Protein 4UZR (pdb70)

Sequence (852 aa):
SELKLKPLPKVELPPDFVDVIRIKLQGKTVRTGDVIGISILGKEVKFKVVQAYPSPLRVEDRTKITLVTHPVDVLEAKIKGIKDVILDENLIVVITEENEVLIFNQNLEELYRGKFENLNKVLVRNDLVVIIDEQKLTLIRTSELKLKPLPKVELPPDFVDVIRIKLQGKTVRTGDVIGISILGKEVKFKVVQAYPSPLRVEDRTKITLVTHPVDVLEAKIKGIKDVILDENLIVVITEENEVLIFNQNLEELYRGKFENLNKVLVRNDLVVIIDEQKLTLIRTSELKLKPLPKVELPPDFVDVIRIKLQGKTVRTGDVIGISILGKEVKFKVVQAYPSPLRVEDRTKITLVTHPVDVLEAKIKGIKDVILDENLIVVITEENEVLIFNQNLEELYRGKFENLNKVLVRNDLVVIIDEQKLTLIRTSELKLKPLPKVELPPDFVDVIRIKLQGKTVRTGDVIGISILGKEVKFKVVQAYPSPLRVEDRTKITLVTHPVDVLEAKIKGIKDVILDENLIVVITEENEVLIFNQNLEELYRGKFENLNKVLVRNDLVVIIDEQKLTLIRTSELKLKPLPKVELPPDFVDVIRIKLQGKTVRTGDVIGISILGKEVKFKVVQAYPSPLRVEDRTKITLVTHPVDVLEAKIKGIKDVILDENLIVVITEENEVLIFNQNLEELYRGKFENLNKVLVRNDLVVIIDEQKLTLIRTSELKLKPLPKVELPPDFVDVIRIKLQGKTVRTGDVIGISILGKEVKFKVVQAYPSPLRVEDRTKITLVTHPVDVLEAKIKGIKDVILDENLIVVITEENEVLIFNQNLEELYRGKFENLNKVLVRNDLVVIIDEQKLTLIRT

Structure (mmCIF, N/CA/C/O backbone):
data_4UZR
#
_entry.id   4UZR
#
_cell.length_a   62.779
_cell.length_b   184.169
_cell.length_c   172.142
_cell.angle_alpha   90.00
_cell.angle_beta   90.00
_cell.angle_gamma   90.00
#
_symmetry.space_group_name_H-M   'C 2 2 21'
#
loop_
_atom_site.group_PDB
_atom_site.id
_atom_site.type_symbol
_atom_site.label_atom_id
_atom_site.label_alt_id
_atom_site.label_comp_id
_atom_site.label_asym_id
_atom_site.label_entity_id
_atom_site.label_seq_id
_atom_site.pdbx_PDB_ins_code
_atom_site.Cartn_x
_atom_site.Cartn_y
_atom_site.Cartn_z
_atom_site.occupancy
_atom_site.B_iso_or_equiv
_atom_site.auth_seq_id
_atom_site.auth_comp_id
_atom_site.auth_asym_id
_atom_site.auth_atom_id
_atom_site.pdbx_PDB_model_num
ATOM 1 N N . SER A 1 2 ? 14.379 24.264 60.326 1.00 112.32 7 SER A N 1
ATOM 2 C CA . SER A 1 2 ? 13.098 23.869 59.754 1.00 107.87 7 SER A CA 1
ATOM 3 C C . SER A 1 2 ? 11.975 24.726 60.333 1.00 100.68 7 SER A C 1
ATOM 4 O O . SER A 1 2 ? 11.643 24.614 61.513 1.00 77.41 7 SER A O 1
ATOM 7 N N . GLU A 1 3 ? 11.388 25.573 59.493 1.00 93.55 8 GLU A N 1
ATOM 8 C CA . GLU A 1 3 ? 10.391 26.539 59.946 1.00 91.99 8 GLU A CA 1
ATOM 9 C C . GLU A 1 3 ? 9.251 26.736 58.949 1.00 91.27 8 GLU A C 1
ATOM 10 O O . GLU A 1 3 ? 9.479 26.881 57.744 1.00 98.57 8 GLU A O 1
ATOM 16 N N . LEU A 1 4 ? 8.026 26.744 59.465 1.00 83.54 9 LEU A N 1
ATOM 17 C CA . LEU A 1 4 ? 6.843 27.006 58.652 1.00 81.62 9 LEU A CA 1
ATOM 18 C C . LEU A 1 4 ? 6.071 28.220 59.162 1.00 75.91 9 LEU A C 1
ATOM 19 O O . LEU A 1 4 ? 5.699 28.289 60.333 1.00 68.50 9 LEU A O 1
ATOM 24 N N . LYS A 1 5 ? 5.831 29.174 58.270 1.00 80.70 10 LYS A N 1
ATOM 25 C CA . LYS A 1 5 ? 5.005 30.333 58.574 1.00 70.33 10 LYS A CA 1
ATOM 26 C C . LYS A 1 5 ? 3.744 30.260 57.728 1.00 70.78 10 LYS A C 1
ATOM 27 O O . LYS A 1 5 ? 3.804 30.364 56.494 1.00 73.13 10 LYS A O 1
ATOM 33 N N . LEU A 1 6 ? 2.611 30.084 58.409 1.00 67.41 11 LEU A N 1
ATOM 34 C CA . LEU A 1 6 ? 1.330 29.804 57.770 1.00 73.58 11 LEU A CA 1
ATOM 35 C C . LEU A 1 6 ? 0.253 30.814 58.147 1.00 68.55 11 LEU A C 1
ATOM 36 O O . LEU A 1 6 ? 0.370 31.519 59.150 1.00 60.89 11 LEU A O 1
ATOM 41 N N . LYS A 1 7 ? -0.808 30.854 57.345 1.00 75.41 12 LYS A N 1
ATOM 42 C CA . LYS A 1 7 ? -1.991 31.652 57.652 1.00 72.65 12 LYS A CA 1
ATOM 43 C C . LYS A 1 7 ? -3.209 31.104 56.911 1.00 63.95 12 LYS A C 1
ATOM 44 O O . LYS A 1 7 ? -3.095 30.647 55.774 1.00 70.57 12 LYS A O 1
ATOM 50 N N . PRO A 1 8 ? -4.382 31.140 57.561 1.00 54.28 13 PRO A N 1
ATOM 51 C CA . PRO A 1 8 ? -5.618 30.657 56.936 1.00 58.05 13 PRO A CA 1
ATOM 52 C C . PRO A 1 8 ? -6.091 31.622 55.852 1.00 73.20 13 PRO A C 1
ATOM 53 O O . PRO A 1 8 ? -5.870 32.825 55.978 1.00 73.34 13 PRO A O 1
ATOM 57 N N . LEU A 1 9 ? -6.723 31.104 54.801 1.00 79.54 14 LEU A N 1
ATOM 58 C CA . LEU A 1 9 ? -7.220 31.965 53.730 1.00 69.29 14 LEU A CA 1
ATOM 59 C C . LEU A 1 9 ? -8.463 32.753 54.160 1.00 71.56 14 LEU A C 1
ATOM 60 O O . LEU A 1 9 ? -8.487 33.977 54.024 1.00 68.80 14 LEU A O 1
ATOM 65 N N . PRO A 1 10 ? -9.502 32.069 54.678 1.00 69.80 15 PRO A N 1
ATOM 66 C CA . PRO A 1 10 ? -10.527 32.902 55.309 1.00 64.73 15 PRO A CA 1
ATOM 67 C C . PRO A 1 10 ? -10.089 33.260 56.726 1.00 71.29 15 PRO A C 1
ATOM 68 O O . PRO A 1 10 ? -9.665 32.382 57.477 1.00 79.88 15 PRO A O 1
ATOM 72 N N . LYS A 1 11 ? -10.183 34.534 57.086 1.00 72.50 16 LYS A N 1
ATOM 73 C CA . LYS A 1 11 ? -9.727 34.977 58.397 1.00 64.78 16 LYS A CA 1
ATOM 74 C C . LYS A 1 11 ? -10.749 34.609 59.468 1.00 63.93 16 LYS A C 1
ATOM 75 O O . LYS A 1 11 ? -11.428 35.467 60.031 1.00 79.93 16 LYS A O 1
ATOM 81 N N . VAL A 1 12 ? -10.839 33.310 59.731 1.00 63.20 17 VAL A N 1
ATOM 82 C CA . VAL A 1 12 ? -11.791 32.750 60.677 1.00 58.86 17 VAL A CA 1
ATOM 83 C C . VAL A 1 12 ? -11.094 32.480 62.015 1.00 53.95 17 VAL A C 1
ATOM 84 O O . VAL A 1 12 ? -9.866 32.444 62.083 1.00 45.36 17 VAL A O 1
ATOM 88 N N . GLU A 1 13 ? -11.877 32.309 63.077 1.00 54.96 18 GLU A N 1
ATOM 89 C CA . GLU A 1 13 ? -11.332 32.018 64.399 1.00 54.49 18 GLU A CA 1
ATOM 90 C C . GLU A 1 13 ? -10.902 30.561 64.526 1.00 60.12 18 GLU A C 1
ATOM 91 O O . GLU A 1 13 ? -11.620 29.652 64.112 1.00 77.89 18 GLU A O 1
ATOM 97 N N . LEU A 1 14 ? -9.723 30.348 65.102 1.00 58.09 19 LEU A N 1
ATOM 98 C CA . LEU A 1 14 ? -9.157 29.009 65.222 1.00 67.55 19 LEU A CA 1
ATOM 99 C C . LEU A 1 14 ? -9.052 28.551 66.673 1.00 73.14 19 LEU A C 1
ATOM 100 O O . LEU A 1 14 ? -8.809 29.356 67.570 1.00 71.02 19 LEU A O 1
ATOM 105 N N . PRO A 1 15 ? -9.234 27.244 66.907 1.00 82.62 20 PRO A N 1
ATOM 106 C CA . PRO A 1 15 ? -8.893 26.671 68.211 1.00 74.90 20 PRO A CA 1
ATOM 107 C C . PRO A 1 15 ? -7.379 26.725 68.378 1.00 70.17 20 PRO A C 1
ATOM 108 O O . PRO A 1 15 ? -6.665 26.593 67.386 1.00 69.38 20 PRO A O 1
ATOM 112 N N . PRO A 1 16 ? -6.894 26.944 69.607 1.00 71.11 21 PRO A N 1
ATOM 113 C CA . PRO A 1 16 ? -5.461 27.170 69.833 1.00 75.48 21 PRO A CA 1
ATOM 114 C C . PRO A 1 16 ? -4.584 25.947 69.542 1.00 88.53 21 PRO A C 1
ATOM 115 O O . PRO A 1 16 ? -3.376 26.099 69.363 1.00 94.61 21 PRO A O 1
ATOM 119 N N . ASP A 1 17 ? -5.182 24.760 69.503 1.00 98.09 22 ASP A N 1
ATOM 120 C CA . ASP A 1 17 ? -4.430 23.526 69.273 1.00 97.19 22 ASP A CA 1
ATOM 121 C C . ASP A 1 17 ? -4.535 22.977 67.844 1.00 94.06 22 ASP A C 1
ATOM 122 O O . ASP A 1 17 ? -4.216 21.812 67.604 1.00 101.17 22 ASP A O 1
ATOM 127 N N . PHE A 1 18 ? -4.989 23.809 66.908 1.00 80.49 23 PHE A N 1
ATOM 128 C CA . PHE A 1 18 ? -5.155 23.397 65.508 1.00 83.30 23 PHE A CA 1
ATOM 129 C C . PHE A 1 18 ? -3.843 22.937 64.865 1.00 79.90 23 PHE A C 1
ATOM 130 O O . PHE A 1 18 ? -3.830 22.095 63.954 1.00 92.46 23 PHE A O 1
ATOM 138 N N . VAL A 1 19 ? -2.745 23.506 65.351 1.00 76.82 24 VAL A N 1
ATOM 139 C CA . VAL A 1 19 ? -1.412 23.211 64.844 1.00 64.24 24 VAL A CA 1
ATOM 140 C C . VAL A 1 19 ? -1.096 21.713 64.916 1.00 77.77 24 VAL A C 1
ATOM 141 O O . VAL A 1 19 ? -0.447 21.166 64.027 1.00 85.79 24 VAL A O 1
ATOM 145 N N . ASP A 1 20 ? -1.574 21.054 65.967 1.00 79.37 25 ASP A N 1
ATOM 146 C CA . ASP A 1 20 ? -1.420 19.610 66.118 1.00 92.42 25 ASP A CA 1
ATOM 147 C C . ASP A 1 20 ? -2.078 18.840 64.966 1.00 99.44 25 ASP A C 1
ATOM 148 O O . ASP A 1 20 ? -1.473 17.936 64.372 1.00 95.12 25 ASP A O 1
ATOM 153 N N . VAL A 1 21 ? -3.325 19.198 64.670 1.00 100.66 26 VAL A N 1
ATOM 154 C CA . VAL A 1 21 ? -4.066 18.607 63.559 1.00 106.73 26 VAL A CA 1
ATOM 155 C C . VAL A 1 21 ? -3.321 18.822 62.241 1.00 97.52 26 VAL A C 1
ATOM 156 O O . VAL A 1 21 ? -3.175 17.891 61.431 1.00 90.56 26 VAL A O 1
ATOM 160 N N . ILE A 1 22 ? -2.832 20.045 62.040 1.00 86.92 27 ILE A N 1
ATOM 161 C CA . ILE A 1 22 ? -2.044 20.364 60.848 1.00 80.34 27 ILE A CA 1
ATOM 162 C C . ILE A 1 22 ? -0.816 19.462 60.753 1.00 87.15 27 ILE A C 1
ATOM 163 O O . ILE A 1 22 ? -0.473 18.956 59.679 1.00 88.66 27 ILE A O 1
ATOM 168 N N . ARG A 1 23 ? -0.173 19.255 61.896 1.00 91.19 28 ARG A N 1
ATOM 169 C CA . ARG A 1 23 ? 1.010 18.413 61.993 1.00 91.17 28 ARG A CA 1
ATOM 170 C C . ARG A 1 23 ? 0.688 16.989 61.561 1.00 96.86 28 ARG A C 1
ATOM 171 O O . ARG A 1 23 ? 1.457 16.370 60.824 1.00 104.28 28 ARG A O 1
ATOM 179 N N . ILE A 1 24 ? -0.444 16.467 62.030 1.00 99.79 29 ILE A N 1
ATOM 180 C CA . ILE A 1 24 ? -0.876 15.131 61.623 1.00 102.72 29 ILE A CA 1
ATOM 181 C C . ILE A 1 24 ? -1.147 15.076 60.118 1.00 102.76 29 ILE A C 1
ATOM 182 O O . ILE A 1 24 ? -0.875 14.067 59.463 1.00 102.02 29 ILE A O 1
ATOM 187 N N . LYS A 1 25 ? -1.656 16.172 59.564 1.00 109.72 30 LYS A N 1
ATOM 188 C CA . LYS A 1 25 ? -1.913 16.231 58.125 1.00 109.96 30 LYS A CA 1
ATOM 189 C C . LYS A 1 25 ? -0.643 16.260 57.273 1.00 109.99 30 LYS A C 1
ATOM 190 O O . LYS A 1 25 ? -0.613 15.689 56.182 1.00 109.50 30 LYS A O 1
ATOM 194 N N . LEU A 1 26 ? 0.399 16.921 57.768 1.00 106.38 31 LEU A N 1
ATOM 195 C CA . LEU A 1 26 ? 1.601 17.146 56.967 1.00 100.55 31 LEU A CA 1
ATOM 196 C C . LEU A 1 26 ? 2.762 16.205 57.293 1.00 115.02 31 LEU A C 1
ATOM 197 O O . LEU A 1 26 ? 3.863 16.378 56.770 1.00 118.29 31 LEU A O 1
ATOM 202 N N . GLN A 1 27 ? 2.521 15.224 58.159 1.00 115.65 32 GLN A N 1
ATOM 203 C CA . GLN A 1 27 ? 3.569 14.290 58.571 1.00 116.73 32 GLN A CA 1
ATOM 204 C C . GLN A 1 27 ? 4.191 13.530 57.397 1.00 121.92 32 GLN A C 1
ATOM 205 O O . GLN A 1 27 ? 3.555 12.662 56.798 1.00 124.99 32 GLN A O 1
ATOM 207 N N . GLY A 1 28 ? 5.441 13.863 57.083 1.00 117.02 33 GLY A N 1
ATOM 208 C CA . GLY A 1 28 ? 6.189 13.177 56.044 1.00 119.02 33 GLY A CA 1
ATOM 209 C C . GLY A 1 28 ? 6.017 13.753 54.650 1.00 112.34 33 GLY A C 1
ATOM 210 O O . GLY A 1 28 ? 6.612 13.261 53.690 1.00 114.77 33 GLY A O 1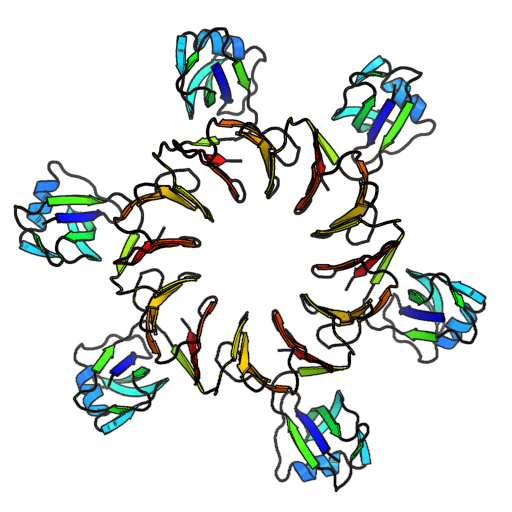
ATOM 211 N N . LYS A 1 29 ? 5.196 14.791 54.535 1.00 111.53 34 LYS A N 1
ATOM 212 C CA . LYS A 1 29 ? 4.929 15.427 53.248 1.00 95.71 34 LYS A CA 1
ATOM 213 C C . LYS A 1 29 ? 5.830 16.633 52.972 1.00 120.27 34 LYS A C 1
ATOM 214 O O . LYS A 1 29 ? 6.469 17.168 53.877 1.00 88.68 34 LYS A O 1
ATOM 220 N N . THR A 1 30 ? 5.881 17.043 51.709 1.00 113.57 35 THR A N 1
ATOM 221 C CA . THR A 1 30 ? 6.723 18.156 51.277 1.00 112.42 35 THR A CA 1
ATOM 222 C C . THR A 1 30 ? 5.937 19.460 51.151 1.00 111.73 35 THR A C 1
ATOM 223 O O . THR A 1 30 ? 4.854 19.488 50.567 1.00 84.99 35 THR A O 1
ATOM 227 N N . VAL A 1 31 ? 6.495 20.538 51.698 1.00 107.91 36 VAL A N 1
ATOM 228 C CA . VAL A 1 31 ? 5.830 21.836 51.709 1.00 94.07 36 VAL A CA 1
ATOM 229 C C . VAL A 1 31 ? 6.751 22.909 51.130 1.00 88.86 36 VAL A C 1
ATOM 230 O O . VAL A 1 31 ? 7.918 23.009 51.510 1.00 98.33 36 VAL A O 1
ATOM 234 N N . ARG A 1 32 ? 6.216 23.703 50.205 1.00 80.25 37 ARG A N 1
ATOM 235 C CA . ARG A 1 32 ? 6.969 24.773 49.555 1.00 83.56 37 ARG A CA 1
ATOM 236 C C . ARG A 1 32 ? 6.359 26.143 49.851 1.00 90.85 37 ARG A C 1
ATOM 237 O O . ARG A 1 32 ? 5.193 26.240 50.233 1.00 85.94 37 ARG A O 1
ATOM 245 N N . THR A 1 33 ? 7.145 27.202 49.673 1.00 94.43 38 THR A N 1
ATOM 246 C CA . THR A 1 33 ? 6.631 28.561 49.823 1.00 87.57 38 THR A CA 1
ATOM 247 C C . THR A 1 33 ? 5.540 28.847 48.794 1.00 95.30 38 THR A C 1
ATOM 248 O O . THR A 1 33 ? 5.739 28.645 47.596 1.00 107.39 38 THR A O 1
ATOM 252 N N . GLY A 1 34 ? 4.389 29.319 49.263 1.00 85.25 39 GLY A N 1
ATOM 253 C CA . GLY A 1 34 ? 3.295 29.659 48.373 1.00 82.92 39 GLY A CA 1
ATOM 254 C C . GLY A 1 34 ? 2.231 28.582 48.283 1.00 91.86 39 GLY A C 1
ATOM 255 O O . GLY A 1 34 ? 1.160 28.807 47.719 1.00 104.12 39 GLY A O 1
ATOM 256 N N . ASP A 1 35 ? 2.529 27.407 48.831 1.00 87.16 40 ASP A N 1
ATOM 257 C CA . ASP A 1 35 ? 1.601 26.278 48.792 1.00 90.42 40 ASP A CA 1
ATOM 258 C C . ASP A 1 35 ? 0.300 26.550 49.542 1.00 92.93 40 ASP A C 1
ATOM 259 O O . ASP A 1 35 ? 0.266 27.341 50.486 1.00 99.31 40 ASP A O 1
ATOM 264 N N . VAL A 1 36 ? -0.769 25.887 49.113 1.00 86.32 41 VAL A N 1
ATOM 265 C CA . VAL A 1 36 ? -2.057 25.983 49.790 1.00 88.04 41 VAL A CA 1
ATOM 266 C C . VAL A 1 36 ? -2.480 24.609 50.300 1.00 87.03 41 VAL A C 1
ATOM 267 O O . VAL A 1 36 ? -2.615 23.662 49.525 1.00 94.65 41 VAL A O 1
ATOM 271 N N . ILE A 1 37 ? -2.688 24.510 51.608 1.00 84.76 42 ILE A N 1
ATOM 272 C CA . ILE A 1 37 ? -2.961 23.230 52.251 1.00 87.90 42 ILE A CA 1
ATOM 273 C C . ILE A 1 37 ? -4.299 23.240 52.983 1.00 89.64 42 ILE A C 1
ATOM 274 O O . ILE A 1 37 ? -4.514 24.048 53.885 1.00 104.44 42 ILE A O 1
ATOM 279 N N . GLY A 1 38 ? -5.192 22.331 52.603 1.00 83.71 43 GLY A N 1
ATOM 280 C CA . GLY A 1 38 ? -6.492 22.233 53.240 1.00 94.93 43 GLY A CA 1
ATOM 281 C C . GLY A 1 38 ? -6.462 21.318 54.449 1.00 112.39 43 GLY A C 1
ATOM 282 O O . GLY A 1 38 ? -5.923 20.214 54.386 1.00 129.43 43 GLY A O 1
ATOM 283 N N . ILE A 1 39 ? -7.042 21.773 55.556 1.00 101.86 44 ILE A N 1
ATOM 284 C CA . ILE A 1 39 ? -7.038 20.987 56.787 1.00 99.52 44 ILE A CA 1
ATOM 285 C C . ILE A 1 39 ? -8.386 21.044 57.505 1.00 83.07 44 ILE A C 1
ATOM 286 O O . ILE A 1 39 ? -8.965 22.115 57.678 1.00 84.38 44 ILE A O 1
ATOM 291 N N . SER A 1 40 ? -8.886 19.882 57.910 1.00 92.85 45 SER A N 1
ATOM 292 C CA . SER A 1 40 ? -10.168 19.800 58.600 1.00 100.55 45 SER A CA 1
ATOM 293 C C . SER A 1 40 ? -10.073 20.246 60.055 1.00 117.44 45 SER A C 1
ATOM 294 O O . SER A 1 40 ? -9.331 19.668 60.849 1.00 127.04 45 SER A O 1
ATOM 297 N N . ILE A 1 41 ? -10.836 21.280 60.393 1.00 119.66 46 ILE A N 1
ATOM 298 C CA . ILE A 1 41 ? -10.931 21.766 61.762 1.00 108.91 46 ILE A CA 1
ATOM 299 C C . ILE A 1 41 ? -12.393 21.809 62.189 1.00 116.33 46 ILE A C 1
ATOM 300 O O . ILE A 1 41 ? -13.222 22.442 61.531 1.00 120.53 46 ILE A O 1
ATOM 305 N N . LEU A 1 42 ? -12.698 21.126 63.290 1.00 115.92 47 LEU A N 1
ATOM 306 C CA . LEU A 1 42 ? -14.055 21.050 63.832 1.00 118.80 47 LEU A CA 1
ATOM 307 C C . LEU A 1 42 ? -15.092 20.591 62.805 1.00 120.37 47 LEU A C 1
ATOM 308 O O . LEU A 1 42 ? -16.272 20.923 62.915 1.00 127.22 47 LEU A O 1
ATOM 313 N N . GLY A 1 43 ? -14.648 19.825 61.813 1.00 119.60 48 GLY A N 1
ATOM 314 C CA . GLY A 1 43 ? -15.545 19.290 60.805 1.00 125.91 48 GLY A CA 1
ATOM 315 C C . GLY A 1 43 ? -15.657 20.130 59.545 1.00 115.05 48 GLY A C 1
ATOM 316 O O . GLY A 1 43 ? -16.414 19.792 58.635 1.00 121.81 48 GLY A O 1
ATOM 317 N N . LYS A 1 44 ? -14.907 21.225 59.484 1.00 106.83 49 LYS A N 1
ATOM 318 C CA . LYS A 1 44 ? -14.945 22.096 58.313 1.00 107.74 49 LYS A CA 1
ATOM 319 C C . LYS A 1 44 ? -13.548 22.315 57.748 1.00 103.67 49 LYS A C 1
ATOM 320 O O . LYS A 1 44 ? -12.596 22.528 58.493 1.00 102.15 49 LYS A O 1
ATOM 322 N N . GLU A 1 45 ? -13.430 22.270 56.425 1.00 104.76 50 GLU A N 1
ATOM 323 C CA . GLU A 1 45 ? -12.139 22.463 55.776 1.00 108.84 50 GLU A CA 1
ATOM 324 C C . GLU A 1 45 ? -11.686 23.919 55.817 1.00 99.78 50 GLU A C 1
ATOM 325 O O . GLU A 1 45 ? -12.459 24.832 55.526 1.00 107.82 50 GLU A O 1
ATOM 331 N N . VAL A 1 46 ? -10.429 24.128 56.194 1.00 86.94 51 VAL A N 1
ATOM 332 C CA . VAL A 1 46 ? -9.843 25.461 56.212 1.00 85.95 51 VAL A CA 1
ATOM 333 C C . VAL A 1 46 ? -8.540 25.451 55.418 1.00 82.65 51 VAL A C 1
ATOM 334 O O . VAL A 1 46 ? -7.659 24.623 55.663 1.00 80.77 51 VAL A O 1
ATOM 338 N N . LYS A 1 47 ? -8.426 26.368 54.462 1.00 70.77 52 LYS A N 1
ATOM 339 C CA . LYS A 1 47 ? -7.237 26.453 53.623 1.00 69.76 52 LYS A CA 1
ATOM 340 C C . LYS A 1 47 ? -6.171 27.334 54.262 1.00 74.79 52 LYS A C 1
ATOM 341 O O . LYS A 1 47 ? -6.476 28.391 54.812 1.00 82.39 52 LYS A O 1
ATOM 343 N N . PHE A 1 48 ? -4.921 26.889 54.189 1.00 74.93 53 PHE A N 1
ATOM 344 C CA . PHE A 1 48 ? -3.809 27.624 54.777 1.00 68.63 53 PHE A CA 1
ATOM 345 C C . PHE A 1 48 ? -2.739 27.910 53.730 1.00 76.40 53 PHE A C 1
ATOM 346 O O . PHE A 1 48 ? -2.292 27.007 53.023 1.00 80.52 53 PHE A O 1
ATOM 354 N N . LYS A 1 49 ? -2.329 29.170 53.632 1.00 73.35 54 LYS A N 1
ATOM 355 C CA . LYS A 1 49 ? -1.249 29.535 52.725 1.00 81.90 54 LYS A CA 1
ATOM 356 C C . LYS A 1 49 ? 0.082 29.468 53.457 1.00 72.24 54 LYS A C 1
ATOM 357 O O . LYS A 1 49 ? 0.203 29.937 54.589 1.00 68.42 54 LYS A O 1
ATOM 363 N N . VAL A 1 50 ? 1.075 28.863 52.818 1.00 63.12 55 VAL A N 1
ATOM 364 C CA . VAL A 1 50 ? 2.411 28.825 53.385 1.00 67.03 55 VAL A CA 1
ATOM 365 C C . VAL A 1 50 ? 3.104 30.148 53.096 1.00 70.94 55 VAL A C 1
ATOM 366 O O . VAL A 1 50 ? 3.724 30.320 52.045 1.00 71.24 55 VAL A O 1
ATOM 370 N N . VAL A 1 51 ? 2.971 31.084 54.031 1.00 70.77 56 VAL A N 1
ATOM 371 C CA . VAL A 1 51 ? 3.556 32.412 53.895 1.00 69.37 56 VAL A CA 1
ATOM 372 C C . VAL A 1 51 ? 5.052 32.294 53.665 1.00 79.64 56 VAL A C 1
ATOM 373 O O . VAL A 1 51 ? 5.615 32.978 52.809 1.00 93.39 56 VAL A O 1
ATOM 377 N N . GLN A 1 52 ? 5.695 31.414 54.425 1.00 71.58 57 GLN A N 1
ATOM 378 C CA . GLN A 1 52 ? 7.113 31.153 54.198 1.00 74.83 57 GLN A CA 1
ATOM 379 C C . GLN A 1 52 ? 7.531 29.766 54.665 1.00 83.07 57 GLN A C 1
ATOM 380 O O . GLN A 1 52 ? 7.087 29.289 55.702 1.00 85.64 57 GLN A O 1
ATOM 386 N N . ALA A 1 53 ? 8.385 29.119 53.883 1.00 82.24 58 ALA A N 1
ATOM 387 C CA . ALA A 1 53 ? 8.966 27.849 54.286 1.00 77.88 58 ALA A CA 1
ATOM 388 C C . ALA A 1 53 ? 10.477 28.010 54.316 1.00 84.21 58 ALA A C 1
ATOM 389 O O . ALA A 1 53 ? 11.092 28.317 53.296 1.00 87.19 58 ALA A O 1
ATOM 391 N N . TYR A 1 54 ? 11.076 27.819 55.488 1.00 81.22 59 TYR A N 1
ATOM 392 C CA . TYR A 1 54 ? 12.522 27.963 55.614 1.00 95.93 59 TYR A CA 1
ATOM 393 C C . TYR A 1 54 ? 13.184 26.676 56.090 1.00 99.09 59 TYR A C 1
ATOM 394 O O . TYR A 1 54 ? 13.069 26.303 57.257 1.00 97.22 59 TYR A O 1
ATOM 403 N N . PRO A 1 55 ? 13.888 25.993 55.178 1.00 97.96 60 PRO A N 1
ATOM 404 C CA . PRO A 1 55 ? 14.047 26.421 53.785 1.00 105.59 60 PRO A CA 1
ATOM 405 C C . PRO A 1 55 ? 12.905 25.922 52.900 1.00 105.33 60 PRO A C 1
ATOM 406 O O . PRO A 1 55 ? 11.984 25.273 53.393 1.00 103.98 60 PRO A O 1
ATOM 410 N N . SER A 1 56 ? 12.955 26.242 51.612 1.00 103.80 61 SER A N 1
ATOM 411 C CA . SER A 1 56 ? 11.939 25.777 50.673 1.00 103.82 61 SER A CA 1
ATOM 412 C C . SER A 1 56 ? 12.602 25.225 49.413 1.00 111.59 61 SER A C 1
ATOM 413 O O . SER A 1 56 ? 13.384 25.923 48.770 1.00 111.26 61 SER A O 1
ATOM 416 N N . PRO A 1 57 ? 12.300 23.963 49.057 1.00 119.37 62 PRO A N 1
ATOM 417 C CA . PRO A 1 57 ? 11.325 23.070 49.698 1.00 111.40 62 PRO A CA 1
ATOM 418 C C . PRO A 1 57 ? 11.821 22.447 51.002 1.00 102.51 62 PRO A C 1
ATOM 419 O O . PRO A 1 57 ? 13.019 22.463 51.284 1.00 96.22 62 PRO A O 1
ATOM 423 N N . LEU A 1 58 ? 10.892 21.900 51.781 1.00 95.18 63 LEU A N 1
ATOM 424 C CA . LEU A 1 58 ? 11.217 21.286 53.065 1.00 92.80 63 LEU A CA 1
ATOM 425 C C . LEU A 1 58 ? 10.357 20.051 53.337 1.00 99.82 63 LEU A C 1
ATOM 426 O O . LEU A 1 58 ? 9.202 19.985 52.916 1.00 105.34 63 LEU A O 1
ATOM 431 N N . ARG A 1 59 ? 10.926 19.075 54.037 1.00 101.55 64 ARG A N 1
ATOM 432 C CA . ARG A 1 59 ? 10.174 17.891 54.437 1.00 103.77 64 ARG A CA 1
ATOM 433 C C . ARG A 1 59 ? 9.796 17.994 55.910 1.00 110.83 64 ARG A C 1
ATOM 434 O O . ARG A 1 59 ? 10.663 18.111 56.776 1.00 121.67 64 ARG A O 1
ATOM 436 N N . VAL A 1 60 ? 8.496 17.961 56.184 1.00 86.16 65 VAL A N 1
ATOM 437 C CA . VAL A 1 60 ? 7.986 18.152 57.538 1.00 84.14 65 VAL A CA 1
ATOM 438 C C . VAL A 1 60 ? 8.356 17.028 58.506 1.00 120.56 65 VAL A C 1
ATOM 439 O O . VAL A 1 60 ? 8.034 15.860 58.278 1.00 92.78 65 VAL A O 1
ATOM 443 N N . GLU A 1 61 ? 9.032 17.396 59.590 1.00 116.77 66 GLU A N 1
ATOM 444 C CA . GLU A 1 61 ? 9.363 16.456 60.653 1.00 115.71 66 GLU A CA 1
ATOM 445 C C . GLU A 1 61 ? 8.704 16.900 61.956 1.00 118.12 66 GLU A C 1
ATOM 446 O O . GLU A 1 61 ? 7.921 17.851 61.969 1.00 103.84 66 GLU A O 1
ATOM 448 N N . ASP A 1 62 ? 9.026 16.212 63.048 1.00 126.94 67 ASP A N 1
ATOM 449 C CA . ASP A 1 62 ? 8.504 16.557 64.369 1.00 115.26 67 ASP A CA 1
ATOM 450 C C . ASP A 1 62 ? 9.185 17.808 64.910 1.00 111.73 67 ASP A C 1
ATOM 451 O O . ASP A 1 62 ? 8.648 18.507 65.770 1.00 110.21 67 ASP A O 1
ATOM 456 N N . ARG A 1 63 ? 10.375 18.076 64.384 1.00 119.76 68 ARG A N 1
ATOM 457 C CA . ARG A 1 63 ? 11.210 19.193 64.806 1.00 117.41 68 ARG A CA 1
ATOM 458 C C . ARG A 1 63 ? 10.997 20.450 63.961 1.00 106.33 68 ARG A C 1
ATOM 459 O O . ARG A 1 63 ? 11.718 21.440 64.100 1.00 96.29 68 ARG A O 1
ATOM 467 N N . THR A 1 64 ? 9.989 20.411 63.097 1.00 83.64 69 THR A N 1
ATOM 468 C CA . THR A 1 64 ? 9.651 21.566 62.278 1.00 95.12 69 THR A CA 1
ATOM 469 C C . THR A 1 64 ? 8.898 22.615 63.097 1.00 90.09 69 THR A C 1
ATOM 470 O O . THR A 1 64 ? 7.849 22.328 63.673 1.00 93.81 69 THR A O 1
ATOM 474 N N . LYS A 1 65 ? 9.435 23.831 63.144 1.00 81.40 70 LYS A N 1
ATOM 475 C CA . LYS A 1 65 ? 8.791 24.915 63.878 1.00 80.97 70 LYS A CA 1
ATOM 476 C C . LYS A 1 65 ? 7.647 25.507 63.067 1.00 78.67 70 LYS A C 1
ATOM 477 O O . LYS A 1 65 ? 7.821 25.858 61.901 1.00 91.07 70 LYS A O 1
ATOM 483 N N . ILE A 1 66 ? 6.476 25.614 63.688 1.00 77.17 71 ILE A N 1
ATOM 484 C CA . ILE A 1 66 ? 5.305 26.168 63.015 1.00 83.18 71 ILE A CA 1
ATOM 485 C C . ILE A 1 66 ? 4.814 27.453 63.679 1.00 87.68 71 ILE A C 1
ATOM 486 O O . ILE A 1 66 ? 4.584 27.494 64.888 1.00 90.21 71 ILE A O 1
ATOM 491 N N . THR A 1 67 ? 4.650 28.495 62.871 1.00 87.32 72 THR A N 1
ATOM 492 C CA . THR A 1 67 ? 4.270 29.817 63.358 1.00 53.55 72 THR A CA 1
ATOM 493 C C . THR A 1 67 ? 2.990 30.299 62.681 1.00 60.08 72 THR A C 1
ATOM 494 O O . THR A 1 67 ? 2.842 30.177 61.465 1.00 65.70 72 THR A O 1
ATOM 498 N N . LEU A 1 68 ? 2.061 30.832 63.468 1.00 64.63 73 LEU A N 1
ATOM 499 C CA . LEU A 1 68 ? 0.862 31.444 62.909 1.00 68.57 73 LEU A CA 1
ATOM 500 C C . LEU A 1 68 ? 1.128 32.904 62.548 1.00 73.30 73 LEU A C 1
ATOM 501 O O . LEU A 1 68 ? 1.583 33.692 63.376 1.00 58.18 73 LEU A O 1
ATOM 506 N N . VAL A 1 69 ? 0.846 33.242 61.296 1.00 70.28 74 VAL A N 1
ATOM 507 C CA . VAL A 1 69 ? 1.057 34.582 60.760 1.00 70.91 74 VAL A CA 1
ATOM 508 C C . VAL A 1 69 ? -0.289 35.247 60.473 1.00 72.73 74 VAL A C 1
ATOM 509 O O . VAL A 1 69 ? -1.218 34.592 60.006 1.00 64.18 74 VAL A O 1
ATOM 513 N N . THR A 1 70 ? -0.405 36.537 60.775 1.00 83.18 75 THR A N 1
ATOM 514 C CA . THR A 1 70 ? -1.652 37.256 60.531 1.00 83.91 75 THR A CA 1
ATOM 515 C C . THR A 1 70 ? -1.552 38.154 59.299 1.00 76.28 75 THR A C 1
ATOM 516 O O . THR A 1 70 ? -2.394 38.078 58.405 1.00 70.19 75 THR A O 1
ATOM 520 N N . HIS A 1 71 ? -0.509 38.977 59.244 1.00 78.79 76 HIS A N 1
ATOM 521 C CA . HIS A 1 71 ? -0.288 39.894 58.123 1.00 82.21 76 HIS A CA 1
ATOM 522 C C . HIS A 1 71 ? -0.063 39.194 56.775 1.00 81.74 76 HIS A C 1
ATOM 523 O O . HIS A 1 71 ? 0.585 38.151 56.714 1.00 83.24 76 HIS A O 1
ATOM 530 N N . PRO A 1 72 ? -0.595 39.784 55.687 1.00 120.11 77 PRO A N 1
ATOM 531 C CA . PRO A 1 72 ? -0.651 39.177 54.352 1.00 121.73 77 PRO A CA 1
ATOM 532 C C . PRO A 1 72 ? 0.619 39.350 53.515 1.00 108.17 77 PRO A C 1
ATOM 533 O O . PRO A 1 72 ? 0.527 39.732 52.350 1.00 97.72 77 PRO A O 1
ATOM 537 N N . VAL A 1 73 ? 1.778 39.098 54.111 1.00 104.33 78 VAL A N 1
ATOM 538 C CA . VAL A 1 73 ? 3.058 39.176 53.408 1.00 80.56 78 VAL A CA 1
ATOM 539 C C . VAL A 1 73 ? 3.275 38.033 52.404 1.00 75.93 78 VAL A C 1
ATOM 540 O O . VAL A 1 73 ? 3.000 36.871 52.704 1.00 90.24 78 VAL A O 1
ATOM 544 N N . ASP A 1 74 ? 3.758 38.374 51.209 1.00 71.33 79 ASP A N 1
ATOM 545 C CA . ASP A 1 74 ? 4.156 37.380 50.210 1.00 82.98 79 ASP A CA 1
ATOM 546 C C . ASP A 1 74 ? 5.633 37.494 49.841 1.00 78.35 79 ASP A C 1
ATOM 547 O O . ASP A 1 74 ? 6.172 38.594 49.735 1.00 89.80 79 ASP A O 1
ATOM 552 N N . VAL A 1 75 ? 6.279 36.348 49.650 1.00 69.22 80 VAL A N 1
ATOM 553 C CA . VAL A 1 75 ? 7.692 36.310 49.289 1.00 62.11 80 VAL A CA 1
ATOM 554 C C . VAL A 1 75 ? 7.905 35.616 47.949 1.00 60.76 80 VAL A C 1
ATOM 555 O O . VAL A 1 75 ? 7.610 34.430 47.798 1.00 68.40 80 VAL A O 1
ATOM 559 N N . LEU A 1 76 ? 8.420 36.366 46.980 1.00 63.47 81 LEU A N 1
ATOM 560 C CA . LEU A 1 76 ? 8.661 35.850 45.637 1.00 58.04 81 LEU A CA 1
ATOM 561 C C . LEU A 1 76 ? 10.157 35.850 45.342 1.00 63.42 81 LEU A C 1
ATOM 562 O O . LEU A 1 76 ? 10.888 36.721 45.811 1.00 69.36 81 LEU A O 1
ATOM 567 N N . GLU A 1 77 ? 10.611 34.861 44.577 1.00 65.60 82 GLU A N 1
ATOM 568 C CA . GLU A 1 77 ? 12.031 34.723 44.272 1.00 70.01 82 GLU A CA 1
ATOM 569 C C . GLU A 1 77 ? 12.287 34.409 42.801 1.00 81.53 82 GLU A C 1
ATOM 570 O O . GLU A 1 77 ? 11.497 33.725 42.151 1.00 83.33 82 GLU A O 1
ATOM 576 N N . ALA A 1 78 ? 13.398 34.922 42.284 1.00 87.22 83 ALA A N 1
ATOM 577 C CA . ALA A 1 78 ? 13.830 34.618 40.927 1.00 77.55 83 ALA A CA 1
ATOM 578 C C . ALA A 1 78 ? 15.325 34.314 40.912 1.00 73.49 83 ALA A C 1
ATOM 579 O O . ALA A 1 78 ? 16.147 35.190 41.183 1.00 52.71 83 ALA A O 1
ATOM 581 N N . LYS A 1 79 ? 15.675 33.068 40.608 1.00 83.79 84 LYS A N 1
ATOM 582 C CA . LYS A 1 79 ? 17.075 32.664 40.560 1.00 76.32 84 LYS A CA 1
ATOM 583 C C . LYS A 1 79 ? 17.763 33.265 39.342 1.00 72.86 84 LYS A C 1
ATOM 584 O O . LYS A 1 79 ? 17.420 32.946 38.205 1.00 68.39 84 LYS A O 1
ATOM 588 N N . ILE A 1 80 ? 18.713 34.162 39.586 1.00 72.95 85 ILE A N 1
ATOM 589 C CA . ILE A 1 80 ? 19.473 34.788 38.511 1.00 53.86 85 ILE A CA 1
ATOM 590 C C . ILE A 1 80 ? 20.949 34.829 38.888 1.00 58.80 85 ILE A C 1
ATOM 591 O O . ILE A 1 80 ? 21.329 35.455 39.878 1.00 73.07 85 ILE A O 1
ATOM 596 N N . LYS A 1 81 ? 21.780 34.168 38.091 1.00 68.27 86 LYS A N 1
ATOM 597 C CA . LYS A 1 81 ? 23.201 34.053 38.398 1.00 90.54 86 LYS A CA 1
ATOM 598 C C . LYS A 1 81 ? 23.951 35.357 38.148 1.00 89.82 86 LYS A C 1
ATOM 599 O O . LYS A 1 81 ? 23.908 35.909 37.048 1.00 87.33 86 LYS A O 1
ATOM 601 N N . GLY A 1 82 ? 24.632 35.842 39.182 1.00 94.33 87 GLY A N 1
ATOM 602 C CA . GLY A 1 82 ? 25.484 37.011 39.070 1.00 94.78 87 GLY A CA 1
ATOM 603 C C . GLY A 1 82 ? 24.751 38.287 38.710 1.00 96.02 87 GLY A C 1
ATOM 604 O O . GLY A 1 82 ? 24.914 38.818 37.611 1.00 97.57 87 GLY A O 1
ATOM 605 N N . ILE A 1 83 ? 23.938 38.782 39.636 1.00 90.16 88 ILE A N 1
ATOM 606 C CA . ILE A 1 83 ? 23.228 40.035 39.423 1.00 70.62 88 ILE A CA 1
ATOM 607 C C . ILE A 1 83 ? 24.138 41.226 39.709 1.00 84.68 88 ILE A C 1
ATOM 608 O O . ILE A 1 83 ? 24.559 41.444 40.845 1.00 100.73 88 ILE A O 1
ATOM 613 N N . LYS A 1 84 ? 24.437 41.990 38.664 1.00 77.32 89 LYS A N 1
ATOM 614 C CA . LYS A 1 84 ? 25.347 43.126 38.761 1.00 81.48 89 LYS A CA 1
ATOM 615 C C . LYS A 1 84 ? 24.668 44.360 39.345 1.00 74.70 89 LYS A C 1
ATOM 616 O O . LYS A 1 84 ? 25.244 45.055 40.182 1.00 78.58 89 LYS A O 1
ATOM 622 N N . ASP A 1 85 ? 23.442 44.625 38.908 1.00 70.48 90 ASP A N 1
ATOM 623 C CA . ASP A 1 85 ? 22.712 45.797 39.374 1.00 72.01 90 ASP A CA 1
ATOM 624 C C . ASP A 1 85 ? 21.217 45.648 39.127 1.00 64.86 90 ASP A C 1
ATOM 625 O O . ASP A 1 85 ? 20.792 44.913 38.236 1.00 65.91 90 ASP A O 1
ATOM 630 N N . VAL A 1 86 ? 20.423 46.350 39.928 1.00 66.42 91 VAL A N 1
ATOM 631 C CA . VAL A 1 86 ? 18.973 46.283 39.823 1.00 56.66 91 VAL A CA 1
ATOM 632 C C . VAL A 1 86 ? 18.371 47.679 39.908 1.00 56.57 91 VAL A C 1
ATOM 633 O O . VAL A 1 86 ? 18.739 48.475 40.773 1.00 60.74 91 VAL A O 1
ATOM 637 N N . ILE A 1 87 ? 17.447 47.971 39.001 1.00 42.83 92 ILE A N 1
ATOM 638 C CA . ILE A 1 87 ? 16.746 49.245 39.007 1.00 44.92 92 ILE A CA 1
ATOM 639 C C . ILE A 1 87 ? 15.270 49.019 39.307 1.00 52.75 92 ILE A C 1
ATOM 640 O O . ILE A 1 87 ? 14.610 48.206 38.658 1.00 64.04 92 ILE A O 1
ATOM 645 N N . LEU A 1 88 ? 14.758 49.739 40.298 1.00 56.94 93 LEU A N 1
ATOM 646 C CA . LEU A 1 88 ? 13.376 49.581 40.730 1.00 45.22 93 LEU A CA 1
ATOM 647 C C . LEU A 1 88 ? 12.577 50.854 40.468 1.00 57.44 93 LEU A C 1
ATOM 648 O O . LEU A 1 88 ? 12.859 51.905 41.043 1.00 72.62 93 LEU A O 1
ATOM 653 N N . ASP A 1 89 ? 11.585 50.753 39.591 1.00 59.89 94 ASP A N 1
ATOM 654 C CA . ASP A 1 89 ? 10.745 51.892 39.248 1.00 79.84 94 ASP A CA 1
ATOM 655 C C . ASP A 1 89 ? 9.284 51.566 39.558 1.00 97.84 94 ASP A C 1
ATOM 656 O O . ASP A 1 89 ? 8.996 50.623 40.296 1.00 108.14 94 ASP A O 1
ATOM 661 N N . GLU A 1 90 ? 8.369 52.345 38.992 1.00 97.86 95 GLU A N 1
ATOM 662 C CA . GLU A 1 90 ? 6.942 52.174 39.243 1.00 94.00 95 GLU A CA 1
ATOM 663 C C . GLU A 1 90 ? 6.426 50.884 38.613 1.00 96.57 95 GLU A C 1
ATOM 664 O O . GLU A 1 90 ? 6.168 50.833 37.409 1.00 102.72 95 GLU A O 1
ATOM 670 N N . ASN A 1 91 ? 6.296 49.847 39.438 1.00 97.83 96 ASN A N 1
ATOM 671 C CA . ASN A 1 91 ? 5.820 48.534 39.000 1.00 96.22 96 ASN A CA 1
ATOM 672 C C . ASN A 1 91 ? 6.722 47.895 37.945 1.00 85.89 96 ASN A C 1
ATOM 673 O O . ASN A 1 91 ? 6.275 47.074 37.147 1.00 71.98 96 ASN A O 1
ATOM 675 N N . LEU A 1 92 ? 7.991 48.287 37.950 1.00 83.81 97 LEU A N 1
ATOM 676 C CA . LEU A 1 92 ? 8.988 47.713 37.057 1.00 64.89 97 LEU A CA 1
ATOM 677 C C . LEU A 1 92 ? 10.251 47.346 37.827 1.00 61.07 97 LEU A C 1
ATOM 678 O O . LEU A 1 92 ? 10.793 48.158 38.574 1.00 74.75 97 LEU A O 1
ATOM 683 N N . ILE A 1 93 ? 10.716 46.118 37.639 1.00 54.05 98 ILE A N 1
ATOM 684 C CA . ILE A 1 93 ? 11.979 45.688 38.219 1.00 49.38 98 ILE A CA 1
ATOM 685 C C . ILE A 1 93 ? 12.939 45.334 37.087 1.00 46.96 98 ILE A C 1
ATOM 686 O O . ILE A 1 93 ? 12.670 44.434 36.298 1.00 47.38 98 ILE A O 1
ATOM 691 N N . VAL A 1 94 ? 14.042 46.071 36.990 1.00 51.17 99 VAL A N 1
ATOM 692 C CA . VAL A 1 94 ? 15.002 45.869 35.908 1.00 43.90 99 VAL A CA 1
ATOM 693 C C . VAL A 1 94 ? 16.309 45.304 36.452 1.00 46.49 99 VAL A C 1
ATOM 694 O O . VAL A 1 94 ? 16.914 45.881 37.354 1.00 50.20 99 VAL A O 1
ATOM 698 N N . VAL A 1 95 ? 16.734 44.171 35.898 1.00 48.22 100 VAL A N 1
ATOM 699 C CA . VAL A 1 95 ? 17.925 43.464 36.361 1.00 51.43 100 VAL A CA 1
ATOM 700 C C . VAL A 1 95 ? 18.987 43.390 35.271 1.00 59.00 100 VAL A C 1
ATOM 701 O O . VAL A 1 95 ? 18.683 43.089 34.117 1.00 40.11 100 VAL A O 1
ATOM 705 N N . ILE A 1 96 ? 20.231 43.676 35.644 1.00 48.27 101 ILE A N 1
ATOM 706 C CA . ILE A 1 96 ? 21.360 43.577 34.727 1.00 52.80 101 ILE A CA 1
ATOM 707 C C . ILE A 1 96 ? 22.375 42.592 35.296 1.00 58.76 101 ILE A C 1
ATOM 708 O O . ILE A 1 96 ? 22.756 42.707 36.458 1.00 64.73 101 ILE A O 1
ATOM 713 N N . THR A 1 97 ? 22.804 41.622 34.489 1.00 51.60 102 THR A N 1
ATOM 714 C CA . THR A 1 97 ? 23.709 40.578 34.976 1.00 53.80 102 THR A CA 1
ATOM 715 C C . THR A 1 97 ? 25.169 40.855 34.629 1.00 63.08 102 THR A C 1
ATOM 716 O O . THR A 1 97 ? 25.488 41.844 33.969 1.00 71.65 102 THR A O 1
ATOM 720 N N . GLU A 1 98 ? 26.044 39.958 35.072 1.00 75.57 103 GLU A N 1
ATOM 721 C CA . GLU A 1 98 ? 27.478 40.100 34.874 1.00 97.73 103 GLU A CA 1
ATOM 722 C C . GLU A 1 98 ? 27.858 40.040 33.396 1.00 99.56 103 GLU A C 1
ATOM 723 O O . GLU A 1 98 ? 28.753 40.756 32.948 1.00 101.63 103 GLU A O 1
ATOM 729 N N . GLU A 1 99 ? 27.168 39.191 32.639 1.00 98.54 104 GLU A N 1
ATOM 730 C CA . GLU A 1 99 ? 27.458 39.028 31.217 1.00 107.84 104 GLU A CA 1
ATOM 731 C C . GLU A 1 99 ? 26.546 39.884 30.343 1.00 86.32 104 GLU A C 1
ATOM 732 O O . GLU A 1 99 ? 26.210 39.507 29.218 1.00 90.04 104 GLU A O 1
ATOM 738 N N . ASN A 1 100 ? 26.140 41.030 30.881 1.00 79.06 105 ASN A N 1
ATOM 739 C CA . ASN A 1 100 ? 25.353 42.009 30.137 1.00 73.37 105 ASN A CA 1
ATOM 740 C C . ASN A 1 100 ? 24.006 41.485 29.634 1.00 58.90 105 ASN A C 1
ATOM 741 O O . ASN A 1 100 ? 23.613 41.729 28.494 1.00 58.32 105 ASN A O 1
ATOM 746 N N . GLU A 1 101 ? 23.316 40.746 30.493 1.00 61.22 106 GLU A N 1
ATOM 747 C CA . GLU A 1 101 ? 21.956 40.303 30.225 1.00 57.79 106 GLU A CA 1
ATOM 748 C C . GLU A 1 101 ? 21.002 41.255 30.938 1.00 71.75 106 GLU A C 1
ATOM 749 O O . GLU A 1 101 ? 21.228 41.616 32.094 1.00 70.67 106 GLU A O 1
ATOM 755 N N . VAL A 1 102 ? 19.934 41.655 30.255 1.00 62.27 107 VAL A N 1
ATOM 756 C CA . VAL A 1 102 ? 18.927 42.523 30.852 1.00 42.34 107 VAL A CA 1
ATOM 757 C C . VAL A 1 102 ? 17.579 41.814 30.934 1.00 60.25 107 VAL A C 1
ATOM 758 O O . VAL A 1 102 ? 17.062 41.320 29.929 1.00 66.26 107 VAL A O 1
ATOM 762 N N . LEU A 1 103 ? 17.024 41.761 32.141 1.00 47.24 108 LEU A N 1
ATOM 763 C CA . LEU A 1 103 ? 15.731 41.127 32.372 1.00 40.72 108 LEU A CA 1
ATOM 764 C C . LEU A 1 103 ? 14.756 42.108 33.011 1.00 51.56 108 LEU A C 1
ATOM 765 O O . LEU A 1 103 ? 15.100 42.814 33.957 1.00 52.18 108 LEU A O 1
ATOM 770 N N . ILE A 1 104 ? 13.535 42.145 32.489 1.00 49.33 109 ILE A N 1
ATOM 771 C CA . ILE A 1 104 ? 12.518 43.065 32.977 1.00 45.12 109 ILE A CA 1
ATOM 772 C C . ILE A 1 104 ? 11.307 42.322 33.534 1.00 54.37 109 ILE A C 1
ATOM 773 O O . ILE A 1 104 ? 10.691 41.498 32.842 1.00 72.64 109 ILE A O 1
ATOM 778 N N . PHE A 1 105 ? 10.993 42.624 34.793 1.00 44.57 110 PHE A N 1
ATOM 779 C CA . PHE A 1 105 ? 9.879 42.031 35.520 1.00 56.64 110 PHE A CA 1
ATOM 780 C C . PHE A 1 105 ? 8.871 43.108 35.913 1.00 62.98 110 PHE A C 1
ATOM 781 O O . PHE A 1 105 ? 9.207 44.292 35.972 1.00 52.83 110 PHE A O 1
ATOM 789 N N . ASN A 1 106 ? 7.637 42.695 36.190 1.00 67.26 111 ASN A N 1
ATOM 790 C CA . ASN A 1 106 ? 6.656 43.594 36.795 1.00 63.88 111 ASN A CA 1
ATOM 791 C C . ASN A 1 106 ? 6.611 43.424 38.312 1.00 75.73 111 ASN A C 1
ATOM 792 O O . ASN A 1 106 ? 7.469 42.759 38.893 1.00 69.72 111 ASN A O 1
ATOM 797 N N . GLN A 1 107 ? 5.604 44.015 38.947 1.00 85.92 112 GLN A N 1
ATOM 798 C CA . GLN A 1 107 ? 5.499 43.998 40.404 1.00 74.60 112 GLN A CA 1
ATOM 799 C C . GLN A 1 107 ? 5.112 42.627 40.969 1.00 81.47 112 GLN A C 1
ATOM 800 O O . GLN A 1 107 ? 5.156 42.418 42.180 1.00 78.80 112 GLN A O 1
ATOM 802 N N . ASN A 1 108 ? 4.733 41.702 40.092 1.00 85.70 113 ASN A N 1
ATOM 803 C CA . ASN A 1 108 ? 4.411 40.337 40.501 1.00 79.03 113 ASN A CA 1
ATOM 804 C C . ASN A 1 108 ? 5.574 39.382 40.261 1.00 71.91 113 ASN A C 1
ATOM 805 O O . ASN A 1 108 ? 5.426 38.165 40.382 1.00 63.77 113 ASN A O 1
ATOM 810 N N . LEU A 1 109 ? 6.727 39.952 39.920 1.00 75.37 114 LEU A N 1
ATOM 811 C CA . LEU A 1 109 ? 7.924 39.192 39.561 1.00 69.55 114 LEU A CA 1
ATOM 812 C C . LEU A 1 109 ? 7.671 38.249 38.389 1.00 72.53 114 LEU A C 1
ATOM 813 O O . LEU A 1 109 ? 8.281 37.183 38.287 1.00 77.75 114 LEU A O 1
ATOM 818 N N . GLU A 1 110 ? 6.762 38.654 37.508 1.00 77.34 115 GLU A N 1
ATOM 819 C CA . GLU A 1 110 ? 6.523 37.932 36.268 1.00 84.54 115 GLU A CA 1
ATOM 820 C C . GLU A 1 110 ? 7.449 38.496 35.205 1.00 77.63 115 GLU A C 1
ATOM 821 O O . GLU A 1 110 ? 7.559 39.713 35.050 1.00 62.45 115 GLU A O 1
ATOM 827 N N . GLU A 1 111 ? 8.113 37.611 34.471 1.00 73.73 116 GLU A N 1
ATOM 828 C CA . GLU A 1 111 ? 9.085 38.044 33.479 1.00 70.73 116 GLU A CA 1
ATOM 829 C C . GLU A 1 111 ? 8.394 38.698 32.288 1.00 69.84 116 GLU A C 1
ATOM 830 O O . GLU A 1 111 ? 7.555 38.083 31.627 1.00 59.41 116 GLU A O 1
ATOM 836 N N . LEU A 1 112 ? 8.750 39.952 32.028 1.00 62.86 117 LEU A N 1
ATOM 837 C CA . LEU A 1 112 ? 8.215 40.676 30.885 1.00 59.19 117 LEU A CA 1
ATOM 838 C C . LEU A 1 112 ? 9.183 40.596 29.718 1.00 55.70 117 LEU A C 1
ATOM 839 O O . LEU A 1 112 ? 8.767 40.546 28.561 1.00 48.73 117 LEU A O 1
ATOM 844 N N . TYR A 1 113 ? 10.478 40.576 30.022 1.00 70.12 118 TYR A N 1
ATOM 845 C CA . TYR A 1 113 ? 11.478 40.555 28.957 1.00 58.52 118 TYR A CA 1
ATOM 846 C C . TYR A 1 113 ? 12.821 39.961 29.380 1.00 51.57 118 TYR A C 1
ATOM 847 O O . TYR A 1 113 ? 13.221 40.056 30.538 1.00 67.22 118 TYR A O 1
ATOM 856 N N . ARG A 1 114 ? 13.501 39.333 28.428 1.00 52.00 119 ARG A N 1
ATOM 857 C CA . ARG A 1 114 ? 14.868 38.867 28.623 1.00 44.83 119 ARG A CA 1
ATOM 858 C C . ARG A 1 114 ? 15.655 39.129 27.341 1.00 58.91 119 ARG A C 1
ATOM 859 O O . ARG A 1 114 ? 15.203 38.797 26.245 1.00 61.31 119 ARG A O 1
ATOM 867 N N . GLY A 1 115 ? 16.818 39.756 27.476 1.00 55.18 120 GLY A N 1
ATOM 868 C CA . GLY A 1 115 ? 17.624 40.091 26.318 1.00 48.76 120 GLY A CA 1
ATOM 869 C C . GLY A 1 115 ? 19.107 40.087 26.619 1.00 51.75 120 GLY A C 1
ATOM 870 O O . GLY A 1 115 ? 19.517 40.299 27.756 1.00 70.71 120 GLY A O 1
ATOM 871 N N . LYS A 1 116 ? 19.914 39.821 25.598 1.00 60.29 121 LYS A N 1
ATOM 872 C CA . LYS A 1 116 ? 21.365 39.828 25.744 1.00 74.75 121 LYS A CA 1
ATOM 873 C C . LYS A 1 116 ? 21.993 40.906 24.865 1.00 83.39 121 LYS A C 1
ATOM 874 O O . LYS A 1 116 ? 21.599 41.092 23.712 1.00 87.71 121 LYS A O 1
ATOM 880 N N . PHE A 1 117 ? 22.974 41.611 25.417 1.00 68.80 122 PHE A N 1
ATOM 881 C CA . PHE A 1 117 ? 23.624 42.708 24.714 1.00 68.67 122 PHE A CA 1
ATOM 882 C C . PHE A 1 117 ? 25.141 42.588 24.830 1.00 89.32 122 PHE A C 1
ATOM 883 O O . PHE A 1 117 ? 25.677 42.598 25.935 1.00 101.43 122 PHE A O 1
ATOM 891 N N . GLU A 1 118 ? 25.821 42.459 23.692 1.00 95.72 123 GLU A N 1
ATOM 892 C CA . GLU A 1 118 ? 27.276 42.287 23.666 1.00 114.21 123 GLU A CA 1
ATOM 893 C C . GLU A 1 118 ? 27.989 43.372 24.468 1.00 116.36 123 GLU A C 1
ATOM 894 O O . GLU A 1 118 ? 28.520 43.112 25.547 1.00 120.26 123 GLU A O 1
ATOM 896 N N . ASN A 1 119 ? 28.000 44.586 23.932 1.00 108.37 124 ASN A N 1
ATOM 897 C CA . ASN A 1 119 ? 28.465 45.739 24.685 1.00 108.89 124 ASN A CA 1
ATOM 898 C C . ASN A 1 119 ? 27.304 46.294 25.491 1.00 107.24 124 ASN A C 1
ATOM 899 O O . ASN A 1 119 ? 26.144 46.042 25.168 1.00 121.97 124 ASN A O 1
ATOM 904 N N . LEU A 1 120 ? 27.612 47.038 26.546 1.00 90.31 125 LEU A N 1
ATOM 905 C CA . LEU A 1 120 ? 26.573 47.575 27.413 1.00 70.77 125 LEU A CA 1
ATOM 906 C C . LEU A 1 120 ? 27.096 48.764 28.201 1.00 81.22 125 LEU A C 1
ATOM 907 O O . LEU A 1 120 ? 27.837 48.609 29.174 1.00 93.02 125 LEU A O 1
ATOM 912 N N . ASN A 1 121 ? 26.703 49.955 27.769 1.00 79.23 126 ASN A N 1
ATOM 913 C CA . ASN A 1 121 ? 27.133 51.182 28.415 1.00 78.97 126 ASN A CA 1
ATOM 914 C C . ASN A 1 121 ? 26.231 51.533 29.590 1.00 78.81 126 ASN A C 1
ATOM 915 O O . ASN A 1 121 ? 26.658 51.494 30.745 1.00 83.45 126 ASN A O 1
ATOM 920 N N . LYS A 1 122 ? 24.974 51.856 29.295 1.00 71.59 127 LYS A N 1
ATOM 921 C CA . LYS A 1 122 ? 24.046 52.300 30.334 1.00 67.73 127 LYS A CA 1
ATOM 922 C C . LYS A 1 122 ? 22.639 51.729 30.165 1.00 63.76 127 LYS A C 1
ATOM 923 O O . LYS A 1 122 ? 22.257 51.304 29.078 1.00 62.88 127 LYS A O 1
ATOM 929 N N . VAL A 1 123 ? 21.881 51.712 31.256 1.00 56.76 128 VAL A N 1
ATOM 930 C CA . VAL A 1 123 ? 20.474 51.324 31.222 1.00 51.22 128 VAL A CA 1
ATOM 931 C C . VAL A 1 123 ? 19.633 52.347 31.988 1.00 59.93 128 VAL A C 1
ATOM 932 O O . VAL A 1 123 ? 19.850 52.581 33.177 1.00 70.49 128 VAL A O 1
ATOM 936 N N . LEU A 1 124 ? 18.681 52.960 31.292 1.00 57.14 129 LEU A N 1
ATOM 937 C CA . LEU A 1 124 ? 17.832 53.995 31.869 1.00 52.94 129 LEU A CA 1
ATOM 938 C C . LEU A 1 124 ? 16.397 53.501 32.015 1.00 53.58 129 LEU A C 1
ATOM 939 O O . LEU A 1 124 ? 15.903 52.750 31.177 1.00 64.69 129 LEU A O 1
ATOM 944 N N . VAL A 1 125 ? 15.734 53.915 33.089 1.00 60.23 130 VAL A N 1
ATOM 945 C CA . VAL A 1 125 ? 14.356 53.507 33.340 1.00 55.84 130 VAL A CA 1
ATOM 946 C C . VAL A 1 125 ? 13.498 54.696 33.758 1.00 47.18 130 VAL A C 1
ATOM 947 O O . VAL A 1 125 ? 13.874 55.460 34.643 1.00 56.28 130 VAL A O 1
ATOM 951 N N . ARG A 1 126 ? 12.345 54.845 33.111 1.00 59.32 131 ARG A N 1
ATOM 952 C CA . ARG A 1 126 ? 11.366 55.870 33.468 1.00 61.46 131 ARG A CA 1
ATOM 953 C C . ARG A 1 126 ? 9.961 55.459 33.048 1.00 60.63 131 ARG A C 1
ATOM 954 O O . ARG A 1 126 ? 9.681 55.322 31.857 1.00 70.60 131 ARG A O 1
ATOM 962 N N . ASN A 1 127 ? 9.092 55.258 34.034 1.00 66.43 132 ASN A N 1
ATOM 963 C CA . ASN A 1 127 ? 7.710 54.840 33.800 1.00 82.59 132 ASN A CA 1
ATOM 964 C C . ASN A 1 127 ? 7.598 53.502 33.069 1.00 86.16 132 ASN A C 1
ATOM 965 O O . ASN A 1 127 ? 7.916 52.448 33.625 1.00 78.38 132 ASN A O 1
ATOM 970 N N . ASP A 1 128 ? 7.137 53.556 31.824 1.00 77.49 133 ASP A N 1
ATOM 971 C CA . ASP A 1 128 ? 6.935 52.357 31.021 1.00 81.57 133 ASP A CA 1
ATOM 972 C C . ASP A 1 128 ? 8.117 52.088 30.094 1.00 75.49 133 ASP A C 1
ATOM 973 O O . ASP A 1 128 ? 8.141 51.084 29.387 1.00 67.25 133 ASP A O 1
ATOM 978 N N . LEU A 1 129 ? 9.096 52.985 30.101 1.00 68.36 134 LEU A N 1
ATOM 979 C CA . LEU A 1 129 ? 10.189 52.919 29.136 1.00 52.83 134 LEU A CA 1
ATOM 980 C C . LEU A 1 129 ? 11.491 52.401 29.737 1.00 52.65 134 LEU A C 1
ATOM 981 O O . LEU A 1 129 ? 11.894 52.811 30.824 1.00 61.57 134 LEU A O 1
ATOM 986 N N . VAL A 1 130 ? 12.136 51.486 29.020 1.00 60.41 135 VAL A N 1
ATOM 987 C CA . VAL A 1 130 ? 13.473 51.027 29.374 1.00 57.64 135 VAL A CA 1
ATOM 988 C C . VAL A 1 130 ? 14.411 51.273 28.198 1.00 58.39 135 VAL A C 1
ATOM 989 O O . VAL A 1 130 ? 14.220 50.723 27.118 1.00 57.76 135 VAL A O 1
ATOM 993 N N . VAL A 1 131 ? 15.420 52.107 28.414 1.00 60.69 136 VAL A N 1
ATOM 994 C CA . VAL A 1 131 ? 16.365 52.463 27.365 1.00 43.62 136 VAL A CA 1
ATOM 995 C C . VAL A 1 131 ? 17.706 51.778 27.593 1.00 60.13 136 VAL A C 1
ATOM 996 O O . VAL A 1 131 ? 18.289 51.878 28.668 1.00 54.08 136 VAL A O 1
ATOM 1000 N N . ILE A 1 132 ? 18.189 51.072 26.580 1.00 54.38 137 ILE A N 1
ATOM 1001 C CA . ILE A 1 132 ? 19.448 50.350 26.696 1.00 50.34 137 ILE A CA 1
ATOM 1002 C C . ILE A 1 132 ? 20.488 50.893 25.721 1.00 50.41 137 ILE A C 1
ATOM 1003 O O . ILE A 1 132 ? 20.264 50.927 24.510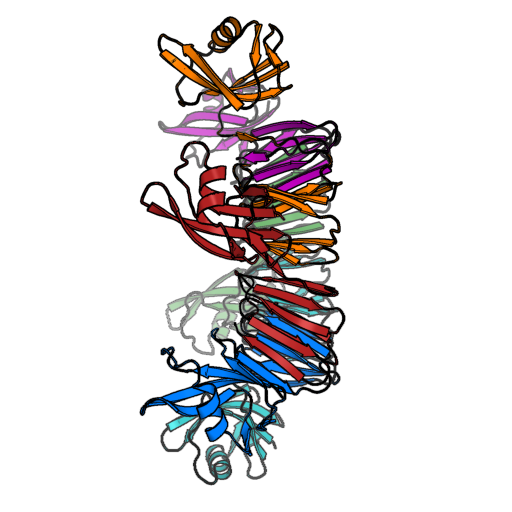 1.00 51.67 137 ILE A O 1
ATOM 1008 N N . ILE A 1 133 ? 21.620 51.328 26.266 1.00 52.29 138 ILE A N 1
ATOM 1009 C CA . ILE A 1 133 ? 22.668 51.968 25.481 1.00 75.10 138 ILE A CA 1
ATOM 1010 C C . ILE A 1 133 ? 23.942 51.140 25.496 1.00 89.60 138 ILE A C 1
ATOM 1011 O O . ILE A 1 133 ? 24.507 50.870 26.561 1.00 94.64 138 ILE A O 1
ATOM 1016 N N . ASP A 1 134 ? 24.375 50.729 24.308 1.00 96.45 139 ASP A N 1
ATOM 1017 C CA . ASP A 1 134 ? 25.658 50.062 24.134 1.00 115.69 139 ASP A CA 1
ATOM 1018 C C . ASP A 1 134 ? 26.585 50.901 23.255 1.00 125.20 139 ASP A C 1
ATOM 1019 O O . ASP A 1 134 ? 26.411 52.114 23.137 1.00 125.53 139 ASP A O 1
ATOM 1024 N N . GLU A 1 135 ? 27.568 50.251 22.640 1.00 131.37 140 GLU A N 1
ATOM 1025 C CA . GLU A 1 135 ? 28.549 50.951 21.818 1.00 139.71 140 GLU A CA 1
ATOM 1026 C C . GLU A 1 135 ? 28.103 51.063 20.362 1.00 140.03 140 GLU A C 1
ATOM 1027 O O . GLU A 1 135 ? 28.644 51.863 19.598 1.00 135.89 140 GLU A O 1
ATOM 1029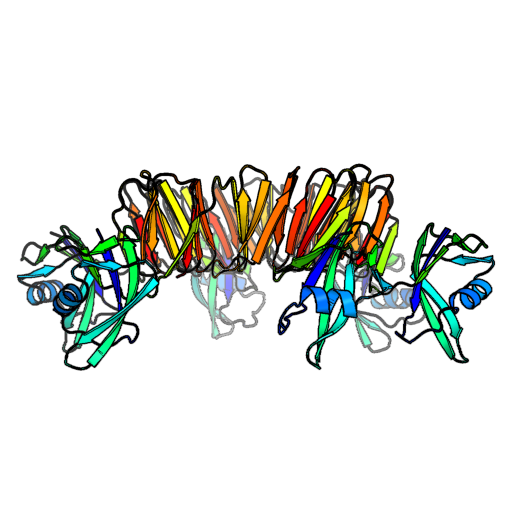 N N . GLN A 1 136 ? 27.116 50.258 19.981 1.00 136.47 141 GLN A N 1
ATOM 1030 C CA . GLN A 1 136 ? 26.655 50.232 18.597 1.00 132.83 141 GLN A CA 1
ATOM 1031 C C . GLN A 1 136 ? 25.301 50.915 18.407 1.00 119.98 141 GLN A C 1
ATOM 1032 O O . GLN A 1 136 ? 25.188 51.882 17.653 1.00 115.80 141 GLN A O 1
ATOM 1034 N N . LYS A 1 137 ? 24.279 50.415 19.095 1.00 109.81 142 LYS A N 1
ATOM 1035 C CA . LYS A 1 137 ? 22.917 50.895 18.882 1.00 94.93 142 LYS A CA 1
ATOM 1036 C C . LYS A 1 137 ? 22.191 51.294 20.163 1.00 92.80 142 LYS A C 1
ATOM 1037 O O . LYS A 1 137 ? 22.678 51.070 21.272 1.00 89.35 142 LYS A O 1
ATOM 1040 N N . LEU A 1 138 ? 21.014 51.886 19.985 1.00 83.05 143 LEU A N 1
ATOM 1041 C CA . LEU A 1 138 ? 20.135 52.248 21.087 1.00 67.76 143 LEU A CA 1
ATOM 1042 C C . LEU A 1 138 ? 18.904 51.358 21.028 1.00 54.89 143 LEU A C 1
ATOM 1043 O O . LEU A 1 138 ? 18.256 51.256 19.987 1.00 70.78 143 LEU A O 1
ATOM 1048 N N . THR A 1 139 ? 18.582 50.709 22.140 1.00 51.90 144 THR A N 1
ATOM 1049 C CA . THR A 1 139 ? 17.437 49.807 22.172 1.00 52.53 144 THR A CA 1
ATOM 1050 C C . THR A 1 139 ? 16.332 50.315 23.091 1.00 58.73 144 THR A C 1
ATOM 1051 O O . THR A 1 139 ? 16.548 50.508 24.284 1.00 53.41 144 THR A O 1
ATOM 1055 N N . LEU A 1 140 ? 15.145 50.521 22.533 1.00 66.87 145 LEU A N 1
ATOM 1056 C CA . LEU A 1 140 ? 14.006 50.961 23.329 1.00 61.34 145 LEU A CA 1
ATOM 1057 C C . LEU A 1 140 ? 13.036 49.821 23.614 1.00 61.22 145 LEU A C 1
ATOM 1058 O O . LEU A 1 140 ? 12.528 49.177 22.697 1.00 64.85 145 LEU A O 1
ATOM 1063 N N . ILE A 1 141 ? 12.776 49.595 24.896 1.00 61.46 146 ILE A N 1
ATOM 1064 C CA . ILE A 1 141 ? 11.840 48.571 25.338 1.00 45.98 146 ILE A CA 1
ATOM 1065 C C . ILE A 1 141 ? 10.630 49.226 25.993 1.00 60.63 146 ILE A C 1
ATOM 1066 O O . ILE A 1 141 ? 10.750 49.872 27.036 1.00 53.59 146 ILE A O 1
ATOM 1071 N N . ARG A 1 142 ? 9.468 49.064 25.370 1.00 69.55 147 ARG A N 1
ATOM 1072 C CA . ARG A 1 142 ? 8.244 49.697 25.846 1.00 64.66 147 ARG A CA 1
ATOM 1073 C C . ARG A 1 142 ? 7.356 48.710 26.607 1.00 69.89 147 ARG A C 1
ATOM 1074 O O . ARG A 1 142 ? 6.862 47.735 26.037 1.00 69.35 147 ARG A O 1
ATOM 1082 N N . THR A 1 143 ? 7.163 48.974 27.896 1.00 82.68 148 THR A N 1
ATOM 1083 C CA . THR A 1 143 ? 6.362 48.117 28.767 1.00 86.50 148 THR A CA 1
ATOM 1084 C C . THR A 1 143 ? 4.882 48.480 28.690 1.00 100.46 148 THR A C 1
ATOM 1085 O O . THR A 1 143 ? 4.005 47.615 28.675 1.00 96.03 148 THR A O 1
ATOM 1090 N N . SER B 1 2 ? 15.663 98.814 71.290 1.00 72.68 7 SER B N 1
ATOM 1091 C CA . SER B 1 2 ? 14.288 98.675 71.755 1.00 81.14 7 SER B CA 1
ATOM 1092 C C . SER B 1 2 ? 13.322 98.794 70.579 1.00 78.31 7 SER B C 1
ATOM 1093 O O . SER B 1 2 ? 13.180 99.863 69.986 1.00 79.04 7 SER B O 1
ATOM 1096 N N . GLU B 1 3 ? 12.656 97.691 70.250 1.00 84.06 8 GLU B N 1
ATOM 1097 C CA . GLU B 1 3 ? 11.809 97.633 69.065 1.00 78.59 8 GLU B CA 1
ATOM 1098 C C . GLU B 1 3 ? 10.537 96.820 69.291 1.00 72.82 8 GLU B C 1
ATOM 1099 O O . GLU B 1 3 ? 10.587 95.702 69.806 1.00 66.29 8 GLU B O 1
ATOM 1105 N N . LEU B 1 4 ? 9.403 97.386 68.888 1.00 65.82 9 LEU B N 1
ATOM 1106 C CA . LEU B 1 4 ? 8.118 96.699 68.965 1.00 53.46 9 LEU B CA 1
ATOM 1107 C C . LEU B 1 4 ? 7.435 96.590 67.610 1.00 59.09 9 LEU B C 1
ATOM 1108 O O . LEU B 1 4 ? 7.228 97.589 66.923 1.00 65.65 9 LEU B O 1
ATOM 1113 N N . LYS B 1 5 ? 7.089 95.364 67.238 1.00 60.14 10 LYS B N 1
ATOM 1114 C CA . LYS B 1 5 ? 6.292 95.106 66.052 1.00 64.19 10 LYS B CA 1
ATOM 1115 C C . LYS B 1 5 ? 4.964 94.504 66.496 1.00 68.18 10 LYS B C 1
ATOM 1116 O O . LYS B 1 5 ? 4.926 93.396 67.052 1.00 76.66 10 LYS B O 1
ATOM 1122 N N . LEU B 1 6 ? 3.890 95.256 66.259 1.00 61.17 11 LEU B N 1
ATOM 1123 C CA . LEU B 1 6 ? 2.555 94.919 66.740 1.00 44.28 11 LEU B CA 1
ATOM 1124 C C . LEU B 1 6 ? 1.571 94.837 65.576 1.00 55.11 11 LEU B C 1
ATOM 1125 O O . LEU B 1 6 ? 1.831 95.367 64.496 1.00 56.55 11 LEU B O 1
ATOM 1130 N N . LYS B 1 7 ? 0.434 94.186 65.809 1.00 57.49 12 LYS B N 1
ATOM 1131 C CA . LYS B 1 7 ? -0.667 94.173 64.847 1.00 52.61 12 LYS B CA 1
ATOM 1132 C C . LYS B 1 7 ? -1.973 93.863 65.572 1.00 48.00 12 LYS B C 1
ATOM 1133 O O . LYS B 1 7 ? -1.996 93.055 66.499 1.00 51.21 12 LYS B O 1
ATOM 1139 N N . PRO B 1 8 ? -3.072 94.503 65.150 1.00 46.61 13 PRO B N 1
ATOM 1140 C CA . PRO B 1 8 ? -4.354 94.298 65.831 1.00 50.86 13 PRO B CA 1
ATOM 1141 C C . PRO B 1 8 ? -4.943 92.929 65.531 1.00 40.40 13 PRO B C 1
ATOM 1142 O O . PRO B 1 8 ? -4.800 92.440 64.414 1.00 48.44 13 PRO B O 1
ATOM 1146 N N . LEU B 1 9 ? -5.607 92.324 66.511 1.00 54.56 14 LEU B N 1
ATOM 1147 C CA . LEU B 1 9 ? -6.253 91.038 66.283 1.00 40.72 14 LEU B CA 1
ATOM 1148 C C . LEU B 1 9 ? -7.524 91.215 65.449 1.00 45.49 14 LEU B C 1
ATOM 1149 O O . LEU B 1 9 ? -7.666 90.579 64.404 1.00 47.41 14 LEU B O 1
ATOM 1154 N N . PRO B 1 10 ? -8.442 92.101 65.878 1.00 61.92 15 PRO B N 1
ATOM 1155 C CA . PRO B 1 10 ? -9.473 92.385 64.879 1.00 55.08 15 PRO B CA 1
ATOM 1156 C C . PRO B 1 10 ? -8.916 93.378 63.866 1.00 58.48 15 PRO B C 1
ATOM 1157 O O . PRO B 1 10 ? -8.316 94.382 64.251 1.00 51.82 15 PRO B O 1
ATOM 1161 N N . LYS B 1 11 ? -9.086 93.082 62.583 1.00 56.98 16 LYS B N 1
ATOM 1162 C CA . LYS B 1 11 ? -8.531 93.927 61.535 1.00 49.93 16 LYS B CA 1
ATOM 1163 C C . LYS B 1 11 ? -9.391 95.165 61.299 1.00 49.80 16 LYS B C 1
ATOM 1164 O O . LYS B 1 11 ? -10.034 95.305 60.259 1.00 50.90 16 LYS B O 1
ATOM 1170 N N . VAL B 1 12 ? -9.377 96.067 62.275 1.00 48.18 17 VAL B N 1
ATOM 1171 C CA . VAL B 1 12 ? -10.185 97.278 62.224 1.00 58.01 17 VAL B CA 1
ATOM 1172 C C . VAL B 1 12 ? -9.363 98.464 61.741 1.00 41.37 17 VAL B C 1
ATOM 1173 O O . VAL B 1 12 ? -8.132 98.431 61.757 1.00 43.17 17 VAL B O 1
ATOM 1177 N N . GLU B 1 13 ? -10.051 99.510 61.303 1.00 55.67 18 GLU B N 1
ATOM 1178 C CA . GLU B 1 13 ? -9.384 100.728 60.868 1.00 58.60 18 GLU B CA 1
ATOM 1179 C C . GLU B 1 13 ? -8.963 101.550 62.079 1.00 42.83 18 GLU B C 1
ATOM 1180 O O . GLU B 1 13 ? -9.719 101.692 63.038 1.00 60.92 18 GLU B O 1
ATOM 1186 N N . LEU B 1 14 ? -7.739 102.065 62.039 1.00 49.39 19 LEU B N 1
ATOM 1187 C CA . LEU B 1 14 ? -7.175 102.802 63.163 1.00 43.13 19 LEU B CA 1
ATOM 1188 C C . LEU B 1 14 ? -6.962 104.263 62.802 1.00 48.27 19 LEU B C 1
ATOM 1189 O O . LEU B 1 14 ? -6.675 104.584 61.647 1.00 54.84 19 LEU B O 1
ATOM 1194 N N . PRO B 1 15 ? -7.112 105.159 63.789 1.00 62.98 20 PRO B N 1
ATOM 1195 C CA . PRO B 1 15 ? -6.668 106.540 63.592 1.00 54.73 20 PRO B CA 1
ATOM 1196 C C . PRO B 1 15 ? -5.147 106.535 63.492 1.00 65.03 20 PRO B C 1
ATOM 1197 O O . PRO B 1 15 ? -4.505 105.756 64.194 1.00 74.37 20 PRO B O 1
ATOM 1201 N N . PRO B 1 16 ? -4.574 107.395 62.639 1.00 68.41 21 PRO B N 1
ATOM 1202 C CA . PRO B 1 16 ? -3.137 107.314 62.338 1.00 70.98 21 PRO B CA 1
ATOM 1203 C C . PRO B 1 16 ? -2.221 107.628 63.526 1.00 72.91 21 PRO B C 1
ATOM 1204 O O . PRO B 1 16 ? -1.054 107.234 63.505 1.00 74.74 21 PRO B O 1
ATOM 1208 N N . ASP B 1 17 ? -2.742 108.301 64.547 1.00 71.06 22 ASP B N 1
ATOM 1209 C CA . ASP B 1 17 ? -1.933 108.680 65.704 1.00 74.37 22 ASP B CA 1
ATOM 1210 C C . ASP B 1 17 ? -2.126 107.729 66.883 1.00 69.10 22 ASP B C 1
ATOM 1211 O O . ASP B 1 17 ? -1.773 108.055 68.016 1.00 81.18 22 ASP B O 1
ATOM 1216 N N . PHE B 1 18 ? -2.693 106.556 66.610 1.00 51.09 23 PHE B N 1
ATOM 1217 C CA . PHE B 1 18 ? -2.971 105.558 67.641 1.00 50.30 23 PHE B CA 1
ATOM 1218 C C . PHE B 1 18 ? -1.695 105.125 68.367 1.00 57.45 23 PHE B C 1
ATOM 1219 O O . PHE B 1 18 ? -1.738 104.676 69.514 1.00 57.66 23 PHE B O 1
ATOM 1227 N N . VAL B 1 19 ? -0.569 105.222 67.669 1.00 65.69 24 VAL B N 1
ATOM 1228 C CA . VAL B 1 19 ? 0.730 104.867 68.231 1.00 68.45 24 VAL B CA 1
ATOM 1229 C C . VAL B 1 19 ? 1.047 105.704 69.481 1.00 67.26 24 VAL B C 1
ATOM 1230 O O . VAL B 1 19 ? 1.641 105.204 70.430 1.00 67.28 24 VAL B O 1
ATOM 1234 N N . ASP B 1 20 ? 0.651 106.975 69.474 1.00 60.64 25 ASP B N 1
ATOM 1235 C CA . ASP B 1 20 ? 0.788 107.842 70.650 1.00 58.69 25 ASP B CA 1
ATOM 1236 C C . ASP B 1 20 ? 0.013 107.290 71.847 1.00 54.90 25 ASP B C 1
ATOM 1237 O O . ASP B 1 20 ? 0.536 107.216 72.965 1.00 61.44 25 ASP B O 1
ATOM 1242 N N . VAL B 1 21 ? -1.241 106.922 71.598 1.00 53.94 26 VAL B N 1
ATOM 1243 C CA . VAL B 1 21 ? -2.098 106.313 72.608 1.00 68.56 26 VAL B CA 1
ATOM 1244 C C . VAL B 1 21 ? -1.466 105.045 73.175 1.00 48.34 26 VAL B C 1
ATOM 1245 O O . VAL B 1 21 ? -1.435 104.841 74.390 1.00 72.79 26 VAL B O 1
ATOM 1249 N N . ILE B 1 22 ? -0.958 104.198 72.286 1.00 59.07 27 ILE B N 1
ATOM 1250 C CA . ILE B 1 22 ? -0.277 102.974 72.693 1.00 46.62 27 ILE B CA 1
ATOM 1251 C C . ILE B 1 22 ? 0.967 103.267 73.535 1.00 49.02 27 ILE B C 1
ATOM 1252 O O . ILE B 1 22 ? 1.209 102.615 74.549 1.00 57.40 27 ILE B O 1
ATOM 1257 N N . ARG B 1 23 ? 1.747 104.256 73.113 1.00 58.72 28 ARG B N 1
ATOM 1258 C CA . ARG B 1 23 ? 2.957 104.640 73.832 1.00 64.79 28 ARG B CA 1
ATOM 1259 C C . ARG B 1 23 ? 2.684 105.129 75.242 1.00 74.90 28 ARG B C 1
ATOM 1260 O O . ARG B 1 23 ? 3.349 104.711 76.189 1.00 80.69 28 ARG B O 1
ATOM 1268 N N . ILE B 1 24 ? 1.723 106.035 75.378 1.00 54.44 29 ILE B N 1
ATOM 1269 C CA . ILE B 1 24 ? 1.362 106.532 76.698 1.00 67.26 29 ILE B CA 1
ATOM 1270 C C . ILE B 1 24 ? 0.731 105.423 77.555 1.00 58.16 29 ILE B C 1
ATOM 1271 O O . ILE B 1 24 ? 0.943 105.373 78.766 1.00 79.47 29 ILE B O 1
ATOM 1276 N N . LYS B 1 25 ? -0.009 104.516 76.920 1.00 71.18 30 LYS B N 1
ATOM 1277 C CA . LYS B 1 25 ? -0.624 103.401 77.643 1.00 55.47 30 LYS B CA 1
ATOM 1278 C C . LYS B 1 25 ? 0.403 102.393 78.167 1.00 64.56 30 LYS B C 1
ATOM 1279 O O . LYS B 1 25 ? 0.254 101.859 79.266 1.00 65.38 30 LYS B O 1
ATOM 1285 N N . LEU B 1 26 ? 1.450 102.154 77.382 1.00 66.51 31 LEU B N 1
ATOM 1286 C CA . LEU B 1 26 ? 2.422 101.100 77.672 1.00 53.90 31 LEU B CA 1
ATOM 1287 C C . LEU B 1 26 ? 3.713 101.628 78.281 1.00 69.23 31 LEU B C 1
ATOM 1288 O O . LEU B 1 26 ? 4.663 100.872 78.480 1.00 72.88 31 LEU B O 1
ATOM 1293 N N . GLN B 1 27 ? 3.744 102.926 78.561 1.00 81.49 32 GLN B N 1
ATOM 1294 C CA . GLN B 1 27 ? 4.924 103.565 79.133 1.00 72.45 32 GLN B CA 1
ATOM 1295 C C . GLN B 1 27 ? 5.354 102.933 80.449 1.00 71.65 32 GLN B C 1
ATOM 1296 O O . GLN B 1 27 ? 4.624 102.974 81.437 1.00 82.07 32 GLN B O 1
ATOM 1302 N N . GLY B 1 28 ? 6.531 102.315 80.437 1.00 66.10 33 GLY B N 1
ATOM 1303 C CA . GLY B 1 28 ? 7.107 101.748 81.641 1.00 73.13 33 GLY B CA 1
ATOM 1304 C C . GLY B 1 28 ? 6.713 100.309 81.901 1.00 69.56 33 GLY B C 1
ATOM 1305 O O . GLY B 1 28 ? 7.125 99.721 82.899 1.00 98.90 33 GLY B O 1
ATOM 1306 N N . LYS B 1 29 ? 5.914 99.739 81.006 1.00 71.66 34 LYS B N 1
ATOM 1307 C CA . LYS B 1 29 ? 5.456 98.366 81.173 1.00 77.78 34 LYS B CA 1
ATOM 1308 C C . LYS B 1 29 ? 6.407 97.381 80.490 1.00 77.22 34 LYS B C 1
ATOM 1309 O O . LYS B 1 29 ? 7.172 97.757 79.603 1.00 62.54 34 LYS B O 1
ATOM 1315 N N . THR B 1 30 ? 6.348 96.119 80.904 1.00 78.15 35 THR B N 1
ATOM 1316 C CA . THR B 1 30 ? 7.222 95.088 80.351 1.00 79.71 35 THR B CA 1
ATOM 1317 C C . THR B 1 30 ? 6.480 94.276 79.295 1.00 71.21 35 THR B C 1
ATOM 1318 O O . THR B 1 30 ? 5.362 93.819 79.528 1.00 72.60 35 THR B O 1
ATOM 1322 N N . VAL B 1 31 ? 7.105 94.101 78.135 1.00 67.32 36 VAL B N 1
ATOM 1323 C CA . VAL B 1 31 ? 6.471 93.415 77.014 1.00 69.66 36 VAL B CA 1
ATOM 1324 C C . VAL B 1 31 ? 7.364 92.326 76.416 1.00 70.08 36 VAL B C 1
ATOM 1325 O O . VAL B 1 31 ? 8.550 92.551 76.176 1.00 77.57 36 VAL B O 1
ATOM 1329 N N . ARG B 1 32 ? 6.790 91.145 76.192 1.00 69.37 37 ARG B N 1
ATOM 1330 C CA . ARG B 1 32 ? 7.505 90.046 75.542 1.00 75.82 37 ARG B CA 1
ATOM 1331 C C . ARG B 1 32 ? 6.881 89.680 74.199 1.00 72.00 37 ARG B C 1
ATOM 1332 O O . ARG B 1 32 ? 5.724 90.005 73.929 1.00 71.59 37 ARG B O 1
ATOM 1340 N N . THR B 1 33 ? 7.657 88.995 73.365 1.00 59.20 38 THR B N 1
ATOM 1341 C CA . THR B 1 33 ? 7.162 88.492 72.091 1.00 63.75 38 THR B CA 1
ATOM 1342 C C . THR B 1 33 ? 6.020 87.505 72.313 1.00 57.28 38 THR B C 1
ATOM 1343 O O . THR B 1 33 ? 6.131 86.585 73.122 1.00 74.22 38 THR B O 1
ATOM 1347 N N . GLY B 1 34 ? 4.912 87.721 71.612 1.00 63.68 39 GLY B N 1
ATOM 1348 C CA . GLY B 1 34 ? 3.767 86.836 71.700 1.00 56.55 39 GLY B CA 1
ATOM 1349 C C . GLY B 1 34 ? 2.662 87.338 72.610 1.00 71.22 39 GLY B C 1
ATOM 1350 O O . GLY B 1 34 ? 1.552 86.804 72.593 1.00 78.87 39 GLY B O 1
ATOM 1351 N N . ASP B 1 35 ? 2.959 88.366 73.401 1.00 67.87 40 ASP B N 1
ATOM 1352 C CA . ASP B 1 35 ? 1.978 88.924 74.329 1.00 67.75 40 ASP B CA 1
ATOM 1353 C C . ASP B 1 35 ? 0.774 89.517 73.602 1.00 65.63 40 ASP B C 1
ATOM 1354 O O . ASP B 1 35 ? 0.888 89.983 72.467 1.00 56.90 40 ASP B O 1
ATOM 1359 N N . VAL B 1 36 ? -0.378 89.494 74.265 1.00 50.40 41 VAL B N 1
ATOM 1360 C CA . VAL B 1 36 ? -1.585 90.111 73.734 1.00 48.28 41 VAL B CA 1
ATOM 1361 C C . VAL B 1 36 ? -2.046 91.200 74.692 1.00 71.96 41 VAL B C 1
ATOM 1362 O O . VAL B 1 36 ? -2.356 90.934 75.854 1.00 70.49 41 VAL B O 1
ATOM 1366 N N . ILE B 1 37 ? -2.093 92.428 74.191 1.00 70.16 42 ILE B N 1
ATOM 1367 C CA . ILE B 1 37 ? -2.363 93.594 75.020 1.00 52.66 42 ILE B CA 1
ATOM 1368 C C . ILE B 1 37 ? -3.576 94.374 74.528 1.00 48.10 42 ILE B C 1
ATOM 1369 O O . ILE B 1 37 ? -3.611 94.821 73.384 1.00 54.73 42 ILE B O 1
ATOM 1374 N N . GLY B 1 38 ? -4.563 94.546 75.401 1.00 49.56 43 GLY B N 1
ATOM 1375 C CA . GLY B 1 38 ? -5.758 95.289 75.055 1.00 54.54 43 GLY B CA 1
ATOM 1376 C C . GLY B 1 38 ? -5.578 96.772 75.314 1.00 63.32 43 GLY B C 1
ATOM 1377 O O . GLY B 1 38 ? -5.096 97.173 76.372 1.00 74.66 43 GLY B O 1
ATOM 1378 N N . ILE B 1 39 ? -5.969 97.591 74.344 1.00 58.73 44 ILE B N 1
ATOM 1379 C CA . ILE B 1 39 ? -5.812 99.035 74.458 1.00 65.76 44 ILE B CA 1
ATOM 1380 C C . ILE B 1 39 ? -7.070 99.744 73.968 1.00 62.18 44 ILE B C 1
ATOM 1381 O O . ILE B 1 39 ? -7.576 99.443 72.888 1.00 63.31 44 ILE B O 1
ATOM 1386 N N . SER B 1 40 ? -7.570 100.686 74.762 1.00 54.17 45 SER B N 1
ATOM 1387 C CA . SER B 1 40 ? -8.784 101.410 74.402 1.00 55.02 45 SER B CA 1
ATOM 1388 C C . SER B 1 40 ? -8.527 102.453 73.315 1.00 60.63 45 SER B C 1
ATOM 1389 O O . SER B 1 40 ? -7.731 103.375 73.493 1.00 64.78 45 SER B O 1
ATOM 1392 N N . ILE B 1 41 ? -9.205 102.282 72.186 1.00 56.65 46 ILE B N 1
ATOM 1393 C CA . ILE B 1 41 ? -9.153 103.228 71.080 1.00 57.88 46 ILE B CA 1
ATOM 1394 C C . ILE B 1 41 ? -10.570 103.638 70.685 1.00 51.26 46 ILE B C 1
ATOM 1395 O O . ILE B 1 41 ? -11.429 102.786 70.441 1.00 86.39 46 ILE B O 1
ATOM 1400 N N . LEU B 1 42 ? -10.809 104.947 70.656 1.00 62.73 47 LEU B N 1
ATOM 1401 C CA . LEU B 1 42 ? -12.109 105.511 70.292 1.00 64.69 47 LEU B CA 1
ATOM 1402 C C . LEU B 1 42 ? -13.274 104.963 71.115 1.00 70.66 47 LEU B C 1
ATOM 1403 O O . LEU B 1 42 ? -14.409 104.927 70.643 1.00 85.23 47 LEU B O 1
ATOM 1408 N N . GLY B 1 43 ? -12.988 104.533 72.339 1.00 78.36 48 GLY B N 1
ATOM 1409 C CA . GLY B 1 43 ? -14.023 104.045 73.231 1.00 83.80 48 GLY B CA 1
ATOM 1410 C C . GLY B 1 43 ? -14.229 102.542 73.185 1.00 85.09 48 GLY B C 1
ATOM 1411 O O . GLY B 1 43 ? -15.093 102.009 73.879 1.00 94.71 48 GLY B O 1
ATOM 1412 N N . LYS B 1 44 ? -13.436 101.852 72.371 1.00 75.01 49 LYS B N 1
ATOM 1413 C CA . LYS B 1 44 ? -13.555 100.401 72.263 1.00 76.03 49 LYS B CA 1
ATOM 1414 C C . LYS B 1 44 ? -12.215 99.732 72.518 1.00 65.52 49 LYS B C 1
ATOM 1415 O O . LYS B 1 44 ? -11.185 100.212 72.056 1.00 56.22 49 LYS B O 1
ATOM 1421 N N . GLU B 1 45 ? -12.219 98.629 73.258 1.00 70.44 50 GLU B N 1
ATOM 1422 C CA . GLU B 1 45 ? -10.972 97.917 73.503 1.00 62.61 50 GLU B CA 1
ATOM 1423 C C . GLU B 1 45 ? -10.543 97.183 72.238 1.00 59.03 50 GLU B C 1
ATOM 1424 O O . GLU B 1 45 ? -11.340 96.491 71.607 1.00 58.51 50 GLU B O 1
ATOM 1430 N N . VAL B 1 46 ? -9.275 97.337 71.879 1.00 54.37 51 VAL B N 1
ATOM 1431 C CA . VAL B 1 46 ? -8.720 96.672 70.713 1.00 48.23 51 VAL B CA 1
ATOM 1432 C C . VAL B 1 46 ? -7.499 95.880 71.147 1.00 50.56 51 VAL B C 1
ATOM 1433 O O . VAL B 1 46 ? -6.578 96.431 71.750 1.00 55.27 51 VAL B O 1
ATOM 1437 N N . LYS B 1 47 ? -7.486 94.589 70.837 1.00 63.71 52 LYS B N 1
ATOM 1438 C CA . LYS B 1 47 ? -6.371 93.736 71.229 1.00 61.70 52 LYS B CA 1
ATOM 1439 C C . LYS B 1 47 ? -5.254 93.770 70.196 1.00 58.24 52 LYS B C 1
ATOM 1440 O O . LYS B 1 47 ? -5.503 93.736 68.989 1.00 55.55 52 LYS B O 1
ATOM 1446 N N . PHE B 1 48 ? -4.021 93.844 70.683 1.00 43.08 53 PHE B N 1
ATOM 1447 C CA . PHE B 1 48 ? -2.852 93.900 69.818 1.00 42.21 53 PHE B CA 1
ATOM 1448 C C . PHE B 1 48 ? -1.910 92.764 70.174 1.00 44.13 53 PHE B C 1
ATOM 1449 O O . PHE B 1 48 ? -1.581 92.568 71.344 1.00 51.26 53 PHE B O 1
ATOM 1457 N N . LYS B 1 49 ? -1.488 92.006 69.170 1.00 53.21 54 LYS B N 1
ATOM 1458 C CA . LYS B 1 49 ? -0.524 90.940 69.398 1.00 51.89 54 LYS B CA 1
ATOM 1459 C C . LYS B 1 49 ? 0.878 91.496 69.191 1.00 58.95 54 LYS B C 1
ATOM 1460 O O . LYS B 1 49 ? 1.137 92.182 68.204 1.00 62.55 54 LYS B O 1
ATOM 1466 N N . VAL B 1 50 ? 1.781 91.207 70.123 1.00 61.54 55 VAL B N 1
ATOM 1467 C CA . VAL B 1 50 ? 3.164 91.639 69.975 1.00 59.91 55 VAL B CA 1
ATOM 1468 C C . VAL B 1 50 ? 3.867 90.672 69.037 1.00 70.04 55 VAL B C 1
ATOM 1469 O O . VAL B 1 50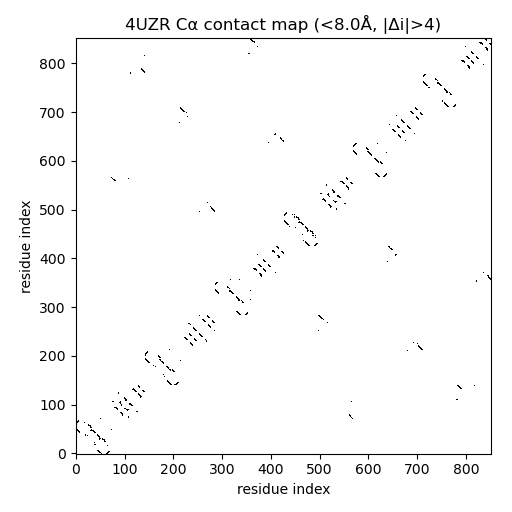 ? 4.388 89.642 69.470 1.00 76.24 55 VAL B O 1
ATOM 1473 N N . VAL B 1 51 ? 3.853 91.000 67.747 1.00 68.52 56 VAL B N 1
ATOM 1474 C CA . VAL B 1 51 ? 4.454 90.149 66.730 1.00 59.11 56 VAL B CA 1
ATOM 1475 C C . VAL B 1 51 ? 5.924 89.907 67.037 1.00 63.64 56 VAL B C 1
ATOM 1476 O O . VAL B 1 51 ? 6.396 88.770 66.984 1.00 61.14 56 VAL B O 1
ATOM 1480 N N . GLN B 1 52 ? 6.641 90.971 67.387 1.00 56.41 57 GLN B N 1
ATOM 1481 C CA . GLN B 1 52 ? 8.034 90.802 67.797 1.00 66.98 57 GLN B CA 1
ATOM 1482 C C . GLN B 1 52 ? 8.518 91.912 68.722 1.00 70.57 57 GLN B C 1
ATOM 1483 O O . GLN B 1 52 ? 8.217 93.078 68.510 1.00 64.77 57 GLN B O 1
ATOM 1489 N N . ALA B 1 53 ? 9.270 91.538 69.750 1.00 81.10 58 ALA B N 1
ATOM 1490 C CA . ALA B 1 53 ? 9.900 92.515 70.628 1.00 71.76 58 ALA B CA 1
ATOM 1491 C C . ALA B 1 53 ? 11.403 92.284 70.635 1.00 76.78 58 ALA B C 1
ATOM 1492 O O . ALA B 1 53 ? 11.866 91.205 71.003 1.00 87.79 58 ALA B O 1
ATOM 1494 N N . TYR B 1 54 ? 12.165 93.290 70.217 1.00 73.39 59 TYR B N 1
ATOM 1495 C CA . TYR B 1 54 ? 13.617 93.157 70.179 1.00 76.08 59 TYR B CA 1
ATOM 1496 C C . TYR B 1 54 ? 14.287 94.210 71.057 1.00 79.63 59 TYR B C 1
ATOM 1497 O O . TYR B 1 54 ? 14.317 95.387 70.708 1.00 85.38 59 TYR B O 1
ATOM 1506 N N . PRO B 1 55 ? 14.842 93.780 72.201 1.00 80.66 60 PRO B N 1
ATOM 1507 C CA . PRO B 1 55 ? 14.873 92.376 72.614 1.00 85.71 60 PRO B CA 1
ATOM 1508 C C . PRO B 1 55 ? 13.606 91.963 73.352 1.00 90.30 60 PRO B C 1
ATOM 1509 O O . PRO B 1 55 ? 12.694 92.770 73.517 1.00 100.99 60 PRO B O 1
ATOM 1513 N N . SER B 1 56 ? 13.546 90.707 73.773 1.00 94.03 61 SER B N 1
ATOM 1514 C CA . SER B 1 56 ? 12.415 90.222 74.551 1.00 93.25 61 SER B CA 1
ATOM 1515 C C . SER B 1 56 ? 12.943 89.440 75.750 1.00 99.97 61 SER B C 1
ATOM 1516 O O . SER B 1 56 ? 13.698 88.484 75.582 1.00 100.20 61 SER B O 1
ATOM 1519 N N . PRO B 1 57 ? 12.560 89.851 76.971 1.00 101.33 62 PRO B N 1
ATOM 1520 C CA . PRO B 1 57 ? 11.605 90.925 77.272 1.00 92.24 62 PRO B CA 1
ATOM 1521 C C . PRO B 1 57 ? 12.174 92.328 77.094 1.00 79.91 62 PRO B C 1
ATOM 1522 O O . PRO B 1 57 ? 13.388 92.503 77.001 1.00 83.48 62 PRO B O 1
ATOM 1526 N N . LEU B 1 58 ? 11.286 93.315 77.043 1.00 77.36 63 LEU B N 1
ATOM 1527 C CA . LEU B 1 58 ? 11.684 94.704 76.865 1.00 65.92 63 LEU B CA 1
ATOM 1528 C C . LEU B 1 58 ? 10.793 95.639 77.678 1.00 64.95 63 LEU B C 1
ATOM 1529 O O . LEU B 1 58 ? 9.604 95.380 77.859 1.00 68.02 63 LEU B O 1
ATOM 1534 N N . ARG B 1 59 ? 11.378 96.724 78.173 1.00 74.91 64 ARG B N 1
ATOM 1535 C CA . ARG B 1 59 ? 10.613 97.739 78.883 1.00 83.36 64 ARG B CA 1
ATOM 1536 C C . ARG B 1 59 ? 10.416 98.956 77.985 1.00 78.38 64 ARG B C 1
ATOM 1537 O O . ARG B 1 59 ? 11.385 99.573 77.540 1.00 75.58 64 ARG B O 1
ATOM 1545 N N . VAL B 1 60 ? 9.157 99.297 77.726 1.00 61.18 65 VAL B N 1
ATOM 1546 C CA . VAL B 1 60 ? 8.831 100.368 76.789 1.00 58.90 65 VAL B CA 1
ATOM 1547 C C . VAL B 1 60 ? 9.316 101.730 77.266 1.00 69.25 65 VAL B C 1
ATOM 1548 O O . VAL B 1 60 ? 8.956 102.187 78.352 1.00 74.17 65 VAL B O 1
ATOM 1552 N N . GLU B 1 61 ? 10.136 102.373 76.440 1.00 81.14 66 GLU B N 1
ATOM 1553 C CA . GLU B 1 61 ? 10.622 103.717 76.724 1.00 82.60 66 GLU B CA 1
ATOM 1554 C C . GLU B 1 61 ? 10.118 104.677 75.656 1.00 78.17 66 GLU B C 1
ATOM 1555 O O . GLU B 1 61 ? 9.334 104.296 74.786 1.00 79.93 66 GLU B O 1
ATOM 1561 N N . ASP B 1 62 ? 10.581 105.920 75.716 1.00 97.00 67 ASP B N 1
ATOM 1562 C CA . ASP B 1 62 ? 10.205 106.915 74.721 1.00 96.88 67 ASP B CA 1
ATOM 1563 C C . ASP B 1 62 ? 10.936 106.693 73.400 1.00 90.07 67 ASP B C 1
ATOM 1564 O O . ASP B 1 62 ? 10.444 107.083 72.343 1.00 86.35 67 ASP B O 1
ATOM 1569 N N . ARG B 1 63 ? 12.105 106.060 73.457 1.00 96.05 68 ARG B N 1
ATOM 1570 C CA . ARG B 1 63 ? 12.913 105.872 72.254 1.00 100.09 68 ARG B CA 1
ATOM 1571 C C . ARG B 1 63 ? 12.704 104.489 71.636 1.00 90.45 68 ARG B C 1
ATOM 1572 O O . ARG B 1 63 ? 13.455 104.069 70.756 1.00 93.93 68 ARG B O 1
ATOM 1580 N N . THR B 1 64 ? 11.683 103.787 72.118 1.00 83.25 69 THR B N 1
ATOM 1581 C CA . THR B 1 64 ? 11.306 102.481 71.584 1.00 78.07 69 THR B CA 1
ATOM 1582 C C . THR B 1 64 ? 10.597 102.623 70.240 1.00 73.13 69 THR B C 1
ATOM 1583 O O . THR B 1 64 ? 9.603 103.339 70.135 1.00 68.60 69 THR B O 1
ATOM 1587 N N . LYS B 1 65 ? 11.107 101.949 69.213 1.00 71.50 70 LYS B N 1
ATOM 1588 C CA . LYS B 1 65 ? 10.485 101.995 67.892 1.00 54.05 70 LYS B CA 1
ATOM 1589 C C . LYS B 1 65 ? 9.258 101.090 67.829 1.00 62.26 70 LYS B C 1
ATOM 1590 O O . LYS B 1 65 ? 9.325 99.912 68.179 1.00 75.68 70 LYS B O 1
ATOM 1596 N N . ILE B 1 66 ? 8.138 101.643 67.375 1.00 55.14 71 ILE B N 1
ATOM 1597 C CA . ILE B 1 66 ? 6.901 100.879 67.257 1.00 58.01 71 ILE B CA 1
ATOM 1598 C C . ILE B 1 66 ? 6.454 100.786 65.799 1.00 54.70 71 ILE B C 1
ATOM 1599 O O . ILE B 1 66 ? 6.352 101.798 65.106 1.00 61.59 71 ILE B O 1
ATOM 1604 N N . THR B 1 67 ? 6.186 99.565 65.344 1.00 56.82 72 THR B N 1
ATOM 1605 C CA . THR B 1 67 ? 5.863 99.308 63.943 1.00 63.48 72 THR B CA 1
ATOM 1606 C C . THR B 1 67 ? 4.499 98.638 63.781 1.00 62.65 72 THR B C 1
ATOM 1607 O O . THR B 1 67 ? 4.181 97.682 64.489 1.00 61.91 72 THR B O 1
ATOM 1611 N N . LEU B 1 68 ? 3.693 99.148 62.853 1.00 59.63 73 LEU B N 1
ATOM 1612 C CA . LEU B 1 68 ? 2.425 98.514 62.508 1.00 55.30 73 LEU B CA 1
ATOM 1613 C C . LEU B 1 68 ? 2.620 97.452 61.432 1.00 69.40 73 LEU B C 1
ATOM 1614 O O . LEU B 1 68 ? 3.196 97.720 60.378 1.00 64.74 73 LEU B O 1
ATOM 1619 N N . VAL B 1 69 ? 2.130 96.248 61.700 1.00 71.34 74 VAL B N 1
ATOM 1620 C CA . VAL B 1 69 ? 2.282 95.148 60.762 1.00 70.70 74 VAL B CA 1
ATOM 1621 C C . VAL B 1 69 ? 0.939 94.784 60.125 1.00 67.95 74 VAL B C 1
ATOM 1622 O O . VAL B 1 69 ? -0.059 94.600 60.821 1.00 66.93 74 VAL B O 1
ATOM 1626 N N . THR B 1 70 ? 0.918 94.692 58.798 1.00 70.67 75 THR B N 1
ATOM 1627 C CA . THR B 1 70 ? -0.301 94.336 58.075 1.00 85.01 75 THR B CA 1
ATOM 1628 C C . THR B 1 70 ? -0.208 92.987 57.363 1.00 94.07 75 THR B C 1
ATOM 1629 O O . THR B 1 70 ? -0.496 92.888 56.169 1.00 93.97 75 THR B O 1
ATOM 1633 N N . HIS B 1 71 ? 0.206 91.957 58.094 1.00 88.35 76 HIS B N 1
ATOM 1634 C CA . HIS B 1 71 ? 0.281 90.603 57.552 1.00 74.89 76 HIS B CA 1
ATOM 1635 C C . HIS B 1 71 ? 0.266 89.584 58.693 1.00 77.45 76 HIS B C 1
ATOM 1636 O O . HIS B 1 71 ? 0.712 89.888 59.800 1.00 77.03 76 HIS B O 1
ATOM 1643 N N . PRO B 1 72 ? -0.260 88.372 58.435 1.00 125.70 77 PRO B N 1
ATOM 1644 C CA . PRO B 1 72 ? -0.492 87.417 59.524 1.00 118.52 77 PRO B CA 1
ATOM 1645 C C . PRO B 1 72 ? 0.759 86.651 59.940 1.00 101.32 77 PRO B C 1
ATOM 1646 O O . PRO B 1 72 ? 0.692 85.440 60.133 1.00 93.34 77 PRO B O 1
ATOM 1650 N N . VAL B 1 73 ? 1.880 87.350 60.075 1.00 114.50 78 VAL B N 1
ATOM 1651 C CA . VAL B 1 73 ? 3.121 86.727 60.516 1.00 91.74 78 VAL B CA 1
ATOM 1652 C C . VAL B 1 73 ? 3.072 86.330 61.989 1.00 86.46 78 VAL B C 1
ATOM 1653 O O . VAL B 1 73 ? 2.616 87.094 62.842 1.00 99.55 78 VAL B O 1
ATOM 1657 N N . ASP B 1 74 ? 3.534 85.118 62.275 1.00 86.46 79 ASP B N 1
ATOM 1658 C CA . ASP B 1 74 ? 3.690 84.665 63.645 1.00 90.43 79 ASP B CA 1
ATOM 1659 C C . ASP B 1 74 ? 5.158 84.347 63.892 1.00 85.73 79 ASP B C 1
ATOM 1660 O O . ASP B 1 74 ? 5.830 83.783 63.030 1.00 91.00 79 ASP B O 1
ATOM 1665 N N . VAL B 1 75 ? 5.657 84.723 65.063 1.00 79.83 80 VAL B N 1
ATOM 1666 C CA . VAL B 1 75 ? 7.045 84.456 65.417 1.00 75.15 80 VAL B CA 1
ATOM 1667 C C . VAL B 1 75 ? 7.079 83.585 66.662 1.00 75.52 80 VAL B C 1
ATOM 1668 O O . VAL B 1 75 ? 6.655 84.004 67.738 1.00 81.35 80 VAL B O 1
ATOM 1672 N N . LEU B 1 76 ? 7.589 82.370 66.504 1.00 64.45 81 LEU B N 1
ATOM 1673 C CA . LEU B 1 76 ? 7.625 81.406 67.593 1.00 62.11 81 LEU B CA 1
ATOM 1674 C C . LEU B 1 76 ? 9.059 81.064 67.973 1.00 62.26 81 LEU B C 1
ATOM 1675 O O . LEU B 1 76 ? 9.951 81.050 67.124 1.00 61.83 81 LEU B O 1
ATOM 1680 N N . GLU B 1 77 ? 9.277 80.808 69.258 1.00 61.69 82 GLU B N 1
ATOM 1681 C CA . GLU B 1 77 ? 10.613 80.511 69.759 1.00 62.78 82 GLU B CA 1
ATOM 1682 C C . GLU B 1 77 ? 10.616 79.323 70.714 1.00 65.44 82 GLU B C 1
ATOM 1683 O O . GLU B 1 77 ? 9.658 79.101 71.457 1.00 61.33 82 GLU B O 1
ATOM 1689 N N . ALA B 1 78 ? 11.694 78.549 70.669 1.00 60.28 83 ALA B N 1
ATOM 1690 C CA . ALA B 1 78 ? 11.898 77.466 71.618 1.00 54.47 83 ALA B CA 1
ATOM 1691 C C . ALA B 1 78 ? 13.340 77.504 72.108 1.00 57.70 83 ALA B C 1
ATOM 1692 O O . ALA B 1 78 ? 14.270 77.267 71.337 1.00 59.72 83 ALA B O 1
ATOM 1694 N N . LYS B 1 79 ? 13.524 77.828 73.384 1.00 60.66 84 LYS B N 1
ATOM 1695 C CA . LYS B 1 79 ? 14.860 77.887 73.963 1.00 77.42 84 LYS B CA 1
ATOM 1696 C C . LYS B 1 79 ? 15.399 76.474 74.153 1.00 83.10 84 LYS B C 1
ATOM 1697 O O . LYS B 1 79 ? 14.898 75.716 74.983 1.00 93.41 84 LYS B O 1
ATOM 1699 N N . ILE B 1 80 ? 16.423 76.129 73.380 1.00 69.97 85 ILE B N 1
ATOM 1700 C CA . ILE B 1 80 ? 17.031 74.806 73.444 1.00 62.27 85 ILE B CA 1
ATOM 1701 C C . ILE B 1 80 ? 18.552 74.915 73.427 1.00 68.11 85 ILE B C 1
ATOM 1702 O O . ILE B 1 80 ? 19.135 75.470 72.497 1.00 70.81 85 ILE B O 1
ATOM 1707 N N . LYS B 1 81 ? 19.187 74.393 74.471 1.00 77.34 86 LYS B N 1
ATOM 1708 C CA . LYS B 1 81 ? 20.633 74.510 74.630 1.00 92.13 86 LYS B CA 1
ATOM 1709 C C . LYS B 1 81 ? 21.414 73.607 73.676 1.00 85.79 86 LYS B C 1
ATOM 1710 O O . LYS B 1 81 ? 21.213 72.393 73.647 1.00 90.19 86 LYS B O 1
ATOM 1712 N N . GLY B 1 82 ? 22.301 74.218 72.896 1.00 82.43 87 GLY B N 1
ATOM 1713 C CA . GLY B 1 82 ? 23.206 73.487 72.027 1.00 84.14 87 GLY B CA 1
ATOM 1714 C C . GLY B 1 82 ? 22.531 72.670 70.942 1.00 88.31 87 GLY B C 1
ATOM 1715 O O . GLY B 1 82 ? 22.573 71.441 70.968 1.00 93.72 87 GLY B O 1
ATOM 1716 N N . ILE B 1 83 ? 21.921 73.350 69.978 1.00 74.50 88 ILE B N 1
ATOM 1717 C CA . ILE B 1 83 ? 21.274 72.666 68.865 1.00 60.68 88 ILE B CA 1
ATOM 1718 C C . ILE B 1 83 ? 22.289 72.243 67.806 1.00 76.49 88 ILE B C 1
ATOM 1719 O O . ILE B 1 83 ? 22.912 73.082 67.156 1.00 91.52 88 ILE B O 1
ATOM 1724 N N . LYS B 1 84 ? 22.449 70.933 67.645 1.00 78.75 89 LYS B N 1
ATOM 1725 C CA . LYS B 1 84 ? 23.414 70.375 66.702 1.00 76.18 89 LYS B CA 1
ATOM 1726 C C . LYS B 1 84 ? 22.885 70.362 65.269 1.00 77.30 89 LYS B C 1
ATOM 1727 O O . LYS B 1 84 ? 23.610 70.696 64.331 1.00 94.51 89 LYS B O 1
ATOM 1730 N N . ASP B 1 85 ? 21.623 69.975 65.103 1.00 63.51 90 ASP B N 1
ATOM 1731 C CA . ASP B 1 85 ? 21.025 69.890 63.776 1.00 63.36 90 ASP B CA 1
ATOM 1732 C C . ASP B 1 85 ? 19.499 69.879 63.849 1.00 65.79 90 ASP B C 1
ATOM 1733 O O . ASP B 1 85 ? 18.917 69.516 64.870 1.00 72.12 90 ASP B O 1
ATOM 1738 N N . VAL B 1 86 ? 18.860 70.291 62.758 1.00 57.03 91 VAL B N 1
ATOM 1739 C CA . VAL B 1 86 ? 17.406 70.367 62.685 1.00 47.63 91 VAL B CA 1
ATOM 1740 C C . VAL B 1 86 ? 16.900 69.802 61.361 1.00 58.30 91 VAL B C 1
ATOM 1741 O O . VAL B 1 86 ? 17.458 70.086 60.300 1.00 61.17 91 VAL B O 1
ATOM 1745 N N . ILE B 1 87 ? 15.854 68.984 61.431 1.00 51.50 92 ILE B N 1
ATOM 1746 C CA . ILE B 1 87 ? 15.244 68.418 60.234 1.00 41.31 92 ILE B CA 1
ATOM 1747 C C . ILE B 1 87 ? 13.821 68.938 60.049 1.00 50.53 92 ILE B C 1
ATOM 1748 O O . ILE B 1 87 ? 13.001 68.876 60.965 1.00 61.90 92 ILE B O 1
ATOM 1753 N N . LEU B 1 88 ? 13.539 69.445 58.854 1.00 71.51 93 LEU B N 1
ATOM 1754 C CA . LEU B 1 88 ? 12.241 70.033 58.546 1.00 51.01 93 LEU B CA 1
ATOM 1755 C C . LEU B 1 88 ? 11.516 69.205 57.488 1.00 55.26 93 LEU B C 1
ATOM 1756 O O . LEU B 1 88 ? 11.966 69.107 56.347 1.00 77.51 93 LEU B O 1
ATOM 1761 N N . ASP B 1 89 ? 10.401 68.597 57.879 1.00 52.01 94 ASP B N 1
ATOM 1762 C CA . ASP B 1 89 ? 9.610 67.776 56.971 1.00 54.58 94 ASP B CA 1
ATOM 1763 C C . ASP B 1 89 ? 8.170 68.293 56.909 1.00 64.56 94 ASP B C 1
ATOM 1764 O O . ASP B 1 89 ? 7.892 69.420 57.317 1.00 71.06 94 ASP B O 1
ATOM 1769 N N . GLU B 1 90 ? 7.260 67.465 56.404 1.00 66.18 95 GLU B N 1
ATOM 1770 C CA . GLU B 1 90 ? 5.860 67.849 56.261 1.00 63.86 95 GLU B CA 1
ATOM 1771 C C . GLU B 1 90 ? 5.171 67.968 57.622 1.00 80.08 95 GLU B C 1
ATOM 1772 O O . GLU B 1 90 ? 4.772 66.965 58.219 1.00 76.18 95 GLU B O 1
ATOM 1774 N N . ASN B 1 91 ? 5.056 69.201 58.106 1.00 92.79 96 ASN B N 1
ATOM 1775 C CA . ASN B 1 91 ? 4.413 69.501 59.386 1.00 96.60 96 ASN B CA 1
ATOM 1776 C C . ASN B 1 91 ? 5.079 68.841 60.593 1.00 71.25 96 ASN B C 1
ATOM 1777 O O . ASN B 1 91 ? 4.437 68.619 61.618 1.00 63.04 96 ASN B O 1
ATOM 1779 N N . LEU B 1 92 ? 6.364 68.524 60.461 1.00 46.72 97 LEU B N 1
ATOM 1780 C CA . LEU B 1 92 ? 7.147 68.000 61.572 1.00 44.47 97 LEU B CA 1
ATOM 1781 C C . LEU B 1 92 ? 8.490 68.717 61.657 1.00 53.26 97 LEU B C 1
ATOM 1782 O O . LEU B 1 92 ? 9.206 68.833 60.664 1.00 52.06 97 LEU B O 1
ATOM 1787 N N . ILE B 1 93 ? 8.827 69.199 62.847 1.00 51.34 98 ILE B N 1
ATOM 1788 C CA . ILE B 1 93 ? 10.135 69.796 63.078 1.00 41.19 98 ILE B CA 1
ATOM 1789 C C . ILE B 1 93 ? 10.895 68.976 64.114 1.00 49.06 98 ILE B C 1
ATOM 1790 O O . ILE B 1 93 ? 10.473 68.865 65.262 1.00 55.65 98 ILE B O 1
ATOM 1795 N N . VAL B 1 94 ? 12.011 68.388 63.700 1.00 40.72 99 VAL B N 1
ATOM 1796 C CA . VAL B 1 94 ? 12.792 67.531 64.582 1.00 32.97 99 VAL B CA 1
ATOM 1797 C C . VAL B 1 94 ? 14.128 68.181 64.919 1.00 45.36 99 VAL B C 1
ATOM 1798 O O . VAL B 1 94 ? 14.859 68.621 64.029 1.00 43.27 99 VAL B O 1
ATOM 1802 N N . VAL B 1 95 ? 14.418 68.269 66.214 1.00 50.31 100 VAL B N 1
ATOM 1803 C CA . VAL B 1 95 ? 15.627 68.921 66.702 1.00 55.68 100 VAL B CA 1
ATOM 1804 C C . VAL B 1 95 ? 16.520 67.927 67.437 1.00 57.20 100 VAL B C 1
ATOM 1805 O O . VAL B 1 95 ? 16.042 67.139 68.257 1.00 55.66 100 VAL B O 1
ATOM 1809 N N . ILE B 1 96 ? 17.814 67.965 67.129 1.00 60.62 101 ILE B N 1
ATOM 1810 C CA . ILE B 1 96 ? 18.803 67.124 67.796 1.00 65.48 101 ILE B CA 1
ATOM 1811 C C . ILE B 1 96 ? 19.868 68.005 68.445 1.00 59.39 101 ILE B C 1
ATOM 1812 O O . ILE B 1 96 ? 20.438 68.875 67.789 1.00 64.43 101 ILE B O 1
ATOM 1817 N N . THR B 1 97 ? 20.137 67.786 69.729 1.00 57.32 102 THR B N 1
ATOM 1818 C CA . THR B 1 97 ? 21.079 68.637 70.455 1.00 75.15 102 THR B CA 1
ATOM 1819 C C . THR B 1 97 ? 22.476 68.025 70.595 1.00 82.01 102 THR B C 1
ATOM 1820 O O . THR B 1 97 ? 22.712 66.891 70.180 1.00 81.46 102 THR B O 1
ATOM 1824 N N . GLU B 1 98 ? 23.393 68.797 71.175 1.00 87.20 103 GLU B N 1
ATOM 1825 C CA . GLU B 1 98 ? 24.761 68.352 71.445 1.00 97.46 103 GLU B CA 1
ATOM 1826 C C . GLU B 1 98 ? 24.805 67.232 72.475 1.00 99.18 103 GLU B C 1
ATOM 1827 O O . GLU B 1 98 ? 25.679 66.367 72.425 1.00 101.00 103 GLU B O 1
ATOM 1833 N N . GLU B 1 99 ? 23.865 67.256 73.414 1.00 98.66 104 GLU B N 1
ATOM 1834 C CA . GLU B 1 99 ? 23.823 66.250 74.467 1.00 96.21 104 GLU B CA 1
ATOM 1835 C C . GLU B 1 99 ? 22.921 65.086 74.069 1.00 89.19 104 GLU B C 1
ATOM 1836 O O . GLU B 1 99 ? 22.342 64.412 74.924 1.00 90.29 104 GLU B O 1
ATOM 1842 N N . ASN B 1 100 ? 22.816 64.863 72.761 1.00 82.10 105 ASN B N 1
ATOM 1843 C CA . ASN B 1 100 ? 22.080 63.732 72.198 1.00 85.55 105 ASN B CA 1
ATOM 1844 C C . ASN B 1 100 ? 20.613 63.673 72.617 1.00 78.34 105 ASN B C 1
ATOM 1845 O O . ASN B 1 100 ? 20.074 62.601 72.889 1.00 81.63 105 ASN B O 1
ATOM 1850 N N . GLU B 1 101 ? 19.976 64.837 72.666 1.00 79.05 106 GLU B N 1
ATOM 1851 C CA . GLU B 1 101 ? 18.551 64.932 72.943 1.00 61.28 106 GLU B CA 1
ATOM 1852 C C . GLU B 1 101 ? 17.770 65.122 71.645 1.00 57.01 106 GLU B C 1
ATOM 1853 O O . GLU B 1 101 ? 18.195 65.861 70.758 1.00 64.73 106 GLU B O 1
ATOM 1859 N N . VAL B 1 102 ? 16.634 64.441 71.534 1.00 58.15 107 VAL B N 1
ATOM 1860 C CA . VAL B 1 102 ? 15.754 64.590 70.382 1.00 41.37 107 VAL B CA 1
ATOM 1861 C C . VAL B 1 102 ? 14.402 65.160 70.807 1.00 57.92 107 VAL B C 1
ATOM 1862 O O . VAL B 1 102 ? 13.733 64.618 71.693 1.00 59.28 107 VAL B O 1
ATOM 1866 N N . LEU B 1 103 ? 14.015 66.262 70.169 1.00 49.81 108 LEU B N 1
ATOM 1867 C CA . LEU B 1 103 ? 12.744 66.919 70.448 1.00 36.84 108 LEU B CA 1
ATOM 1868 C C . LEU B 1 103 ? 11.912 67.015 69.173 1.00 47.40 108 LEU B C 1
ATOM 1869 O O . LEU B 1 103 ? 12.438 67.336 68.109 1.00 50.32 108 LEU B O 1
ATOM 1874 N N . ILE B 1 104 ? 10.622 66.710 69.276 1.00 44.03 109 ILE B N 1
ATOM 1875 C CA . ILE B 1 104 ? 9.736 66.751 68.113 1.00 47.46 109 ILE B CA 1
ATOM 1876 C C . ILE B 1 104 ? 8.592 67.753 68.294 1.00 47.38 109 ILE B C 1
ATOM 1877 O O . ILE B 1 104 ? 7.816 67.658 69.256 1.00 57.87 109 ILE B O 1
ATOM 1882 N N . PHE B 1 105 ? 8.501 68.692 67.351 1.00 47.65 110 PHE B N 1
ATOM 1883 C CA . PHE B 1 105 ? 7.495 69.754 67.338 1.00 50.46 110 PHE B CA 1
ATOM 1884 C C . PHE B 1 105 ? 6.591 69.647 66.112 1.00 49.92 110 PHE B C 1
ATOM 1885 O O . PHE B 1 105 ? 6.979 69.070 65.095 1.00 47.38 110 PHE B O 1
ATOM 1893 N N . ASN B 1 106 ? 5.400 70.236 66.198 1.00 42.92 111 ASN B N 1
ATOM 1894 C CA . ASN B 1 106 ? 4.530 70.360 65.031 1.00 50.50 111 ASN B CA 1
ATOM 1895 C C . ASN B 1 106 ? 4.705 71.713 64.340 1.00 57.87 111 ASN B C 1
ATOM 1896 O O . ASN B 1 106 ? 5.616 72.470 64.675 1.00 55.77 111 ASN B O 1
ATOM 1901 N N . GLN B 1 107 ? 3.831 72.020 63.385 1.00 60.95 112 GLN B N 1
ATOM 1902 C CA . GLN B 1 107 ? 3.965 73.250 62.608 1.00 61.50 112 GLN B CA 1
ATOM 1903 C C . GLN B 1 107 ? 3.601 74.499 63.413 1.00 59.77 112 GLN B C 1
ATOM 1904 O O . GLN B 1 107 ? 3.854 75.619 62.975 1.00 66.08 112 GLN B O 1
ATOM 1906 N N . ASN B 1 108 ? 3.009 74.302 64.587 1.00 65.60 113 ASN B N 1
ATOM 1907 C CA . ASN B 1 108 ? 2.697 75.412 65.481 1.00 58.05 113 ASN B CA 1
ATOM 1908 C C . ASN B 1 108 ? 3.729 75.539 66.592 1.00 57.07 113 ASN B C 1
ATOM 1909 O O . ASN B 1 108 ? 3.536 76.290 67.548 1.00 62.02 113 ASN B O 1
ATOM 1914 N N . LEU B 1 109 ? 4.821 74.793 66.454 1.00 46.16 114 LEU B N 1
ATOM 1915 C CA . LEU B 1 109 ? 5.885 74.733 67.456 1.00 44.98 114 LEU B CA 1
ATOM 1916 C C . LEU B 1 109 ? 5.390 74.274 68.828 1.00 43.36 114 LEU B C 1
ATOM 1917 O O . LEU B 1 109 ? 5.908 74.697 69.864 1.00 43.28 114 LEU B O 1
ATOM 1922 N N . GLU B 1 110 ? 4.375 73.417 68.826 1.00 41.73 115 GLU B N 1
ATOM 1923 C CA . GLU B 1 110 ? 3.936 72.764 70.048 1.00 46.24 115 GLU B CA 1
ATOM 1924 C C . GLU B 1 110 ? 4.727 71.469 70.180 1.00 44.99 115 GLU B C 1
ATOM 1925 O O . GLU B 1 110 ? 4.843 70.704 69.222 1.00 50.59 115 GLU B O 1
ATOM 1927 N N . GLU B 1 111 ? 5.272 71.227 71.365 1.00 44.29 116 GLU B N 1
ATOM 1928 C CA . GLU B 1 111 ? 6.121 70.062 71.582 1.00 43.72 116 GLU B CA 1
ATOM 1929 C C . GLU B 1 111 ? 5.314 68.767 71.573 1.00 50.57 116 GLU B C 1
ATOM 1930 O O . GLU B 1 111 ? 4.395 68.588 72.374 1.00 54.80 116 GLU B O 1
ATOM 1936 N N . LEU B 1 112 ? 5.670 67.866 70.665 1.00 46.75 117 LEU B N 1
ATOM 1937 C CA . LEU B 1 112 ? 5.011 66.569 70.561 1.00 45.79 117 LEU B CA 1
ATOM 1938 C C . LEU B 1 112 ? 5.802 65.493 71.300 1.00 54.05 117 LEU B C 1
ATOM 1939 O O . LEU B 1 112 ? 5.226 64.536 71.824 1.00 41.58 117 LEU B O 1
ATOM 1944 N N . TYR B 1 113 ? 7.122 65.643 71.342 1.00 50.41 118 TYR B N 1
ATOM 1945 C CA . TYR B 1 113 ? 7.948 64.626 71.993 1.00 39.03 118 TYR B CA 1
ATOM 1946 C C . TYR B 1 113 ? 9.257 65.172 72.551 1.00 46.79 118 TYR B C 1
ATOM 1947 O O . TYR B 1 113 ? 9.842 66.108 72.008 1.00 60.59 118 TYR B O 1
ATOM 1956 N N . ARG B 1 114 ? 9.708 64.551 73.635 1.00 58.55 119 ARG B N 1
ATOM 1957 C CA . ARG B 1 114 ? 10.964 64.885 74.290 1.00 51.40 119 ARG B CA 1
ATOM 1958 C C . ARG B 1 114 ? 11.679 63.597 74.681 1.00 59.58 119 ARG B C 1
ATOM 1959 O O . ARG B 1 114 ? 11.105 62.762 75.379 1.00 71.94 119 ARG B O 1
ATOM 1967 N N . GLY B 1 115 ? 12.925 63.427 74.244 1.00 61.85 120 GLY B N 1
ATOM 1968 C CA . GLY B 1 115 ? 13.653 62.210 74.563 1.00 46.73 120 GLY B CA 1
ATOM 1969 C C . GLY B 1 115 ? 15.164 62.338 74.634 1.00 58.37 120 GLY B C 1
ATOM 1970 O O . GLY B 1 115 ? 15.757 63.166 73.949 1.00 66.44 120 GLY B O 1
ATOM 1971 N N . LYS B 1 116 ? 15.789 61.509 75.466 1.00 52.81 121 LYS B N 1
ATOM 1972 C CA . LYS B 1 116 ? 17.244 61.488 75.591 1.00 56.03 121 LYS B CA 1
ATOM 1973 C C . LYS B 1 116 ? 17.821 60.124 75.217 1.00 88.46 121 LYS B C 1
ATOM 1974 O O . LYS B 1 116 ? 17.270 59.084 75.585 1.00 59.65 121 LYS B O 1
ATOM 1980 N N . PHE B 1 117 ? 18.936 60.133 74.493 1.00 86.02 122 PHE B N 1
ATOM 1981 C CA . PHE B 1 117 ? 19.556 58.897 74.028 1.00 85.77 122 PHE B CA 1
ATOM 1982 C C . PHE B 1 117 ? 21.056 58.891 74.301 1.00 92.32 122 PHE B C 1
ATOM 1983 O O . PHE B 1 117 ? 21.781 59.750 73.802 1.00 88.85 122 PHE B O 1
ATOM 1991 N N . GLU B 1 118 ? 21.507 57.928 75.104 1.00 108.36 123 GLU B N 1
ATOM 1992 C CA . GLU B 1 118 ? 22.920 57.798 75.464 1.00 107.19 123 GLU B CA 1
ATOM 1993 C C . GLU B 1 118 ? 23.798 57.750 74.216 1.00 109.37 123 GLU B C 1
ATOM 1994 O O . GLU B 1 118 ? 24.546 58.686 73.935 1.00 114.99 123 GLU B O 1
ATOM 1996 N N . ASN B 1 119 ? 23.711 56.649 73.478 1.00 106.01 124 ASN B N 1
ATOM 1997 C CA . ASN B 1 119 ? 24.333 56.573 72.166 1.00 111.69 124 ASN B CA 1
ATOM 1998 C C . ASN B 1 119 ? 23.370 57.152 71.138 1.00 116.87 124 ASN B C 1
ATOM 1999 O O . ASN B 1 119 ? 22.162 57.185 71.371 1.00 128.44 124 ASN B O 1
ATOM 2001 N N . LEU B 1 120 ? 23.897 57.611 70.008 1.00 103.99 125 LEU B N 1
ATOM 2002 C CA . LEU B 1 120 ? 23.058 58.228 68.987 1.00 87.98 125 LEU B CA 1
ATOM 2003 C C . LEU B 1 120 ? 23.750 58.234 67.633 1.00 97.71 125 LEU B C 1
ATOM 2004 O O . LEU B 1 120 ? 24.636 59.051 67.382 1.00 104.42 125 LEU B O 1
ATOM 2009 N N . ASN B 1 121 ? 23.339 57.318 66.763 1.00 97.87 126 ASN B N 1
ATOM 2010 C CA . ASN B 1 121 ? 23.916 57.223 65.429 1.00 87.59 126 ASN B CA 1
ATOM 2011 C C . ASN B 1 121 ? 23.222 58.139 64.424 1.00 89.06 126 ASN B C 1
ATOM 2012 O O . ASN B 1 121 ? 23.823 59.095 63.936 1.00 99.91 126 ASN B O 1
ATOM 2014 N N . LYS B 1 122 ? 21.958 57.856 64.120 1.00 73.79 127 LYS B N 1
ATOM 2015 C CA . LYS B 1 122 ? 21.259 58.631 63.093 1.00 56.83 127 LYS B CA 1
ATOM 2016 C C . LYS B 1 122 ? 19.805 58.933 63.439 1.00 66.76 127 LYS B C 1
ATOM 2017 O O . LYS B 1 122 ? 19.204 58.258 64.272 1.00 61.34 127 LYS B O 1
ATOM 2019 N N . VAL B 1 123 ? 19.251 59.963 62.804 1.00 55.01 128 VAL B N 1
ATOM 2020 C CA . VAL B 1 123 ? 17.836 60.284 62.957 1.00 45.14 128 VAL B CA 1
ATOM 2021 C C . VAL B 1 123 ? 17.183 60.519 61.596 1.00 64.78 128 VAL B C 1
ATOM 2022 O O . VAL B 1 123 ? 17.572 61.424 60.857 1.00 75.06 128 VAL B O 1
ATOM 2026 N N . LEU B 1 124 ? 16.187 59.698 61.273 1.00 53.43 129 LEU B N 1
ATOM 2027 C CA . LEU B 1 124 ? 15.508 59.782 59.985 1.00 46.15 129 LEU B CA 1
ATOM 2028 C C . LEU B 1 124 ? 14.076 60.262 60.160 1.00 52.29 129 LEU B C 1
ATOM 2029 O O . LEU B 1 124 ? 13.413 59.922 61.136 1.00 54.89 129 LEU B O 1
ATOM 2034 N N . VAL B 1 125 ? 13.605 61.056 59.205 1.00 61.31 130 VAL B N 1
ATOM 2035 C CA . VAL B 1 125 ? 12.255 61.598 59.255 1.00 46.09 130 VAL B CA 1
ATOM 2036 C C . VAL B 1 125 ? 11.564 61.429 57.907 1.00 57.01 130 VAL B C 1
ATOM 2037 O O . VAL B 1 125 ? 12.136 61.746 56.863 1.00 71.65 130 VAL B O 1
ATOM 2041 N N . ARG B 1 126 ? 10.340 60.914 57.932 1.00 50.64 131 ARG B N 1
ATOM 2042 C CA . ARG B 1 126 ? 9.526 60.814 56.726 1.00 48.28 131 ARG B CA 1
ATOM 2043 C C . ARG B 1 126 ? 8.043 60.827 57.076 1.00 54.68 131 ARG B C 1
ATOM 2044 O O . ARG B 1 126 ? 7.537 59.899 57.707 1.00 57.38 131 ARG B O 1
ATOM 2052 N N . ASN B 1 127 ? 7.362 61.892 56.659 1.00 49.97 132 ASN B N 1
ATOM 2053 C CA . ASN B 1 127 ? 5.939 62.083 56.931 1.00 62.63 132 ASN B CA 1
ATOM 2054 C C . ASN B 1 127 ? 5.608 62.120 58.422 1.00 72.23 132 ASN B C 1
ATOM 2055 O O . ASN B 1 127 ? 5.966 63.071 59.117 1.00 77.65 132 ASN B O 1
ATOM 2060 N N . ASP B 1 128 ? 4.924 61.087 58.906 1.00 74.25 133 ASP B N 1
ATOM 2061 C CA . ASP B 1 128 ? 4.508 61.034 60.305 1.00 71.53 133 ASP B CA 1
ATOM 2062 C C . ASP B 1 128 ? 5.472 60.228 61.171 1.00 69.22 133 ASP B C 1
ATOM 2063 O O . ASP B 1 128 ? 5.299 60.138 62.384 1.00 61.17 133 ASP B O 1
ATOM 2068 N N . LEU B 1 129 ? 6.486 59.646 60.542 1.00 62.84 134 LEU B N 1
ATOM 2069 C CA . LEU B 1 129 ? 7.384 58.718 61.222 1.00 52.74 134 LEU B CA 1
ATOM 2070 C C . LEU B 1 129 ? 8.752 59.330 61.525 1.00 50.30 134 LEU B C 1
ATOM 2071 O O . LEU B 1 129 ? 9.350 59.984 60.674 1.00 61.50 134 LEU B O 1
ATOM 2076 N N . VAL B 1 130 ? 9.235 59.123 62.746 1.00 45.30 135 VAL B N 1
ATOM 2077 C CA . VAL B 1 130 ? 10.601 59.498 63.104 1.00 41.29 135 VAL B CA 1
ATOM 2078 C C . VAL B 1 130 ? 11.367 58.283 63.637 1.00 55.31 135 VAL B C 1
ATOM 2079 O O . VAL B 1 130 ? 10.986 57.704 64.650 1.00 68.49 135 VAL B O 1
ATOM 2083 N N . VAL B 1 131 ? 12.441 57.896 62.955 1.00 48.46 136 VAL B N 1
ATOM 2084 C CA . VAL B 1 131 ? 13.236 56.745 63.379 1.00 46.47 136 VAL B CA 1
ATOM 2085 C C . VAL B 1 131 ? 14.561 57.179 63.997 1.00 50.59 136 VAL B C 1
ATOM 2086 O O . VAL B 1 131 ? 15.332 57.919 63.388 1.00 58.60 136 VAL B O 1
ATOM 2090 N N . ILE B 1 132 ? 14.822 56.700 65.209 1.00 46.55 137 ILE B N 1
ATOM 2091 C CA . ILE B 1 132 ? 16.027 57.066 65.943 1.00 50.72 137 ILE B CA 1
ATOM 2092 C C . ILE B 1 132 ? 16.931 55.861 66.160 1.00 52.67 137 ILE B C 1
ATOM 2093 O O . ILE B 1 132 ? 16.524 54.856 66.742 1.00 93.28 137 ILE B O 1
ATOM 2098 N N . ILE B 1 133 ? 18.164 55.977 65.683 1.00 73.90 138 ILE B N 1
ATOM 2099 C CA . ILE B 1 133 ? 19.105 54.871 65.694 1.00 74.24 138 ILE B CA 1
ATOM 2100 C C . ILE B 1 133 ? 20.297 55.190 66.586 1.00 84.61 138 ILE B C 1
ATOM 2101 O O . ILE B 1 133 ? 21.009 56.178 66.364 1.00 83.11 138 ILE B O 1
ATOM 2106 N N . ASP B 1 134 ? 20.498 54.346 67.594 1.00 91.20 139 ASP B N 1
ATOM 2107 C CA . ASP B 1 134 ? 21.665 54.424 68.460 1.00 105.68 139 ASP B CA 1
ATOM 2108 C C . ASP B 1 134 ? 22.530 53.186 68.268 1.00 123.63 139 ASP B C 1
ATOM 2109 O O . ASP B 1 134 ? 22.432 52.507 67.247 1.00 138.48 139 ASP B O 1
ATOM 2111 N N . GLU B 1 135 ? 23.369 52.888 69.254 1.00 121.88 140 GLU B N 1
ATOM 2112 C CA . GLU B 1 135 ? 24.275 51.750 69.159 1.00 121.62 140 GLU B CA 1
ATOM 2113 C C . GLU B 1 135 ? 23.635 50.483 69.715 1.00 137.38 140 GLU B C 1
ATOM 2114 O O . GLU B 1 135 ? 24.101 49.374 69.453 1.00 155.88 140 GLU B O 1
ATOM 2116 N N . GLN B 1 136 ? 22.565 50.655 70.484 1.00 129.22 141 GLN B N 1
ATOM 2117 C CA . GLN B 1 136 ? 21.903 49.527 71.130 1.00 120.61 141 GLN B CA 1
ATOM 2118 C C . GLN B 1 136 ? 20.572 49.173 70.473 1.00 111.79 141 GLN B C 1
ATOM 2119 O O . GLN B 1 136 ? 20.377 48.046 70.020 1.00 94.62 141 GLN B O 1
ATOM 2121 N N . LYS B 1 137 ? 19.657 50.137 70.427 1.00 113.57 142 LYS B N 1
ATOM 2122 C CA . LYS B 1 137 ? 18.308 49.866 69.945 1.00 102.60 142 LYS B CA 1
ATOM 2123 C C . LYS B 1 137 ? 17.836 50.826 68.860 1.00 96.48 142 LYS B C 1
ATOM 2124 O O . LYS B 1 137 ? 18.479 51.838 68.573 1.00 87.39 142 LYS B O 1
ATOM 2126 N N . LEU B 1 138 ? 16.702 50.483 68.259 1.00 91.71 143 LEU B N 1
ATOM 2127 C CA . LEU B 1 138 ? 16.045 51.328 67.278 1.00 82.52 143 LEU B CA 1
ATOM 2128 C C . LEU B 1 138 ? 14.716 51.795 67.858 1.00 89.73 143 LEU B C 1
ATOM 2129 O O . LEU B 1 138 ? 13.916 50.984 68.324 1.00 101.03 143 LEU B O 1
ATOM 2134 N N . THR B 1 139 ? 14.483 53.102 67.829 1.00 81.80 144 THR B N 1
ATOM 2135 C CA . THR B 1 139 ? 13.263 53.671 68.389 1.00 68.66 144 THR B CA 1
ATOM 2136 C C . THR B 1 139 ? 12.370 54.259 67.300 1.00 62.55 144 THR B C 1
ATOM 2137 O O . THR B 1 139 ? 12.791 55.140 66.552 1.00 57.76 144 THR B O 1
ATOM 2141 N N . LEU B 1 140 ? 11.138 53.766 67.211 1.00 58.28 145 LEU B N 1
ATOM 2142 C CA . LEU B 1 140 ? 10.170 54.296 66.253 1.00 48.89 145 LEU B CA 1
ATOM 2143 C C . LEU B 1 140 ? 9.179 55.225 66.937 1.00 60.47 145 LEU B C 1
ATOM 2144 O O . LEU B 1 140 ? 8.512 54.842 67.897 1.00 71.05 145 LEU B O 1
ATOM 2149 N N . ILE B 1 141 ? 9.092 56.450 66.436 1.00 61.03 146 ILE B N 1
ATOM 2150 C CA . ILE B 1 141 ? 8.159 57.430 66.970 1.00 53.22 146 ILE B CA 1
ATOM 2151 C C . ILE B 1 141 ? 7.098 57.788 65.937 1.00 54.18 146 ILE B C 1
ATOM 2152 O O . ILE B 1 141 ? 7.404 58.358 64.888 1.00 64.61 146 ILE B O 1
ATOM 2157 N N . ARG B 1 142 ? 5.852 57.445 66.244 1.00 53.61 147 ARG B N 1
ATOM 2158 C CA . ARG B 1 142 ? 4.739 57.663 65.328 1.00 56.31 147 ARG B CA 1
ATOM 2159 C C . ARG B 1 142 ? 3.926 58.897 65.717 1.00 54.23 147 ARG B C 1
ATOM 2160 O O . ARG B 1 142 ? 3.297 58.936 66.775 1.00 62.45 147 ARG B O 1
ATOM 2168 N N . THR B 1 143 ? 3.953 59.907 64.853 1.00 61.84 148 THR B N 1
ATOM 2169 C CA . THR B 1 143 ? 3.238 61.157 65.091 1.00 76.50 148 THR B CA 1
ATOM 2170 C C . THR B 1 143 ? 1.805 61.063 64.570 1.00 87.29 148 THR B C 1
ATOM 2171 O O . THR B 1 143 ? 0.876 61.670 65.105 1.00 91.96 148 THR B O 1
ATOM 2176 N N . SER C 1 2 ? 18.775 71.634 0.249 1.00 91.94 7 SER C N 1
ATOM 2177 C CA . SER C 1 2 ? 17.437 72.213 0.261 1.00 91.38 7 SER C CA 1
ATOM 2178 C C . SER C 1 2 ? 16.381 71.157 0.585 1.00 88.90 7 SER C C 1
ATOM 2179 O O . SER C 1 2 ? 16.153 70.228 -0.191 1.00 78.69 7 SER C O 1
ATOM 2182 N N . GLU C 1 3 ? 15.738 71.315 1.737 1.00 86.66 8 GLU C N 1
ATOM 2183 C CA . GLU C 1 3 ? 14.792 70.329 2.240 1.00 78.11 8 GLU C CA 1
ATOM 2184 C C . GLU C 1 3 ? 13.584 71.007 2.875 1.00 60.31 8 GLU C C 1
ATOM 2185 O O . GLU C 1 3 ? 13.726 71.940 3.668 1.00 65.08 8 GLU C O 1
ATOM 2191 N N . LEU C 1 4 ? 12.396 70.524 2.527 1.00 57.70 9 LEU C N 1
ATOM 2192 C CA . LEU C 1 4 ? 11.157 71.046 3.088 1.00 43.51 9 LEU C CA 1
ATOM 2193 C C . LEU C 1 4 ? 10.350 69.967 3.804 1.00 43.01 9 LEU C C 1
ATOM 2194 O O . LEU C 1 4 ? 10.048 68.917 3.236 1.00 55.38 9 LEU C O 1
ATOM 2199 N N . LYS C 1 5 ? 10.007 70.239 5.057 1.00 42.85 10 LYS C N 1
ATOM 2200 C CA . LYS C 1 5 ? 9.124 69.380 5.830 1.00 47.93 10 LYS C CA 1
ATOM 2201 C C . LYS C 1 5 ? 7.830 70.130 6.107 1.00 42.05 10 LYS C C 1
ATOM 2202 O O . LYS C 1 5 ? 7.829 71.166 6.794 1.00 48.51 10 LYS C O 1
ATOM 2208 N N . LEU C 1 6 ? 6.744 69.591 5.548 1.00 38.94 11 LEU C N 1
ATOM 2209 C CA . LEU C 1 6 ? 5.429 70.220 5.543 1.00 45.86 11 LEU C CA 1
ATOM 2210 C C . LEU C 1 6 ? 4.362 69.330 6.176 1.00 55.50 11 LEU C C 1
ATOM 2211 O O . LEU C 1 6 ? 4.526 68.115 6.277 1.00 43.40 11 LEU C O 1
ATOM 2216 N N . LYS C 1 7 ? 3.243 69.942 6.549 1.00 57.96 12 LYS C N 1
ATOM 2217 C CA . LYS C 1 7 ? 2.086 69.207 7.042 1.00 45.90 12 LYS C CA 1
ATOM 2218 C C . LYS C 1 7 ? 0.826 70.033 6.830 1.00 52.26 12 LYS C C 1
ATOM 2219 O O . LYS C 1 7 ? 0.867 71.260 6.902 1.00 65.80 12 LYS C O 1
ATOM 2225 N N . PRO C 1 8 ? -0.296 69.366 6.528 1.00 49.04 13 PRO C N 1
ATOM 2226 C CA . PRO C 1 8 ? -1.548 70.103 6.343 1.00 48.46 13 PRO C CA 1
ATOM 2227 C C . PRO C 1 8 ? -2.085 70.583 7.684 1.00 48.63 13 PRO C C 1
ATOM 2228 O O . PRO C 1 8 ? -1.907 69.897 8.690 1.00 57.14 13 PRO C O 1
ATOM 2232 N N . LEU C 1 9 ? -2.719 71.750 7.703 1.00 57.20 14 LEU C N 1
ATOM 2233 C CA . LEU C 1 9 ? -3.308 72.255 8.938 1.00 49.18 14 LEU C CA 1
ATOM 2234 C C . LEU C 1 9 ? -4.607 71.509 9.266 1.00 53.65 14 LEU C C 1
ATOM 2235 O O . LEU C 1 9 ? -4.752 70.984 10.370 1.00 57.87 14 LEU C O 1
ATOM 2240 N N . PRO C 1 10 ? -5.559 71.448 8.315 1.00 40.31 15 PRO C N 1
ATOM 2241 C CA . PRO C 1 10 ? -6.621 70.477 8.587 1.00 44.17 15 PRO C CA 1
ATOM 2242 C C . PRO C 1 10 ? -6.141 69.084 8.180 1.00 49.18 15 PRO C C 1
ATOM 2243 O O . PRO C 1 10 ? -5.574 68.910 7.101 1.00 42.62 15 PRO C O 1
ATOM 2247 N N . LYS C 1 11 ? -6.345 68.106 9.053 1.00 49.08 16 LYS C N 1
ATOM 2248 C CA . LYS C 1 11 ? -5.857 66.756 8.809 1.00 40.88 16 LYS C CA 1
ATOM 2249 C C . LYS C 1 11 ? -6.751 66.007 7.828 1.00 42.94 16 LYS C C 1
ATOM 2250 O O . LYS C 1 11 ? -7.500 65.110 8.210 1.00 58.12 16 LYS C O 1
ATOM 2256 N N . VAL C 1 12 ? -6.673 66.399 6.562 1.00 44.10 17 VAL C N 1
ATOM 2257 C CA . VAL C 1 12 ? -7.496 65.804 5.517 1.00 49.95 17 VAL C CA 1
ATOM 2258 C C . VAL C 1 12 ? -6.731 64.738 4.745 1.00 47.25 17 VAL C C 1
ATOM 2259 O O . VAL C 1 12 ? -5.501 64.683 4.784 1.00 41.17 17 VAL C O 1
ATOM 2263 N N . GLU C 1 13 ? -7.471 63.890 4.041 1.00 52.68 18 GLU C N 1
ATOM 2264 C CA . GLU C 1 13 ? -6.864 62.856 3.219 1.00 53.75 18 GLU C CA 1
ATOM 2265 C C . GLU C 1 13 ? -6.359 63.476 1.922 1.00 48.02 18 GLU C C 1
ATOM 2266 O O . GLU C 1 13 ? -7.064 64.255 1.280 1.00 58.90 18 GLU C O 1
ATOM 2272 N N . LEU C 1 14 ? -5.135 63.132 1.543 1.00 45.66 19 LEU C N 1
ATOM 2273 C CA . LEU C 1 14 ? -4.514 63.729 0.370 1.00 46.34 19 LEU C CA 1
ATOM 2274 C C . LEU C 1 14 ? -4.285 62.711 -0.735 1.00 49.73 19 LEU C C 1
ATOM 2275 O O . LEU C 1 14 ? -3.989 61.550 -0.462 1.00 66.02 19 LEU C O 1
ATOM 2280 N N . PRO C 1 15 ? -4.423 63.147 -1.995 1.00 61.10 20 PRO C N 1
ATOM 2281 C CA . PRO C 1 15 ? -3.947 62.322 -3.108 1.00 52.87 20 PRO C CA 1
ATOM 2282 C C . PRO C 1 15 ? -2.427 62.297 -3.049 1.00 53.68 20 PRO C C 1
ATOM 2283 O O . PRO C 1 15 ? -1.824 63.310 -2.698 1.00 64.47 20 PRO C O 1
ATOM 2287 N N . PRO C 1 16 ? -1.810 61.159 -3.382 1.00 47.29 21 PRO C N 1
ATOM 2288 C CA . PRO C 1 16 ? -0.364 60.996 -3.182 1.00 53.95 21 PRO C CA 1
ATOM 2289 C C . PRO C 1 16 ? 0.516 61.911 -4.047 1.00 59.43 21 PRO C C 1
ATOM 2290 O O . PRO C 1 16 ? 1.695 62.070 -3.732 1.00 73.53 21 PRO C O 1
ATOM 2294 N N . ASP C 1 17 ? -0.036 62.502 -5.102 1.00 56.08 22 ASP C N 1
ATOM 2295 C CA . ASP C 1 17 ? 0.752 63.359 -5.991 1.00 54.77 22 ASP C CA 1
ATOM 2296 C C . ASP C 1 17 ? 0.587 64.870 -5.745 1.00 47.28 22 ASP C C 1
ATOM 2297 O O . ASP C 1 17 ? 0.936 65.676 -6.606 1.00 85.49 22 ASP C O 1
ATOM 2302 N N . PHE C 1 18 ? 0.050 65.246 -4.586 1.00 43.68 23 PHE C N 1
ATOM 2303 C CA . PHE C 1 18 ? -0.166 66.659 -4.233 1.00 55.38 23 PHE C CA 1
ATOM 2304 C C . PHE C 1 18 ? 1.123 67.497 -4.207 1.00 50.63 23 PHE C C 1
ATOM 2305 O O . PHE C 1 18 ? 1.115 68.718 -4.459 1.00 62.36 23 PHE C O 1
ATOM 2313 N N . VAL C 1 19 ? 2.226 66.827 -3.890 1.00 50.91 24 VAL C N 1
ATOM 2314 C CA . VAL C 1 19 ? 3.536 67.459 -3.794 1.00 56.88 24 VAL C CA 1
ATOM 2315 C C . VAL C 1 19 ? 3.924 68.156 -5.101 1.00 67.19 24 VAL C C 1
ATOM 2316 O O . VAL C 1 19 ? 4.570 69.198 -5.088 1.00 63.57 24 VAL C O 1
ATOM 2320 N N . ASP C 1 20 ? 3.525 67.575 -6.227 1.00 52.61 25 ASP C N 1
ATOM 2321 C CA . ASP C 1 20 ? 3.777 68.176 -7.533 1.00 61.13 25 ASP C CA 1
ATOM 2322 C C . ASP C 1 20 ? 3.144 69.568 -7.665 1.00 72.30 25 ASP C C 1
ATOM 2323 O O . ASP C 1 20 ? 3.813 70.537 -8.046 1.00 91.23 25 ASP C O 1
ATOM 2328 N N . VAL C 1 21 ? 1.855 69.659 -7.345 1.00 62.08 26 VAL C N 1
ATOM 2329 C CA . VAL C 1 21 ? 1.135 70.931 -7.365 1.00 59.76 26 VAL C CA 1
ATOM 2330 C C . VAL C 1 21 ? 1.800 71.925 -6.418 1.00 49.44 26 VAL C C 1
ATOM 2331 O O . VAL C 1 21 ? 1.972 73.104 -6.750 1.00 59.73 26 VAL C O 1
ATOM 2335 N N . ILE C 1 22 ? 2.173 71.446 -5.234 1.00 52.21 27 ILE C N 1
ATOM 2336 C CA . ILE C 1 22 ? 2.882 72.307 -4.288 1.00 55.20 27 ILE C CA 1
ATOM 2337 C C . ILE C 1 22 ? 4.187 72.840 -4.898 1.00 58.25 27 ILE C C 1
ATOM 2338 O O . ILE C 1 22 ? 4.531 74.010 -4.733 1.00 63.36 27 ILE C O 1
ATOM 2343 N N . ARG C 1 23 ? 4.904 71.970 -5.603 1.00 61.92 28 ARG C N 1
ATOM 2344 C CA . ARG C 1 23 ? 6.156 72.330 -6.262 1.00 49.61 28 ARG C CA 1
ATOM 2345 C C . ARG C 1 23 ? 5.960 73.415 -7.308 1.00 63.45 28 ARG C C 1
ATOM 2346 O O . ARG C 1 23 ? 6.757 74.349 -7.398 1.00 66.56 28 ARG C O 1
ATOM 2354 N N . ILE C 1 24 ? 4.918 73.270 -8.121 1.00 63.62 29 ILE C N 1
ATOM 2355 C CA . ILE C 1 24 ? 4.603 74.291 -9.113 1.00 59.24 29 ILE C CA 1
ATOM 2356 C C . ILE C 1 24 ? 4.261 75.603 -8.406 1.00 76.89 29 ILE C C 1
ATOM 2357 O O . ILE C 1 24 ? 4.592 76.686 -8.890 1.00 77.87 29 ILE C O 1
ATOM 2362 N N . LYS C 1 25 ? 3.632 75.498 -7.239 1.00 70.48 30 LYS C N 1
ATOM 2363 C CA . LYS C 1 25 ? 3.289 76.682 -6.455 1.00 67.22 30 LYS C CA 1
ATOM 2364 C C . LYS C 1 25 ? 4.521 77.390 -5.887 1.00 71.38 30 LYS C C 1
ATOM 2365 O O . LYS C 1 25 ? 4.556 78.618 -5.804 1.00 79.91 30 LYS C O 1
ATOM 2371 N N . LEU C 1 26 ? 5.537 76.617 -5.516 1.00 61.65 31 LEU C N 1
ATOM 2372 C CA . LEU C 1 26 ? 6.693 77.165 -4.811 1.00 51.56 31 LEU C CA 1
ATOM 2373 C C . LEU C 1 26 ? 7.912 77.385 -5.704 1.00 55.72 31 LEU C C 1
ATOM 2374 O O . LEU C 1 26 ? 8.964 77.805 -5.228 1.00 80.28 31 LEU C O 1
ATOM 2379 N N . GLN C 1 27 ? 7.760 77.120 -6.996 1.00 67.02 32 GLN C N 1
ATOM 2380 C CA . GLN C 1 27 ? 8.867 77.236 -7.942 1.00 79.89 32 GLN C CA 1
ATOM 2381 C C . GLN C 1 27 ? 9.439 78.656 -7.948 1.00 82.12 32 GLN C C 1
ATOM 2382 O O . GLN C 1 27 ? 8.794 79.589 -8.428 1.00 76.56 32 GLN C O 1
ATOM 2388 N N . GLY C 1 28 ? 10.647 78.815 -7.413 1.00 74.84 33 GLY C N 1
ATOM 2389 C CA . GLY C 1 28 ? 11.323 80.102 -7.419 1.00 71.81 33 GLY C CA 1
ATOM 2390 C C . GLY C 1 28 ? 11.039 81.006 -6.228 1.00 81.46 33 GLY C C 1
ATOM 2391 O O . GLY C 1 28 ? 11.567 82.116 -6.153 1.00 76.84 33 GLY C O 1
ATOM 2392 N N . LYS C 1 29 ? 10.212 80.539 -5.297 1.00 79.47 34 LYS C N 1
ATOM 2393 C CA . LYS C 1 29 ? 9.851 81.335 -4.124 1.00 77.14 34 LYS C CA 1
ATOM 2394 C C . LYS C 1 29 ? 10.780 81.095 -2.935 1.00 77.76 34 LYS C C 1
ATOM 2395 O O . LYS C 1 29 ? 11.485 80.089 -2.878 1.00 76.40 34 LYS C O 1
ATOM 2399 N N . THR C 1 30 ? 10.778 82.033 -1.991 1.00 76.78 35 THR C N 1
ATOM 2400 C CA . THR C 1 30 ? 11.607 81.924 -0.793 1.00 68.57 35 THR C CA 1
ATOM 2401 C C . THR C 1 30 ? 10.759 81.447 0.383 1.00 60.76 35 THR C C 1
ATOM 2402 O O . THR C 1 30 ? 9.695 82.001 0.651 1.00 67.22 35 THR C O 1
ATOM 2406 N N . VAL C 1 31 ? 11.237 80.426 1.089 1.00 68.49 36 VAL C N 1
ATOM 2407 C CA . VAL C 1 31 ? 10.465 79.818 2.170 1.00 57.59 36 VAL C CA 1
ATOM 2408 C C . VAL C 1 31 ? 11.279 79.682 3.457 1.00 63.58 36 VAL C C 1
ATOM 2409 O O . VAL C 1 31 ? 12.432 79.248 3.430 1.00 59.80 36 VAL C O 1
ATOM 2413 N N . ARG C 1 32 ? 10.677 80.075 4.578 1.00 77.52 37 ARG C N 1
ATOM 2414 C CA . ARG C 1 32 ? 11.301 79.937 5.892 1.00 71.67 37 ARG C CA 1
ATOM 2415 C C . ARG C 1 32 ? 10.519 78.974 6.781 1.00 66.23 37 ARG C C 1
ATOM 2416 O O . ARG C 1 32 ? 9.362 78.652 6.503 1.00 50.28 37 ARG C O 1
ATOM 2424 N N . THR C 1 33 ? 11.165 78.510 7.846 1.00 66.86 38 THR C N 1
ATOM 2425 C CA . THR C 1 33 ? 10.515 77.665 8.842 1.00 56.68 38 THR C CA 1
ATOM 2426 C C . THR C 1 33 ? 9.338 78.401 9.481 1.00 62.36 38 THR C C 1
ATOM 2427 O O . THR C 1 33 ? 9.479 79.539 9.927 1.00 74.57 38 THR C O 1
ATOM 2431 N N . GLY C 1 34 ? 8.178 77.752 9.515 1.00 70.53 39 GLY C N 1
ATOM 2432 C CA . GLY C 1 34 ? 6.994 78.338 10.117 1.00 49.13 39 GLY C CA 1
ATOM 2433 C C . GLY C 1 34 ? 6.005 78.916 9.119 1.00 66.75 39 GLY C C 1
ATOM 2434 O O . GLY C 1 34 ? 4.886 79.271 9.490 1.00 68.50 39 GLY C O 1
ATOM 2435 N N . ASP C 1 35 ? 6.412 79.019 7.857 1.00 46.58 40 ASP C N 1
ATOM 2436 C CA . ASP C 1 35 ? 5.548 79.577 6.816 1.00 62.30 40 ASP C CA 1
ATOM 2437 C C . ASP C 1 35 ? 4.277 78.756 6.579 1.00 56.82 40 ASP C C 1
ATOM 2438 O O . ASP C 1 35 ? 4.252 77.546 6.798 1.00 57.43 40 ASP C O 1
ATOM 2443 N N . VAL C 1 36 ? 3.226 79.433 6.129 1.00 60.43 41 VAL C N 1
ATOM 2444 C CA . VAL C 1 36 ? 1.963 78.783 5.798 1.00 59.72 41 VAL C CA 1
ATOM 2445 C C . VAL C 1 36 ? 1.640 78.999 4.319 1.00 62.90 41 VAL C C 1
ATOM 2446 O O . VAL C 1 36 ? 1.567 80.134 3.849 1.00 59.57 41 VAL C O 1
ATOM 2450 N N . ILE C 1 37 ? 1.463 77.901 3.592 1.00 56.27 42 ILE C N 1
ATOM 2451 C CA . ILE C 1 37 ? 1.289 77.943 2.148 1.00 46.58 42 ILE C CA 1
ATOM 2452 C C . ILE C 1 37 ? -0.037 77.314 1.739 1.00 59.90 42 ILE C C 1
ATOM 2453 O O . ILE C 1 37 ? -0.279 76.135 1.995 1.00 73.99 42 ILE C O 1
ATOM 2458 N N . GLY C 1 38 ? -0.888 78.102 1.089 1.00 58.84 43 GLY C N 1
ATOM 2459 C CA . GLY C 1 38 ? -2.181 77.624 0.636 1.00 45.83 43 GLY C CA 1
ATOM 2460 C C . GLY C 1 38 ? -2.136 77.046 -0.763 1.00 61.36 43 GLY C C 1
ATOM 2461 O O . GLY C 1 38 ? -1.569 77.650 -1.672 1.00 79.38 43 GLY C O 1
ATOM 2462 N N . ILE C 1 39 ? -2.732 75.873 -0.941 1.00 56.26 44 ILE C N 1
ATOM 2463 C CA . ILE C 1 39 ? -2.734 75.221 -2.246 1.00 61.13 44 ILE C CA 1
ATOM 2464 C C . ILE C 1 39 ? -4.068 74.551 -2.555 1.00 60.91 44 ILE C C 1
ATOM 2465 O O . ILE C 1 39 ? -4.638 73.860 -1.712 1.00 74.79 44 ILE C O 1
ATOM 2470 N N . SER C 1 40 ? -4.569 74.776 -3.765 1.00 63.87 45 SER C N 1
ATOM 2471 C CA . SER C 1 40 ? -5.826 74.176 -4.190 1.00 60.20 45 SER C CA 1
ATOM 2472 C C . SER C 1 40 ? -5.651 72.696 -4.507 1.00 62.66 45 SER C C 1
ATOM 2473 O O . SER C 1 40 ? -4.873 72.323 -5.384 1.00 67.84 45 SER C O 1
ATOM 2476 N N . ILE C 1 41 ? -6.385 71.862 -3.780 1.00 64.53 46 ILE C N 1
ATOM 2477 C CA . ILE C 1 41 ? -6.399 70.428 -4.014 1.00 58.31 46 ILE C CA 1
ATOM 2478 C C . ILE C 1 41 ? -7.835 69.973 -4.235 1.00 70.01 46 ILE C C 1
ATOM 2479 O O . ILE C 1 41 ? -8.713 70.237 -3.408 1.00 72.08 46 ILE C O 1
ATOM 2484 N N . LEU C 1 42 ? -8.063 69.308 -5.365 1.00 79.60 47 LEU C N 1
ATOM 2485 C CA . LEU C 1 42 ? -9.383 68.801 -5.741 1.00 88.55 47 LEU C CA 1
ATOM 2486 C C . LEU C 1 42 ? -10.469 69.878 -5.721 1.00 87.59 47 LEU C C 1
ATOM 2487 O O . LEU C 1 42 ? -11.647 69.581 -5.525 1.00 86.26 47 LEU C O 1
ATOM 2492 N N . GLY C 1 43 ? -10.063 71.127 -5.930 1.00 95.85 48 GLY C N 1
ATOM 2493 C CA . GLY C 1 43 ? -10.996 72.237 -5.982 1.00 98.94 48 GLY C CA 1
ATOM 2494 C C . GLY C 1 43 ? -11.184 72.982 -4.672 1.00 83.49 48 GLY C C 1
ATOM 2495 O O . GLY C 1 43 ? -11.972 73.926 -4.605 1.00 88.53 48 GLY C O 1
ATOM 2496 N N . LYS C 1 44 ? -10.470 72.569 -3.629 1.00 73.76 49 LYS C N 1
ATOM 2497 C CA . LYS C 1 44 ? -10.583 73.237 -2.333 1.00 83.00 49 LYS C CA 1
ATOM 2498 C C . LYS C 1 44 ? -9.218 73.657 -1.798 1.00 78.55 49 LYS C C 1
ATOM 2499 O O . LYS C 1 44 ? -8.258 72.896 -1.873 1.00 68.05 49 LYS C O 1
ATOM 2501 N N . GLU C 1 45 ? -9.135 74.861 -1.240 1.00 71.30 50 GLU C N 1
ATOM 2502 C CA . GLU C 1 45 ? -7.867 75.344 -0.700 1.00 65.45 50 GLU C CA 1
ATOM 2503 C C . GLU C 1 45 ? -7.492 74.641 0.602 1.00 57.95 50 GLU C C 1
ATOM 2504 O O . GLU C 1 45 ? -8.313 74.498 1.506 1.00 62.12 50 GLU C O 1
ATOM 2510 N N . VAL C 1 46 ? -6.242 74.197 0.677 1.00 59.86 51 VAL C N 1
ATOM 2511 C CA . VAL C 1 46 ? -5.710 73.553 1.870 1.00 38.80 51 VAL C CA 1
ATOM 2512 C C . VAL C 1 46 ? -4.413 74.237 2.288 1.00 48.26 51 VAL C C 1
ATOM 2513 O O . VAL C 1 46 ? -3.507 74.419 1.473 1.00 47.69 51 VAL C O 1
ATOM 2517 N N . LYS C 1 47 ? -4.336 74.639 3.551 1.00 53.77 52 LYS C N 1
ATOM 2518 C CA . LYS C 1 47 ? -3.139 75.294 4.070 1.00 55.10 52 LYS C CA 1
ATOM 2519 C C . LYS C 1 47 ? -2.130 74.288 4.625 1.00 51.02 52 LYS C C 1
ATOM 2520 O O . LYS C 1 47 ? -2.500 73.336 5.310 1.00 59.00 52 LYS C O 1
ATOM 2526 N N . PHE C 1 48 ? -0.856 74.516 4.324 1.00 46.66 53 PHE C N 1
ATOM 2527 C CA . PHE C 1 48 ? 0.227 73.637 4.755 1.00 44.92 53 PHE C CA 1
ATOM 2528 C C . PHE C 1 48 ? 1.256 74.419 5.555 1.00 51.47 53 PHE C C 1
ATOM 2529 O O . PHE C 1 48 ? 1.702 75.481 5.131 1.00 57.71 53 PHE C O 1
ATOM 2537 N N . LYS C 1 49 ? 1.630 73.897 6.717 1.00 50.60 54 LYS C N 1
ATOM 2538 C CA . LYS C 1 49 ? 2.654 74.543 7.528 1.00 42.92 54 LYS C CA 1
ATOM 2539 C C . LYS C 1 49 ? 4.039 74.022 7.181 1.00 52.58 54 LYS C C 1
ATOM 2540 O O . LYS C 1 49 ? 4.240 72.818 7.032 1.00 65.60 54 LYS C O 1
ATOM 2546 N N . VAL C 1 50 ? 4.988 74.937 7.024 1.00 53.74 55 VAL C N 1
ATOM 2547 C CA . VAL C 1 50 ? 6.370 74.548 6.799 1.00 53.62 55 VAL C CA 1
ATOM 2548 C C . VAL C 1 50 ? 6.995 74.212 8.142 1.00 49.66 55 VAL C C 1
ATOM 2549 O O . VAL C 1 50 ? 7.542 75.086 8.816 1.00 60.32 55 VAL C O 1
ATOM 2553 N N . VAL C 1 51 ? 6.890 72.943 8.533 1.00 41.93 56 VAL C N 1
ATOM 2554 C CA . VAL C 1 51 ? 7.425 72.481 9.810 1.00 41.38 56 VAL C CA 1
ATOM 2555 C C . VAL C 1 51 ? 8.918 72.756 9.891 1.00 56.72 56 VAL C C 1
ATOM 2556 O O . VAL C 1 51 ? 9.413 73.212 10.926 1.00 55.42 56 VAL C O 1
ATOM 2560 N N . GLN C 1 52 ? 9.639 72.491 8.804 1.00 47.14 57 GLN C N 1
ATOM 2561 C CA . GLN C 1 52 ? 11.062 72.843 8.790 1.00 54.61 57 GLN C CA 1
ATOM 2562 C C . GLN C 1 52 ? 11.621 73.083 7.389 1.00 65.16 57 GLN C C 1
ATOM 2563 O O . GLN C 1 52 ? 11.263 72.393 6.442 1.00 47.19 57 GLN C O 1
ATOM 2569 N N . ALA C 1 53 ? 12.481 74.089 7.261 1.00 70.58 58 ALA C N 1
ATOM 2570 C CA . ALA C 1 53 ? 13.183 74.340 6.008 1.00 58.54 58 ALA C CA 1
ATOM 2571 C C . ALA C 1 53 ? 14.693 74.328 6.233 1.00 67.71 58 ALA C C 1
ATOM 2572 O O . ALA C 1 53 ? 15.212 75.120 7.021 1.00 68.39 58 ALA C O 1
ATOM 2574 N N . TYR C 1 54 ? 15.396 73.428 5.550 1.00 70.68 59 TYR C N 1
ATOM 2575 C CA . TYR C 1 54 ? 16.849 73.346 5.695 1.00 79.28 59 TYR C CA 1
ATOM 2576 C C . TYR C 1 54 ? 17.566 73.575 4.367 1.00 87.54 59 TYR C C 1
ATOM 2577 O O . TYR C 1 54 ? 17.536 72.719 3.488 1.00 90.97 59 TYR C O 1
ATOM 2586 N N . PRO C 1 55 ? 18.235 74.729 4.229 1.00 81.37 60 PRO C N 1
ATOM 2587 C CA . PRO C 1 55 ? 18.354 75.740 5.283 1.00 87.98 60 PRO C CA 1
ATOM 2588 C C . PRO C 1 55 ? 17.179 76.711 5.296 1.00 91.57 60 PRO C C 1
ATOM 2589 O O . PRO C 1 55 ? 16.256 76.574 4.496 1.00 84.58 60 PRO C O 1
ATOM 2593 N N . SER C 1 56 ? 17.208 77.667 6.218 1.00 95.01 61 SER C N 1
ATOM 2594 C CA . SER C 1 56 ? 16.177 78.697 6.286 1.00 86.13 61 SER C CA 1
ATOM 2595 C C . SER C 1 56 ? 16.820 80.070 6.456 1.00 92.85 61 SER C C 1
ATOM 2596 O O . SER C 1 56 ? 17.569 80.288 7.407 1.00 103.83 61 SER C O 1
ATOM 2599 N N . PRO C 1 57 ? 16.534 81.005 5.533 1.00 91.49 62 PRO C N 1
ATOM 2600 C CA . PRO C 1 57 ? 15.594 80.873 4.412 1.00 79.78 62 PRO C CA 1
ATOM 2601 C C . PRO C 1 57 ? 16.140 80.054 3.247 1.00 84.57 62 PRO C C 1
ATOM 2602 O O . PRO C 1 57 ? 17.343 79.810 3.164 1.00 91.44 62 PRO C O 1
ATOM 2606 N N . LEU C 1 58 ? 15.246 79.633 2.359 1.00 83.17 63 LEU C N 1
ATOM 2607 C CA . LEU C 1 58 ? 15.624 78.826 1.206 1.00 67.00 63 LEU C CA 1
ATOM 2608 C C . LEU C 1 58 ? 14.797 79.176 -0.029 1.00 71.24 63 LEU C C 1
ATOM 2609 O O . LEU C 1 58 ? 13.630 79.547 0.081 1.00 60.58 63 LEU C O 1
ATOM 2614 N N . ARG C 1 59 ? 15.417 79.073 -1.200 1.00 86.39 64 ARG C N 1
ATOM 2615 C CA . ARG C 1 59 ? 14.703 79.248 -2.459 1.00 85.13 64 ARG C CA 1
ATOM 2616 C C . ARG C 1 59 ? 14.466 77.892 -3.110 1.00 77.91 64 ARG C C 1
ATOM 2617 O O . ARG C 1 59 ? 15.407 77.136 -3.357 1.00 71.19 64 ARG C O 1
ATOM 2625 N N . VAL C 1 60 ? 13.201 77.587 -3.374 1.00 72.30 65 VAL C N 1
ATOM 2626 C CA . VAL C 1 60 ? 12.823 76.293 -3.924 1.00 70.89 65 VAL C CA 1
ATOM 2627 C C . VAL C 1 60 ? 13.403 76.084 -5.317 1.00 90.15 65 VAL C C 1
ATOM 2628 O O . VAL C 1 60 ? 13.208 76.902 -6.218 1.00 99.11 65 VAL C O 1
ATOM 2632 N N . GLU C 1 61 ? 14.132 74.986 -5.476 1.00 98.65 66 GLU C N 1
ATOM 2633 C CA . GLU C 1 61 ? 14.696 74.609 -6.762 1.00 93.30 66 GLU C CA 1
ATOM 2634 C C . GLU C 1 61 ? 14.074 73.298 -7.215 1.00 90.78 66 GLU C C 1
ATOM 2635 O O . GLU C 1 61 ? 13.144 72.792 -6.586 1.00 80.57 66 GLU C O 1
ATOM 2641 N N . ASP C 1 62 ? 14.589 72.747 -8.307 1.00 100.67 67 ASP C N 1
ATOM 2642 C CA . ASP C 1 62 ? 14.101 71.470 -8.804 1.00 100.68 67 ASP C CA 1
ATOM 2643 C C . ASP C 1 62 ? 14.613 70.314 -7.948 1.00 95.85 67 ASP C C 1
ATOM 2644 O O . ASP C 1 62 ? 13.977 69.263 -7.864 1.00 90.54 67 ASP C O 1
ATOM 2649 N N . ARG C 1 63 ? 15.756 70.520 -7.301 1.00 99.57 68 ARG C N 1
ATOM 2650 C CA . ARG C 1 63 ? 16.390 69.464 -6.517 1.00 74.68 68 ARG C CA 1
ATOM 2651 C C . ARG C 1 63 ? 16.054 69.575 -5.027 1.00 81.31 68 ARG C C 1
ATOM 2652 O O . ARG C 1 63 ? 16.674 68.919 -4.189 1.00 78.01 68 ARG C O 1
ATOM 2660 N N . THR C 1 64 ? 15.082 70.424 -4.701 1.00 64.93 69 THR C N 1
ATOM 2661 C CA . THR C 1 64 ? 14.627 70.576 -3.323 1.00 60.39 69 THR C CA 1
ATOM 2662 C C . THR C 1 64 ? 13.770 69.394 -2.888 1.00 73.52 69 THR C C 1
ATOM 2663 O O . THR C 1 64 ? 12.762 69.082 -3.518 1.00 73.47 69 THR C O 1
ATOM 2667 N N . LYS C 1 65 ? 14.182 68.741 -1.806 1.00 73.88 70 LYS C N 1
ATOM 2668 C CA . LYS C 1 65 ? 13.446 67.609 -1.256 1.00 65.62 70 LYS C CA 1
ATOM 2669 C C . LYS C 1 65 ? 12.245 68.075 -0.439 1.00 59.61 70 LYS C C 1
ATOM 2670 O O . LYS C 1 65 ? 12.379 68.926 0.440 1.00 64.16 70 LYS C O 1
ATOM 2676 N N . ILE C 1 66 ? 11.074 67.518 -0.729 1.00 51.16 71 ILE C N 1
ATOM 2677 C CA . ILE C 1 66 ? 9.864 67.863 0.012 1.00 51.99 71 ILE C CA 1
ATOM 2678 C C . ILE C 1 66 ? 9.310 66.639 0.744 1.00 59.85 71 ILE C C 1
ATOM 2679 O O . ILE C 1 66 ? 9.109 65.584 0.143 1.00 44.10 71 ILE C O 1
ATOM 2684 N N . THR C 1 67 ? 9.058 66.794 2.042 1.00 60.53 72 THR C N 1
ATOM 2685 C CA . THR C 1 67 ? 8.651 65.680 2.894 1.00 43.33 72 THR C CA 1
ATOM 2686 C C . THR C 1 67 ? 7.305 65.911 3.584 1.00 47.71 72 THR C C 1
ATOM 2687 O O . THR C 1 67 ? 7.057 66.983 4.139 1.00 50.68 72 THR C O 1
ATOM 2691 N N . LEU C 1 68 ? 6.440 64.899 3.538 1.00 40.60 73 LEU C N 1
ATOM 2692 C CA . LEU C 1 68 ? 5.176 64.918 4.274 1.00 43.16 73 LEU C CA 1
ATOM 2693 C C . LEU C 1 68 ? 5.380 64.404 5.697 1.00 48.88 73 LEU C C 1
ATOM 2694 O O . LEU C 1 68 ? 5.938 63.327 5.904 1.00 45.21 73 LEU C O 1
ATOM 2699 N N . VAL C 1 69 ? 4.926 65.182 6.672 1.00 50.96 74 VAL C N 1
ATOM 2700 C CA . VAL C 1 69 ? 5.088 64.831 8.079 1.00 49.70 74 VAL C CA 1
ATOM 2701 C C . VAL C 1 69 ? 3.761 64.464 8.748 1.00 49.98 74 VAL C C 1
ATOM 2702 O O . VAL C 1 69 ? 2.749 65.142 8.562 1.00 40.05 74 VAL C O 1
ATOM 2706 N N . THR C 1 70 ? 3.769 63.368 9.504 1.00 51.86 75 THR C N 1
ATOM 2707 C CA . THR C 1 70 ? 2.580 62.909 10.219 1.00 58.91 75 THR C CA 1
ATOM 2708 C C . THR C 1 70 ? 2.701 63.037 11.739 1.00 68.58 75 THR C C 1
ATOM 2709 O O . THR C 1 70 ? 1.879 62.498 12.475 1.00 57.84 75 THR C O 1
ATOM 2713 N N . HIS C 1 71 ? 3.749 63.704 12.208 1.00 74.02 76 HIS C N 1
ATOM 2714 C CA . HIS C 1 71 ? 3.922 63.918 13.642 1.00 72.95 76 HIS C CA 1
ATOM 2715 C C . HIS C 1 71 ? 3.654 65.383 13.997 1.00 79.42 76 HIS C C 1
ATOM 2716 O O . HIS C 1 71 ? 3.838 66.269 13.160 1.00 55.04 76 HIS C O 1
ATOM 2723 N N . PRO C 1 72 ? 3.188 65.642 15.231 1.00 131.06 77 PRO C N 1
ATOM 2724 C CA . PRO C 1 72 ? 2.777 67.004 15.589 1.00 112.96 77 PRO C CA 1
ATOM 2725 C C . PRO C 1 72 ? 3.896 67.837 16.207 1.00 91.58 77 PRO C C 1
ATOM 2726 O O . PRO C 1 72 ? 3.657 68.582 17.157 1.00 118.53 77 PRO C O 1
ATOM 2730 N N . VAL C 1 73 ? 5.102 67.706 15.667 1.00 100.97 78 VAL C N 1
ATOM 2731 C CA . VAL C 1 73 ? 6.245 68.496 16.112 1.00 84.53 78 VAL C CA 1
ATOM 2732 C C . VAL C 1 73 ? 6.169 69.946 15.625 1.00 101.26 78 VAL C C 1
ATOM 2733 O O . VAL C 1 73 ? 5.856 70.201 14.460 1.00 112.01 78 VAL C O 1
ATOM 2737 N N . ASP C 1 74 ? 6.451 70.891 16.517 1.00 93.93 79 ASP C N 1
ATOM 2738 C CA . ASP C 1 74 ? 6.589 72.289 16.128 1.00 85.60 79 ASP C CA 1
ATOM 2739 C C . ASP C 1 74 ? 8.001 72.758 16.470 1.00 79.77 79 ASP C C 1
ATOM 2740 O O . ASP C 1 74 ? 8.519 72.441 17.540 1.00 86.42 79 ASP C O 1
ATOM 2745 N N . VAL C 1 75 ? 8.625 73.510 15.567 1.00 74.99 80 VAL C N 1
ATOM 2746 C CA . VAL C 1 75 ? 9.990 73.984 15.794 1.00 69.16 80 VAL C CA 1
ATOM 2747 C C . VAL C 1 75 ? 10.109 75.506 15.756 1.00 67.29 80 VAL C C 1
ATOM 2748 O O . VAL C 1 75 ? 9.869 76.132 14.723 1.00 112.01 80 VAL C O 1
ATOM 2752 N N . LEU C 1 76 ? 10.480 76.094 16.890 1.00 69.73 81 LEU C N 1
ATOM 2753 C CA . LEU C 1 76 ? 10.630 77.541 16.995 1.00 65.67 81 LEU C CA 1
ATOM 2754 C C . LEU C 1 76 ? 12.073 77.920 17.322 1.00 70.31 81 LEU C C 1
ATOM 2755 O O . LEU C 1 76 ? 12.746 77.225 18.082 1.00 72.45 81 LEU C O 1
ATOM 2760 N N . GLU C 1 77 ? 12.545 79.025 16.749 1.00 82.96 82 GLU C N 1
ATOM 2761 C CA . GLU C 1 77 ? 13.913 79.480 16.990 1.00 84.21 82 GLU C CA 1
ATOM 2762 C C . GLU C 1 77 ? 13.971 80.990 17.215 1.00 78.09 82 GLU C C 1
ATOM 2763 O O . GLU C 1 77 ? 13.192 81.746 16.634 1.00 85.74 82 GLU C O 1
ATOM 2769 N N . ALA C 1 78 ? 14.894 81.419 18.071 1.00 64.68 83 ALA C N 1
ATOM 2770 C CA . ALA C 1 78 ? 15.104 82.837 18.341 1.00 60.36 83 ALA C CA 1
ATOM 2771 C C . ALA C 1 78 ? 16.590 83.179 18.322 1.00 68.73 83 ALA C C 1
ATOM 2772 O O . ALA C 1 78 ? 17.358 82.701 19.157 1.00 71.99 83 ALA C O 1
ATOM 2774 N N . LYS C 1 79 ? 16.990 84.005 17.361 1.00 72.88 84 LYS C N 1
ATOM 2775 C CA . LYS C 1 79 ? 18.388 84.391 17.213 1.00 78.86 84 LYS C CA 1
ATOM 2776 C C . LYS C 1 79 ? 18.842 85.317 18.340 1.00 84.68 84 LYS C C 1
ATOM 2777 O O . LYS C 1 79 ? 18.362 86.443 18.469 1.00 90.45 84 LYS C O 1
ATOM 2783 N N . ILE C 1 80 ? 19.759 84.819 19.164 1.00 77.82 85 ILE C N 1
ATOM 2784 C CA . ILE C 1 80 ? 20.313 85.582 20.275 1.00 60.13 85 ILE C CA 1
ATOM 2785 C C . ILE C 1 80 ? 21.825 85.390 20.322 1.00 84.99 85 ILE C C 1
ATOM 2786 O O . ILE C 1 80 ? 22.314 84.270 20.469 1.00 77.09 85 ILE C O 1
ATOM 2791 N N . LYS C 1 81 ? 22.560 86.490 20.197 1.00 94.90 86 LYS C N 1
ATOM 2792 C CA . LYS C 1 81 ? 24.015 86.433 20.110 1.00 105.24 86 LYS C CA 1
ATOM 2793 C C . LYS C 1 81 ? 24.677 86.100 21.444 1.00 103.82 86 LYS C C 1
ATOM 2794 O O . LYS C 1 81 ? 24.471 86.791 22.443 1.00 97.99 86 LYS C O 1
ATOM 2796 N N . GLY C 1 82 ? 25.479 85.039 21.443 1.00 104.11 87 GLY C N 1
ATOM 2797 C CA . GLY C 1 82 ? 26.265 84.661 22.603 1.00 108.10 87 GLY C CA 1
ATOM 2798 C C . GLY C 1 82 ? 25.450 84.265 23.818 1.00 108.97 87 GLY C C 1
ATOM 2799 O O . GLY C 1 82 ? 25.428 84.980 24.820 1.00 107.85 87 GLY C O 1
ATOM 2800 N N . ILE C 1 83 ? 24.777 83.121 23.732 1.00 103.97 88 ILE C N 1
ATOM 2801 C CA . ILE C 1 83 ? 23.999 82.616 24.857 1.00 82.81 88 ILE C CA 1
ATOM 2802 C C . ILE C 1 83 ? 24.889 81.915 25.881 1.00 94.86 88 ILE C C 1
ATOM 2803 O O . ILE C 1 83 ? 25.500 80.885 25.598 1.00 100.97 88 ILE C O 1
ATOM 2808 N N . LYS C 1 84 ? 24.960 82.505 27.068 1.00 97.41 89 LYS C N 1
ATOM 2809 C CA . LYS C 1 84 ? 25.785 82.010 28.165 1.00 97.49 89 LYS C CA 1
ATOM 2810 C C . LYS C 1 84 ? 25.130 80.864 28.934 1.00 102.86 89 LYS C C 1
ATOM 2811 O O . LYS C 1 84 ? 25.789 79.876 29.260 1.00 117.93 89 LYS C O 1
ATOM 2817 N N . ASP C 1 85 ? 23.836 80.993 29.216 1.00 96.91 90 ASP C N 1
ATOM 2818 C CA . ASP C 1 85 ? 23.124 79.982 29.992 1.00 89.70 90 ASP C CA 1
ATOM 2819 C C . ASP C 1 85 ? 21.608 80.068 29.819 1.00 77.63 90 ASP C C 1
ATOM 2820 O O . ASP C 1 85 ? 21.066 81.129 29.511 1.00 79.32 90 ASP C O 1
ATOM 2825 N N . VAL C 1 86 ? 20.933 78.938 30.017 1.00 69.51 91 VAL C N 1
ATOM 2826 C CA . VAL C 1 86 ? 19.482 78.858 29.875 1.00 54.12 91 VAL C CA 1
ATOM 2827 C C . VAL C 1 86 ? 18.851 78.033 30.995 1.00 58.44 91 VAL C C 1
ATOM 2828 O O . VAL C 1 86 ? 19.329 76.947 31.321 1.00 69.77 91 VAL C O 1
ATOM 2832 N N . ILE C 1 87 ? 17.781 78.558 31.586 1.00 59.93 92 ILE C N 1
ATOM 2833 C CA . ILE C 1 87 ? 17.036 77.846 32.619 1.00 46.86 92 ILE C CA 1
ATOM 2834 C C . ILE C 1 87 ? 15.622 77.549 32.129 1.00 52.74 92 ILE C C 1
ATOM 2835 O O . ILE C 1 87 ? 14.923 78.441 31.649 1.00 69.68 92 ILE C O 1
ATOM 2840 N N . LEU C 1 88 ? 15.206 76.295 32.251 1.00 61.68 93 LEU C N 1
ATOM 2841 C CA . LEU C 1 88 ? 13.906 75.865 31.751 1.00 52.09 93 LEU C CA 1
ATOM 2842 C C . LEU C 1 88 ? 12.973 75.430 32.880 1.00 56.15 93 LEU C C 1
ATOM 2843 O O . LEU C 1 88 ? 13.255 74.470 33.594 1.00 73.45 93 LEU C O 1
ATOM 2848 N N . ASP C 1 89 ? 11.874 76.158 33.052 1.00 52.17 94 ASP C N 1
ATOM 2849 C CA . ASP C 1 89 ? 10.881 75.815 34.064 1.00 57.70 94 ASP C CA 1
ATOM 2850 C C . ASP C 1 89 ? 9.519 75.620 33.394 1.00 57.75 94 ASP C C 1
ATOM 2851 O O . ASP C 1 89 ? 9.438 75.455 32.178 1.00 57.67 94 ASP C O 1
ATOM 2856 N N . GLU C 1 90 ? 8.453 75.655 34.187 1.00 54.94 95 GLU C N 1
ATOM 2857 C CA . GLU C 1 90 ? 7.110 75.398 33.682 1.00 55.81 95 GLU C CA 1
ATOM 2858 C C . GLU C 1 90 ? 6.629 76.512 32.758 1.00 63.13 95 GLU C C 1
ATOM 2859 O O . GLU C 1 90 ? 6.166 77.558 33.218 1.00 75.21 95 GLU C O 1
ATOM 2865 N N . ASN C 1 91 ? 6.754 76.276 31.452 1.00 71.15 96 ASN C N 1
ATOM 2866 C CA . ASN C 1 91 ? 6.345 77.240 30.430 1.00 76.47 96 ASN C CA 1
ATOM 2867 C C . ASN C 1 91 ? 7.098 78.562 30.542 1.00 70.50 96 ASN C C 1
ATOM 2868 O O . ASN C 1 91 ? 6.599 79.617 30.151 1.00 71.63 96 ASN C O 1
ATOM 2873 N N . LEU C 1 92 ? 8.305 78.487 31.088 1.00 54.83 97 LEU C N 1
ATOM 2874 C CA . LEU C 1 92 ? 9.180 79.639 31.192 1.00 47.57 97 LEU C CA 1
ATOM 2875 C C . LEU C 1 92 ? 10.550 79.267 30.660 1.00 56.56 97 LEU C C 1
ATOM 2876 O O . LEU C 1 92 ? 11.138 78.266 31.071 1.00 52.57 97 LEU C O 1
ATOM 2881 N N . ILE C 1 93 ? 11.059 80.066 29.735 1.00 51.55 98 ILE C N 1
ATOM 2882 C CA . ILE C 1 93 ? 12.413 79.859 29.257 1.00 37.31 98 ILE C CA 1
ATOM 2883 C C . ILE C 1 93 ? 13.220 81.117 29.551 1.00 48.49 98 ILE C C 1
ATOM 2884 O O . ILE C 1 93 ? 12.915 82.194 29.039 1.00 58.67 98 ILE C O 1
ATOM 2889 N N . VAL C 1 94 ? 14.236 80.980 30.397 1.00 56.00 99 VAL C N 1
ATOM 2890 C CA . VAL C 1 94 ? 15.048 82.122 30.800 1.00 44.80 99 VAL C CA 1
ATOM 2891 C C . VAL C 1 94 ? 16.450 82.008 30.218 1.00 49.51 99 VAL C C 1
ATOM 2892 O O . VAL C 1 94 ? 17.148 81.019 30.442 1.00 51.96 99 VAL C O 1
ATOM 2896 N N . VAL C 1 95 ? 16.856 83.039 29.485 1.00 44.90 100 VAL C N 1
ATOM 2897 C CA . VAL C 1 95 ? 18.131 83.046 28.786 1.00 45.38 100 VAL C CA 1
ATOM 2898 C C . VAL C 1 95 ? 19.031 84.140 29.338 1.00 51.41 100 VAL C C 1
ATOM 2899 O O . VAL C 1 95 ? 18.599 85.278 29.526 1.00 64.49 100 VAL C O 1
ATOM 2903 N N . ILE C 1 96 ? 20.284 83.782 29.595 1.00 48.38 101 ILE C N 1
ATOM 2904 C CA . ILE C 1 96 ? 21.285 84.722 30.076 1.00 66.54 101 ILE C CA 1
ATOM 2905 C C . ILE C 1 96 ? 22.428 84.760 29.069 1.00 79.21 101 ILE C C 1
ATOM 2906 O O . ILE C 1 96 ? 22.943 83.715 28.688 1.00 89.66 101 ILE C O 1
ATOM 2911 N N . THR C 1 97 ? 22.820 85.955 28.635 1.00 78.08 102 THR C N 1
ATOM 2912 C CA . THR C 1 97 ? 23.841 86.088 27.596 1.00 79.67 102 THR C CA 1
ATOM 2913 C C . THR C 1 97 ? 25.230 86.362 28.169 1.00 86.58 102 THR C C 1
ATOM 2914 O O . THR C 1 97 ? 25.401 86.488 29.381 1.00 96.01 102 THR C O 1
ATOM 2918 N N . GLU C 1 98 ? 26.217 86.447 27.281 1.00 81.64 103 GLU C N 1
ATOM 2919 C CA . GLU C 1 98 ? 27.593 86.734 27.668 1.00 99.68 103 GLU C CA 1
ATOM 2920 C C . GLU C 1 98 ? 27.692 88.132 28.270 1.00 105.84 103 GLU C C 1
ATOM 2921 O O . GLU C 1 98 ? 28.506 88.371 29.163 1.00 107.23 103 GLU C O 1
ATOM 2927 N N . GLU C 1 99 ? 26.862 89.053 27.784 1.00 105.59 104 GLU C N 1
ATOM 2928 C CA . GLU C 1 99 ? 26.874 90.426 28.284 1.00 111.57 104 GLU C CA 1
ATOM 2929 C C . GLU C 1 99 ? 25.859 90.628 29.400 1.00 108.44 104 GLU C C 1
ATOM 2930 O O . GLU C 1 99 ? 25.380 91.744 29.609 1.00 99.88 104 GLU C O 1
ATOM 2936 N N . ASN C 1 100 ? 25.540 89.550 30.111 1.00 108.46 105 ASN C N 1
ATOM 2937 C CA . ASN C 1 100 ? 24.633 89.611 31.255 1.00 99.08 105 ASN C CA 1
ATOM 2938 C C . ASN C 1 100 ? 23.259 90.187 30.915 1.00 92.38 105 ASN C C 1
ATOM 2939 O O . ASN C 1 100 ? 22.697 90.971 31.679 1.00 90.53 105 ASN C O 1
ATOM 2944 N N . GLU C 1 101 ? 22.729 89.796 29.762 1.00 90.22 106 GLU C N 1
ATOM 2945 C CA . GLU C 1 101 ? 21.376 90.171 29.375 1.00 80.46 106 GLU C CA 1
ATOM 2946 C C . GLU C 1 101 ? 20.444 89.020 29.727 1.00 69.83 106 GLU C C 1
ATOM 2947 O O . GLU C 1 101 ? 20.776 87.856 29.508 1.00 78.34 106 GLU C O 1
ATOM 2953 N N . VAL C 1 102 ? 19.278 89.350 30.270 1.00 55.80 107 VAL C N 1
ATOM 2954 C CA . VAL C 1 102 ? 18.293 88.347 30.646 1.00 50.59 107 VAL C CA 1
ATOM 2955 C C . VAL C 1 102 ? 17.017 88.483 29.821 1.00 56.16 107 VAL C C 1
ATOM 2956 O O . VAL C 1 102 ? 16.403 89.554 29.775 1.00 64.53 107 VAL C O 1
ATOM 2960 N N . LEU C 1 103 ? 16.630 87.390 29.167 1.00 53.29 108 LEU C N 1
ATOM 2961 C CA . LEU C 1 103 ? 15.414 87.361 28.364 1.00 40.74 108 LEU C CA 1
ATOM 2962 C C . LEU C 1 103 ? 14.485 86.250 28.845 1.00 48.24 108 LEU C C 1
ATOM 2963 O O . LEU C 1 103 ? 14.921 85.129 29.090 1.00 48.76 108 LEU C O 1
ATOM 2968 N N . ILE C 1 104 ? 13.204 86.569 28.986 1.00 41.97 109 ILE C N 1
ATOM 2969 C CA . ILE C 1 104 ? 12.224 85.602 29.457 1.00 45.90 109 ILE C CA 1
ATOM 2970 C C . ILE C 1 104 ? 11.150 85.379 28.397 1.00 46.11 109 ILE C C 1
ATOM 2971 O O . ILE C 1 104 ? 10.485 86.334 27.965 1.00 62.26 109 ILE C O 1
ATOM 2976 N N . PHE C 1 105 ? 11.004 84.115 27.991 1.00 52.35 110 PHE C N 1
ATOM 2977 C CA . PHE C 1 105 ? 10.045 83.688 26.970 1.00 48.68 110 PHE C CA 1
ATOM 2978 C C . PHE C 1 105 ? 9.032 82.714 27.569 1.00 45.58 110 PHE C C 1
ATOM 2979 O O . PHE C 1 105 ? 9.293 82.104 28.607 1.00 41.45 110 PHE C O 1
ATOM 2987 N N . ASN C 1 106 ? 7.883 82.564 26.909 1.00 53.64 111 ASN C N 1
ATOM 2988 C CA . ASN C 1 106 ? 6.930 81.510 27.262 1.00 52.03 111 ASN C CA 1
ATOM 2989 C C . ASN C 1 106 ? 7.084 80.266 26.381 1.00 59.56 111 ASN C C 1
ATOM 2990 O O . ASN C 1 106 ? 8.031 80.165 25.602 1.00 53.12 111 ASN C O 1
ATOM 2995 N N . GLN C 1 107 ? 6.129 79.344 26.481 1.00 62.92 112 GLN C N 1
ATOM 2996 C CA . GLN C 1 107 ? 6.213 78.070 25.770 1.00 67.33 112 GLN C CA 1
ATOM 2997 C C . GLN C 1 107 ? 6.002 78.210 24.265 1.00 66.13 112 GLN C C 1
ATOM 2998 O O . GLN C 1 107 ? 6.256 77.275 23.507 1.00 75.77 112 GLN C O 1
ATOM 3000 N N . ASN C 1 108 ? 5.548 79.383 23.838 1.00 65.67 113 ASN C N 1
ATOM 3001 C CA . ASN C 1 108 ? 5.387 79.674 22.419 1.00 62.41 113 ASN C CA 1
ATOM 3002 C C . ASN C 1 108 ? 6.568 80.484 21.904 1.00 54.07 113 ASN C C 1
ATOM 3003 O O . ASN C 1 108 ? 6.541 81.004 20.789 1.00 51.90 113 ASN C O 1
ATOM 3008 N N . LEU C 1 109 ? 7.597 80.585 22.742 1.00 53.21 114 LEU C N 1
ATOM 3009 C CA . LEU C 1 109 ? 8.791 81.377 22.457 1.00 59.76 114 LEU C CA 1
ATOM 3010 C C . LEU C 1 109 ? 8.461 82.843 22.186 1.00 64.03 114 LEU C C 1
ATOM 3011 O O . LEU C 1 109 ? 9.145 83.516 21.415 1.00 62.27 114 LEU C O 1
ATOM 3016 N N . GLU C 1 110 ? 7.405 83.331 22.829 1.00 64.91 115 GLU C N 1
ATOM 3017 C CA . GLU C 1 110 ? 7.066 84.744 22.770 1.00 65.41 115 GLU C CA 1
ATOM 3018 C C . GLU C 1 110 ? 7.787 85.478 23.889 1.00 53.90 115 GLU C C 1
ATOM 3019 O O . GLU C 1 110 ? 7.809 85.020 25.031 1.00 49.12 115 GLU C O 1
ATOM 3025 N N . GLU C 1 111 ? 8.377 86.620 23.554 1.00 57.62 116 GLU C N 1
ATOM 3026 C CA . GLU C 1 111 ? 9.155 87.386 24.514 1.00 64.92 116 GLU C CA 1
ATOM 3027 C C . GLU C 1 111 ? 8.274 88.002 25.591 1.00 58.02 116 GLU C C 1
ATOM 3028 O O . GLU C 1 111 ? 7.353 88.763 25.297 1.00 55.77 116 GLU C O 1
ATOM 3034 N N . LEU C 1 112 ? 8.554 87.650 26.841 1.00 44.98 117 LEU C N 1
ATOM 3035 C CA . LEU C 1 112 ? 7.849 88.237 27.970 1.00 50.39 117 LEU C CA 1
ATOM 3036 C C . LEU C 1 112 ? 8.672 89.375 28.561 1.00 57.00 117 LEU C C 1
ATOM 3037 O O . LEU C 1 112 ? 8.118 90.357 29.059 1.00 46.33 117 LEU C O 1
ATOM 3042 N N . TYR C 1 113 ? 9.996 89.240 28.522 1.00 64.86 118 TYR C N 1
ATOM 3043 C CA . TYR C 1 113 ? 10.849 90.290 29.086 1.00 50.31 118 TYR C CA 1
ATOM 3044 C C . TYR C 1 113 ? 12.273 90.316 28.524 1.00 54.41 118 TYR C C 1
ATOM 3045 O O . TYR C 1 113 ? 12.824 89.283 28.155 1.00 62.37 118 TYR C O 1
ATOM 3054 N N . ARG C 1 114 ? 12.855 91.509 28.446 1.00 54.17 119 ARG C N 1
ATOM 3055 C CA . ARG C 1 114 ? 14.268 91.662 28.106 1.00 65.14 119 ARG C CA 1
ATOM 3056 C C . ARG C 1 114 ? 14.852 92.754 28.998 1.00 70.27 119 ARG C C 1
ATOM 3057 O O . ARG C 1 114 ? 14.300 93.850 29.098 1.00 75.25 119 ARG C O 1
ATOM 3065 N N . GLY C 1 115 ? 15.953 92.444 29.671 1.00 72.79 120 GLY C N 1
ATOM 3066 C CA . GLY C 1 115 ? 16.562 93.393 30.585 1.00 58.31 120 GLY C CA 1
ATOM 3067 C C . GLY C 1 115 ? 18.060 93.204 30.666 1.00 69.33 120 GLY C C 1
ATOM 3068 O O . GLY C 1 115 ? 18.561 92.106 30.458 1.00 67.78 120 GLY C O 1
ATOM 3069 N N . LYS C 1 116 ? 18.781 94.275 30.972 1.00 78.66 121 LYS C N 1
ATOM 3070 C CA . LYS C 1 116 ? 20.230 94.195 31.079 1.00 86.31 121 LYS C CA 1
ATOM 3071 C C . LYS C 1 116 ? 20.669 94.498 32.507 1.00 90.02 121 LYS C C 1
ATOM 3072 O O . LYS C 1 116 ? 20.126 95.392 33.155 1.00 96.83 121 LYS C O 1
ATOM 3078 N N . PHE C 1 117 ? 21.644 93.739 32.996 1.00 91.44 122 PHE C N 1
ATOM 3079 C CA . PHE C 1 117 ? 22.116 93.883 34.369 1.00 97.11 122 PHE C CA 1
ATOM 3080 C C . PHE C 1 117 ? 23.638 93.949 34.415 1.00 107.62 122 PHE C C 1
ATOM 3081 O O . PHE C 1 117 ? 24.318 93.011 33.999 1.00 111.42 122 PHE C O 1
ATOM 3089 N N . GLU C 1 118 ? 24.161 95.070 34.911 1.00 114.09 123 GLU C N 1
ATOM 3090 C CA . GLU C 1 118 ? 25.604 95.300 34.988 1.00 123.14 123 GLU C CA 1
ATOM 3091 C C . GLU C 1 118 ? 26.333 94.175 35.717 1.00 116.07 123 GLU C C 1
ATOM 3092 O O . GLU C 1 118 ? 27.037 93.378 35.098 1.00 108.24 123 GLU C O 1
ATOM 3094 N N . ASN C 1 119 ? 26.157 94.111 37.033 1.00 118.60 124 ASN C N 1
ATOM 3095 C CA . ASN C 1 119 ? 26.670 92.988 37.805 1.00 114.64 124 ASN C CA 1
ATOM 3096 C C . ASN C 1 119 ? 25.664 91.847 37.781 1.00 113.29 124 ASN C C 1
ATOM 3097 O O . ASN C 1 119 ? 24.467 92.075 37.604 1.00 120.40 124 ASN C O 1
ATOM 3099 N N . LEU C 1 120 ? 26.146 90.622 37.961 1.00 106.56 125 LEU C N 1
ATOM 3100 C CA . LEU C 1 120 ? 25.270 89.459 37.893 1.00 97.10 125 LEU C CA 1
ATOM 3101 C C . LEU C 1 120 ? 25.887 88.220 38.536 1.00 108.63 125 LEU C C 1
ATOM 3102 O O . LEU C 1 120 ? 26.731 87.557 37.933 1.00 119.38 125 LEU C O 1
ATOM 3107 N N . ASN C 1 121 ? 25.458 87.899 39.754 1.00 107.68 126 ASN C N 1
ATOM 3108 C CA . ASN C 1 121 ? 25.951 86.706 40.435 1.00 110.52 126 ASN C CA 1
ATOM 3109 C C . ASN C 1 121 ? 25.146 85.468 40.061 1.00 102.27 126 ASN C C 1
ATOM 3110 O O . ASN C 1 121 ? 25.674 84.536 39.453 1.00 91.00 126 ASN C O 1
ATOM 3115 N N . LYS C 1 122 ? 23.866 85.457 40.419 1.00 92.50 127 LYS C N 1
ATOM 3116 C CA . LYS C 1 122 ? 23.057 84.265 40.182 1.00 76.84 127 LYS C CA 1
ATOM 3117 C C . LYS C 1 122 ? 21.657 84.578 39.667 1.00 71.48 127 LYS C C 1
ATOM 3118 O O . LYS C 1 122 ? 21.146 85.679 39.848 1.00 86.48 127 LYS C O 1
ATOM 3120 N N . VAL C 1 123 ? 21.049 83.594 39.015 1.00 61.29 128 VAL C N 1
ATOM 3121 C CA . VAL C 1 123 ? 19.672 83.699 38.554 1.00 52.47 128 VAL C CA 1
ATOM 3122 C C . VAL C 1 123 ? 18.897 82.447 38.956 1.00 63.47 128 VAL C C 1
ATOM 3123 O O . VAL C 1 123 ? 19.245 81.336 38.557 1.00 61.32 128 VAL C O 1
ATOM 3127 N N . LEU C 1 124 ? 17.851 82.635 39.753 1.00 62.27 129 LEU C N 1
ATOM 3128 C CA . LEU C 1 124 ? 17.050 81.522 40.243 1.00 52.63 129 LEU C CA 1
ATOM 3129 C C . LEU C 1 124 ? 15.665 81.558 39.617 1.00 51.24 129 LEU C C 1
ATOM 3130 O O . LEU C 1 124 ? 15.124 82.625 39.353 1.00 65.32 129 LEU C O 1
ATOM 3135 N N . VAL C 1 125 ? 15.102 80.387 39.356 1.00 49.84 130 VAL C N 1
ATOM 3136 C CA . VAL C 1 125 ? 13.779 80.297 38.755 1.00 47.07 130 VAL C CA 1
ATOM 3137 C C . VAL C 1 125 ? 12.921 79.283 39.505 1.00 49.22 130 VAL C C 1
ATOM 3138 O O . VAL C 1 125 ? 13.377 78.181 39.811 1.00 52.26 130 VAL C O 1
ATOM 3142 N N . ARG C 1 126 ? 11.691 79.667 39.827 1.00 50.79 131 ARG C N 1
ATOM 3143 C CA . ARG C 1 126 ? 10.754 78.739 40.446 1.00 44.85 131 ARG C CA 1
ATOM 3144 C C . ARG C 1 126 ? 9.316 79.153 40.150 1.00 55.90 131 ARG C C 1
ATOM 3145 O O . ARG C 1 126 ? 8.863 80.205 40.602 1.00 55.73 131 ARG C O 1
ATOM 3153 N N . ASN C 1 127 ? 8.610 78.315 39.393 1.00 58.69 132 ASN C N 1
ATOM 3154 C CA . ASN C 1 127 ? 7.230 78.582 38.985 1.00 63.66 132 ASN C CA 1
ATOM 3155 C C . ASN C 1 127 ? 7.093 79.857 38.154 1.00 70.45 132 ASN C C 1
ATOM 3156 O O . ASN C 1 127 ? 7.549 79.916 37.012 1.00 74.46 132 ASN C O 1
ATOM 3161 N N . ASP C 1 128 ? 6.465 80.872 38.735 1.00 68.33 133 ASP C N 1
ATOM 3162 C CA . ASP C 1 128 ? 6.234 82.135 38.046 1.00 79.42 133 ASP C CA 1
ATOM 3163 C C . ASP C 1 128 ? 7.310 83.157 38.391 1.00 64.78 133 ASP C C 1
ATOM 3164 O O . ASP C 1 128 ? 7.296 84.278 37.890 1.00 58.58 133 ASP C O 1
ATOM 3169 N N . LEU C 1 129 ? 8.243 82.764 39.249 1.00 51.08 134 LEU C N 1
ATOM 3170 C CA . LEU C 1 129 ? 9.206 83.706 39.804 1.00 50.84 134 LEU C CA 1
ATOM 3171 C C . LEU C 1 129 ? 10.601 83.601 39.187 1.00 40.59 134 LEU C C 1
ATOM 3172 O O . LEU C 1 129 ? 11.162 82.510 39.072 1.00 52.59 134 LEU C O 1
ATOM 3177 N N . VAL C 1 130 ? 11.162 84.750 38.816 1.00 45.87 135 VAL C N 1
ATOM 3178 C CA . VAL C 1 130 ? 12.551 84.824 38.371 1.00 48.20 135 VAL C CA 1
ATOM 3179 C C . VAL C 1 130 ? 13.317 85.795 39.264 1.00 47.02 135 VAL C C 1
ATOM 3180 O O . VAL C 1 130 ? 13.017 86.979 39.301 1.00 61.44 135 VAL C O 1
ATOM 3184 N N . VAL C 1 131 ? 14.308 85.289 39.985 1.00 45.96 136 VAL C N 1
ATOM 3185 C CA . VAL C 1 131 ? 15.082 86.114 40.903 1.00 48.64 136 VAL C CA 1
ATOM 3186 C C . VAL C 1 131 ? 16.479 86.368 40.349 1.00 53.79 136 VAL C C 1
ATOM 3187 O O . VAL C 1 131 ? 17.188 85.437 39.977 1.00 70.73 136 VAL C O 1
ATOM 3191 N N . ILE C 1 132 ? 16.863 87.638 40.283 1.00 54.07 137 ILE C N 1
ATOM 3192 C CA . ILE C 1 132 ? 18.161 88.022 39.751 1.00 46.89 137 ILE C CA 1
ATOM 3193 C C . ILE C 1 132 ? 18.996 88.660 40.852 1.00 51.35 137 ILE C C 1
ATOM 3194 O O . ILE C 1 132 ? 18.600 89.658 41.451 1.00 73.15 137 ILE C O 1
ATOM 3199 N N . ILE C 1 133 ? 20.150 88.060 41.120 1.00 72.80 138 ILE C N 1
ATOM 3200 C CA . ILE C 1 133 ? 20.987 88.454 42.244 1.00 82.61 138 ILE C CA 1
ATOM 3201 C C . ILE C 1 133 ? 22.358 88.956 41.812 1.00 95.19 138 ILE C C 1
ATOM 3202 O O . ILE C 1 133 ? 23.130 88.222 41.180 1.00 100.39 138 ILE C O 1
ATOM 3207 N N . ASP C 1 134 ? 22.655 90.203 42.167 1.00 103.15 139 ASP C N 1
ATOM 3208 C CA . ASP C 1 134 ? 23.983 90.771 41.969 1.00 116.37 139 ASP C CA 1
ATOM 3209 C C . ASP C 1 134 ? 24.622 91.077 43.321 1.00 121.39 139 ASP C C 1
ATOM 3210 O O . ASP C 1 134 ? 24.236 90.506 44.341 1.00 120.77 139 ASP C O 1
ATOM 3215 N N . GLU C 1 135 ? 25.596 91.981 43.328 1.00 129.84 140 GLU C N 1
ATOM 3216 C CA . GLU C 1 135 ? 26.324 92.309 44.550 1.00 135.25 140 GLU C CA 1
ATOM 3217 C C . GLU C 1 135 ? 25.677 93.448 45.334 1.00 138.82 140 GLU C C 1
ATOM 3218 O O . GLU C 1 135 ? 25.968 93.642 46.514 1.00 137.81 140 GLU C O 1
ATOM 3220 N N . GLN C 1 136 ? 24.795 94.195 44.679 1.00 136.56 141 GLN C N 1
ATOM 3221 C CA . GLN C 1 136 ? 24.169 95.355 45.305 1.00 133.07 141 GLN C CA 1
ATOM 3222 C C . GLN C 1 136 ? 22.716 95.093 45.690 1.00 123.92 141 GLN C C 1
ATOM 3223 O O . GLN C 1 136 ? 22.346 95.213 46.858 1.00 117.84 141 GLN C O 1
ATOM 3225 N N . LYS C 1 137 ? 21.896 94.733 44.708 1.00 117.81 142 LYS C N 1
ATOM 3226 C CA . LYS C 1 137 ? 20.465 94.589 44.941 1.00 108.70 142 LYS C CA 1
ATOM 3227 C C . LYS C 1 137 ? 19.915 93.244 44.486 1.00 95.75 142 LYS C C 1
ATOM 3228 O O . LYS C 1 137 ? 20.598 92.463 43.825 1.00 98.83 142 LYS C O 1
ATOM 3230 N N . LEU C 1 138 ? 18.669 92.986 44.863 1.00 78.99 143 LEU C N 1
ATOM 3231 C CA . LEU C 1 138 ? 17.954 91.797 44.434 1.00 65.73 143 LEU C CA 1
ATOM 3232 C C . LEU C 1 138 ? 16.784 92.220 43.552 1.00 64.53 143 LEU C C 1
ATOM 3233 O O . LEU C 1 138 ? 15.997 93.087 43.932 1.00 66.77 143 LEU C O 1
ATOM 3238 N N . THR C 1 139 ? 16.675 91.617 42.373 1.00 63.90 144 THR C N 1
ATOM 3239 C CA . THR C 1 139 ? 15.612 91.966 41.437 1.00 51.13 144 THR C CA 1
ATOM 3240 C C . THR C 1 139 ? 14.622 90.819 41.269 1.00 66.97 144 THR C C 1
ATOM 3241 O O . THR C 1 139 ? 14.996 89.725 40.861 1.00 64.09 144 THR C O 1
ATOM 3245 N N . LEU C 1 140 ? 13.356 91.071 41.576 1.00 69.35 145 LEU C N 1
ATOM 3246 C CA . LEU C 1 140 ? 12.321 90.058 41.409 1.00 42.23 145 LEU C CA 1
ATOM 3247 C C . LEU C 1 140 ? 11.471 90.315 40.170 1.00 68.01 145 LEU C C 1
ATOM 3248 O O . LEU C 1 140 ? 10.905 91.393 40.004 1.00 82.15 145 LEU C O 1
ATOM 3253 N N . ILE C 1 141 ? 11.389 89.315 39.302 1.00 68.31 146 ILE C N 1
ATOM 3254 C CA . ILE C 1 141 ? 10.575 89.392 38.098 1.00 36.84 146 ILE C CA 1
ATOM 3255 C C . ILE C 1 141 ? 9.427 88.400 38.207 1.00 45.92 146 ILE C C 1
ATOM 3256 O O . ILE C 1 141 ? 9.633 87.182 38.223 1.00 45.15 146 ILE C O 1
ATOM 3261 N N . ARG C 1 142 ? 8.215 88.935 38.285 1.00 57.05 147 ARG C N 1
ATOM 3262 C CA . ARG C 1 142 ? 7.025 88.123 38.491 1.00 51.43 147 ARG C CA 1
ATOM 3263 C C . ARG C 1 142 ? 6.267 87.929 37.181 1.00 69.29 147 ARG C C 1
ATOM 3264 O O . ARG C 1 142 ? 5.751 88.883 36.596 1.00 79.66 147 ARG C O 1
ATOM 3272 N N . THR C 1 143 ? 6.219 86.683 36.725 1.00 59.75 148 THR C N 1
ATOM 3273 C CA . THR C 1 143 ? 5.559 86.332 35.475 1.00 52.06 148 THR C CA 1
ATOM 3274 C C . THR C 1 143 ? 4.077 86.069 35.731 1.00 74.24 148 THR C C 1
ATOM 3275 O O . THR C 1 143 ? 3.695 85.685 36.836 1.00 88.71 148 THR C O 1
ATOM 3280 N N . SER D 1 2 ? 12.416 49.518 90.529 1.00 59.16 7 SER D N 1
ATOM 3281 C CA . SER D 1 2 ? 11.285 49.236 89.655 1.00 85.75 7 SER D CA 1
ATOM 3282 C C . SER D 1 2 ? 10.526 50.516 89.299 1.00 80.76 7 SER D C 1
ATOM 3283 O O . SER D 1 2 ? 10.094 51.259 90.180 1.00 51.76 7 SER D O 1
ATOM 3286 N N . GLU D 1 3 ? 10.366 50.758 88.001 1.00 71.37 8 GLU D N 1
ATOM 3287 C CA . GLU D 1 3 ? 9.684 51.945 87.497 1.00 65.67 8 GLU D CA 1
ATOM 3288 C C . GLU D 1 3 ? 8.608 51.593 86.470 1.00 60.48 8 GLU D C 1
ATOM 3289 O O . GLU D 1 3 ? 8.846 50.812 85.544 1.00 54.98 8 GLU D O 1
ATOM 3295 N N . LEU D 1 4 ? 7.424 52.172 86.649 1.00 51.22 9 LEU D N 1
ATOM 3296 C CA . LEU D 1 4 ? 6.346 52.050 85.673 1.00 42.05 9 LEU D CA 1
ATOM 3297 C C . LEU D 1 4 ? 6.026 53.401 85.040 1.00 59.07 9 LEU D C 1
ATOM 3298 O O . LEU D 1 4 ? 5.565 54.329 85.709 1.00 34.85 9 LEU D O 1
ATOM 3303 N N . LYS D 1 5 ? 6.266 53.494 83.738 1.00 49.13 10 LYS D N 1
ATOM 3304 C CA . LYS D 1 5 ? 5.924 54.675 82.964 1.00 46.18 10 LYS D CA 1
ATOM 3305 C C . LYS D 1 5 ? 4.695 54.373 82.116 1.00 44.75 10 LYS D C 1
ATOM 3306 O O . LYS D 1 5 ? 4.770 53.623 81.128 1.00 56.05 10 LYS D O 1
ATOM 3312 N N . LEU D 1 6 ? 3.574 54.971 82.525 1.00 28.91 11 LEU D N 1
ATOM 3313 C CA . LEU D 1 6 ? 2.260 54.728 81.937 1.00 39.31 11 LEU D CA 1
ATOM 3314 C C . LEU D 1 6 ? 1.730 55.947 81.184 1.00 37.79 11 LEU D C 1
ATOM 3315 O O . LEU D 1 6 ? 2.028 57.086 81.534 1.00 56.60 11 LEU D O 1
ATOM 3320 N N . LYS D 1 7 ? 0.918 55.696 80.164 1.00 44.75 12 LYS D N 1
ATOM 3321 C CA . LYS D 1 7 ? 0.297 56.762 79.387 1.00 35.99 12 LYS D CA 1
ATOM 3322 C C . LYS D 1 7 ? -1.198 56.511 79.241 1.00 40.44 12 LYS D C 1
ATOM 3323 O O . LYS D 1 7 ? -1.605 55.487 78.691 1.00 48.33 12 LYS D O 1
ATOM 3329 N N . PRO D 1 8 ? -2.023 57.451 79.727 1.00 38.50 13 PRO D N 1
ATOM 3330 C CA . PRO D 1 8 ? -3.475 57.312 79.577 1.00 36.06 13 PRO D CA 1
ATOM 3331 C C . PRO D 1 8 ? -3.883 57.420 78.109 1.00 37.80 13 PRO D C 1
ATOM 3332 O O . PRO D 1 8 ? -3.282 58.186 77.357 1.00 40.77 13 PRO D O 1
ATOM 3336 N N . LEU D 1 9 ? -4.876 56.634 77.707 1.00 43.87 14 LEU D N 1
ATOM 3337 C CA . LEU D 1 9 ? -5.317 56.594 76.319 1.00 36.99 14 LEU D CA 1
ATOM 3338 C C . LEU D 1 9 ? -6.822 56.819 76.203 1.00 45.59 14 LEU D C 1
ATOM 3339 O O . LEU D 1 9 ? -7.607 55.927 76.521 1.00 58.55 14 LEU D O 1
ATOM 3344 N N . PRO D 1 10 ? -7.231 58.013 75.748 1.00 38.15 15 PRO D N 1
ATOM 3345 C CA . PRO D 1 10 ? -6.351 59.140 75.440 1.00 43.84 15 PRO D CA 1
ATOM 3346 C C . PRO D 1 10 ? -6.372 60.180 76.556 1.00 55.98 15 PRO D C 1
ATOM 3347 O O . PRO D 1 10 ? -5.775 61.249 76.410 1.00 57.98 15 PRO D O 1
ATOM 3351 N N . LYS D 1 11 ? -7.067 59.873 77.647 1.00 39.42 16 LYS D N 1
ATOM 3352 C CA . LYS D 1 11 ? -7.240 60.828 78.733 1.00 66.65 16 LYS D CA 1
ATOM 3353 C C . LYS D 1 11 ? -7.641 60.132 80.026 1.00 73.07 16 LYS D C 1
ATOM 3354 O O . LYS D 1 11 ? -8.096 58.986 80.011 1.00 63.47 16 LYS D O 1
ATOM 3360 N N . VAL D 1 12 ? -7.456 60.832 81.141 1.00 71.78 17 VAL D N 1
ATOM 3361 C CA . VAL D 1 12 ? -7.855 60.327 82.449 1.00 54.42 17 VAL D CA 1
ATOM 3362 C C . VAL D 1 12 ? -8.402 61.432 83.353 1.00 47.66 17 VAL D C 1
ATOM 3363 O O . VAL D 1 12 ? -7.778 62.479 83.520 1.00 53.70 17 VAL D O 1
ATOM 3367 N N . GLU D 1 13 ? -9.586 61.201 83.912 1.00 50.43 18 GLU D N 1
ATOM 3368 C CA . GLU D 1 13 ? -10.118 62.066 84.956 1.00 39.10 18 GLU D CA 1
ATOM 3369 C C . GLU D 1 13 ? -9.413 61.709 86.259 1.00 54.54 18 GLU D C 1
ATOM 3370 O O . GLU D 1 13 ? -9.426 60.553 86.682 1.00 53.98 18 GLU D O 1
ATOM 3376 N N . LEU D 1 14 ? -8.791 62.700 86.889 1.00 54.18 19 LEU D N 1
ATOM 3377 C CA . LEU D 1 14 ? -7.894 62.448 88.013 1.00 47.66 19 LEU D CA 1
ATOM 3378 C C . LEU D 1 14 ? -8.508 62.721 89.385 1.00 62.72 19 LEU D C 1
ATOM 3379 O O . LEU D 1 14 ? -8.977 63.827 89.657 1.00 75.58 19 LEU D O 1
ATOM 3384 N N . PRO D 1 15 ? -8.503 61.699 90.256 1.00 45.55 20 PRO D N 1
ATOM 3385 C CA . PRO D 1 15 ? -8.936 61.793 91.652 1.00 50.85 20 PRO D CA 1
ATOM 3386 C C . PRO D 1 15 ? -7.787 62.234 92.561 1.00 50.72 20 PRO D C 1
ATOM 3387 O O . PRO D 1 15 ? -6.624 62.155 92.162 1.00 56.01 20 PRO D O 1
ATOM 3391 N N . PRO D 1 16 ? -8.111 62.726 93.764 1.00 54.80 21 PRO D N 1
ATOM 3392 C CA . PRO D 1 16 ? -7.081 63.060 94.756 1.00 69.34 21 PRO D CA 1
ATOM 3393 C C . PRO D 1 16 ? -6.209 61.853 95.090 1.00 60.83 21 PRO D C 1
ATOM 3394 O O . PRO D 1 16 ? -6.725 60.736 95.145 1.00 65.90 21 PRO D O 1
ATOM 3398 N N . ASP D 1 17 ? -4.914 62.083 95.304 1.00 67.44 22 ASP D N 1
ATOM 3399 C CA . ASP D 1 17 ? -3.968 61.020 95.651 1.00 79.78 22 ASP D CA 1
ATOM 3400 C C . ASP D 1 17 ? -4.040 59.860 94.664 1.00 78.77 22 ASP D C 1
ATOM 3401 O O . ASP D 1 17 ? -4.165 58.698 95.056 1.00 79.44 22 ASP D O 1
ATOM 3403 N N . PHE D 1 18 ? -3.955 60.192 93.382 1.00 71.84 23 PHE D N 1
ATOM 3404 C CA . PHE D 1 18 ? -4.154 59.227 92.308 1.00 68.31 23 PHE D CA 1
ATOM 3405 C C . PHE D 1 18 ? -3.058 58.156 92.279 1.00 68.22 23 PHE D C 1
ATOM 3406 O O . PHE D 1 18 ? -3.266 57.052 91.764 1.00 81.88 23 PHE D O 1
ATOM 3414 N N . VAL D 1 19 ? -1.903 58.480 92.853 1.00 64.24 24 VAL D N 1
ATOM 3415 C CA . VAL D 1 19 ? -0.786 57.540 92.921 1.00 68.83 24 VAL D CA 1
ATOM 3416 C C . VAL D 1 19 ? -1.125 56.335 93.806 1.00 73.01 24 VAL D C 1
ATOM 3417 O O . VAL D 1 19 ? -0.868 55.187 93.432 1.00 69.29 24 VAL D O 1
ATOM 3421 N N . ASP D 1 20 ? -1.716 56.603 94.968 1.00 78.11 25 ASP D N 1
ATOM 3422 C CA . ASP D 1 20 ? -2.155 55.545 95.870 1.00 82.25 25 ASP D CA 1
ATOM 3423 C C . ASP D 1 20 ? -3.203 54.670 95.191 1.00 77.94 25 ASP D C 1
ATOM 3424 O O . ASP D 1 20 ? -3.208 53.449 95.354 1.00 77.16 25 ASP D O 1
ATOM 3429 N N . VAL D 1 21 ? -4.084 55.306 94.425 1.00 70.26 26 VAL D N 1
ATOM 3430 C CA . VAL D 1 21 ? -5.127 54.596 93.696 1.00 62.99 26 VAL D CA 1
ATOM 3431 C C . VAL D 1 21 ? -4.524 53.637 92.675 1.00 74.18 26 VAL D C 1
ATOM 3432 O O . VAL D 1 21 ? -4.874 52.456 92.642 1.00 76.07 26 VAL D O 1
ATOM 3436 N N . ILE D 1 22 ? -3.610 54.144 91.852 1.00 75.23 27 ILE D N 1
ATOM 3437 C CA . ILE D 1 22 ? -2.938 53.305 90.864 1.00 75.79 27 ILE D CA 1
ATOM 3438 C C . ILE D 1 22 ? -2.185 52.155 91.523 1.00 63.75 27 ILE D C 1
ATOM 3439 O O . ILE D 1 22 ? -2.250 51.015 91.059 1.00 72.34 27 ILE D O 1
ATOM 3444 N N . ARG D 1 23 ? -1.485 52.456 92.613 1.00 51.70 28 ARG D N 1
ATOM 3445 C CA . ARG D 1 23 ? -0.721 51.443 93.332 1.00 64.98 28 ARG D CA 1
ATOM 3446 C C . ARG D 1 23 ? -1.633 50.343 93.859 1.00 72.86 28 ARG D C 1
ATOM 3447 O O . ARG D 1 23 ? -1.289 49.164 93.804 1.00 95.08 28 ARG D O 1
ATOM 3455 N N . ILE D 1 24 ? -2.797 50.733 94.369 1.00 63.69 29 ILE D N 1
ATOM 3456 C CA . ILE D 1 24 ? -3.755 49.774 94.908 1.00 68.06 29 ILE D CA 1
ATOM 3457 C C . ILE D 1 24 ? -4.394 48.925 93.804 1.00 72.55 29 ILE D C 1
ATOM 3458 O O . IL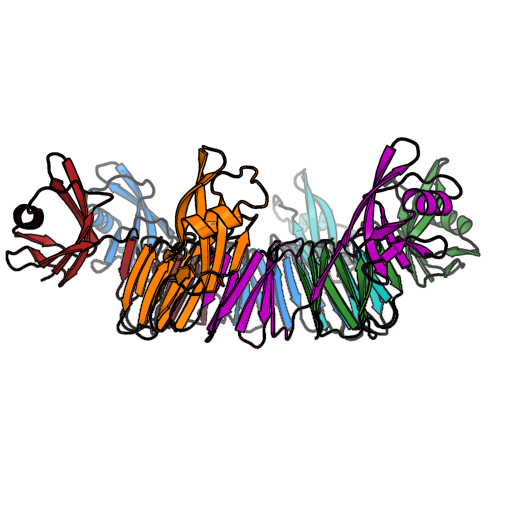E D 1 24 ? -4.594 47.721 93.972 1.00 74.44 29 ILE D O 1
ATOM 3463 N N . LYS D 1 25 ? -4.689 49.548 92.666 1.00 61.94 30 LYS D N 1
ATOM 3464 C CA . LYS D 1 25 ? -5.362 48.851 91.571 1.00 46.82 30 LYS D CA 1
ATOM 3465 C C . LYS D 1 25 ? -4.440 47.890 90.815 1.00 61.55 30 LYS D C 1
ATOM 3466 O O . LYS D 1 25 ? -4.890 46.860 90.311 1.00 71.05 30 LYS D O 1
ATOM 3472 N N . LEU D 1 26 ? -3.157 48.227 90.732 1.00 57.55 31 LEU D N 1
ATOM 3473 C CA . LEU D 1 26 ? -2.196 47.382 90.027 1.00 59.87 31 LEU D CA 1
ATOM 3474 C C . LEU D 1 26 ? -1.394 46.483 90.967 1.00 61.70 31 LEU D C 1
ATOM 3475 O O . LEU D 1 26 ? -0.440 45.830 90.546 1.00 54.42 31 LEU D O 1
ATOM 3480 N N . GLN D 1 27 ? -1.796 46.441 92.232 1.00 70.53 32 GLN D N 1
ATOM 3481 C CA . GLN D 1 27 ? -1.075 45.674 93.248 1.00 76.14 32 GLN D CA 1
ATOM 3482 C C . GLN D 1 27 ? -0.918 44.196 92.895 1.00 74.04 32 GLN D C 1
ATOM 3483 O O . GLN D 1 27 ? -1.904 43.486 92.705 1.00 71.60 32 GLN D O 1
ATOM 3489 N N . GLY D 1 28 ? 0.330 43.749 92.790 1.00 82.89 33 GLY D N 1
ATOM 3490 C CA . GLY D 1 28 ? 0.636 42.342 92.595 1.00 79.42 33 GLY D CA 1
ATOM 3491 C C . GLY D 1 28 ? 0.532 41.843 91.166 1.00 79.17 33 GLY D C 1
ATOM 3492 O O . GLY D 1 28 ? 0.702 40.649 90.911 1.00 66.15 33 GLY D O 1
ATOM 3493 N N . LYS D 1 29 ? 0.256 42.750 90.233 1.00 76.86 34 LYS D N 1
ATOM 3494 C CA . LYS D 1 29 ? 0.129 42.387 88.823 1.00 69.25 34 LYS D CA 1
ATOM 3495 C C . LYS D 1 29 ? 1.491 42.360 88.133 1.00 64.12 34 LYS D C 1
ATOM 3496 O O . LYS D 1 29 ? 2.414 43.068 88.537 1.00 69.10 34 LYS D O 1
ATOM 3498 N N . THR D 1 30 ? 1.615 41.536 87.097 1.00 56.92 35 THR D N 1
ATOM 3499 C CA . THR D 1 30 ? 2.846 41.479 86.315 1.00 54.11 35 THR D CA 1
ATOM 3500 C C . THR D 1 30 ? 2.688 42.269 85.017 1.00 60.79 35 THR D C 1
ATOM 3501 O O . THR D 1 30 ? 1.699 42.120 84.298 1.00 60.00 35 THR D O 1
ATOM 3505 N N . VAL D 1 31 ? 3.670 43.114 84.726 1.00 51.32 36 VAL D N 1
ATOM 3506 C CA . VAL D 1 31 ? 3.564 44.063 83.627 1.00 42.83 36 VAL D CA 1
ATOM 3507 C C . VAL D 1 31 ? 4.810 44.080 82.747 1.00 42.17 36 VAL D C 1
ATOM 3508 O O . VAL D 1 31 ? 5.933 44.123 83.248 1.00 46.42 36 VAL D O 1
ATOM 3512 N N . ARG D 1 32 ? 4.599 44.044 81.434 1.00 44.00 37 ARG D N 1
ATOM 3513 C CA . ARG D 1 32 ? 5.691 44.134 80.471 1.00 54.19 37 ARG D CA 1
ATOM 3514 C C . ARG D 1 32 ? 5.570 45.400 79.634 1.00 49.86 37 ARG D C 1
ATOM 3515 O O . ARG D 1 32 ? 4.467 45.893 79.400 1.00 35.92 37 ARG D O 1
ATOM 3523 N N . THR D 1 33 ? 6.707 45.908 79.169 1.00 51.23 38 THR D N 1
ATOM 3524 C CA . THR D 1 33 ? 6.723 47.053 78.267 1.00 39.48 38 THR D CA 1
ATOM 3525 C C . THR D 1 33 ? 5.928 46.744 77.004 1.00 53.27 38 THR D C 1
ATOM 3526 O O . THR D 1 33 ? 6.149 45.723 76.354 1.00 63.48 38 THR D O 1
ATOM 3530 N N . GLY D 1 34 ? 4.995 47.628 76.667 1.00 51.04 39 GLY D N 1
ATOM 3531 C CA . GLY D 1 34 ? 4.185 47.464 75.476 1.00 40.91 39 GLY D CA 1
ATOM 3532 C C . GLY D 1 34 ? 2.779 46.988 75.777 1.00 52.52 39 GLY D C 1
ATOM 3533 O O . GLY D 1 34 ? 1.921 46.973 74.893 1.00 63.55 39 GLY D O 1
ATOM 3534 N N . ASP D 1 35 ? 2.541 46.587 77.022 1.00 41.07 40 ASP D N 1
ATOM 3535 C CA . ASP D 1 35 ? 1.217 46.127 77.423 1.00 40.88 40 ASP D CA 1
ATOM 3536 C C . ASP D 1 35 ? 0.227 47.286 77.472 1.00 50.83 40 ASP D C 1
ATOM 3537 O O . ASP D 1 35 ? 0.617 48.439 77.643 1.00 47.41 40 ASP D O 1
ATOM 3542 N N . VAL D 1 36 ? -1.055 46.970 77.320 1.00 39.90 41 VAL D N 1
ATOM 3543 C CA . VAL D 1 36 ? -2.118 47.951 77.490 1.00 36.14 41 VAL D CA 1
ATOM 3544 C C . VAL D 1 36 ? -3.094 47.426 78.533 1.00 44.36 41 VAL D C 1
ATOM 3545 O O . VAL D 1 36 ? -3.663 46.349 78.369 1.00 50.52 41 VAL D O 1
ATOM 3549 N N . ILE D 1 37 ? -3.282 48.186 79.607 1.00 38.17 42 ILE D N 1
ATOM 3550 C CA . ILE D 1 37 ? -4.075 47.718 80.737 1.00 51.72 42 ILE D CA 1
ATOM 3551 C C . ILE D 1 37 ? -5.247 48.640 81.046 1.00 49.70 42 ILE D C 1
ATOM 3552 O O . ILE D 1 37 ? -5.084 49.850 81.161 1.00 55.28 42 ILE D O 1
ATOM 3557 N N . GLY D 1 38 ? -6.427 48.054 81.201 1.00 56.52 43 GLY D N 1
ATOM 3558 C CA . GLY D 1 38 ? -7.605 48.806 81.581 1.00 44.30 43 GLY D CA 1
ATOM 3559 C C . GLY D 1 38 ? -7.772 48.852 83.085 1.00 58.17 43 GLY D C 1
ATOM 3560 O O . GLY D 1 38 ? -7.721 47.824 83.760 1.00 69.71 43 GLY D O 1
ATOM 3561 N N . ILE D 1 39 ? -7.966 50.054 83.611 1.00 61.88 44 ILE D N 1
ATOM 3562 C CA . ILE D 1 39 ? -8.135 50.259 85.040 1.00 59.13 44 ILE D CA 1
ATOM 3563 C C . ILE D 1 39 ? -9.401 51.064 85.284 1.00 54.93 44 ILE D C 1
ATOM 3564 O O . ILE D 1 39 ? -9.608 52.109 84.668 1.00 49.74 44 ILE D O 1
ATOM 3569 N N . SER D 1 40 ? -10.258 50.568 86.169 1.00 50.89 45 SER D N 1
ATOM 3570 C CA . SER D 1 40 ? -11.481 51.280 86.507 1.00 52.04 45 SER D CA 1
ATOM 3571 C C . SER D 1 40 ? -11.179 52.466 87.419 1.00 58.42 45 SER D C 1
ATOM 3572 O O . SER D 1 40 ? -10.758 52.291 88.561 1.00 58.10 45 SER D O 1
ATOM 3575 N N . ILE D 1 41 ? -11.375 53.674 86.899 1.00 56.34 46 ILE D N 1
ATOM 3576 C CA . ILE D 1 41 ? -11.146 54.893 87.670 1.00 55.18 46 ILE D CA 1
ATOM 3577 C C . ILE D 1 41 ? -12.394 55.774 87.662 1.00 57.94 46 ILE D C 1
ATOM 3578 O O . ILE D 1 41 ? -12.942 56.083 86.601 1.00 68.93 46 ILE D O 1
ATOM 3583 N N . LEU D 1 42 ? -12.846 56.153 88.855 1.00 58.07 47 LEU D N 1
ATOM 3584 C CA . LEU D 1 42 ? -14.037 56.986 89.027 1.00 59.81 47 LEU D CA 1
ATOM 3585 C C . LEU D 1 42 ? -15.259 56.445 88.287 1.00 68.62 47 LEU D C 1
ATOM 3586 O O . LEU D 1 42 ? -16.088 57.209 87.793 1.00 67.23 47 LEU D O 1
ATOM 3591 N N . GLY D 1 43 ? -15.361 55.122 88.217 1.00 72.67 48 GLY D N 1
ATOM 3592 C CA . GLY D 1 43 ? -16.503 54.479 87.596 1.00 71.96 48 GLY D CA 1
ATOM 3593 C C . GLY D 1 43 ? -16.401 54.311 86.092 1.00 62.09 48 GLY D C 1
ATOM 3594 O O . GLY D 1 43 ? -17.367 53.901 85.449 1.00 64.64 48 GLY D O 1
ATOM 3595 N N . LYS D 1 44 ? -15.246 54.635 85.518 1.00 54.41 49 LYS D N 1
ATOM 3596 C CA . LYS D 1 44 ? -15.067 54.464 84.080 1.00 71.61 49 LYS D CA 1
ATOM 3597 C C . LYS D 1 44 ? -13.754 53.765 83.727 1.00 65.67 49 LYS D C 1
ATOM 3598 O O . LYS D 1 44 ? -12.720 54.012 84.346 1.00 65.88 49 LYS D O 1
ATOM 3602 N N . GLU D 1 45 ? -13.816 52.882 82.734 1.00 62.50 50 GLU D N 1
ATOM 3603 C CA . GLU D 1 45 ? -12.649 52.133 82.279 1.00 59.99 50 GLU D CA 1
ATOM 3604 C C . GLU D 1 45 ? -11.652 53.044 81.576 1.00 61.77 50 GLU D C 1
ATOM 3605 O O . GLU D 1 45 ? -12.010 53.768 80.647 1.00 78.55 50 GLU D O 1
ATOM 3611 N N . VAL D 1 46 ? -10.398 52.998 82.013 1.00 40.61 51 VAL D N 1
ATOM 3612 C CA . VAL D 1 46 ? -9.355 53.820 81.413 1.00 35.28 51 VAL D CA 1
ATOM 3613 C C . VAL D 1 46 ? -8.165 52.977 80.980 1.00 47.57 51 VAL D C 1
ATOM 3614 O O . VAL D 1 46 ? -7.591 52.243 81.780 1.00 59.07 51 VAL D O 1
ATOM 3618 N N . LYS D 1 47 ? -7.788 53.097 79.713 1.00 53.60 52 LYS D N 1
ATOM 3619 C CA . LYS D 1 47 ? -6.676 52.321 79.186 1.00 30.82 52 LYS D CA 1
ATOM 3620 C C . LYS D 1 47 ? -5.351 53.034 79.417 1.00 48.53 52 LYS D C 1
ATOM 3621 O O . LYS D 1 47 ? -5.253 54.252 79.271 1.00 58.88 52 LYS D O 1
ATOM 3627 N N . PHE D 1 48 ? -4.334 52.263 79.783 1.00 41.39 53 PHE D N 1
ATOM 3628 C CA . PHE D 1 48 ? -2.991 52.788 79.978 1.00 43.89 53 PHE D CA 1
ATOM 3629 C C . PHE D 1 48 ? -1.999 51.958 79.184 1.00 39.75 53 PHE D C 1
ATOM 3630 O O . PHE D 1 48 ? -1.946 50.742 79.331 1.00 47.42 53 PHE D O 1
ATOM 3638 N N . LYS D 1 49 ? -1.211 52.614 78.342 1.00 46.79 54 LYS D N 1
ATOM 3639 C CA . LYS D 1 49 ? -0.109 51.934 77.683 1.00 31.00 54 LYS D CA 1
ATOM 3640 C C . LYS D 1 49 ? 1.105 51.939 78.591 1.00 34.22 54 LYS D C 1
ATOM 3641 O O . LYS D 1 49 ? 1.541 52.992 79.055 1.00 51.28 54 LYS D O 1
ATOM 3647 N N . VAL D 1 50 ? 1.637 50.756 78.863 1.00 46.17 55 VAL D N 1
ATOM 3648 C CA . VAL D 1 50 ? 2.884 50.653 79.594 1.00 32.98 55 VAL D CA 1
ATOM 3649 C C . VAL D 1 50 ? 3.985 51.108 78.655 1.00 45.91 55 VAL D C 1
ATOM 3650 O O . VAL D 1 50 ? 4.563 50.304 77.923 1.00 53.95 55 VAL D O 1
ATOM 3654 N N . VAL D 1 51 ? 4.240 52.412 78.653 1.00 52.37 56 VAL D N 1
ATOM 3655 C CA . VAL D 1 51 ? 5.265 52.988 77.798 1.00 43.20 56 VAL D CA 1
ATOM 3656 C C . VAL D 1 51 ? 6.609 52.384 78.172 1.00 52.16 56 VAL D C 1
ATOM 3657 O O . VAL D 1 51 ? 7.418 52.065 77.301 1.00 55.18 56 VAL D O 1
ATOM 3661 N N . GLN D 1 52 ? 6.847 52.216 79.470 1.00 61.63 57 GLN D N 1
ATOM 3662 C CA . GLN D 1 52 ? 8.052 51.501 79.892 1.00 54.85 57 GLN D CA 1
ATOM 3663 C C . GLN D 1 52 ? 7.922 50.827 81.250 1.00 53.32 57 GLN D C 1
ATOM 3664 O O . GLN D 1 52 ? 7.425 51.416 82.196 1.00 68.07 57 GLN D O 1
ATOM 3670 N N . ALA D 1 53 ? 8.369 49.582 81.339 1.00 53.41 58 ALA D N 1
ATOM 3671 C CA . ALA D 1 53 ? 8.513 48.929 82.630 1.00 38.26 58 ALA D CA 1
ATOM 3672 C C . ALA D 1 53 ? 9.986 48.613 82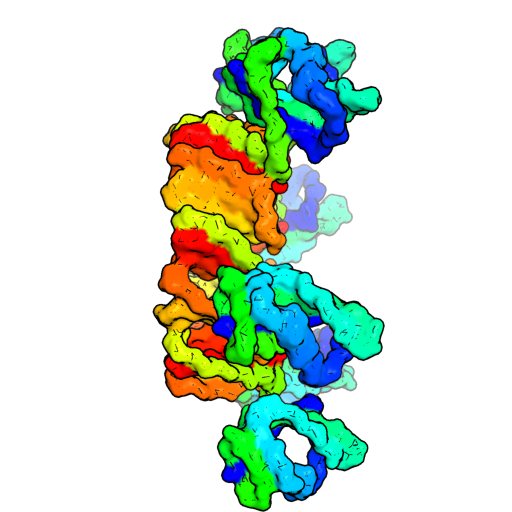.822 1.00 41.60 58 ALA D C 1
ATOM 3673 O O . ALA D 1 53 ? 10.601 47.967 81.975 1.00 72.19 58 ALA D O 1
ATOM 3675 N N . TYR D 1 54 ? 10.561 49.089 83.920 1.00 46.12 59 TYR D N 1
ATOM 3676 C CA . TYR D 1 54 ? 11.976 48.848 84.180 1.00 51.30 59 TYR D CA 1
ATOM 3677 C C . TYR D 1 54 ? 12.196 48.238 85.558 1.00 59.19 59 TYR D C 1
ATOM 3678 O O . TYR D 1 54 ? 12.049 48.916 86.568 1.00 78.19 59 TYR D O 1
ATOM 3687 N N . PRO D 1 55 ? 12.564 46.949 85.599 1.00 64.67 60 PRO D N 1
ATOM 3688 C CA . PRO D 1 55 ? 12.778 46.114 84.412 1.00 81.22 60 PRO D CA 1
ATOM 3689 C C . PRO D 1 55 ? 11.479 45.557 83.833 1.00 76.82 60 PRO D C 1
ATOM 3690 O O . PRO D 1 55 ? 10.404 45.779 84.388 1.00 70.45 60 PRO D O 1
ATOM 3694 N N . SER D 1 56 ? 11.592 44.852 82.711 1.00 68.76 61 SER D N 1
ATOM 3695 C CA . SER D 1 56 ? 10.450 44.194 82.087 1.00 66.15 61 SER D CA 1
ATOM 3696 C C . SER D 1 56 ? 10.756 42.711 81.907 1.00 70.32 61 SER D C 1
ATOM 3697 O O . SER D 1 56 ? 11.726 42.359 81.237 1.00 87.38 61 SER D O 1
ATOM 3700 N N . PRO D 1 57 ? 9.925 41.832 82.493 1.00 66.27 62 PRO D N 1
ATOM 3701 C CA . PRO D 1 57 ? 8.676 42.147 83.197 1.00 55.62 62 PRO D CA 1
ATOM 3702 C C . PRO D 1 57 ? 8.879 42.687 84.608 1.00 63.42 62 PRO D C 1
ATOM 3703 O O . PRO D 1 57 ? 9.996 42.696 85.125 1.00 63.83 62 PRO D O 1
ATOM 3707 N N . LEU D 1 58 ? 7.785 43.120 85.224 1.00 68.87 63 LEU D N 1
ATOM 3708 C CA . LEU D 1 58 ? 7.833 43.751 86.535 1.00 56.44 63 LEU D CA 1
ATOM 3709 C C . LEU D 1 58 ? 6.595 43.394 87.349 1.00 56.42 63 LEU D C 1
ATOM 3710 O O . LEU D 1 58 ? 5.484 43.368 86.822 1.00 57.25 63 LEU D O 1
ATOM 3715 N N . ARG D 1 59 ? 6.790 43.131 88.636 1.00 64.30 64 ARG D N 1
ATOM 3716 C CA . ARG D 1 59 ? 5.675 42.874 89.537 1.00 70.43 64 ARG D CA 1
ATOM 3717 C C . ARG D 1 59 ? 5.431 44.105 90.393 1.00 75.17 64 ARG D C 1
ATOM 3718 O O . ARG D 1 59 ? 6.267 44.466 91.224 1.00 68.35 64 ARG D O 1
ATOM 3726 N N . VAL D 1 60 ? 4.282 44.741 90.191 1.00 66.91 65 VAL D N 1
ATOM 3727 C CA . VAL D 1 60 ? 3.973 45.982 90.885 1.00 63.43 65 VAL D CA 1
ATOM 3728 C C . VAL D 1 60 ? 3.934 45.772 92.394 1.00 71.10 65 VAL D C 1
ATOM 3729 O O . VAL D 1 60 ? 3.105 45.026 92.916 1.00 74.27 65 VAL D O 1
ATOM 3733 N N . GLU D 1 61 ? 4.844 46.447 93.086 1.00 74.18 66 GLU D N 1
ATOM 3734 C CA . GLU D 1 61 ? 4.942 46.358 94.534 1.00 67.72 66 GLU D CA 1
ATOM 3735 C C . GLU D 1 61 ? 4.829 47.746 95.147 1.00 79.09 66 GLU D C 1
ATOM 3736 O O . GLU D 1 61 ? 4.652 48.735 94.434 1.00 84.72 66 GLU D O 1
ATOM 3742 N N . ASP D 1 62 ? 4.922 47.813 96.469 1.00 91.37 67 ASP D N 1
ATOM 3743 C CA . ASP D 1 62 ? 4.827 49.084 97.173 1.00 98.48 67 ASP D CA 1
ATOM 3744 C C . ASP D 1 62 ? 6.020 49.988 96.866 1.00 89.40 67 ASP D C 1
ATOM 3745 O O . ASP D 1 62 ? 5.932 51.207 97.005 1.00 96.38 67 ASP D O 1
ATOM 3750 N N . ARG D 1 63 ? 7.126 49.391 96.431 1.00 84.82 68 ARG D N 1
ATOM 3751 C CA . ARG D 1 63 ? 8.342 50.151 96.160 1.00 85.15 68 ARG D CA 1
ATOM 3752 C C . ARG D 1 63 ? 8.363 50.655 94.722 1.00 77.80 68 ARG D C 1
ATOM 3753 O O . ARG D 1 63 ? 9.204 51.476 94.355 1.00 77.69 68 ARG D O 1
ATOM 3761 N N . THR D 1 64 ? 7.432 50.164 93.910 1.00 77.77 69 THR D N 1
ATOM 3762 C CA . THR D 1 64 ? 7.405 50.514 92.496 1.00 67.93 69 THR D CA 1
ATOM 3763 C C . THR D 1 64 ? 7.085 51.989 92.299 1.00 64.80 69 THR D C 1
ATOM 3764 O O . THR D 1 64 ? 6.053 52.477 92.757 1.00 57.60 69 THR D O 1
ATOM 3768 N N . LYS D 1 65 ? 7.984 52.689 91.616 1.00 76.50 70 LYS D N 1
ATOM 3769 C CA . LYS D 1 65 ? 7.786 54.094 91.290 1.00 68.54 70 LYS D CA 1
ATOM 3770 C C . LYS D 1 65 ? 6.922 54.212 90.043 1.00 44.66 70 LYS D C 1
ATOM 3771 O O . LYS D 1 65 ? 7.236 53.629 89.005 1.00 55.50 70 LYS D O 1
ATOM 3777 N N . ILE D 1 66 ? 5.832 54.963 90.151 1.00 49.33 71 ILE D N 1
ATOM 3778 C CA . ILE D 1 66 ? 4.895 55.104 89.043 1.00 51.99 71 ILE D CA 1
ATOM 3779 C C . ILE D 1 66 ? 4.820 56.545 88.550 1.00 53.06 71 ILE D C 1
ATOM 3780 O O . ILE D 1 66 ? 4.598 57.473 89.330 1.00 55.05 71 ILE D O 1
ATOM 3785 N N . THR D 1 67 ? 5.004 56.726 87.246 1.00 44.15 72 THR D N 1
ATOM 3786 C CA . THR D 1 67 ? 4.945 58.053 86.647 1.00 44.45 72 THR D CA 1
ATOM 3787 C C . THR D 1 67 ? 4.020 58.076 85.439 1.00 44.41 72 THR D C 1
ATOM 3788 O O . THR D 1 67 ? 3.828 57.061 84.770 1.00 52.02 72 THR D O 1
ATOM 3792 N N . LEU D 1 68 ? 3.451 59.245 85.163 1.00 55.25 73 LEU D N 1
ATOM 3793 C CA . LEU D 1 68 ? 2.585 59.418 84.004 1.00 41.00 73 LEU D CA 1
ATOM 3794 C C . LEU D 1 68 ? 3.358 60.004 82.830 1.00 40.23 73 LEU D C 1
ATOM 3795 O O . LEU D 1 68 ? 4.144 60.938 82.994 1.00 38.46 73 LEU D O 1
ATOM 3800 N N . VAL D 1 69 ? 3.146 59.421 81.655 1.00 34.11 74 VAL D N 1
ATOM 3801 C CA . VAL D 1 69 ? 3.728 59.902 80.409 1.00 33.52 74 VAL D CA 1
ATOM 3802 C C . VAL D 1 69 ? 2.710 60.786 79.691 1.00 40.77 74 VAL D C 1
ATOM 3803 O O . VAL D 1 69 ? 1.526 60.455 79.646 1.00 38.21 74 VAL D O 1
ATOM 3807 N N . THR D 1 70 ? 3.159 61.922 79.159 1.00 46.29 75 THR D N 1
ATOM 3808 C CA . THR D 1 70 ? 2.233 62.916 78.611 1.00 44.87 75 THR D CA 1
ATOM 3809 C C . THR D 1 70 ? 2.375 63.211 77.115 1.00 50.13 75 THR D C 1
ATOM 3810 O O . THR D 1 70 ? 1.607 64.003 76.569 1.00 50.67 75 THR D O 1
ATOM 3814 N N . HIS D 1 71 ? 3.347 62.592 76.452 1.00 56.69 76 HIS D N 1
ATOM 3815 C CA . HIS D 1 71 ? 3.574 62.892 75.039 1.00 48.21 76 HIS D CA 1
ATOM 3816 C C . HIS D 1 71 ? 2.506 62.301 74.117 1.00 47.01 76 HIS D C 1
ATOM 3817 O O . HIS D 1 71 ? 2.194 61.116 74.199 1.00 46.51 76 HIS D O 1
ATOM 3824 N N . PRO D 1 72 ? 1.939 63.143 73.236 1.00 58.98 77 PRO D N 1
ATOM 3825 C CA . PRO D 1 72 ? 0.889 62.767 72.284 1.00 55.90 77 PRO D CA 1
ATOM 3826 C C . PRO D 1 72 ? 1.475 62.019 71.100 1.00 63.70 77 PRO D C 1
ATOM 3827 O O . PRO D 1 72 ? 1.280 62.404 69.949 1.00 84.95 77 PRO D O 1
ATOM 3831 N N . VAL D 1 73 ? 2.186 60.942 71.399 1.00 66.39 78 VAL D N 1
ATOM 3832 C CA . VAL D 1 73 ? 2.972 60.234 70.409 1.00 55.47 78 VAL D CA 1
ATOM 3833 C C . VAL D 1 73 ? 3.133 58.792 70.870 1.00 50.71 78 VAL D C 1
ATOM 3834 O O . VAL D 1 73 ? 3.248 58.533 72.068 1.00 64.62 78 VAL D O 1
ATOM 3838 N N . ASP D 1 74 ? 3.102 57.849 69.935 1.00 58.36 79 ASP D N 1
ATOM 3839 C CA . ASP D 1 74 ? 3.332 56.453 70.294 1.00 73.49 79 ASP D CA 1
ATOM 3840 C C . ASP D 1 74 ? 4.793 56.088 70.072 1.00 54.21 79 ASP D C 1
ATOM 3841 O O . ASP D 1 74 ? 5.308 56.190 68.961 1.00 62.50 79 ASP D O 1
ATOM 3846 N N . VAL D 1 75 ? 5.457 55.668 71.143 1.00 78.08 80 VAL D N 1
ATOM 3847 C CA . VAL D 1 75 ? 6.855 55.270 71.069 1.00 73.51 80 VAL D CA 1
ATOM 3848 C C . VAL D 1 75 ? 6.985 53.757 71.136 1.00 82.15 80 VAL D C 1
ATOM 3849 O O . VAL D 1 75 ? 6.537 53.124 72.093 1.00 97.23 80 VAL D O 1
ATOM 3853 N N . LEU D 1 76 ? 7.593 53.181 70.108 1.00 77.09 81 LEU D N 1
ATOM 3854 C CA . LEU D 1 76 ? 7.776 51.743 70.035 1.00 69.38 81 LEU D CA 1
ATOM 3855 C C . LEU D 1 76 ? 9.257 51.434 69.873 1.00 64.19 81 LEU D C 1
ATOM 3856 O O . LEU D 1 76 ? 9.952 52.086 69.095 1.00 63.04 81 LEU D O 1
ATOM 3861 N N . GLU D 1 77 ? 9.739 50.442 70.611 1.00 77.35 82 GLU D N 1
ATOM 3862 C CA . GLU D 1 77 ? 11.157 50.112 70.593 1.00 85.12 82 GLU D CA 1
ATOM 3863 C C . GLU D 1 77 ? 11.389 48.650 70.235 1.00 98.76 82 GLU D C 1
ATOM 3864 O O . GLU D 1 77 ? 10.577 47.782 70.554 1.00 118.53 82 GLU D O 1
ATOM 3870 N N . ALA D 1 78 ? 12.507 48.391 69.566 1.00 90.48 83 ALA D N 1
ATOM 3871 C CA . ALA D 1 78 ? 12.885 47.038 69.187 1.00 79.17 83 ALA D CA 1
ATOM 3872 C C . ALA D 1 78 ? 14.399 46.872 69.260 1.00 80.23 83 ALA D C 1
ATOM 3873 O O . ALA D 1 78 ? 15.143 47.575 68.575 1.00 83.52 83 ALA D O 1
ATOM 3875 N N . LYS D 1 79 ? 14.847 45.951 70.106 1.00 90.34 84 LYS D N 1
ATOM 3876 C CA . LYS D 1 79 ? 16.272 45.675 70.260 1.00 97.32 84 LYS D CA 1
ATOM 3877 C C . LYS D 1 79 ? 16.813 44.902 69.059 1.00 84.18 84 LYS D C 1
ATOM 3878 O O . LYS D 1 79 ? 16.352 43.802 68.758 1.00 94.17 84 LYS D O 1
ATOM 3880 N N . ILE D 1 80 ? 17.780 45.498 68.367 1.00 96.51 85 ILE D N 1
ATOM 3881 C CA . ILE D 1 80 ? 18.402 44.871 67.205 1.00 97.84 85 ILE D CA 1
ATOM 3882 C C . ILE D 1 80 ? 19.921 44.987 67.290 1.00 96.05 85 ILE D C 1
ATOM 3883 O O . ILE D 1 80 ? 20.467 46.090 67.319 1.00 85.81 85 ILE D O 1
ATOM 3888 N N . LYS D 1 81 ? 20.599 43.845 67.330 1.00 95.85 86 LYS D N 1
ATOM 3889 C CA . LYS D 1 81 ? 22.052 43.822 67.462 1.00 112.97 86 LYS D CA 1
ATOM 3890 C C . LYS D 1 81 ? 22.763 44.195 66.163 1.00 114.03 86 LYS D C 1
ATOM 3891 O O . LYS D 1 81 ? 22.565 43.556 65.130 1.00 123.24 86 LYS D O 1
ATOM 3893 N N . GLY D 1 82 ? 23.590 45.234 66.229 1.00 113.44 87 GLY D N 1
ATOM 3894 C CA . GLY D 1 82 ? 24.408 45.646 65.102 1.00 111.95 87 GLY D CA 1
ATOM 3895 C C . GLY D 1 82 ? 23.625 46.082 63.878 1.00 102.33 87 GLY D C 1
ATOM 3896 O O . GLY D 1 82 ? 23.573 45.368 62.877 1.00 104.54 87 GLY D O 1
ATOM 3897 N N . ILE D 1 83 ? 23.017 47.260 63.958 1.00 81.88 88 ILE D N 1
ATOM 3898 C CA . ILE D 1 83 ? 22.274 47.810 62.832 1.00 85.24 88 ILE D CA 1
ATOM 3899 C C . ILE D 1 83 ? 23.205 48.495 61.837 1.00 96.45 88 ILE D C 1
ATOM 3900 O O . ILE D 1 83 ? 23.831 49.507 62.152 1.00 105.79 88 ILE D O 1
ATOM 3905 N N . LYS D 1 84 ? 23.293 47.937 60.634 1.00 89.32 89 LYS D N 1
ATOM 3906 C CA . LYS D 1 84 ? 24.160 48.480 59.596 1.00 91.19 89 LYS D CA 1
ATOM 3907 C C . LYS D 1 84 ? 23.497 49.641 58.858 1.00 85.25 89 LYS D C 1
ATOM 3908 O O . LYS D 1 84 ? 24.144 50.647 58.567 1.00 87.14 89 LYS D O 1
ATOM 3910 N N . ASP D 1 85 ? 22.209 49.500 58.557 1.00 85.09 90 ASP D N 1
ATOM 3911 C CA . ASP D 1 85 ? 21.483 50.536 57.828 1.00 84.68 90 ASP D CA 1
ATOM 3912 C C . ASP D 1 85 ? 19.967 50.401 57.980 1.00 76.83 90 ASP D C 1
ATOM 3913 O O . ASP D 1 85 ? 19.444 49.299 58.148 1.00 69.38 90 ASP D O 1
ATOM 3918 N N . VAL D 1 86 ? 19.269 51.532 57.921 1.00 65.13 91 VAL D N 1
ATOM 3919 C CA . VAL D 1 86 ? 17.810 51.555 57.988 1.00 48.07 91 VAL D CA 1
ATOM 3920 C C . VAL D 1 86 ? 17.230 52.362 56.828 1.00 55.43 91 VAL D C 1
ATOM 3921 O O . VAL D 1 86 ? 17.663 53.483 56.565 1.00 77.78 91 VAL D O 1
ATOM 3925 N N . ILE D 1 87 ? 16.257 51.785 56.131 1.00 59.26 92 ILE D N 1
ATOM 3926 C CA . ILE D 1 87 ? 15.583 52.473 55.034 1.00 61.67 92 ILE D CA 1
ATOM 3927 C C . ILE D 1 87 ? 14.131 52.753 55.404 1.00 64.44 92 ILE D C 1
ATOM 3928 O O . ILE D 1 87 ? 13.440 51.891 55.949 1.00 71.08 92 ILE D O 1
ATOM 3933 N N . LEU D 1 88 ? 13.672 53.963 55.102 1.00 70.79 93 LEU D N 1
ATOM 3934 C CA . LEU D 1 88 ? 12.355 54.413 55.525 1.00 57.96 93 LEU D CA 1
ATOM 3935 C C . LEU D 1 88 ? 11.488 54.813 54.331 1.00 62.16 93 LEU D C 1
ATOM 3936 O O . LEU D 1 88 ? 11.868 55.672 53.536 1.00 69.04 93 LEU D O 1
ATOM 3941 N N . ASP D 1 89 ? 10.333 54.165 54.202 1.00 62.50 94 ASP D N 1
ATOM 3942 C CA . ASP D 1 89 ? 9.368 54.492 53.157 1.00 58.96 94 ASP D CA 1
ATOM 3943 C C . ASP D 1 89 ? 7.996 54.693 53.792 1.00 64.81 94 ASP D C 1
ATOM 3944 O O . ASP D 1 89 ? 7.890 54.821 55.010 1.00 80.82 94 ASP D O 1
ATOM 3949 N N . GLU D 1 90 ? 6.950 54.728 52.971 1.00 80.65 95 GLU D N 1
ATOM 3950 C CA . GLU D 1 90 ? 5.590 54.927 53.467 1.00 98.18 95 GLU D CA 1
ATOM 3951 C C . GLU D 1 90 ? 5.136 53.776 54.361 1.00 103.17 95 GLU D C 1
ATOM 3952 O O . GLU D 1 90 ? 4.941 52.655 53.889 1.00 99.04 95 GLU D O 1
ATOM 3958 N N . ASN D 1 91 ? 4.954 54.074 55.647 1.00 108.97 96 ASN D N 1
ATOM 3959 C CA . ASN D 1 91 ? 4.623 53.076 56.668 1.00 112.09 96 ASN D CA 1
ATOM 3960 C C . ASN D 1 91 ? 5.438 51.783 56.575 1.00 111.78 96 ASN D C 1
ATOM 3961 O O . ASN D 1 91 ? 4.962 50.712 56.949 1.00 120.50 96 ASN D O 1
ATOM 3963 N N . LEU D 1 92 ? 6.667 51.897 56.081 1.00 96.60 97 LEU D N 1
ATOM 3964 C CA . LEU D 1 92 ? 7.564 50.758 55.956 1.00 74.67 97 LEU D CA 1
ATOM 3965 C C . LEU D 1 92 ? 8.913 51.088 56.574 1.00 61.75 97 LEU D C 1
ATOM 3966 O O . LEU D 1 92 ? 9.508 52.121 56.269 1.00 62.00 97 LEU D O 1
ATOM 3971 N N . ILE D 1 93 ? 9.407 50.201 57.428 1.00 64.53 98 ILE D N 1
ATOM 3972 C CA . ILE D 1 93 ? 10.717 50.397 58.032 1.00 62.15 98 ILE D CA 1
ATOM 3973 C C . ILE D 1 93 ? 11.585 49.170 57.782 1.00 66.75 98 ILE D C 1
ATOM 3974 O O . ILE D 1 93 ? 11.320 48.094 58.314 1.00 72.01 98 ILE D O 1
ATOM 3979 N N . VAL D 1 94 ? 12.623 49.340 56.970 1.00 58.75 99 VAL D N 1
ATOM 3980 C CA . VAL D 1 94 ? 13.498 48.233 56.605 1.00 52.85 99 VAL D CA 1
ATOM 3981 C C . VAL D 1 94 ? 14.861 48.362 57.271 1.00 57.62 99 VAL D C 1
ATOM 3982 O O . VAL D 1 94 ? 15.571 49.348 57.075 1.00 54.57 99 VAL D O 1
ATOM 3986 N N . VAL D 1 95 ? 15.219 47.359 58.064 1.00 54.59 100 VAL D N 1
ATOM 3987 C CA . VAL D 1 95 ? 16.474 47.376 58.799 1.00 56.54 100 VAL D CA 1
ATOM 3988 C C . VAL D 1 95 ? 17.392 46.265 58.309 1.00 64.06 100 VAL D C 1
ATOM 3989 O O . VAL D 1 95 ? 16.971 45.123 58.158 1.00 64.33 100 VAL D O 1
ATOM 3993 N N . ILE D 1 96 ? 18.648 46.610 58.056 1.00 72.83 101 ILE D N 1
ATOM 3994 C CA . ILE D 1 96 ? 19.643 45.634 57.639 1.00 73.10 101 ILE D CA 1
ATOM 3995 C C . ILE D 1 96 ? 20.719 45.536 58.710 1.00 80.99 101 ILE D C 1
ATOM 3996 O O . ILE D 1 96 ? 21.281 46.549 59.119 1.00 69.33 101 ILE D O 1
ATOM 4001 N N . THR D 1 97 ? 20.996 44.322 59.177 1.00 91.01 102 THR D N 1
ATOM 4002 C CA . THR D 1 97 ? 21.989 44.127 60.229 1.00 89.53 102 THR D CA 1
ATOM 4003 C C . THR D 1 97 ? 23.381 43.883 59.654 1.00 92.22 102 THR D C 1
ATOM 4004 O O . THR D 1 97 ? 23.545 43.713 58.446 1.00 97.79 102 THR D O 1
ATOM 4008 N N . GLU D 1 98 ? 24.381 43.873 60.528 1.00 98.37 103 GLU D N 1
ATOM 4009 C CA . GLU D 1 98 ? 25.765 43.687 60.110 1.00 112.90 103 GLU D CA 1
ATOM 4010 C C . GLU D 1 98 ? 26.039 42.240 59.706 1.00 113.74 103 GLU D C 1
ATOM 4011 O O . GLU D 1 98 ? 27.019 41.955 59.017 1.00 116.32 103 GLU D O 1
ATOM 4017 N N . GLU D 1 99 ? 25.175 41.329 60.145 1.00 111.00 104 GLU D N 1
ATOM 4018 C CA . GLU D 1 99 ? 25.298 39.923 59.773 1.00 109.95 104 GLU D CA 1
ATOM 4019 C C . GLU D 1 99 ? 24.326 39.570 58.650 1.00 106.83 104 GLU D C 1
ATOM 4020 O O . GLU D 1 99 ? 23.819 38.451 58.580 1.00 107.74 104 GLU D O 1
ATOM 4022 N N . ASN D 1 100 ? 24.080 40.544 57.776 1.00 101.73 105 ASN D N 1
ATOM 4023 C CA . ASN D 1 100 ? 23.289 40.352 56.562 1.00 99.47 105 ASN D CA 1
ATOM 4024 C C . ASN D 1 100 ? 21.869 39.828 56.792 1.00 96.81 105 ASN D C 1
ATOM 4025 O O . ASN D 1 100 ? 21.353 39.040 55.997 1.00 97.38 105 ASN D O 1
ATOM 4030 N N . GLU D 1 101 ? 21.244 40.269 57.878 1.00 75.33 106 GLU D N 1
ATOM 4031 C CA . GLU D 1 101 ? 19.845 39.946 58.136 1.00 81.33 106 GLU D CA 1
ATOM 4032 C C . GLU D 1 101 ? 18.946 41.130 57.785 1.00 82.64 106 GLU D C 1
ATOM 4033 O O . GLU D 1 101 ? 19.229 42.271 58.153 1.00 80.72 106 GLU D O 1
ATOM 4039 N N . VAL D 1 102 ? 17.868 40.853 57.061 1.00 73.81 107 VAL D N 1
ATOM 4040 C CA . VAL D 1 102 ? 16.930 41.890 56.659 1.00 64.62 107 VAL D CA 1
ATOM 4041 C C . VAL D 1 102 ? 15.617 41.755 57.423 1.00 68.13 107 VAL D C 1
ATOM 4042 O O . VAL D 1 102 ? 15.013 40.679 57.459 1.00 76.95 107 VAL D O 1
ATOM 4046 N N . LEU D 1 103 ? 15.193 42.854 58.039 1.00 64.77 108 LEU D N 1
ATOM 4047 C CA . LEU D 1 103 ? 13.962 42.892 58.816 1.00 62.73 108 LEU D CA 1
ATOM 4048 C C . LEU D 1 103 ? 13.030 43.966 58.271 1.00 61.36 108 LEU D C 1
ATOM 4049 O O . LEU D 1 103 ? 13.467 45.064 57.932 1.00 75.60 108 LEU D O 1
ATOM 4054 N N . ILE D 1 104 ? 11.742 43.645 58.195 1.00 63.58 109 ILE D N 1
ATOM 4055 C CA . ILE D 1 104 ? 10.751 44.561 57.643 1.00 62.84 109 ILE D CA 1
ATOM 4056 C C . ILE D 1 104 ? 9.603 44.773 58.625 1.00 71.92 109 ILE D C 1
ATOM 4057 O O . ILE D 1 104 ? 8.892 43.822 58.977 1.00 89.74 109 ILE D O 1
ATOM 4062 N N . PHE D 1 105 ? 9.436 46.026 59.048 1.00 75.61 110 PHE D N 1
ATOM 4063 C CA . PHE D 1 105 ? 8.421 46.430 60.017 1.00 74.61 110 PHE D CA 1
ATOM 4064 C C . PHE D 1 105 ? 7.391 47.362 59.388 1.00 76.91 110 PHE D C 1
ATOM 4065 O O . PHE D 1 105 ? 7.678 48.054 58.409 1.00 77.59 110 PHE D O 1
ATOM 4073 N N . ASN D 1 106 ? 6.198 47.390 59.978 1.00 88.99 111 ASN D N 1
ATOM 4074 C CA . ASN D 1 106 ? 5.147 48.321 59.576 1.00 85.42 111 ASN D CA 1
ATOM 4075 C C . ASN D 1 106 ? 5.100 49.555 60.472 1.00 87.22 111 ASN D C 1
ATOM 4076 O O . ASN D 1 106 ? 6.039 49.824 61.222 1.00 84.34 111 ASN D O 1
ATOM 4081 N N . GLN D 1 107 ? 4.002 50.300 60.395 1.00 83.64 112 GLN D N 1
ATOM 4082 C CA . GLN D 1 107 ? 3.857 51.529 61.166 1.00 74.69 112 GLN D CA 1
ATOM 4083 C C . GLN D 1 107 ? 3.747 51.272 62.670 1.00 87.77 112 GLN D C 1
ATOM 4084 O O . GLN D 1 107 ? 3.992 52.168 63.476 1.00 99.28 112 GLN D O 1
ATOM 4086 N N . ASN D 1 108 ? 3.382 50.050 63.044 1.00 80.22 113 ASN D N 1
ATOM 4087 C CA . ASN D 1 108 ? 3.262 49.691 64.457 1.00 95.12 113 ASN D CA 1
ATOM 4088 C C . ASN D 1 108 ? 4.454 48.895 64.986 1.00 91.55 113 ASN D C 1
ATOM 4089 O O . ASN D 1 108 ? 4.378 48.295 66.058 1.00 87.02 113 ASN D O 1
ATOM 4094 N N . LEU D 1 109 ? 5.545 48.894 64.224 1.00 91.54 114 LEU D N 1
ATOM 4095 C CA . LEU D 1 109 ? 6.768 48.172 64.584 1.00 93.13 114 LEU D CA 1
ATOM 4096 C C . LEU D 1 109 ? 6.546 46.673 64.783 1.00 107.94 114 LEU D C 1
ATOM 4097 O O . LEU D 1 109 ? 7.261 46.023 65.547 1.00 109.79 114 LEU D O 1
ATOM 4102 N N . GLU D 1 110 ? 5.545 46.131 64.100 1.00 106.20 115 GLU D N 1
ATOM 4103 C CA . GLU D 1 110 ? 5.312 44.696 64.110 1.00 96.10 115 GLU D CA 1
ATOM 4104 C C . GLU D 1 110 ? 6.201 44.050 63.056 1.00 91.17 115 GLU D C 1
ATOM 4105 O O . GLU D 1 110 ? 6.188 44.458 61.894 1.00 85.73 115 GLU D O 1
ATOM 4111 N N . GLU D 1 111 ? 6.986 43.059 63.468 1.00 86.96 116 GLU D N 1
ATOM 4112 C CA . GLU D 1 111 ? 7.923 42.404 62.562 1.00 82.17 116 GLU D CA 1
ATOM 4113 C C . GLU D 1 111 ? 7.175 41.671 61.453 1.00 90.90 116 GLU D C 1
ATOM 4114 O O . GLU D 1 111 ? 6.674 40.563 61.654 1.00 98.51 116 GLU D O 1
ATOM 4120 N N . LEU D 1 112 ? 7.110 42.294 60.281 1.00 89.33 117 LEU D N 1
ATOM 4121 C CA . LEU D 1 112 ? 6.407 41.710 59.145 1.00 90.66 117 LEU D CA 1
ATOM 4122 C C . LEU D 1 112 ? 7.266 40.676 58.438 1.00 93.06 117 LEU D C 1
ATOM 4123 O O . LEU D 1 112 ? 6.753 39.674 57.938 1.00 92.46 117 LEU D O 1
ATOM 4128 N N . TYR D 1 113 ? 8.573 40.914 58.386 1.00 91.73 118 TYR D N 1
ATOM 4129 C CA . TYR D 1 113 ? 9.453 39.956 57.717 1.00 89.42 118 TYR D CA 1
ATOM 4130 C C . TYR D 1 113 ? 10.845 39.854 58.335 1.00 82.70 118 TYR D C 1
ATOM 4131 O O . TYR D 1 113 ? 11.416 40.845 58.780 1.00 82.17 118 TYR D O 1
ATOM 4140 N N . ARG D 1 114 ? 11.379 38.637 58.361 1.00 79.34 119 ARG D N 1
ATOM 4141 C CA . ARG D 1 114 ? 12.748 38.401 58.802 1.00 80.04 119 ARG D CA 1
ATOM 4142 C C . ARG D 1 114 ? 13.419 37.431 57.842 1.00 88.07 119 ARG D C 1
ATOM 4143 O O . ARG D 1 114 ? 12.868 36.374 57.534 1.00 99.82 119 ARG D O 1
ATOM 4145 N N . GLY D 1 115 ? 14.607 37.787 57.367 1.00 87.59 120 GLY D N 1
ATOM 4146 C CA . GLY D 1 115 ? 15.305 36.944 56.415 1.00 67.44 120 GLY D CA 1
ATOM 4147 C C . GLY D 1 115 ? 16.812 36.984 56.546 1.00 105.71 120 GLY D C 1
ATOM 4148 O O . GLY D 1 115 ? 17.396 38.025 56.828 1.00 101.05 120 GLY D O 1
ATOM 4149 N N . LYS D 1 116 ? 17.443 35.835 56.344 1.00 71.69 121 LYS D N 1
ATOM 4150 C CA . LYS D 1 116 ? 18.896 35.747 56.362 1.00 97.33 121 LYS D CA 1
ATOM 4151 C C . LYS D 1 116 ? 19.410 35.522 54.946 1.00 94.04 121 LYS D C 1
ATOM 4152 O O . LYS D 1 116 ? 18.841 34.736 54.188 1.00 99.18 121 LYS D O 1
ATOM 4154 N N . PHE D 1 117 ? 20.475 36.230 54.587 1.00 87.53 122 PHE D N 1
ATOM 4155 C CA . PHE D 1 117 ? 21.045 36.131 53.250 1.00 73.86 122 PHE D CA 1
ATOM 4156 C C . PHE D 1 117 ? 22.563 36.038 53.327 1.00 86.81 122 PHE D C 1
ATOM 4157 O O . PHE D 1 117 ? 23.226 37.011 53.685 1.00 84.65 122 PHE D O 1
ATOM 4165 N N . GLU D 1 118 ? 23.098 34.865 52.989 1.00 104.13 123 GLU D N 1
ATOM 4166 C CA . GLU D 1 118 ? 24.539 34.603 53.034 1.00 117.46 123 GLU D CA 1
ATOM 4167 C C . GLU D 1 118 ? 25.325 35.697 52.323 1.00 115.68 123 GLU D C 1
ATOM 4168 O O . GLU D 1 118 ? 26.130 36.398 52.938 1.00 120.99 123 GLU D O 1
ATOM 4170 N N . ASN D 1 119 ? 25.093 35.830 51.023 1.00 106.36 124 ASN D N 1
ATOM 4171 C CA . ASN D 1 119 ? 25.580 36.979 50.279 1.00 108.46 124 ASN D CA 1
ATOM 4172 C C . ASN D 1 119 ? 24.504 38.055 50.290 1.00 114.07 124 ASN D C 1
ATOM 4173 O O . ASN D 1 119 ? 23.321 37.752 50.445 1.00 127.84 124 ASN D O 1
ATOM 4175 N N . LEU D 1 120 ? 24.911 39.310 50.144 1.00 99.73 125 LEU D N 1
ATOM 4176 C CA . LEU D 1 120 ? 23.952 40.405 50.142 1.00 87.33 125 LEU D CA 1
ATOM 4177 C C . LEU D 1 120 ? 24.511 41.617 49.409 1.00 94.43 125 LEU D C 1
ATOM 4178 O O . LEU D 1 120 ? 25.319 42.367 49.956 1.00 102.47 125 LEU D O 1
ATOM 4183 N N . ASN D 1 121 ? 24.068 41.807 48.171 1.00 91.59 126 ASN D N 1
ATOM 4184 C CA . ASN D 1 121 ? 24.503 42.939 47.362 1.00 93.56 126 ASN D CA 1
ATOM 4185 C C . ASN D 1 121 ? 23.717 44.209 47.627 1.00 87.70 126 ASN D C 1
ATOM 4186 O O . ASN D 1 121 ? 24.300 45.276 47.821 1.00 93.22 126 ASN D O 1
ATOM 4191 N N . LYS D 1 122 ? 22.394 44.096 47.653 1.00 72.70 127 LYS D N 1
ATOM 4192 C CA . LYS D 1 122 ? 21.568 45.295 47.746 1.00 67.21 127 LYS D CA 1
ATOM 4193 C C . LYS D 1 122 ? 20.215 45.075 48.404 1.00 68.06 127 LYS D C 1
ATOM 4194 O O . LYS D 1 122 ? 19.701 43.961 48.449 1.00 64.45 127 LYS D O 1
ATOM 4200 N N . VAL D 1 123 ? 19.655 46.160 48.927 1.00 68.65 128 VAL D N 1
ATOM 4201 C CA . VAL D 1 123 ? 18.272 46.184 49.373 1.00 54.37 128 VAL D CA 1
ATOM 4202 C C . VAL D 1 123 ? 17.642 47.484 48.889 1.00 50.66 128 VAL D C 1
ATOM 4203 O O . VAL D 1 123 ? 18.101 48.571 49.236 1.00 59.03 128 VAL D O 1
ATOM 4207 N N . LEU D 1 124 ? 16.606 47.367 48.066 1.00 55.94 129 LEU D N 1
ATOM 4208 C CA . LEU D 1 124 ? 15.917 48.528 47.515 1.00 48.68 129 LEU D CA 1
ATOM 4209 C C . LEU D 1 124 ? 14.483 48.574 48.024 1.00 48.52 129 LEU D C 1
ATOM 4210 O O . LEU D 1 124 ? 13.842 47.536 48.177 1.00 60.77 129 LEU D O 1
ATOM 4215 N N . VAL D 1 125 ? 13.980 49.775 48.290 1.00 46.28 130 VAL D N 1
ATOM 4216 C CA . VAL D 1 125 ? 12.620 49.928 48.800 1.00 46.86 130 VAL D CA 1
ATOM 4217 C C . VAL D 1 125 ? 11.836 50.947 47.980 1.00 54.58 130 VAL D C 1
ATOM 4218 O O . VAL D 1 125 ? 12.323 52.043 47.708 1.00 59.73 130 VAL D O 1
ATOM 4222 N N . ARG D 1 126 ? 10.625 50.578 47.580 1.00 64.75 131 ARG D N 1
ATOM 4223 C CA . ARG D 1 126 ? 9.740 51.504 46.887 1.00 41.85 131 ARG D CA 1
ATOM 4224 C C . ARG D 1 126 ? 8.282 51.145 47.162 1.00 66.43 131 ARG D C 1
ATOM 4225 O O . ARG D 1 126 ? 7.792 50.111 46.706 1.00 69.76 131 ARG D O 1
ATOM 4233 N N . ASN D 1 127 ? 7.610 52.002 47.926 1.00 79.35 132 ASN D N 1
ATOM 4234 C CA . ASN D 1 127 ? 6.213 51.807 48.311 1.00 93.60 132 ASN D CA 1
ATOM 4235 C C . ASN D 1 127 ? 5.982 50.549 49.148 1.00 80.25 132 ASN D C 1
ATOM 4236 O O . ASN D 1 127 ? 6.436 50.460 50.289 1.00 83.54 132 ASN D O 1
ATOM 4241 N N . ASP D 1 128 ? 5.266 49.586 48.579 1.00 74.78 133 ASP D N 1
ATOM 4242 C CA . ASP D 1 128 ? 4.942 48.353 49.285 1.00 86.50 133 ASP D CA 1
ATOM 4243 C C . ASP D 1 128 ? 6.000 47.283 49.048 1.00 84.84 133 ASP D C 1
ATOM 4244 O O . ASP D 1 128 ? 5.978 46.226 49.676 1.00 86.91 133 ASP D O 1
ATOM 4249 N N . LEU D 1 129 ? 6.934 47.567 48.147 1.00 83.39 134 LEU D N 1
ATOM 4250 C CA . LEU D 1 129 ? 7.854 46.545 47.662 1.00 58.47 134 LEU D CA 1
ATOM 4251 C C . LEU D 1 129 ? 9.237 46.640 48.298 1.00 49.77 134 LEU D C 1
ATOM 4252 O O . LEU D 1 129 ? 9.772 47.730 48.495 1.00 68.06 134 LEU D O 1
ATOM 4257 N N . VAL D 1 130 ? 9.802 45.482 48.622 1.00 45.72 135 VAL D N 1
ATOM 4258 C CA . VAL D 1 130 ? 11.183 45.394 49.075 1.00 45.01 135 VAL D CA 1
ATOM 4259 C C . VAL D 1 130 ? 11.936 44.383 48.219 1.00 44.83 135 VAL D C 1
ATOM 4260 O O . VAL D 1 130 ? 11.525 43.230 48.102 1.00 51.01 135 VAL D O 1
ATOM 4264 N N . VAL D 1 131 ? 13.033 44.824 47.614 1.00 46.70 136 VAL D N 1
ATOM 4265 C CA . VAL D 1 131 ? 13.828 43.966 46.744 1.00 51.02 136 VAL D CA 1
ATOM 4266 C C . VAL D 1 131 ? 15.183 43.670 47.373 1.00 52.64 136 VAL D C 1
ATOM 4267 O O . VAL D 1 131 ? 15.904 44.579 47.777 1.00 62.42 136 VAL D O 1
ATOM 4271 N N . ILE D 1 132 ? 15.514 42.388 47.462 1.00 50.78 137 ILE D N 1
ATOM 4272 C CA . ILE D 1 132 ? 16.759 41.946 48.075 1.00 59.29 137 ILE D CA 1
ATOM 4273 C C . ILE D 1 132 ? 17.631 41.207 47.066 1.00 57.88 137 ILE D C 1
ATOM 4274 O O . ILE D 1 132 ? 17.182 40.273 46.401 1.00 56.61 137 ILE D O 1
ATOM 4279 N N . ILE D 1 133 ? 18.885 41.633 46.967 1.00 57.13 138 ILE D N 1
ATOM 4280 C CA . ILE D 1 133 ? 19.792 41.146 45.940 1.00 61.45 138 ILE D CA 1
ATOM 4281 C C . ILE D 1 133 ? 21.064 40.536 46.512 1.00 76.71 138 ILE D C 1
ATOM 4282 O O . ILE D 1 133 ? 21.857 41.226 47.162 1.00 84.89 138 ILE D O 1
ATOM 4287 N N . ASP D 1 134 ? 21.233 39.235 46.280 1.00 79.38 139 ASP D N 1
ATOM 4288 C CA . ASP D 1 134 ? 22.508 38.560 46.500 1.00 90.82 139 ASP D CA 1
ATOM 4289 C C . ASP D 1 134 ? 23.095 38.146 45.151 1.00 87.79 139 ASP D C 1
ATOM 4290 O O . ASP D 1 134 ? 22.708 38.684 44.113 1.00 90.75 139 ASP D O 1
ATOM 4295 N N . GLU D 1 135 ? 24.014 37.184 45.159 1.00 85.97 140 GLU D N 1
ATOM 4296 C CA . GLU D 1 135 ? 24.692 36.779 43.930 1.00 79.97 140 GLU D CA 1
ATOM 4297 C C . GLU D 1 135 ? 24.181 35.453 43.378 1.00 74.41 140 GLU D C 1
ATOM 4298 O O . GLU D 1 135 ? 24.912 34.736 42.697 1.00 80.26 140 GLU D O 1
ATOM 4300 N N . GLN D 1 136 ? 22.918 35.142 43.651 1.00 67.84 141 GLN D N 1
ATOM 4301 C CA . GLN D 1 136 ? 22.327 33.895 43.183 1.00 66.08 141 GLN D CA 1
ATOM 4302 C C . GLN D 1 136 ? 20.850 34.053 42.839 1.00 71.67 141 GLN D C 1
ATOM 4303 O O . GLN D 1 136 ? 20.338 33.378 41.945 1.00 69.68 141 GLN D O 1
ATOM 4305 N N . LYS D 1 137 ? 20.169 34.949 43.546 1.00 70.79 142 LYS D N 1
ATOM 4306 C CA . LYS D 1 137 ? 18.740 35.144 43.336 1.00 59.55 142 LYS D CA 1
ATOM 4307 C C . LYS D 1 137 ? 18.277 36.561 43.651 1.00 62.88 142 LYS D C 1
ATOM 4308 O O . LYS D 1 137 ? 18.977 37.335 44.308 1.00 61.29 142 LYS D O 1
ATOM 4312 N N . LEU D 1 138 ? 17.085 36.885 43.165 1.00 55.21 143 LEU D N 1
ATOM 4313 C CA . LEU D 1 138 ? 16.425 38.137 43.483 1.00 50.70 143 LEU D CA 1
ATOM 4314 C C . LEU D 1 138 ? 15.213 37.812 44.342 1.00 65.17 143 LEU D C 1
ATOM 4315 O O . LEU D 1 138 ? 14.389 36.977 43.965 1.00 59.56 143 LEU D O 1
ATOM 4320 N N . THR D 1 139 ? 15.099 38.464 45.494 1.00 57.73 144 THR D N 1
ATOM 4321 C CA . THR D 1 139 ? 13.966 38.219 46.376 1.00 54.69 144 THR D CA 1
ATOM 4322 C C . THR D 1 139 ? 13.030 39.422 46.433 1.00 58.24 144 THR D C 1
ATOM 4323 O O . THR D 1 139 ? 13.443 40.523 46.780 1.00 53.94 144 THR D O 1
ATOM 4327 N N . LEU D 1 140 ? 11.766 39.210 46.086 1.00 59.10 145 LEU D N 1
ATOM 4328 C CA . LEU D 1 140 ? 10.783 40.281 46.160 1.00 56.23 145 LEU D CA 1
ATOM 4329 C C . LEU D 1 140 ? 9.805 40.040 47.300 1.00 55.32 145 LEU D C 1
ATOM 4330 O O . LEU D 1 140 ? 9.251 38.950 47.437 1.00 67.51 145 LEU D O 1
ATOM 4335 N N . ILE D 1 141 ? 9.600 41.063 48.119 1.00 59.12 146 ILE D N 1
ATOM 4336 C CA . ILE D 1 141 ? 8.662 40.973 49.226 1.00 66.90 146 ILE D CA 1
ATOM 4337 C C . ILE D 1 141 ? 7.633 42.089 49.096 1.00 71.92 146 ILE D C 1
ATOM 4338 O O . ILE D 1 141 ? 7.981 43.273 49.120 1.00 53.74 146 ILE D O 1
ATOM 4343 N N . ARG D 1 142 ? 6.371 41.705 48.933 1.00 78.96 147 ARG D N 1
ATOM 4344 C CA . ARG D 1 142 ? 5.288 42.669 48.796 1.00 86.35 147 ARG D CA 1
ATOM 4345 C C . ARG D 1 142 ? 4.491 42.763 50.095 1.00 79.43 147 ARG D C 1
ATOM 4346 O O . ARG D 1 142 ? 4.109 41.747 50.676 1.00 77.11 147 ARG D O 1
ATOM 4354 N N . THR D 1 143 ? 4.235 43.988 50.540 1.00 82.48 148 THR D N 1
ATOM 4355 C CA . THR D 1 143 ? 3.525 44.214 51.791 1.00 92.67 148 THR D CA 1
ATOM 4356 C C . THR D 1 143 ? 2.100 44.694 51.542 1.00 109.18 148 THR D C 1
ATOM 4357 O O . THR D 1 143 ? 1.168 43.898 51.433 1.00 106.14 148 THR D O 1
ATOM 4362 N N . SER E 1 2 ? 14.039 114.651 33.205 1.00 74.14 7 SER E N 1
ATOM 4363 C CA . SER E 1 2 ? 12.871 113.986 33.753 1.00 76.52 7 SER E CA 1
ATOM 4364 C C . SER E 1 2 ? 12.395 112.883 32.819 1.00 96.18 7 SER E C 1
ATOM 4365 O O . SER E 1 2 ? 12.121 113.126 31.644 1.00 94.82 7 SER E O 1
ATOM 4368 N N . GLU E 1 3 ? 12.298 111.672 33.354 1.00 97.84 8 GLU E N 1
ATOM 4369 C CA . GLU E 1 3 ? 11.849 110.523 32.588 1.00 85.68 8 GLU E CA 1
ATOM 4370 C C . GLU E 1 3 ? 10.754 109.786 33.332 1.00 76.98 8 GLU E C 1
ATOM 4371 O O . GLU E 1 3 ? 10.905 109.450 34.509 1.00 88.40 8 GLU E O 1
ATOM 4377 N N . LEU E 1 4 ? 9.648 109.543 32.640 1.00 66.98 9 LEU E N 1
ATOM 4378 C CA . LEU E 1 4 ? 8.582 108.716 33.179 1.00 64.55 9 LEU E CA 1
ATOM 4379 C C . LEU E 1 4 ? 8.403 107.475 32.323 1.00 60.55 9 LEU E C 1
ATOM 4380 O O . LEU E 1 4 ? 8.047 107.564 31.147 1.00 64.14 9 LEU E O 1
ATOM 4385 N N . LYS E 1 5 ? 8.672 106.322 32.922 1.00 56.10 10 LYS E N 1
ATOM 4386 C CA . LYS E 1 5 ? 8.409 105.040 32.290 1.00 49.20 10 LYS E CA 1
ATOM 4387 C C . LYS E 1 5 ? 7.186 104.432 32.955 1.00 42.01 10 LYS E C 1
ATOM 4388 O O . LYS E 1 5 ? 7.238 104.024 34.127 1.00 48.95 10 LYS E O 1
ATOM 4394 N N . LEU E 1 6 ? 6.089 104.406 32.199 1.00 36.72 11 LEU E N 1
ATOM 4395 C CA . LEU E 1 6 ? 4.787 103.968 32.693 1.00 47.73 11 LEU E CA 1
ATOM 4396 C C . LEU E 1 6 ? 4.338 102.667 32.041 1.00 48.99 11 LEU E C 1
ATOM 4397 O O . LEU E 1 6 ? 4.659 102.401 30.885 1.00 46.24 11 LEU E O 1
ATOM 4402 N N . LYS E 1 7 ? 3.557 101.881 32.775 1.00 49.42 12 LYS E N 1
ATOM 4403 C CA . LYS E 1 7 ? 3.019 100.635 32.246 1.00 41.37 12 LYS E CA 1
ATOM 4404 C C . LYS E 1 7 ? 1.520 100.585 32.489 1.00 38.34 12 LYS E C 1
ATOM 4405 O O . LYS E 1 7 ? 1.076 100.605 33.637 1.00 44.24 12 LYS E O 1
ATOM 4411 N N . PRO E 1 8 ? 0.734 100.502 31.405 1.00 36.60 13 PRO E N 1
ATOM 4412 C CA . PRO E 1 8 ? -0.726 100.414 31.519 1.00 45.86 13 PRO E CA 1
ATOM 4413 C C . PRO E 1 8 ? -1.133 99.088 32.147 1.00 44.27 13 PRO E C 1
ATOM 4414 O O . PRO E 1 8 ? -0.484 98.073 31.903 1.00 52.19 13 PRO E O 1
ATOM 4418 N N . LEU E 1 9 ? -2.180 99.111 32.967 1.00 49.73 14 LEU E N 1
ATOM 4419 C CA . LEU E 1 9 ? -2.620 97.921 33.687 1.00 50.72 14 LEU E CA 1
ATOM 4420 C C . LEU E 1 9 ? -4.103 97.636 33.465 1.00 55.88 14 LEU E C 1
ATOM 4421 O O . LEU E 1 9 ? -4.958 98.322 34.025 1.00 58.16 14 LEU E O 1
ATOM 4426 N N . PRO E 1 10 ? -4.413 96.619 32.646 1.00 71.76 15 PRO E N 1
ATOM 4427 C CA . PRO E 1 10 ? -3.430 95.839 31.892 1.00 77.78 15 PRO E CA 1
ATOM 4428 C C . PRO E 1 10 ? -3.398 96.270 30.431 1.00 80.35 15 PRO E C 1
ATOM 4429 O O . PRO E 1 10 ? -2.694 95.668 29.619 1.00 84.24 15 PRO E O 1
ATOM 4433 N N . LYS E 1 11 ? -4.168 97.303 30.108 1.00 75.38 16 LYS E N 1
ATOM 4434 C CA . LYS E 1 11 ? -4.316 97.751 28.732 1.00 69.11 16 LYS E CA 1
ATOM 4435 C C . LYS E 1 11 ? -4.844 99.175 28.701 1.00 79.33 16 LYS E C 1
ATOM 4436 O O . LYS E 1 11 ? -5.432 99.650 29.673 1.00 82.40 16 LYS E O 1
ATOM 4442 N N . VAL E 1 12 ? -4.633 99.855 27.581 1.00 73.02 17 VAL E N 1
ATOM 4443 C CA . VAL E 1 12 ? -5.156 101.201 27.415 1.00 62.52 17 VAL E CA 1
ATOM 4444 C C . VAL E 1 12 ? -5.613 101.453 25.980 1.00 73.04 17 VAL E C 1
ATOM 4445 O O . VAL E 1 12 ? -4.878 101.199 25.026 1.00 72.70 17 VAL E O 1
ATOM 4449 N N . GLU E 1 13 ? -6.843 101.930 25.833 1.00 72.45 18 GLU E N 1
ATOM 4450 C CA . GLU E 1 13 ? -7.316 102.396 24.541 1.00 60.96 18 GLU E CA 1
ATOM 4451 C C . GLU E 1 13 ? -6.707 103.769 24.299 1.00 67.06 18 GLU E C 1
ATOM 4452 O O . GLU E 1 13 ? -6.882 104.683 25.104 1.00 87.44 18 GLU E O 1
ATOM 4458 N N . LEU E 1 14 ? -5.985 103.911 23.194 1.00 61.12 19 LEU E N 1
ATOM 4459 C CA . LEU E 1 14 ? -5.177 105.104 22.967 1.00 65.92 19 LEU E CA 1
ATOM 4460 C C . LEU E 1 14 ? -5.802 106.105 21.998 1.00 82.57 19 LEU E C 1
ATOM 4461 O O . LEU E 1 14 ? -6.128 105.763 20.860 1.00 80.82 19 LEU E O 1
ATOM 4466 N N . PRO E 1 15 ? -5.978 107.352 22.462 1.00 89.25 20 PRO E N 1
ATOM 4467 C CA . PRO E 1 15 ? -6.450 108.470 21.646 1.00 94.93 20 PRO E CA 1
ATOM 4468 C C . PRO E 1 15 ? -5.286 109.166 20.942 1.00 91.89 20 PRO E C 1
ATOM 4469 O O . PRO E 1 15 ? -4.137 109.007 21.364 1.00 78.10 20 PRO E O 1
ATOM 4473 N N . PRO E 1 16 ? -5.578 109.921 19.871 1.00 82.69 21 PRO E N 1
ATOM 4474 C CA . PRO E 1 16 ? -4.564 110.720 19.171 1.00 97.69 21 PRO E CA 1
ATOM 4475 C C . PRO E 1 16 ? -3.862 111.694 20.115 1.00 107.75 21 PRO E C 1
ATOM 4476 O O . PRO E 1 16 ? -4.504 112.236 21.016 1.00 103.14 21 PRO E O 1
ATOM 4480 N N . ASP E 1 17 ? -2.563 111.901 19.900 1.00 118.26 22 ASP E N 1
ATOM 4481 C CA . ASP E 1 17 ? -1.749 112.794 20.727 1.00 119.10 22 ASP E CA 1
ATOM 4482 C C . ASP E 1 17 ? -1.880 112.453 22.208 1.00 110.71 22 ASP E C 1
ATOM 4483 O O . ASP E 1 17 ? -2.143 113.321 23.041 1.00 111.75 22 ASP E O 1
ATOM 4485 N N . PHE E 1 18 ? -1.694 111.176 22.518 1.00 105.80 23 PHE E N 1
ATOM 4486 C CA . PHE E 1 18 ? -1.902 110.656 23.863 1.00 101.43 23 PHE E CA 1
ATOM 4487 C C . PHE E 1 18 ? -0.866 111.212 24.843 1.00 92.59 23 PHE E C 1
ATOM 4488 O O . PHE E 1 18 ? -1.121 111.331 26.048 1.00 84.11 23 PHE E O 1
ATOM 4496 N N . VAL E 1 19 ? 0.291 111.585 24.305 1.00 86.48 24 VAL E N 1
ATOM 4497 C CA . VAL E 1 19 ? 1.378 112.136 25.106 1.00 95.45 24 VAL E CA 1
ATOM 4498 C C . VAL E 1 19 ? 1.017 113.499 25.700 1.00 101.91 24 VAL E C 1
ATOM 4499 O O . VAL E 1 19 ? 1.252 113.752 26.884 1.00 85.49 24 VAL E O 1
ATOM 4503 N N . ASP E 1 20 ? 0.432 114.365 24.876 1.00 115.25 25 ASP E N 1
ATOM 4504 C CA . ASP E 1 20 ? -0.013 115.679 25.328 1.00 116.11 25 ASP E CA 1
ATOM 4505 C C . ASP E 1 20 ? -1.070 115.541 26.418 1.00 106.30 25 ASP E C 1
ATOM 4506 O O . ASP E 1 20 ? -1.068 116.284 27.402 1.00 111.13 25 ASP E O 1
ATOM 4511 N N . VAL E 1 21 ? -1.965 114.575 26.234 1.00 93.96 26 VAL E N 1
ATOM 4512 C CA . VAL E 1 21 ? -3.021 114.301 27.200 1.00 94.18 26 VAL E CA 1
ATOM 4513 C C . VAL E 1 21 ? -2.439 113.869 28.541 1.00 94.19 26 VAL E C 1
ATOM 4514 O O . VAL E 1 21 ? -2.819 114.395 29.589 1.00 115.16 26 VAL E O 1
ATOM 4518 N N . ILE E 1 22 ? -1.523 112.905 28.503 1.00 81.16 27 ILE E N 1
ATOM 4519 C CA . ILE E 1 22 ? -0.867 112.438 29.721 1.00 78.72 27 ILE E CA 1
ATOM 4520 C C . ILE E 1 22 ? -0.135 113.575 30.427 1.00 71.58 27 ILE E C 1
ATOM 4521 O O . ILE E 1 22 ? -0.236 113.729 31.645 1.00 79.52 27 ILE E O 1
ATOM 4526 N N . ARG E 1 23 ? 0.574 114.384 29.646 1.00 66.15 28 ARG E N 1
ATOM 4527 C CA . ARG E 1 23 ? 1.331 115.511 30.179 1.00 70.67 28 ARG E CA 1
ATOM 4528 C C . ARG E 1 23 ? 0.407 116.499 30.876 1.00 72.90 28 ARG E C 1
ATOM 4529 O O . ARG E 1 23 ? 0.733 117.024 31.938 1.00 88.30 28 ARG E O 1
ATOM 4537 N N . ILE E 1 24 ? -0.750 116.747 30.271 1.00 80.67 29 ILE E N 1
ATOM 4538 C CA . ILE E 1 24 ? -1.714 117.688 30.829 1.00 91.54 29 ILE E CA 1
ATOM 4539 C C . ILE E 1 24 ? -2.363 117.149 32.101 1.00 93.93 29 ILE E C 1
ATOM 4540 O O . ILE E 1 24 ? -2.543 117.881 33.077 1.00 108.56 29 ILE E O 1
ATOM 4545 N N . LYS E 1 25 ? -2.682 115.859 32.098 1.00 88.47 30 LYS E N 1
ATOM 4546 C CA . LYS E 1 25 ? -3.372 115.241 33.225 1.00 85.72 30 LYS E CA 1
ATOM 4547 C C . LYS E 1 25 ? -2.449 115.013 34.423 1.00 88.51 30 LYS E C 1
ATOM 4548 O O . LYS E 1 25 ? -2.889 115.044 35.574 1.00 81.85 30 LYS E O 1
ATOM 4550 N N . LEU E 1 26 ? -1.170 114.778 34.146 1.00 85.24 31 LEU E N 1
ATOM 4551 C CA . LEU E 1 26 ? -0.186 114.543 35.198 1.00 80.60 31 LEU E CA 1
ATOM 4552 C C . LEU E 1 26 ? 0.610 115.800 35.547 1.00 96.42 31 LEU E C 1
ATOM 4553 O O . LEU E 1 26 ? 1.546 115.744 36.345 1.00 96.35 31 LEU E O 1
ATOM 4558 N N . GLN E 1 27 ? 0.232 116.927 34.950 1.00 94.52 32 GLN E N 1
ATOM 4559 C CA . GLN E 1 27 ? 0.978 118.176 35.099 1.00 107.28 32 GLN E CA 1
ATOM 4560 C C . GLN E 1 27 ? 1.104 118.642 36.549 1.00 112.33 32 GLN E C 1
ATOM 4561 O O . GLN E 1 27 ? 0.104 118.856 37.234 1.00 103.49 32 GLN E O 1
ATOM 4563 N N . GLY E 1 28 ? 2.343 118.794 37.006 1.00 69.79 33 GLY E N 1
ATOM 4564 C CA . GLY E 1 28 ? 2.615 119.328 38.327 1.00 78.72 33 GLY E CA 1
ATOM 4565 C C . GLY E 1 28 ? 2.508 118.323 39.457 1.00 71.10 33 GLY E C 1
ATOM 4566 O O . GLY E 1 28 ? 2.651 118.682 40.625 1.00 78.07 33 GLY E O 1
ATOM 4567 N N . LYS E 1 29 ? 2.264 117.062 39.116 1.00 64.84 34 LYS E N 1
ATOM 4568 C CA . LYS E 1 29 ? 2.140 116.015 40.123 1.00 62.12 34 LYS E CA 1
ATOM 4569 C C . LYS E 1 29 ? 3.513 115.487 40.515 1.00 71.69 34 LYS E C 1
ATOM 4570 O O . LYS E 1 29 ? 4.461 115.544 39.731 1.00 78.92 34 LYS E O 1
ATOM 4572 N N . THR E 1 30 ? 3.617 114.986 41.740 1.00 64.73 35 THR E N 1
ATOM 4573 C CA . THR E 1 30 ? 4.856 114.392 42.215 1.00 67.22 35 THR E CA 1
ATOM 4574 C C . THR E 1 30 ? 4.758 112.873 42.121 1.00 71.51 35 THR E C 1
ATOM 4575 O O . THR E 1 30 ? 3.772 112.274 42.549 1.00 59.56 35 THR E O 1
ATOM 4579 N N . VAL E 1 31 ? 5.784 112.255 41.549 1.00 71.27 36 VAL E N 1
ATOM 4580 C CA . VAL E 1 31 ? 5.738 110.833 41.239 1.00 63.87 36 VAL E CA 1
ATOM 4581 C C . VAL E 1 31 ? 7.008 110.121 41.692 1.00 62.10 36 VAL E C 1
ATOM 4582 O O . VAL E 1 31 ? 8.117 110.609 41.471 1.00 61.01 36 VAL E O 1
ATOM 4586 N N . ARG E 1 32 ? 6.834 108.974 42.343 1.00 58.88 37 ARG E N 1
ATOM 4587 C CA . ARG E 1 32 ? 7.956 108.141 42.760 1.00 56.01 37 ARG E CA 1
ATOM 4588 C C . ARG E 1 32 ? 7.928 106.799 42.046 1.00 46.88 37 ARG E C 1
ATOM 4589 O O . ARG E 1 32 ? 6.867 106.324 41.643 1.00 46.49 37 ARG E O 1
ATOM 4597 N N . THR E 1 33 ? 9.101 106.195 41.886 1.00 53.38 38 THR E N 1
ATOM 4598 C CA . THR E 1 33 ? 9.203 104.859 41.312 1.00 52.74 38 THR E CA 1
ATOM 4599 C C . THR E 1 33 ? 8.411 103.861 42.146 1.00 43.42 38 THR E C 1
ATOM 4600 O O . THR E 1 33 ? 8.563 103.805 43.366 1.00 67.23 38 THR E O 1
ATOM 4604 N N . GLY E 1 34 ? 7.546 103.095 41.487 1.00 47.98 39 GLY E N 1
ATOM 4605 C CA . GLY E 1 34 ? 6.760 102.081 42.167 1.00 39.10 39 GLY E CA 1
ATOM 4606 C C . GLY E 1 34 ? 5.319 102.489 42.410 1.00 53.97 39 GLY E C 1
ATOM 4607 O O . GLY E 1 34 ? 4.495 101.665 42.802 1.00 49.79 39 GLY E O 1
ATOM 4608 N N . ASP E 1 35 ? 5.014 103.762 42.173 1.00 62.08 40 ASP E N 1
ATOM 4609 C CA . ASP E 1 35 ? 3.660 104.276 42.362 1.00 38.65 40 ASP E CA 1
ATOM 4610 C C . ASP E 1 35 ? 2.675 103.707 41.346 1.00 49.29 40 ASP E C 1
ATOM 4611 O O . ASP E 1 35 ? 3.063 103.269 40.261 1.00 46.38 40 ASP E O 1
ATOM 4616 N N . VAL E 1 36 ? 1.395 103.715 41.707 1.00 42.79 41 VAL E N 1
ATOM 4617 C CA . VAL E 1 36 ? 0.332 103.356 40.776 1.00 51.22 41 VAL E CA 1
ATOM 4618 C C . VAL E 1 36 ? -0.662 104.510 40.700 1.00 49.25 41 VAL E C 1
ATOM 4619 O O . VAL E 1 36 ? -1.226 104.916 41.715 1.00 59.67 41 VAL E O 1
ATOM 4623 N N . ILE E 1 37 ? -0.874 105.033 39.496 1.00 38.87 42 ILE E N 1
ATOM 4624 C CA . ILE E 1 37 ? -1.681 106.237 39.315 1.00 46.58 42 ILE E CA 1
ATOM 4625 C C . ILE E 1 37 ? -2.888 106.021 38.410 1.00 48.71 42 ILE E C 1
ATOM 4626 O O . ILE E 1 37 ? -2.766 105.464 37.325 1.00 54.56 42 ILE E O 1
ATOM 4631 N N . GLY E 1 38 ? -4.052 106.477 38.858 1.00 59.30 43 GLY E N 1
ATOM 4632 C CA . GLY E 1 38 ? -5.251 106.423 38.044 1.00 57.95 43 GLY E CA 1
ATOM 4633 C C . GLY E 1 38 ? -5.422 107.689 37.228 1.00 52.70 43 GLY E C 1
ATOM 4634 O O . GLY E 1 38 ? -5.352 108.793 37.764 1.00 81.31 43 GLY E O 1
ATOM 4635 N N . ILE E 1 39 ? -5.642 107.529 35.927 1.00 65.91 44 ILE E N 1
ATOM 4636 C CA . ILE E 1 39 ? -5.815 108.662 35.025 1.00 64.79 44 ILE E CA 1
ATOM 4637 C C . ILE E 1 39 ? -7.091 108.510 34.208 1.00 69.45 44 ILE E C 1
ATOM 4638 O O . ILE E 1 39 ? -7.314 107.479 33.574 1.00 72.43 44 ILE E O 1
ATOM 4643 N N . SER E 1 40 ? -7.925 109.542 34.227 1.00 69.54 45 SER E N 1
ATOM 4644 C CA . SER E 1 40 ? -9.162 109.533 33.460 1.00 78.74 45 SER E CA 1
ATOM 4645 C C . SER E 1 40 ? -8.882 109.767 31.976 1.00 78.80 45 SER E C 1
ATOM 4646 O O . SER E 1 40 ? -8.471 110.858 31.578 1.00 85.78 45 SER E O 1
ATOM 4649 N N . ILE E 1 41 ? -9.100 108.737 31.162 1.00 59.72 46 ILE E N 1
ATOM 4650 C CA . ILE E 1 41 ? -8.891 108.838 29.720 1.00 63.61 46 ILE E CA 1
ATOM 4651 C C . ILE E 1 41 ? -10.158 108.444 28.970 1.00 79.90 46 ILE E C 1
ATOM 4652 O O . ILE E 1 41 ? -10.700 107.358 29.184 1.00 91.59 46 ILE E O 1
ATOM 4657 N N . LEU E 1 42 ? -10.615 109.329 28.089 1.00 85.73 47 LEU E N 1
ATOM 4658 C CA . LEU E 1 42 ? -11.825 109.107 27.299 1.00 101.44 47 LEU E CA 1
ATOM 4659 C C . LEU E 1 42 ? -13.035 108.738 28.156 1.00 102.58 47 LEU E C 1
ATOM 4660 O O . LEU E 1 42 ? -13.896 107.968 27.730 1.00 109.02 47 LEU E O 1
ATOM 4665 N N . GLY E 1 43 ? -13.095 109.288 29.365 1.00 97.64 48 GLY E N 1
ATOM 4666 C CA . GLY E 1 43 ? -14.224 109.053 30.245 1.00 102.17 48 GLY E CA 1
ATOM 4667 C C . GLY E 1 43 ? -14.118 107.774 31.055 1.00 103.47 48 GLY E C 1
ATOM 4668 O O . GLY E 1 43 ? -15.063 107.394 31.744 1.00 116.17 48 GLY E O 1
ATOM 4669 N N . LYS E 1 44 ? -12.971 107.106 30.977 1.00 94.83 49 LYS E N 1
ATOM 4670 C CA . LYS E 1 44 ? -12.770 105.868 31.726 1.00 90.08 49 LYS E CA 1
ATOM 4671 C C . LYS E 1 44 ? -11.455 105.866 32.504 1.00 78.37 49 LYS E C 1
ATOM 4672 O O . LYS E 1 44 ? -10.422 106.304 32.001 1.00 67.99 49 LYS E O 1
ATOM 4674 N N . GLU E 1 45 ? -11.504 105.362 33.733 1.00 83.38 50 GLU E N 1
ATOM 4675 C CA . GLU E 1 45 ? -10.332 105.320 34.601 1.00 85.23 50 GLU E CA 1
ATOM 4676 C C . GLU E 1 45 ? -9.320 104.281 34.122 1.00 71.92 50 GLU E C 1
ATOM 4677 O O . GLU E 1 45 ? -9.664 103.118 33.914 1.00 67.55 50 GLU E O 1
ATOM 4683 N N . VAL E 1 46 ? -8.072 104.703 33.947 1.00 45.43 51 VAL E N 1
ATOM 4684 C CA . VAL E 1 46 ? -7.009 103.797 33.524 1.00 42.46 51 VAL E CA 1
ATOM 4685 C C . VAL E 1 46 ? -5.811 103.886 34.462 1.00 46.16 51 VAL E C 1
ATOM 4686 O O . VAL E 1 46 ? -5.256 104.963 34.676 1.00 50.72 51 VAL E O 1
ATOM 4690 N N . LYS E 1 47 ? -5.405 102.747 35.010 1.00 49.72 52 LYS E N 1
ATOM 4691 C CA . LYS E 1 47 ? -4.286 102.708 35.944 1.00 36.09 52 LYS E CA 1
ATOM 4692 C C . LYS E 1 47 ? -2.950 102.529 35.227 1.00 50.01 52 LYS E C 1
ATOM 4693 O O . LYS E 1 47 ? -2.850 101.788 34.251 1.00 60.43 52 LYS E O 1
ATOM 4699 N N . PHE E 1 48 ? -1.932 103.231 35.712 1.00 45.03 53 PHE E N 1
ATOM 4700 C CA . PHE E 1 48 ? -0.578 103.106 35.191 1.00 49.18 53 PHE E CA 1
ATOM 4701 C C . PHE E 1 48 ? 0.395 102.858 36.338 1.00 50.43 53 PHE E C 1
ATOM 4702 O O . PHE E 1 48 ? 0.416 103.615 37.310 1.00 41.95 53 PHE E O 1
ATOM 4710 N N . LYS E 1 49 ? 1.196 101.801 36.230 1.00 31.07 54 LYS E N 1
ATOM 4711 C CA . LYS E 1 49 ? 2.281 101.595 37.179 1.00 35.55 54 LYS E CA 1
ATOM 4712 C C . LYS E 1 49 ? 3.489 102.422 36.764 1.00 43.85 54 LYS E C 1
ATOM 4713 O O . LYS E 1 49 ? 3.972 102.312 35.637 1.00 41.78 54 LYS E O 1
ATOM 4717 N N . VAL E 1 50 ? 3.962 103.265 37.673 1.00 38.72 55 VAL E N 1
ATOM 4718 C CA . VAL E 1 50 ? 5.183 104.013 37.435 1.00 34.75 55 VAL E CA 1
ATOM 4719 C C . VAL E 1 50 ? 6.368 103.063 37.515 1.00 53.27 55 VAL E C 1
ATOM 4720 O O . VAL E 1 50 ? 6.942 102.856 38.587 1.00 54.77 55 VAL E O 1
ATOM 4724 N N . VAL E 1 51 ? 6.708 102.465 36.379 1.00 57.79 56 VAL E N 1
ATOM 4725 C CA . VAL E 1 51 ? 7.824 101.533 36.311 1.00 56.22 56 VAL E CA 1
ATOM 4726 C C . VAL E 1 51 ? 9.118 102.223 36.704 1.00 59.52 56 VAL E C 1
ATOM 4727 O O . VAL E 1 51 ? 9.921 101.671 37.460 1.00 67.70 56 VAL E O 1
ATOM 4731 N N . GLN E 1 52 ? 9.314 103.442 36.215 1.00 58.97 57 GLN E N 1
ATOM 4732 C CA . GLN E 1 52 ? 10.478 104.203 36.655 1.00 59.99 57 GLN E CA 1
ATOM 4733 C C . GLN E 1 52 ? 10.271 105.707 36.564 1.00 70.76 57 GLN E C 1
ATOM 4734 O O . GLN E 1 52 ? 9.746 106.212 35.578 1.00 73.99 57 GLN E O 1
ATOM 4740 N N . ALA E 1 53 ? 10.678 106.415 37.611 1.00 60.12 58 ALA E N 1
ATOM 4741 C CA . ALA E 1 53 ? 10.725 107.866 37.575 1.00 54.60 58 ALA E CA 1
ATOM 4742 C C . ALA E 1 53 ? 12.174 108.300 37.737 1.00 78.01 58 ALA E C 1
ATOM 4743 O O . ALA E 1 53 ? 12.833 107.920 38.706 1.00 85.04 58 ALA E O 1
ATOM 4745 N N . TYR E 1 54 ? 12.675 109.088 36.790 1.00 55.30 59 TYR E N 1
ATOM 4746 C CA . TYR E 1 54 ? 14.061 109.536 36.858 1.00 74.30 59 TYR E CA 1
ATOM 4747 C C . TYR E 1 54 ? 14.176 111.057 36.788 1.00 85.75 59 TYR E C 1
ATOM 4748 O O . TYR E 1 54 ? 13.920 111.654 35.745 1.00 93.19 59 TYR E O 1
ATOM 4757 N N . PRO E 1 55 ? 14.569 111.689 37.906 1.00 74.77 60 PRO E N 1
ATOM 4758 C CA . PRO E 1 55 ? 14.902 111.016 39.166 1.00 77.05 60 PRO E CA 1
ATOM 4759 C C . PRO E 1 55 ? 13.650 110.678 39.965 1.00 65.32 60 PRO E C 1
ATOM 4760 O O . PRO E 1 55 ? 12.550 111.021 39.545 1.00 78.48 60 PRO E O 1
ATOM 4764 N N . SER E 1 56 ? 13.817 110.009 41.099 1.00 81.66 61 SER E N 1
ATOM 4765 C CA . SER E 1 56 ? 12.683 109.687 41.955 1.00 76.83 61 SER E CA 1
ATOM 4766 C C . SER E 1 56 ? 12.929 110.241 43.356 1.00 77.19 61 SER E C 1
ATOM 4767 O O . SER E 1 56 ? 13.903 109.868 44.008 1.00 79.49 61 SER E O 1
ATOM 4770 N N . PRO E 1 57 ? 12.042 111.132 43.830 1.00 82.72 62 PRO E N 1
ATOM 4771 C CA . PRO E 1 57 ? 10.789 111.552 43.188 1.00 82.03 62 PRO E CA 1
ATOM 4772 C C . PRO E 1 57 ? 10.976 112.532 42.030 1.00 85.83 62 PRO E C 1
ATOM 4773 O O . PRO E 1 57 ? 12.090 112.982 41.764 1.00 88.54 62 PRO E O 1
ATOM 4777 N N . LEU E 1 58 ? 9.880 112.841 41.346 1.00 77.63 63 LEU E N 1
ATOM 4778 C CA . LEU E 1 58 ? 9.919 113.675 40.152 1.00 70.59 63 LEU E CA 1
ATOM 4779 C C . LEU E 1 58 ? 8.667 114.536 40.041 1.00 69.38 63 LEU E C 1
ATOM 4780 O O . LEU E 1 58 ? 7.567 114.093 40.372 1.00 76.65 63 LEU E O 1
ATOM 4785 N N . ARG E 1 59 ? 8.842 115.771 39.586 1.00 85.24 64 ARG E N 1
ATOM 4786 C CA . ARG E 1 59 ? 7.717 116.659 39.330 1.00 87.74 64 ARG E CA 1
ATOM 4787 C C . ARG E 1 59 ? 7.477 116.753 37.827 1.00 89.94 64 ARG E C 1
ATOM 4788 O O . ARG E 1 59 ? 8.316 117.267 37.086 1.00 93.01 64 ARG E O 1
ATOM 4790 N N . VAL E 1 60 ? 6.335 116.239 37.382 1.00 92.76 65 VAL E N 1
ATOM 4791 C CA . VAL E 1 60 ? 6.000 116.196 35.960 1.00 90.49 65 VAL E CA 1
ATOM 4792 C C . VAL E 1 60 ? 5.885 117.586 35.333 1.00 91.64 65 VAL E C 1
ATOM 4793 O O . VAL E 1 60 ? 5.046 118.396 35.737 1.00 79.86 65 VAL E O 1
ATOM 4797 N N . GLU E 1 61 ? 6.736 117.854 34.347 1.00 94.52 66 GLU E N 1
ATOM 4798 C CA . GLU E 1 61 ? 6.729 119.131 33.642 1.00 97.41 66 GLU E CA 1
ATOM 4799 C C . GLU E 1 61 ? 6.557 118.925 32.139 1.00 94.03 66 GLU E C 1
ATOM 4800 O O . GLU E 1 61 ? 6.463 117.793 31.665 1.00 107.12 66 GLU E O 1
ATOM 4802 N N . ASP E 1 62 ? 6.517 120.023 31.393 1.00 92.78 67 ASP E N 1
ATOM 4803 C CA . ASP E 1 62 ? 6.353 119.964 29.944 1.00 92.37 67 ASP E CA 1
ATOM 4804 C C . ASP E 1 62 ? 7.572 119.356 29.250 1.00 85.50 67 ASP E C 1
ATOM 4805 O O . ASP E 1 62 ? 7.476 118.876 28.122 1.00 83.88 67 ASP E O 1
ATOM 4807 N N . ARG E 1 63 ? 8.715 119.384 29.928 1.00 91.22 68 ARG E N 1
ATOM 4808 C CA . ARG E 1 63 ? 9.960 118.874 29.362 1.00 85.82 68 ARG E CA 1
ATOM 4809 C C . ARG E 1 63 ? 10.149 117.390 29.676 1.00 87.96 68 ARG E C 1
ATOM 4810 O O . ARG E 1 63 ? 11.067 116.751 29.160 1.00 82.18 68 ARG E O 1
ATOM 4812 N N . THR E 1 64 ? 9.286 116.854 30.533 1.00 85.34 69 THR E N 1
ATOM 4813 C CA . THR E 1 64 ? 9.384 115.462 30.961 1.00 72.36 69 THR E CA 1
ATOM 4814 C C . THR E 1 64 ? 9.098 114.487 29.822 1.00 79.03 69 THR E C 1
ATOM 4815 O O . THR E 1 64 ? 8.029 114.531 29.212 1.00 83.90 69 THR E O 1
ATOM 4819 N N . LYS E 1 65 ? 10.056 113.605 29.546 1.00 59.77 70 LYS E N 1
ATOM 4820 C CA . LYS E 1 65 ? 9.886 112.579 28.520 1.00 79.06 70 LYS E CA 1
ATOM 4821 C C . LYS E 1 65 ? 9.128 111.373 29.064 1.00 65.45 70 LYS E C 1
ATOM 4822 O O . LYS E 1 65 ? 9.517 110.777 30.069 1.00 62.82 70 LYS E O 1
ATOM 4828 N N . ILE E 1 66 ? 8.052 111.008 28.380 1.00 58.64 71 ILE E N 1
ATOM 4829 C CA . ILE E 1 66 ? 7.200 109.919 28.828 1.00 56.43 71 ILE E CA 1
ATOM 4830 C C . ILE E 1 66 ? 7.210 108.772 27.826 1.00 56.39 71 ILE E C 1
ATOM 4831 O O . ILE E 1 66 ? 7.015 108.975 26.629 1.00 58.53 71 ILE E O 1
ATOM 4836 N N . THR E 1 67 ? 7.461 107.567 28.319 1.00 42.69 72 THR E N 1
ATOM 4837 C CA . THR E 1 67 ? 7.474 106.388 27.466 1.00 61.58 72 THR E CA 1
ATOM 4838 C C . THR E 1 67 ? 6.589 105.300 28.054 1.00 51.72 72 THR E C 1
ATOM 4839 O O . THR E 1 67 ? 6.392 105.233 29.268 1.00 45.47 72 THR E O 1
ATOM 4843 N N . LEU E 1 68 ? 6.051 104.450 27.187 1.00 61.35 73 LEU E N 1
ATOM 4844 C CA . LEU E 1 68 ? 5.210 103.350 27.636 1.00 45.34 73 LEU E CA 1
ATOM 4845 C C . LEU E 1 68 ? 6.020 102.069 27.738 1.00 41.94 73 LEU E C 1
ATOM 4846 O O . LEU E 1 68 ? 6.785 101.729 26.837 1.00 53.62 73 LEU E O 1
ATOM 4851 N N . VAL E 1 69 ? 5.842 101.362 28.846 1.00 50.78 74 VAL E N 1
ATOM 4852 C CA . VAL E 1 69 ? 6.470 100.068 29.050 1.00 38.43 74 VAL E CA 1
ATOM 4853 C C . VAL E 1 69 ? 5.481 98.991 28.622 1.00 46.18 74 VAL E C 1
ATOM 4854 O O . VAL E 1 69 ? 4.311 99.037 29.001 1.00 57.47 74 VAL E O 1
ATOM 4858 N N . THR E 1 70 ? 5.949 98.009 27.854 1.00 34.64 75 THR E N 1
ATOM 4859 C CA . THR E 1 70 ? 5.038 97.043 27.238 1.00 51.83 75 THR E CA 1
ATOM 4860 C C . THR E 1 70 ? 5.191 95.606 27.738 1.00 35.32 75 THR E C 1
ATOM 4861 O O . THR E 1 70 ? 4.445 94.726 27.311 1.00 47.43 75 THR E O 1
ATOM 4865 N N . HIS E 1 71 ? 6.146 95.362 28.629 1.00 37.20 76 HIS E N 1
ATOM 4866 C CA . HIS E 1 71 ? 6.393 93.997 29.090 1.00 53.63 76 HIS E CA 1
ATOM 4867 C C . HIS E 1 71 ? 5.324 93.489 30.066 1.00 49.48 76 HIS E C 1
ATOM 4868 O O . HIS E 1 71 ? 5.024 94.147 31.061 1.00 52.02 76 HIS E O 1
ATOM 4875 N N . PRO E 1 72 ? 4.742 92.313 29.773 1.00 84.70 77 PRO E N 1
ATOM 4876 C CA . PRO E 1 72 ? 3.674 91.710 30.580 1.00 81.69 77 PRO E CA 1
ATOM 4877 C C . PRO E 1 72 ? 4.229 91.068 31.840 1.00 76.24 77 PRO E C 1
ATOM 4878 O O . PRO E 1 72 ? 3.972 89.895 32.117 1.00 97.74 77 PRO E O 1
ATOM 4882 N N . VAL E 1 73 ? 4.974 91.848 32.610 1.00 74.98 78 VAL E N 1
ATOM 4883 C CA . VAL E 1 73 ? 5.722 91.319 33.732 1.00 67.32 78 VAL E CA 1
ATOM 4884 C C . VAL E 1 73 ? 5.965 92.429 34.746 1.00 77.57 78 VAL E C 1
ATOM 4885 O O . VAL E 1 73 ? 6.189 93.581 34.376 1.00 75.10 78 VAL E O 1
ATOM 4889 N N . ASP E 1 74 ? 5.890 92.083 36.026 1.00 70.79 79 ASP E N 1
ATOM 4890 C CA . ASP E 1 74 ? 6.170 93.035 37.090 1.00 62.07 79 ASP E CA 1
ATOM 4891 C C . ASP E 1 74 ? 7.613 92.909 37.551 1.00 58.69 79 ASP E C 1
ATOM 4892 O O . ASP E 1 74 ? 8.052 91.829 37.950 1.00 57.72 79 ASP E O 1
ATOM 4897 N N . VAL E 1 75 ? 8.350 94.013 37.483 1.00 60.30 80 VAL E N 1
ATOM 4898 C CA . VAL E 1 75 ? 9.733 94.032 37.942 1.00 60.58 80 VAL E CA 1
ATOM 4899 C C . VAL E 1 75 ? 9.825 94.730 39.293 1.00 60.40 80 VAL E C 1
ATOM 4900 O O . VAL E 1 75 ? 9.462 95.897 39.424 1.00 75.73 80 VAL E O 1
ATOM 4904 N N . LEU E 1 76 ? 10.310 94.003 40.294 1.00 63.57 81 LEU E N 1
ATOM 4905 C CA . LEU E 1 76 ? 10.415 94.525 41.651 1.00 47.95 81 LEU E CA 1
ATOM 4906 C C . LEU E 1 76 ? 11.849 94.418 42.158 1.00 68.87 81 LEU E C 1
ATOM 4907 O O . LEU E 1 76 ? 12.502 93.394 41.973 1.00 67.14 81 LEU E O 1
ATOM 4912 N N . GLU E 1 77 ? 12.333 95.476 42.801 1.00 74.48 82 GLU E N 1
ATOM 4913 C CA . GLU E 1 77 ? 13.722 95.524 43.247 1.00 79.05 82 GLU E CA 1
ATOM 4914 C C . GLU E 1 77 ? 13.835 95.813 44.743 1.00 75.87 82 GLU E C 1
ATOM 4915 O O . GLU E 1 77 ? 12.982 96.484 45.324 1.00 74.60 82 GLU E O 1
ATOM 4921 N N . ALA E 1 78 ? 14.883 95.281 45.365 1.00 71.36 83 ALA E N 1
ATOM 4922 C CA . ALA E 1 78 ? 15.139 95.525 46.779 1.00 68.86 83 ALA E CA 1
ATOM 4923 C C . ALA E 1 78 ? 16.636 95.611 47.061 1.00 73.60 83 ALA E C 1
ATOM 4924 O O . ALA E 1 78 ? 17.373 94.646 46.855 1.00 56.77 83 ALA E O 1
ATOM 4926 N N . LYS E 1 79 ? 17.077 96.773 47.533 1.00 82.40 84 LYS E N 1
ATOM 4927 C CA . LYS E 1 79 ? 18.478 96.983 47.876 1.00 76.10 84 LYS E CA 1
ATOM 4928 C C . LYS E 1 79 ? 18.820 96.280 49.187 1.00 75.01 84 LYS E C 1
ATOM 4929 O O . LYS E 1 79 ? 18.235 96.574 50.230 1.00 76.23 84 LYS E O 1
ATOM 4931 N N . ILE E 1 80 ? 19.756 95.339 49.126 1.00 73.38 85 ILE E N 1
ATOM 4932 C CA . ILE E 1 80 ? 20.180 94.596 50.308 1.00 67.51 85 ILE E CA 1
ATOM 4933 C C . ILE E 1 80 ? 21.702 94.524 50.383 1.00 83.37 85 ILE E C 1
ATOM 4934 O O . ILE E 1 80 ? 22.353 93.994 49.482 1.00 85.83 85 ILE E O 1
ATOM 4939 N N . LYS E 1 81 ? 22.264 95.062 51.460 1.00 100.46 86 LYS E N 1
ATOM 4940 C CA . LYS E 1 81 ? 23.713 95.100 51.626 1.00 116.20 86 LYS E CA 1
ATOM 4941 C C . LYS E 1 81 ? 24.292 93.735 51.992 1.00 116.01 86 LYS E C 1
ATOM 4942 O O . LYS E 1 81 ? 23.911 93.137 53.000 1.00 107.25 86 LYS E O 1
ATOM 4944 N N . GLY E 1 82 ? 25.217 93.257 51.165 1.00 119.62 87 GLY E N 1
ATOM 4945 C CA . GLY E 1 82 ? 25.926 92.015 51.421 1.00 116.00 87 GLY E CA 1
ATOM 4946 C C . GLY E 1 82 ? 25.040 90.786 51.465 1.00 102.81 87 GLY E C 1
ATOM 4947 O O . GLY E 1 82 ? 24.803 90.220 52.532 1.00 101.09 87 GLY E O 1
ATOM 4948 N N . ILE E 1 83 ? 24.560 90.366 50.300 1.00 94.44 88 ILE E N 1
ATOM 4949 C CA . ILE E 1 83 ? 23.724 89.176 50.198 1.00 81.03 88 ILE E CA 1
ATOM 4950 C C . ILE E 1 83 ? 24.577 87.909 50.170 1.00 90.33 88 ILE E C 1
ATOM 4951 O O . ILE E 1 83 ? 25.331 87.677 49.225 1.00 91.77 88 ILE E O 1
ATOM 4956 N N . LYS E 1 84 ? 24.458 87.100 51.219 1.00 92.68 89 LYS E N 1
ATOM 4957 C CA . LYS E 1 84 ? 25.223 85.861 51.344 1.00 87.97 89 LYS E CA 1
ATOM 4958 C C . LYS E 1 84 ? 24.564 84.690 50.618 1.00 82.63 89 LYS E C 1
ATOM 4959 O O . LYS E 1 84 ? 25.244 83.886 49.980 1.00 85.71 89 LYS E O 1
ATOM 4961 N N . ASP E 1 85 ? 23.243 84.588 50.731 1.00 79.87 90 ASP E N 1
ATOM 4962 C CA . ASP E 1 85 ? 22.508 83.491 50.109 1.00 85.73 90 ASP E CA 1
ATOM 4963 C C . ASP E 1 85 ? 21.020 83.812 49.968 1.00 79.29 90 ASP E C 1
ATOM 4964 O O . ASP E 1 85 ? 20.461 84.568 50.762 1.00 85.30 90 ASP E O 1
ATOM 4969 N N . VAL E 1 86 ? 20.387 83.242 48.944 1.00 63.07 91 VAL E N 1
ATOM 4970 C CA . VAL E 1 86 ? 18.955 83.422 48.726 1.00 56.56 91 VAL E CA 1
ATOM 4971 C C . VAL E 1 86 ? 18.252 82.078 48.539 1.00 56.67 91 VAL E C 1
ATOM 4972 O O . VAL E 1 86 ? 18.686 81.246 47.742 1.00 53.46 91 VAL E O 1
ATOM 4976 N N . ILE E 1 87 ? 17.166 81.875 49.279 1.00 53.99 92 ILE E N 1
ATOM 4977 C CA . ILE E 1 87 ? 16.373 80.656 49.178 1.00 36.20 92 ILE E CA 1
ATOM 4978 C C . ILE E 1 87 ? 15.002 80.961 48.592 1.00 50.96 92 ILE E C 1
ATOM 4979 O O . ILE E 1 87 ? 14.355 81.931 48.979 1.00 68.94 92 ILE E O 1
ATOM 4984 N N . LEU E 1 88 ? 14.559 80.124 47.660 1.00 53.53 93 LEU E N 1
ATOM 4985 C CA . LEU E 1 88 ? 13.330 80.387 46.929 1.00 46.49 93 LEU E CA 1
ATOM 4986 C C . LEU E 1 88 ? 12.326 79.248 47.095 1.00 55.50 93 LEU E C 1
ATOM 4987 O O . LEU E 1 88 ? 12.622 78.096 46.780 1.00 62.26 93 LEU E O 1
ATOM 4992 N N . ASP E 1 89 ? 11.144 79.575 47.611 1.00 53.27 94 ASP E N 1
ATOM 4993 C CA . ASP E 1 89 ? 10.069 78.601 47.746 1.00 52.82 94 ASP E CA 1
ATOM 4994 C C . ASP E 1 89 ? 8.803 79.182 47.124 1.00 54.89 94 ASP E C 1
ATOM 4995 O O . ASP E 1 89 ? 8.866 80.197 46.431 1.00 69.32 94 ASP E O 1
ATOM 5000 N N . GLU E 1 90 ? 7.659 78.550 47.370 1.00 61.95 95 GLU E N 1
ATOM 5001 C CA . GLU E 1 90 ? 6.392 79.012 46.803 1.00 67.53 95 GLU E CA 1
ATOM 5002 C C . GLU E 1 90 ? 6.019 80.395 47.334 1.00 83.78 95 GLU E C 1
ATOM 5003 O O . GLU E 1 90 ? 5.690 80.549 48.511 1.00 94.84 95 GLU E O 1
ATOM 5005 N N . ASN E 1 91 ? 6.052 81.388 46.446 1.00 82.57 96 ASN E N 1
ATOM 5006 C CA . ASN E 1 91 ? 5.833 82.792 46.800 1.00 90.53 96 ASN E CA 1
ATOM 5007 C C . ASN E 1 91 ? 6.563 83.256 48.062 1.00 93.30 96 ASN E C 1
ATOM 5008 O O . ASN E 1 91 ? 6.081 84.126 48.786 1.00 86.61 96 ASN E O 1
ATOM 5013 N N . LEU E 1 92 ? 7.723 82.662 48.321 1.00 84.79 97 LEU E N 1
ATOM 5014 C CA . LEU E 1 92 ? 8.557 83.041 49.452 1.00 63.69 97 LEU E CA 1
ATOM 5015 C C . LEU E 1 92 ? 9.983 83.284 48.980 1.00 58.77 97 LEU E C 1
ATOM 5016 O O . LEU E 1 92 ? 10.540 82.489 48.223 1.00 58.49 97 LEU E O 1
ATOM 5021 N N . ILE E 1 93 ? 10.568 84.396 49.407 1.00 57.82 98 ILE E N 1
ATOM 5022 C CA . ILE E 1 93 ? 11.963 84.667 49.091 1.00 34.28 98 ILE E CA 1
ATOM 5023 C C . ILE E 1 93 ? 12.709 84.945 50.391 1.00 53.93 98 ILE E C 1
ATOM 5024 O O . ILE E 1 93 ? 12.423 85.918 51.086 1.00 49.95 98 ILE E O 1
ATOM 5029 N N . VAL E 1 94 ? 13.638 84.062 50.737 1.00 48.66 99 VAL E N 1
ATOM 5030 C CA . VAL E 1 94 ? 14.382 84.193 51.982 1.00 48.61 99 VAL E CA 1
ATOM 5031 C C . VAL E 1 94 ? 15.829 84.580 51.708 1.00 53.76 99 VAL E C 1
ATOM 5032 O O . VAL E 1 94 ? 16.553 83.867 51.012 1.00 48.78 99 VAL E O 1
ATOM 5036 N N . VAL E 1 95 ? 16.241 85.720 52.253 1.00 56.05 100 VAL E N 1
ATOM 5037 C CA . VAL E 1 95 ? 17.586 86.236 52.035 1.00 54.56 100 VAL E CA 1
ATOM 5038 C C . VAL E 1 95 ? 18.383 86.269 53.336 1.00 66.42 100 VAL E C 1
ATOM 5039 O O . VAL E 1 95 ? 17.889 86.723 54.367 1.00 73.04 100 VAL E O 1
ATOM 5043 N N . ILE E 1 96 ? 19.616 85.777 53.283 1.00 59.43 101 ILE E N 1
ATOM 5044 C CA . ILE E 1 96 ? 20.505 85.805 54.435 1.00 62.63 101 ILE E CA 1
ATOM 5045 C C . ILE E 1 96 ? 21.705 86.696 54.128 1.00 77.04 101 ILE E C 1
ATOM 5046 O O . ILE E 1 96 ? 22.372 86.509 53.114 1.00 82.30 101 ILE E O 1
ATOM 5051 N N . THR E 1 97 ? 21.975 87.667 54.998 1.00 86.40 102 THR E N 1
ATOM 5052 C CA . THR E 1 97 ? 23.074 88.605 54.773 1.00 94.66 102 THR E CA 1
ATOM 5053 C C . THR E 1 97 ? 24.387 88.112 55.374 1.00 95.23 102 THR E C 1
ATOM 5054 O O . THR E 1 97 ? 24.420 87.107 56.085 1.00 82.84 102 THR E O 1
ATOM 5058 N N . GLU E 1 98 ? 25.467 88.829 55.077 1.00 97.38 103 GLU E N 1
ATOM 5059 C CA . GLU E 1 98 ? 26.797 88.452 55.542 1.00 94.92 103 GLU E CA 1
ATOM 5060 C C . GLU E 1 98 ? 26.966 88.700 57.038 1.00 102.91 103 GLU E C 1
ATOM 5061 O O . GLU E 1 98 ? 27.842 88.117 57.676 1.00 105.79 103 GLU E O 1
ATOM 5063 N N . GLU E 1 99 ? 26.126 89.566 57.594 1.00 107.01 104 GLU E N 1
ATOM 5064 C CA . GLU E 1 99 ? 26.155 89.825 59.027 1.00 107.94 104 GLU E CA 1
ATOM 5065 C C . GLU E 1 99 ? 25.022 89.087 59.735 1.00 106.61 104 GLU E C 1
ATOM 5066 O O . GLU E 1 99 ? 24.471 89.570 60.724 1.00 106.85 104 GLU E O 1
ATOM 5072 N N . ASN E 1 100 ? 24.685 87.912 59.206 1.00 107.95 105 ASN E N 1
ATOM 5073 C CA . ASN E 1 100 ? 23.732 87.002 59.838 1.00 102.12 105 ASN E CA 1
ATOM 5074 C C . ASN E 1 100 ? 22.358 87.608 60.110 1.00 96.28 105 ASN E C 1
ATOM 5075 O O . ASN E 1 100 ? 21.736 87.334 61.136 1.00 100.65 105 ASN E O 1
ATOM 5080 N N . GLU E 1 101 ? 21.896 88.441 59.187 1.00 88.11 106 GLU E N 1
ATOM 5081 C CA . GLU E 1 101 ? 20.552 88.992 59.260 1.00 88.75 106 GLU E CA 1
ATOM 5082 C C . GLU E 1 101 ? 19.641 88.216 58.312 1.00 92.09 106 GLU E C 1
ATOM 5083 O O . GLU E 1 101 ? 19.996 87.979 57.157 1.00 94.15 106 GLU E O 1
ATOM 5089 N N . VAL E 1 102 ? 18.471 87.814 58.802 1.00 82.83 107 VAL E N 1
ATOM 5090 C CA . VAL E 1 102 ? 17.536 87.036 57.994 1.00 76.18 107 VAL E CA 1
ATOM 5091 C C . VAL E 1 102 ? 16.325 87.867 57.581 1.00 59.34 107 VAL E C 1
ATOM 5092 O O . VAL E 1 102 ? 15.645 88.464 58.421 1.00 59.47 107 VAL E O 1
ATOM 5096 N N . LEU E 1 103 ? 16.062 87.888 56.278 1.00 58.34 108 LEU E N 1
ATOM 5097 C CA . LEU E 1 103 ? 14.961 88.655 55.711 1.00 57.44 108 LEU E CA 1
ATOM 5098 C C . LEU E 1 103 ? 14.003 87.759 54.933 1.00 64.39 108 LEU E C 1
ATOM 5099 O O . LEU E 1 103 ? 14.425 86.854 54.212 1.00 55.89 108 LEU E O 1
ATOM 5104 N N . ILE E 1 104 ? 12.710 88.019 55.087 1.00 55.87 109 ILE E N 1
ATOM 5105 C CA . ILE E 1 104 ? 11.678 87.226 54.437 1.00 46.60 109 ILE E CA 1
ATOM 5106 C C . ILE E 1 104 ? 10.726 88.113 53.640 1.00 58.87 109 ILE E C 1
ATOM 5107 O O . ILE E 1 104 ? 10.048 88.982 54.206 1.00 69.47 109 ILE E O 1
ATOM 5112 N N . PHE E 1 105 ? 10.688 87.870 52.328 1.00 51.74 110 PHE E N 1
ATOM 5113 C CA . PHE E 1 105 ? 9.862 88.618 51.385 1.00 53.06 110 PHE E CA 1
ATOM 5114 C C . PHE E 1 105 ? 8.793 87.708 50.795 1.00 65.01 110 PHE E C 1
ATOM 5115 O O . PHE E 1 105 ? 8.981 86.490 50.712 1.00 64.55 110 PHE E O 1
ATOM 5123 N N . ASN E 1 106 ? 7.685 88.304 50.361 1.00 61.60 111 ASN E N 1
ATOM 5124 C CA . ASN E 1 106 ? 6.653 87.558 49.652 1.00 38.64 111 ASN E CA 1
ATOM 5125 C C . ASN E 1 106 ? 6.771 87.742 48.141 1.00 75.32 111 ASN E C 1
ATOM 5126 O O . ASN E 1 106 ? 7.791 88.220 47.645 1.00 75.66 111 ASN E O 1
ATOM 5131 N N . GLN E 1 107 ? 5.722 87.364 47.417 1.00 79.58 112 GLN E N 1
ATOM 5132 C CA . GLN E 1 107 ? 5.716 87.442 45.956 1.00 74.35 112 GLN E CA 1
ATOM 5133 C C . GLN E 1 107 ? 5.718 88.870 45.409 1.00 72.22 112 GLN E C 1
ATOM 5134 O O . GLN E 1 107 ? 6.056 89.092 44.248 1.00 77.45 112 GLN E O 1
ATOM 5140 N N . ASN E 1 108 ? 5.340 89.836 46.240 1.00 79.39 113 ASN E N 1
ATOM 5141 C CA . ASN E 1 108 ? 5.348 91.234 45.822 1.00 72.19 113 ASN E CA 1
ATOM 5142 C C . ASN E 1 108 ? 6.592 91.949 46.338 1.00 68.87 113 ASN E C 1
ATOM 5143 O O . ASN E 1 108 ? 6.679 93.177 46.301 1.00 71.63 113 ASN E O 1
ATOM 5148 N N . LEU E 1 109 ? 7.552 91.156 46.808 1.00 77.36 114 LEU E N 1
ATOM 5149 C CA . LEU E 1 109 ? 8.812 91.651 47.364 1.00 76.72 114 LEU E CA 1
ATOM 5150 C C . LEU E 1 109 ? 8.605 92.597 48.550 1.00 75.42 114 LEU E C 1
ATOM 5151 O O . LEU E 1 109 ? 9.436 93.464 48.821 1.00 63.23 114 LEU E O 1
ATOM 5156 N N . GLU E 1 110 ? 7.491 92.419 49.252 1.00 77.80 115 GLU E N 1
ATOM 5157 C CA . GLU E 1 110 ? 7.217 93.175 50.466 1.00 76.53 115 GLU E CA 1
ATOM 5158 C C . GLU E 1 110 ? 7.864 92.491 51.669 1.00 69.47 115 GLU E C 1
ATOM 5159 O O . GLU E 1 110 ? 7.630 91.308 51.920 1.00 61.27 115 GLU E O 1
ATOM 5165 N N . GLU E 1 111 ? 8.671 93.243 52.411 1.00 61.80 116 GLU E N 1
ATOM 5166 C CA . GLU E 1 111 ? 9.410 92.696 53.544 1.00 54.45 116 GLU E CA 1
ATOM 5167 C C . GLU E 1 111 ? 8.479 92.200 54.645 1.00 67.84 116 GLU E C 1
ATOM 5168 O O . GLU E 1 111 ? 7.911 92.992 55.396 1.00 58.38 116 GLU E O 1
ATOM 5174 N N . LEU E 1 112 ? 8.312 90.883 54.715 1.00 80.55 117 LEU E N 1
ATOM 5175 C CA . LEU E 1 112 ? 7.466 90.261 55.727 1.00 75.95 117 LEU E CA 1
ATOM 5176 C C . LEU E 1 112 ? 8.195 90.104 57.060 1.00 70.23 117 LEU E C 1
ATOM 5177 O O . LEU E 1 112 ? 7.582 90.210 58.122 1.00 69.89 117 LEU E O 1
ATOM 5182 N N . TYR E 1 113 ? 9.497 89.835 57.012 1.00 66.71 118 TYR E N 1
ATOM 5183 C CA . TYR E 1 113 ? 10.245 89.646 58.258 1.00 51.49 118 TYR E CA 1
ATOM 5184 C C . TYR E 1 113 ? 11.696 90.106 58.202 1.00 66.79 118 TYR E C 1
ATOM 5185 O O . TYR E 1 113 ? 12.374 89.944 57.192 1.00 74.78 118 TYR E O 1
ATOM 5194 N N . ARG E 1 114 ? 12.165 90.677 59.305 1.00 73.91 119 ARG E N 1
ATOM 5195 C CA . ARG E 1 114 ? 13.565 91.048 59.447 1.00 69.32 119 ARG E CA 1
ATOM 5196 C C . ARG E 1 114 ? 14.053 90.645 60.830 1.00 81.47 119 ARG E C 1
ATOM 5197 O O . ARG E 1 114 ? 13.411 90.958 61.833 1.00 94.34 119 ARG E O 1
ATOM 5205 N N . GLY E 1 115 ? 15.189 89.958 60.889 1.00 68.08 120 GLY E N 1
ATOM 5206 C CA . GLY E 1 115 ? 15.707 89.495 62.163 1.00 69.31 120 GLY E CA 1
ATOM 5207 C C . GLY E 1 115 ? 17.219 89.486 62.251 1.00 79.57 120 GLY E C 1
ATOM 5208 O O . GLY E 1 115 ? 17.905 89.168 61.282 1.00 77.08 120 GLY E O 1
ATOM 5209 N N . LYS E 1 116 ? 17.740 89.829 63.425 1.00 74.53 121 LYS E N 1
ATOM 5210 C CA . LYS E 1 116 ? 19.178 89.805 63.656 1.00 86.72 121 LYS E CA 1
ATOM 5211 C C . LYS E 1 116 ? 19.552 88.633 64.556 1.00 92.01 121 LYS E C 1
ATOM 5212 O O . LYS E 1 116 ? 18.895 88.379 65.565 1.00 96.49 121 LYS E O 1
ATOM 5214 N N . PHE E 1 117 ? 20.607 87.919 64.179 1.00 87.51 122 PHE E N 1
ATOM 5215 C CA . PHE E 1 117 ? 21.052 86.752 64.930 1.00 89.96 122 PHE E CA 1
ATOM 5216 C C . PHE E 1 117 ? 22.571 86.759 65.068 1.00 103.50 122 PHE E C 1
ATOM 5217 O O . PHE E 1 117 ? 23.281 86.598 64.077 1.00 114.35 122 PHE E O 1
ATOM 5225 N N . GLU E 1 118 ? 23.061 86.965 66.289 1.00 104.96 123 GLU E N 1
ATOM 5226 C CA . GLU E 1 118 ? 24.500 86.991 66.556 1.00 125.78 123 GLU E CA 1
ATOM 5227 C C . GLU E 1 118 ? 25.191 85.754 65.987 1.00 129.85 123 GLU E C 1
ATOM 5228 O O . GLU E 1 118 ? 26.021 85.853 65.084 1.00 126.98 123 GLU E O 1
ATOM 5230 N N . ASN E 1 119 ? 24.838 84.591 66.522 1.00 131.71 124 ASN E N 1
ATOM 5231 C CA . ASN E 1 119 ? 25.236 83.325 65.925 1.00 122.42 124 ASN E CA 1
ATOM 5232 C C . ASN E 1 119 ? 24.161 82.846 64.964 1.00 113.78 124 ASN E C 1
ATOM 5233 O O . ASN E 1 119 ? 22.992 83.200 65.105 1.00 121.24 124 ASN E O 1
ATOM 5238 N N . LEU E 1 120 ? 24.556 82.045 63.983 1.00 99.62 125 LEU E N 1
ATOM 5239 C CA . LEU E 1 120 ? 23.614 81.547 62.993 1.00 87.79 125 LEU E CA 1
ATOM 5240 C C . LEU E 1 120 ? 24.118 80.252 62.378 1.00 89.20 125 LEU E C 1
ATOM 5241 O O . LEU E 1 120 ? 25.024 80.257 61.545 1.00 93.58 125 LEU E O 1
ATOM 5246 N N . ASN E 1 121 ? 23.534 79.141 62.809 1.00 94.34 126 ASN E N 1
ATOM 5247 C CA . ASN E 1 121 ? 23.922 77.840 62.293 1.00 98.88 126 ASN E CA 1
ATOM 5248 C C . ASN E 1 121 ? 23.191 77.504 60.997 1.00 87.94 126 ASN E C 1
ATOM 5249 O O . ASN E 1 121 ? 23.815 77.082 60.022 1.00 90.07 126 ASN E O 1
ATOM 5254 N N . LYS E 1 122 ? 21.877 77.715 60.969 1.00 65.50 127 LYS E N 1
ATOM 5255 C CA . LYS E 1 122 ? 21.093 77.279 59.812 1.00 53.37 127 LYS E CA 1
ATOM 5256 C C . LYS E 1 122 ? 19.834 78.094 59.546 1.00 55.54 127 LYS E C 1
ATOM 5257 O O . LYS E 1 122 ? 19.278 78.715 60.447 1.00 66.12 127 LYS E O 1
ATOM 5263 N N . VAL E 1 123 ? 19.392 78.076 58.292 1.00 56.79 128 VAL E N 1
ATOM 5264 C CA . VAL E 1 123 ? 18.082 78.589 57.910 1.00 54.32 128 VAL E CA 1
ATOM 5265 C C . VAL E 1 123 ? 17.439 77.608 56.936 1.00 59.06 128 VAL E C 1
ATOM 5266 O O . VAL E 1 123 ? 17.971 77.365 55.852 1.00 61.66 128 VAL E O 1
ATOM 5270 N N . LEU E 1 124 ? 16.298 77.046 57.322 1.00 54.21 129 LEU E N 1
ATOM 5271 C CA . LEU E 1 124 ? 15.614 76.061 56.489 1.00 50.15 129 LEU E CA 1
ATOM 5272 C C . LEU E 1 124 ? 14.261 76.579 56.012 1.00 54.67 129 LEU E C 1
ATOM 5273 O O . LEU E 1 124 ? 13.559 77.272 56.745 1.00 64.02 129 LEU E O 1
ATOM 5278 N N . VAL E 1 125 ? 13.899 76.241 54.779 1.00 46.36 130 VAL E N 1
ATOM 5279 C CA . VAL E 1 125 ? 12.635 76.690 54.206 1.00 41.71 130 VAL E CA 1
ATOM 5280 C C . VAL E 1 125 ? 11.852 75.515 53.624 1.00 51.10 130 VAL E C 1
ATOM 5281 O O . VAL E 1 125 ? 12.401 74.695 52.891 1.00 49.99 130 VAL E O 1
ATOM 5285 N N . ARG E 1 126 ? 10.571 75.432 53.968 1.00 57.38 131 ARG E N 1
ATOM 5286 C CA . ARG E 1 126 ? 9.684 74.422 53.405 1.00 56.34 131 ARG E CA 1
ATOM 5287 C C . ARG E 1 126 ? 8.249 74.933 53.379 1.00 60.90 131 ARG E C 1
ATOM 5288 O O . ARG E 1 126 ? 7.619 75.078 54.426 1.00 50.00 131 ARG E O 1
ATOM 5296 N N . ASN E 1 127 ? 7.750 75.206 52.175 1.00 76.94 132 ASN E N 1
ATOM 5297 C CA . ASN E 1 127 ? 6.399 75.728 51.975 1.00 90.37 132 ASN E CA 1
ATOM 5298 C C . ASN E 1 127 ? 6.185 77.096 52.622 1.00 86.47 132 ASN E C 1
ATOM 5299 O O . ASN E 1 127 ? 6.748 78.097 52.177 1.00 80.76 132 ASN E O 1
ATOM 5304 N N . ASP E 1 128 ? 5.361 77.132 53.664 1.00 84.00 133 ASP E N 1
ATOM 5305 C CA . ASP E 1 128 ? 5.036 78.378 54.351 1.00 79.68 133 ASP E CA 1
ATOM 5306 C C . ASP E 1 128 ? 6.001 78.670 55.491 1.00 72.63 133 ASP E C 1
ATOM 5307 O O . ASP E 1 128 ? 5.961 79.745 56.087 1.00 73.42 133 ASP E O 1
ATOM 5312 N N . LEU E 1 129 ? 6.870 77.711 55.785 1.00 71.45 134 LEU E N 1
ATOM 5313 C CA . LEU E 1 129 ? 7.666 77.747 57.007 1.00 61.42 134 LEU E CA 1
ATOM 5314 C C . LEU E 1 129 ? 9.122 78.164 56.800 1.00 65.53 134 LEU E C 1
ATOM 5315 O O . LEU E 1 129 ? 9.764 77.767 55.826 1.00 67.14 134 LEU E O 1
ATOM 5320 N N . VAL E 1 130 ? 9.626 78.977 57.725 1.00 33.83 135 VAL E N 1
ATOM 5321 C CA . VAL E 1 130 ? 11.049 79.293 57.794 1.00 51.50 135 VAL E CA 1
ATOM 5322 C C . VAL E 1 130 ? 11.570 79.006 59.205 1.00 55.28 135 VAL E C 1
ATOM 5323 O O . VAL E 1 130 ? 11.045 79.531 60.186 1.00 53.66 135 VAL E O 1
ATOM 5327 N N . VAL E 1 131 ? 12.597 78.167 59.302 1.00 46.85 136 VAL E N 1
ATOM 5328 C CA . VAL E 1 131 ? 13.181 77.809 60.590 1.00 39.99 136 VAL E CA 1
ATOM 5329 C C . VAL E 1 131 ? 14.590 78.380 60.716 1.00 47.41 136 VAL E C 1
ATOM 5330 O O . VAL E 1 131 ? 15.429 78.178 59.840 1.00 61.96 136 VAL E O 1
ATOM 5334 N N . ILE E 1 132 ? 14.845 79.093 61.808 1.00 52.87 137 ILE E N 1
ATOM 5335 C CA . ILE E 1 132 ? 16.141 79.726 62.021 1.00 45.72 137 ILE E CA 1
ATOM 5336 C C . ILE E 1 132 ? 16.833 79.147 63.247 1.00 51.69 137 ILE E C 1
ATOM 5337 O O . ILE E 1 132 ? 16.252 79.091 64.329 1.00 59.15 137 ILE E O 1
ATOM 5342 N N . ILE E 1 133 ? 18.079 78.720 63.064 1.00 55.39 138 ILE E N 1
ATOM 5343 C CA . ILE E 1 133 ? 18.811 77.996 64.098 1.00 64.91 138 ILE E CA 1
ATOM 5344 C C . ILE E 1 133 ? 20.142 78.633 64.472 1.00 68.91 138 ILE E C 1
ATOM 5345 O O . ILE E 1 133 ? 21.054 78.738 63.638 1.00 77.10 138 ILE E O 1
ATOM 5350 N N . ASP E 1 134 ? 20.227 79.067 65.728 1.00 56.75 139 ASP E N 1
ATOM 5351 C CA . ASP E 1 134 ? 21.489 79.436 66.360 1.00 77.50 139 ASP E CA 1
ATOM 5352 C C . ASP E 1 134 ? 21.817 78.416 67.453 1.00 90.60 139 ASP E C 1
ATOM 5353 O O . ASP E 1 134 ? 21.311 77.294 67.430 1.00 97.52 139 ASP E O 1
ATOM 5358 N N . GLU E 1 135 ? 22.660 78.801 68.405 1.00 98.73 140 GLU E N 1
ATOM 5359 C CA . GLU E 1 135 ? 23.082 77.879 69.456 1.00 110.24 140 GLU E CA 1
ATOM 5360 C C . GLU E 1 135 ? 22.410 78.158 70.800 1.00 116.78 140 GLU E C 1
ATOM 5361 O O . GLU E 1 135 ? 22.982 77.876 71.854 1.00 126.79 140 GLU E O 1
ATOM 5363 N N . GLN E 1 136 ? 21.193 78.693 70.765 1.00 106.68 141 GLN E N 1
ATOM 5364 C CA . GLN E 1 136 ? 20.473 79.005 71.996 1.00 91.93 141 GLN E CA 1
ATOM 5365 C C . GLN E 1 136 ? 18.965 78.792 71.880 1.00 76.88 141 GLN E C 1
ATOM 5366 O O . GLN E 1 136 ? 18.308 78.436 72.857 1.00 83.45 141 GLN E O 1
ATOM 5368 N N . LYS E 1 137 ? 18.418 79.011 70.690 1.00 77.17 142 LYS E N 1
ATOM 5369 C CA . LYS E 1 137 ? 16.981 78.864 70.486 1.00 71.19 142 LYS E CA 1
ATOM 5370 C C . LYS E 1 137 ? 16.639 78.481 69.054 1.00 73.67 142 LYS E C 1
ATOM 5371 O O . LYS E 1 137 ? 17.466 78.598 68.149 1.00 80.94 142 LYS E O 1
ATOM 5377 N N . LEU E 1 138 ? 15.409 78.019 68.860 1.00 62.74 143 LEU E N 1
ATOM 5378 C CA . LEU E 1 138 ? 14.895 77.744 67.529 1.00 56.26 143 LEU E CA 1
ATOM 5379 C C . LEU E 1 138 ? 13.823 78.774 67.203 1.00 54.42 143 LEU E C 1
ATOM 5380 O O . LEU E 1 138 ? 12.879 78.959 67.971 1.00 61.10 143 LEU E O 1
ATOM 5385 N N . THR E 1 139 ? 13.970 79.445 66.067 1.00 61.32 144 THR E N 1
ATOM 5386 C CA . THR E 1 139 ? 12.993 80.441 65.653 1.00 55.71 144 THR E CA 1
ATOM 5387 C C . THR E 1 139 ? 12.209 79.986 64.426 1.00 49.48 144 THR E C 1
ATOM 5391 N N . LEU E 1 140 ? 10.894 79.911 64.595 1.00 47.01 145 LEU E N 1
ATOM 5392 C CA . LEU E 1 140 ? 9.987 79.552 63.514 1.00 43.27 145 LEU E CA 1
ATOM 5393 C C . LEU E 1 140 ? 9.158 80.755 63.070 1.00 46.96 145 LEU E C 1
ATOM 5394 O O . LEU E 1 140 ? 8.604 81.480 63.894 1.00 55.53 145 LEU E O 1
ATOM 5399 N N . ILE E 1 141 ? 9.091 80.964 61.760 1.00 46.89 146 ILE E N 1
ATOM 5400 C CA . ILE E 1 141 ? 8.330 82.065 61.187 1.00 47.33 146 ILE E CA 1
ATOM 5401 C C . ILE E 1 141 ? 7.293 81.555 60.188 1.00 51.08 146 ILE E C 1
ATOM 5402 O O . ILE E 1 141 ? 7.638 80.899 59.206 1.00 47.94 146 ILE E O 1
ATOM 5407 N N . ARG E 1 142 ? 6.023 81.853 60.450 1.00 63.28 147 ARG E N 1
ATOM 5408 C CA . ARG E 1 142 ? 4.931 81.399 59.593 1.00 70.40 147 ARG E CA 1
ATOM 5409 C C . ARG E 1 142 ? 4.448 82.492 58.647 1.00 72.23 147 ARG E C 1
ATOM 5410 O O . ARG E 1 142 ? 4.256 83.635 59.053 1.00 62.58 147 ARG E O 1
ATOM 5418 N N . THR E 1 143 ? 4.237 82.127 57.387 1.00 95.34 148 THR E N 1
ATOM 5419 C CA . THR E 1 143 ? 3.784 83.075 56.376 1.00 105.64 148 THR E CA 1
ATOM 5420 C C . THR E 1 143 ? 2.300 82.821 56.101 1.00 122.69 148 THR E C 1
ATOM 5421 O O . THR E 1 143 ? 1.514 82.700 57.041 1.00 129.95 148 THR E O 1
ATOM 5426 N N . SER F 1 2 ? 16.870 31.723 5.534 1.00 92.22 7 SER F N 1
ATOM 5427 C CA . SER F 1 2 ? 15.713 32.582 5.751 1.00 82.10 7 SER F CA 1
ATOM 5428 C C . SER F 1 2 ? 15.070 32.308 7.108 1.00 89.35 7 SER F C 1
ATOM 5429 O O . SER F 1 2 ? 14.707 31.172 7.411 1.00 95.02 7 SER F O 1
ATOM 5432 N N . GLU F 1 3 ? 14.938 33.351 7.924 1.00 87.41 8 GLU F N 1
ATOM 5433 C CA . GLU F 1 3 ? 14.331 33.211 9.244 1.00 76.03 8 GLU F CA 1
ATOM 5434 C C . GLU F 1 3 ? 13.283 34.291 9.519 1.00 70.66 8 GLU F C 1
ATOM 5435 O O . GLU F 1 3 ? 13.525 35.479 9.295 1.00 70.96 8 GLU F O 1
ATOM 5441 N N . LEU F 1 4 ? 12.119 33.865 10.002 1.00 80.86 9 LEU F N 1
ATOM 5442 C CA . LEU F 1 4 ? 11.060 34.782 10.422 1.00 69.15 9 LEU F CA 1
ATOM 5443 C C . LEU F 1 4 ? 10.771 34.675 11.921 1.00 67.81 9 LEU F C 1
ATOM 5444 O O . LEU F 1 4 ? 10.368 33.616 12.410 1.00 61.22 9 LEU F O 1
ATOM 5449 N N . LYS F 1 5 ? 10.991 35.766 12.648 1.00 61.97 10 LYS F N 1
ATOM 5450 C CA . LYS F 1 5 ? 10.615 35.843 14.058 1.00 48.60 10 LYS F CA 1
ATOM 5451 C C . LYS F 1 5 ? 9.372 36.714 14.200 1.00 43.61 10 LYS F C 1
ATOM 5452 O O . LYS F 1 5 ? 9.438 37.945 14.025 1.00 49.87 10 LYS F O 1
ATOM 5458 N N . LEU F 1 6 ? 8.256 36.054 14.518 1.00 42.41 11 LEU F N 1
ATOM 5459 C CA . LEU F 1 6 ? 6.930 36.664 14.564 1.00 49.10 11 LEU F CA 1
ATOM 5460 C C . LEU F 1 6 ? 6.358 36.740 15.976 1.00 45.92 11 LEU F C 1
ATOM 5461 O O . LEU F 1 6 ? 6.641 35.896 16.826 1.00 63.82 11 LEU F O 1
ATOM 5466 N N . LYS F 1 7 ? 5.502 37.733 16.189 1.00 53.63 12 LYS F N 1
ATOM 5467 C CA . LYS F 1 7 ? 4.870 37.967 17.479 1.00 48.86 12 LYS F CA 1
ATOM 5468 C C . LYS F 1 7 ? 3.371 38.140 17.359 1.00 50.17 12 LYS F C 1
ATOM 5469 O O . LYS F 1 7 ? 2.888 39.051 16.698 1.00 60.45 12 LYS F O 1
ATOM 5475 N N . PRO F 1 8 ? 2.622 37.280 18.037 1.00 55.87 13 PRO F N 1
ATOM 5476 C CA . PRO F 1 8 ? 1.169 37.421 17.966 1.00 48.58 13 PRO F CA 1
ATOM 5477 C C . PRO F 1 8 ? 0.670 38.658 18.707 1.00 59.76 13 PRO F C 1
ATOM 5478 O O . PRO F 1 8 ? 1.188 39.001 19.775 1.00 67.69 13 PRO F O 1
ATOM 5482 N N . LEU F 1 9 ? -0.344 39.306 18.138 1.00 65.67 14 LEU F N 1
ATOM 5483 C CA . LEU F 1 9 ? -0.924 40.511 18.722 1.00 51.32 14 LEU F CA 1
ATOM 5484 C C . LEU F 1 9 ? -2.437 40.387 18.907 1.00 64.02 14 LEU F C 1
ATOM 5485 O O . LEU F 1 9 ? -3.201 40.527 17.949 1.00 65.84 14 LEU F O 1
ATOM 5490 N N . PRO F 1 10 ? -2.875 40.125 20.149 1.00 64.82 15 PRO F N 1
ATOM 5491 C CA . PRO F 1 10 ? -1.991 39.833 21.277 1.00 52.92 15 PRO F CA 1
ATOM 5492 C C . PRO F 1 10 ? -1.967 38.338 21.566 1.00 63.91 15 PRO F C 1
ATOM 5493 O O . PRO F 1 10 ? -1.347 37.907 22.539 1.00 65.58 15 PRO F O 1
ATOM 5497 N N . LYS F 1 11 ? -2.631 37.556 20.721 1.00 68.41 16 LYS F N 1
ATOM 5498 C CA . LYS F 1 11 ? -2.803 36.136 20.984 1.00 63.62 16 LYS F CA 1
ATOM 5499 C C . LYS F 1 11 ? -3.128 35.362 19.714 1.00 66.94 16 LYS F C 1
ATOM 5500 O O . LYS F 1 11 ? -3.546 35.940 18.708 1.00 68.81 16 LYS F O 1
ATOM 5504 N N . VAL F 1 12 ? -2.911 34.052 19.762 1.00 66.34 17 VAL F N 1
ATOM 5505 C CA . VAL F 1 12 ? -3.238 33.182 18.641 1.00 52.98 17 VAL F CA 1
ATOM 5506 C C . VAL F 1 12 ? -3.743 31.813 19.103 1.00 57.64 17 VAL F C 1
ATOM 5507 O O . VAL F 1 12 ? -3.107 31.147 19.920 1.00 61.54 17 VAL F O 1
ATOM 5511 N N . GLU F 1 13 ? -4.902 31.409 18.591 1.00 56.09 18 GLU F N 1
ATOM 5512 C CA . GLU F 1 13 ? -5.390 30.052 18.799 1.00 65.57 18 GLU F CA 1
ATOM 5513 C C . GLU F 1 13 ? -4.626 29.133 17.852 1.00 71.95 18 GLU F C 1
ATOM 5514 O O . GLU F 1 13 ? -4.616 29.349 16.640 1.00 80.06 18 GLU F O 1
ATOM 5520 N N . LEU F 1 14 ? -3.982 28.109 18.404 1.00 59.60 19 LEU F N 1
ATOM 5521 C CA . LEU F 1 14 ? -3.033 27.317 17.631 1.00 62.87 19 LEU F CA 1
ATOM 5522 C C . LEU F 1 14 ? -3.591 25.986 17.126 1.00 73.63 19 LEU F C 1
ATOM 5523 O O . LEU F 1 14 ? -4.027 25.142 17.911 1.00 75.97 19 LEU F O 1
ATOM 5528 N N . PRO F 1 15 ? -3.565 25.799 15.798 1.00 70.39 20 PRO F N 1
ATOM 5529 C CA . PRO F 1 15 ? -3.953 24.551 15.138 1.00 77.51 20 PRO F CA 1
ATOM 5530 C C . PRO F 1 15 ? -2.767 23.594 15.042 1.00 74.82 20 PRO F C 1
ATOM 5531 O O . PRO F 1 15 ? -1.621 24.031 15.161 1.00 69.68 20 PRO F O 1
ATOM 5535 N N . PRO F 1 16 ? -3.040 22.297 14.845 1.00 80.36 21 PRO F N 1
ATOM 5536 C CA . PRO F 1 16 ? -1.974 21.310 14.635 1.00 80.90 21 PRO F CA 1
ATOM 5537 C C . PRO F 1 16 ? -1.095 21.696 13.450 1.00 81.83 21 PRO F C 1
ATOM 5538 O O . PRO F 1 16 ? -1.615 22.208 12.459 1.00 97.60 21 PRO F O 1
ATOM 5542 N N . ASP F 1 17 ? 0.210 21.450 13.559 1.00 91.75 22 ASP F N 1
ATOM 5543 C CA . ASP F 1 17 ? 1.167 21.779 12.500 1.00 99.11 22 ASP F CA 1
ATOM 5544 C C . ASP F 1 17 ? 1.051 23.238 12.065 1.00 98.43 22 ASP F C 1
ATOM 5545 O O . ASP F 1 17 ? 0.911 23.543 10.880 1.00 98.22 22 ASP F O 1
ATOM 5550 N N . PHE F 1 18 ? 1.111 24.131 13.046 1.00 86.86 23 PHE F N 1
ATOM 5551 C CA . PHE F 1 18 ? 0.890 25.556 12.834 1.00 90.83 23 PHE F CA 1
ATOM 5552 C C . PHE F 1 18 ? 1.969 26.184 11.946 1.00 86.68 23 PHE F C 1
ATOM 5553 O O . PHE F 1 18 ? 1.731 27.195 11.272 1.00 70.70 23 PHE F O 1
ATOM 5561 N N . VAL F 1 19 ? 3.145 25.562 11.929 1.00 72.17 24 VAL F N 1
ATOM 5562 C CA . VAL F 1 19 ? 4.252 26.033 11.106 1.00 72.74 24 VAL F CA 1
ATOM 5563 C C . VAL F 1 19 ? 3.941 25.877 9.616 1.00 83.91 24 VAL F C 1
ATOM 5564 O O . VAL F 1 19 ? 4.162 26.799 8.826 1.00 89.70 24 VAL F O 1
ATOM 5568 N N . ASP F 1 20 ? 3.419 24.713 9.239 1.00 82.26 25 ASP F N 1
ATOM 5569 C CA . ASP F 1 20 ? 3.003 24.474 7.862 1.00 83.44 25 ASP F CA 1
ATOM 5570 C C . ASP F 1 20 ? 1.890 25.435 7.468 1.00 87.24 25 ASP F C 1
ATOM 5571 O O . ASP F 1 20 ? 1.857 25.934 6.343 1.00 89.33 25 ASP F O 1
ATOM 5576 N N . VAL F 1 21 ? 0.984 25.697 8.406 1.00 83.34 26 VAL F N 1
ATOM 5577 C CA . VAL F 1 21 ? -0.123 26.612 8.162 1.00 82.14 26 VAL F CA 1
ATOM 5578 C C . VAL F 1 21 ? 0.396 28.012 7.840 1.00 73.98 26 VAL F C 1
ATOM 5579 O O . VAL F 1 21 ? 0.026 28.597 6.820 1.00 70.89 26 VAL F O 1
ATOM 5583 N N . ILE F 1 22 ? 1.271 28.530 8.700 1.00 58.70 27 ILE F N 1
ATOM 5584 C CA . ILE F 1 22 ? 1.876 29.841 8.483 1.00 52.47 27 ILE F CA 1
ATOM 5585 C C . ILE F 1 22 ? 2.644 29.896 7.166 1.00 74.92 27 ILE F C 1
ATOM 5586 O O . ILE F 1 22 ? 2.546 30.872 6.418 1.00 62.80 27 ILE F O 1
ATOM 5591 N N . ARG F 1 23 ? 3.397 28.837 6.886 1.00 79.70 28 ARG F N 1
ATOM 5592 C CA . ARG F 1 23 ? 4.195 28.756 5.669 1.00 82.68 28 ARG F CA 1
ATOM 5593 C C . ARG F 1 23 ? 3.318 28.817 4.422 1.00 75.54 28 ARG F C 1
ATOM 5594 O O . ARG F 1 23 ? 3.665 29.470 3.441 1.00 85.85 28 ARG F O 1
ATOM 5602 N N . ILE F 1 24 ? 2.185 28.123 4.465 1.00 85.76 29 ILE F N 1
ATOM 5603 C CA . ILE F 1 24 ? 1.247 28.095 3.345 1.00 85.13 29 ILE F CA 1
ATOM 5604 C C . ILE F 1 24 ? 0.526 29.437 3.183 1.00 85.84 29 ILE F C 1
ATOM 5605 O O . ILE F 1 24 ? 0.298 29.898 2.064 1.00 90.72 29 ILE F O 1
ATOM 5610 N N . LYS F 1 25 ? 0.183 30.067 4.304 1.00 79.17 30 LYS F N 1
ATOM 5611 C CA . LYS F 1 25 ? -0.550 31.334 4.275 1.00 85.50 30 LYS F CA 1
ATOM 5612 C C . LYS F 1 25 ? 0.330 32.512 3.849 1.00 77.67 30 LYS F C 1
ATOM 5613 O O . LYS F 1 25 ? -0.157 33.484 3.274 1.00 79.09 30 LYS F O 1
ATOM 5619 N N . LEU F 1 26 ? 1.623 32.424 4.143 1.00 77.58 31 LEU F N 1
ATOM 5620 C CA . LEU F 1 26 ? 2.567 33.479 3.782 1.00 74.34 31 LEU F CA 1
ATOM 5621 C C . LEU F 1 26 ? 3.266 33.172 2.462 1.00 99.60 31 LEU F C 1
ATOM 5622 O O . LEU F 1 26 ? 4.274 33.792 2.128 1.00 113.60 31 LEU F O 1
ATOM 5627 N N . GLN F 1 27 ? 2.728 32.204 1.727 1.00 100.83 32 GLN F N 1
ATOM 5628 C CA . GLN F 1 27 ? 3.319 31.756 0.469 1.00 102.42 32 GLN F CA 1
ATOM 5629 C C . GLN F 1 27 ? 3.542 32.881 -0.539 1.00 86.26 32 GLN F C 1
ATOM 5630 O O . GLN F 1 27 ? 2.592 33.518 -0.994 1.00 94.82 32 GLN F O 1
ATOM 5636 N N . GLY F 1 28 ? 4.806 33.115 -0.881 1.00 81.66 33 GLY F N 1
ATOM 5637 C CA . GLY F 1 28 ? 5.160 34.057 -1.927 1.00 77.45 33 GLY F CA 1
ATOM 5638 C C . GLY F 1 28 ? 5.175 35.518 -1.519 1.00 75.78 33 GLY F C 1
ATOM 5639 O O . GLY F 1 28 ? 5.372 36.393 -2.362 1.00 61.99 33 GLY F O 1
ATOM 5640 N N . LYS F 1 29 ? 4.966 35.791 -0.235 1.00 73.42 34 LYS F N 1
ATOM 5641 C CA . LYS F 1 29 ? 4.934 37.171 0.244 1.00 62.29 34 LYS F CA 1
ATOM 5642 C C . LYS F 1 29 ? 6.322 37.722 0.556 1.00 61.87 34 LYS F C 1
ATOM 5643 O O . LYS F 1 29 ? 7.239 36.979 0.909 1.00 64.66 34 LYS F O 1
ATOM 5649 N N . THR F 1 30 ? 6.461 39.036 0.414 1.00 63.84 35 THR F N 1
ATOM 5650 C CA . THR F 1 30 ? 7.692 39.729 0.764 1.00 64.26 35 THR F CA 1
ATOM 5651 C C . THR F 1 30 ? 7.500 40.404 2.117 1.00 64.86 35 THR F C 1
ATOM 5652 O O . THR F 1 30 ? 6.488 41.064 2.355 1.00 65.43 35 THR F O 1
ATOM 5656 N N . VAL F 1 31 ? 8.471 40.227 3.005 1.00 62.58 36 VAL F N 1
ATOM 5657 C CA . VAL F 1 31 ? 8.325 40.651 4.390 1.00 51.65 36 VAL F CA 1
ATOM 5658 C C . VAL F 1 31 ? 9.545 41.430 4.871 1.00 50.08 36 VAL F C 1
ATOM 5659 O O . VAL F 1 31 ? 10.682 41.023 4.639 1.00 54.32 36 VAL F O 1
ATOM 5663 N N . ARG F 1 32 ? 9.299 42.551 5.543 1.00 60.45 37 ARG F N 1
ATOM 5664 C CA . ARG F 1 32 ? 10.371 43.361 6.108 1.00 38.64 37 ARG F CA 1
ATOM 5665 C C . ARG F 1 32 ? 10.298 43.371 7.628 1.00 49.94 37 ARG F C 1
ATOM 5666 O O . ARG F 1 32 ? 9.225 43.208 8.210 1.00 41.15 37 ARG F O 1
ATOM 5674 N N . THR F 1 33 ? 11.451 43.545 8.266 1.00 57.52 38 THR F N 1
ATOM 5675 C CA . THR F 1 33 ? 11.517 43.690 9.713 1.00 42.36 38 THR F CA 1
ATOM 5676 C C . THR F 1 33 ? 10.704 44.907 10.148 1.00 46.96 38 THR F C 1
ATOM 5677 O O . THR F 1 33 ? 10.891 46.002 9.621 1.00 58.57 38 THR F O 1
ATOM 5681 N N . GLY F 1 34 ? 9.793 44.711 11.096 1.00 45.63 39 GLY F N 1
ATOM 5682 C CA . GLY F 1 34 ? 8.989 45.804 11.613 1.00 34.76 39 GLY F CA 1
ATOM 5683 C C . GLY F 1 34 ? 7.574 45.842 11.064 1.00 49.07 39 GLY F C 1
ATOM 5684 O O . GLY F 1 34 ? 6.728 46.586 11.564 1.00 43.64 39 GLY F O 1
ATOM 5685 N N . ASP F 1 35 ? 7.315 45.037 10.035 1.00 41.58 40 ASP F N 1
ATOM 5686 C CA . ASP F 1 35 ? 5.987 44.956 9.433 1.00 43.92 40 ASP F CA 1
ATOM 5687 C C . ASP F 1 35 ? 4.977 44.319 10.380 1.00 49.20 40 ASP F C 1
ATOM 5688 O O . ASP F 1 35 ? 5.346 43.600 11.308 1.00 43.87 40 ASP F O 1
ATOM 5693 N N . VAL F 1 36 ? 3.701 44.602 10.142 1.00 42.11 41 VAL F N 1
ATOM 5694 C CA . VAL F 1 36 ? 2.618 43.940 10.859 1.00 36.03 41 VAL F CA 1
ATOM 5695 C C . VAL F 1 36 ? 1.674 43.293 9.853 1.00 45.21 41 VAL F C 1
ATOM 5696 O O . VAL F 1 36 ? 1.149 43.964 8.966 1.00 52.25 41 VAL F O 1
ATOM 5700 N N . ILE F 1 37 ? 1.472 41.986 9.983 1.00 55.81 42 ILE F N 1
ATOM 5701 C CA . ILE F 1 37 ? 0.708 41.237 8.992 1.00 45.20 42 ILE F CA 1
ATOM 5702 C C . ILE F 1 37 ? -0.504 40.528 9.586 1.00 47.57 42 ILE F C 1
ATOM 5703 O O . ILE F 1 37 ? -0.401 39.852 10.606 1.00 61.00 42 ILE F O 1
ATOM 5708 N N . GLY F 1 38 ? -1.654 40.683 8.940 1.00 51.26 43 GLY F N 1
ATOM 5709 C CA . GLY F 1 38 ? -2.850 39.963 9.335 1.00 51.84 43 GLY F CA 1
ATOM 5710 C C . GLY F 1 38 ? -2.957 38.651 8.580 1.00 62.61 43 GLY F C 1
ATOM 5711 O O . GLY F 1 38 ? -2.849 38.624 7.355 1.00 72.22 43 GLY F O 1
ATOM 5712 N N . ILE F 1 39 ? -3.163 37.561 9.311 1.00 66.70 44 ILE F N 1
ATOM 5713 C CA . ILE F 1 39 ? -3.276 36.235 8.712 1.00 55.42 44 ILE F CA 1
ATOM 5714 C C . ILE F 1 39 ? -4.547 35.556 9.201 1.00 59.45 44 ILE F C 1
ATOM 5715 O O . ILE F 1 39 ? -4.797 35.494 10.403 1.00 69.77 44 ILE F O 1
ATOM 5720 N N . SER F 1 40 ? -5.353 35.053 8.273 1.00 56.54 45 SER F N 1
ATOM 5721 C CA . SER F 1 40 ? -6.576 34.358 8.650 1.00 61.72 45 SER F CA 1
ATOM 5722 C C . SER F 1 40 ? -6.258 32.961 9.176 1.00 70.23 45 SER F C 1
ATOM 5723 O O . SER F 1 40 ? -5.825 32.088 8.424 1.00 70.52 45 SER F O 1
ATOM 5726 N N . ILE F 1 41 ? -6.469 32.763 10.473 1.00 73.30 46 ILE F N 1
ATOM 5727 C CA . ILE F 1 41 ? -6.222 31.474 11.113 1.00 68.06 46 ILE F CA 1
ATOM 5728 C C . ILE F 1 41 ? -7.465 30.991 11.848 1.00 78.94 46 ILE F C 1
ATOM 5729 O O . ILE F 1 41 ? -8.042 31.723 12.654 1.00 75.44 46 ILE F O 1
ATOM 5734 N N . LEU F 1 42 ? -7.875 29.760 11.554 1.00 88.52 47 LEU F N 1
ATOM 5735 C CA . LEU F 1 42 ? -9.049 29.155 12.176 1.00 89.49 47 LEU F CA 1
ATOM 5736 C C . LEU F 1 42 ? -10.290 30.038 12.058 1.00 89.32 47 LEU F C 1
ATOM 5737 O O . LEU F 1 42 ? -11.128 30.078 12.957 1.00 92.12 47 LEU F O 1
ATOM 5742 N N . GLY F 1 43 ? -10.387 30.757 10.945 1.00 93.54 48 GLY F N 1
ATOM 5743 C CA . GLY F 1 43 ? -11.543 31.588 10.673 1.00 95.96 48 GLY F CA 1
ATOM 5744 C C . GLY F 1 43 ? -11.500 32.970 11.299 1.00 86.05 48 GLY F C 1
ATOM 5745 O O . GLY F 1 43 ? -12.476 33.714 11.218 1.00 94.89 48 GLY F O 1
ATOM 5746 N N . LYS F 1 44 ? -10.383 33.322 11.927 1.00 67.61 49 LYS F N 1
ATOM 5747 C CA . LYS F 1 44 ? -10.261 34.653 12.521 1.00 77.03 49 LYS F CA 1
ATOM 5748 C C . LYS F 1 44 ? -8.943 35.337 12.159 1.00 70.70 49 LYS F C 1
ATOM 5749 O O . LYS F 1 44 ? -7.890 34.701 12.112 1.00 72.94 49 LYS F O 1
ATOM 5753 N N . GLU F 1 45 ? -9.018 36.637 11.892 1.00 65.76 50 GLU F N 1
ATOM 5754 C CA . GLU F 1 45 ? -7.843 37.419 11.525 1.00 59.01 50 GLU F CA 1
ATOM 5755 C C . GLU F 1 45 ? -6.927 37.573 12.730 1.00 60.25 50 GLU F C 1
ATOM 5756 O O . GLU F 1 45 ? -7.366 37.978 13.805 1.00 66.93 50 GLU F O 1
ATOM 5759 N N . VAL F 1 46 ? -5.654 37.239 12.551 1.00 62.05 51 VAL F N 1
ATOM 5760 C CA . VAL F 1 46 ? -4.678 37.338 13.630 1.00 56.69 51 VAL F CA 1
ATOM 5761 C C . VAL F 1 46 ? -3.477 38.167 13.192 1.00 50.67 51 VAL F C 1
ATOM 5762 O O . VAL F 1 46 ? -2.853 37.876 12.172 1.00 70.85 51 VAL F O 1
ATOM 5766 N N . LYS F 1 47 ? -3.157 39.198 13.966 1.00 47.26 52 LYS F N 1
ATOM 5767 C CA . LYS F 1 47 ? -2.049 40.086 13.633 1.00 44.60 52 LYS F CA 1
ATOM 5768 C C . LYS F 1 47 ? -0.722 39.571 14.188 1.00 42.89 52 LYS F C 1
ATOM 5769 O O . LYS F 1 47 ? -0.656 39.080 15.312 1.00 44.51 52 LYS F O 1
ATOM 5775 N N . PHE F 1 48 ? 0.330 39.688 13.386 1.00 37.61 53 PHE F N 1
ATOM 5776 C CA . PHE F 1 48 ? 1.676 39.305 13.798 1.00 41.58 53 PHE F CA 1
ATOM 5777 C C . PHE F 1 48 ? 2.663 40.428 13.514 1.00 49.03 53 PHE F C 1
ATOM 5778 O O . PHE F 1 48 ? 2.711 40.951 12.399 1.00 50.62 53 PHE F O 1
ATOM 5786 N N . LYS F 1 49 ? 3.440 40.808 14.522 1.00 49.45 54 LYS F N 1
ATOM 5787 C CA . LYS F 1 49 ? 4.549 41.722 14.300 1.00 29.69 54 LYS F CA 1
ATOM 5788 C C . LYS F 1 49 ? 5.766 40.945 13.807 1.00 48.71 54 LYS F C 1
ATOM 5789 O O . LYS F 1 49 ? 6.201 39.984 14.444 1.00 37.97 54 LYS F O 1
ATOM 5795 N N . VAL F 1 50 ? 6.297 41.337 12.655 1.00 48.46 55 VAL F N 1
ATOM 5796 C CA . VAL F 1 50 ? 7.543 40.753 12.189 1.00 50.19 55 VAL F CA 1
ATOM 5797 C C . VAL F 1 50 ? 8.664 41.326 13.044 1.00 49.23 55 VAL F C 1
ATOM 5798 O O . VAL F 1 50 ? 9.263 42.347 12.697 1.00 56.09 55 VAL F O 1
ATOM 5802 N N . VAL F 1 51 ? 8.924 40.676 14.176 1.00 45.47 56 VAL F N 1
ATOM 5803 C CA . VAL F 1 51 ? 9.972 41.108 15.093 1.00 38.09 56 VAL F CA 1
ATOM 5804 C C . VAL F 1 51 ? 11.320 41.081 14.391 1.00 53.26 56 VAL F C 1
ATOM 5805 O O . VAL F 1 51 ? 12.138 41.987 14.565 1.00 62.94 56 VAL F O 1
ATOM 5809 N N . GLN F 1 52 ? 11.549 40.048 13.585 1.00 59.95 57 GLN F N 1
ATOM 5810 C CA . GLN F 1 52 ? 12.771 40.022 12.784 1.00 51.83 57 GLN F CA 1
ATOM 5811 C C . GLN F 1 52 ? 12.640 39.233 11.491 1.00 58.55 57 GLN F C 1
ATOM 5812 O O . GLN F 1 52 ? 12.084 38.142 11.469 1.00 74.58 57 GLN F O 1
ATOM 5818 N N . ALA F 1 53 ? 13.159 39.805 10.412 1.00 54.32 58 ALA F N 1
ATOM 5819 C CA . ALA F 1 53 ? 13.290 39.090 9.153 1.00 41.86 58 ALA F CA 1
ATOM 5820 C C . ALA F 1 53 ? 14.767 38.967 8.805 1.00 75.47 58 ALA F C 1
ATOM 5821 O O . ALA F 1 53 ? 15.485 39.967 8.762 1.00 69.81 58 ALA F O 1
ATOM 5823 N N . TYR F 1 54 ? 15.225 37.741 8.573 1.00 47.75 59 TYR F N 1
ATOM 5824 C CA . TYR F 1 54 ? 16.622 37.516 8.220 1.00 51.55 59 TYR F CA 1
ATOM 5825 C C . TYR F 1 54 ? 16.766 36.746 6.910 1.00 63.09 59 TYR F C 1
ATOM 5826 O O . TYR F 1 54 ? 16.485 35.551 6.857 1.00 65.88 59 TYR F O 1
ATOM 5835 N N . PRO F 1 55 ? 17.212 37.431 5.846 1.00 78.61 60 PRO F N 1
ATOM 5836 C CA . PRO F 1 55 ? 17.558 38.856 5.829 1.00 77.94 60 PRO F CA 1
ATOM 5837 C C . PRO F 1 55 ? 16.318 39.727 5.670 1.00 63.45 60 PRO F C 1
ATOM 5838 O O . PRO F 1 55 ? 15.216 39.197 5.559 1.00 54.01 60 PRO F O 1
ATOM 5842 N N . SER F 1 56 ? 16.496 41.043 5.683 1.00 66.24 61 SER F N 1
ATOM 5843 C CA . SER F 1 56 ? 15.386 41.968 5.463 1.00 49.13 61 SER F CA 1
ATOM 5844 C C . SER F 1 56 ? 15.695 42.919 4.315 1.00 54.94 61 SER F C 1
ATOM 5845 O O . SER F 1 56 ? 16.702 43.625 4.351 1.00 76.56 61 SER F O 1
ATOM 5848 N N . PRO F 1 57 ? 14.834 42.938 3.284 1.00 64.13 62 PRO F N 1
ATOM 5849 C CA . PRO F 1 57 ? 13.576 42.185 3.204 1.00 61.24 62 PRO F CA 1
ATOM 5850 C C . PRO F 1 57 ? 13.758 40.709 2.852 1.00 63.26 62 PRO F C 1
ATOM 5851 O O . PRO F 1 57 ? 14.864 40.279 2.527 1.00 80.00 62 PRO F O 1
ATOM 5855 N N . LEU F 1 58 ? 12.667 39.953 2.910 1.00 59.65 63 LEU F N 1
ATOM 5856 C CA . LEU F 1 58 ? 12.719 38.506 2.736 1.00 54.88 63 LEU F CA 1
ATOM 5857 C C . LEU F 1 58 ? 11.486 37.984 2.012 1.00 60.34 63 LEU F C 1
ATOM 5858 O O . LEU F 1 58 ? 10.371 38.445 2.253 1.00 63.69 63 LEU F O 1
ATOM 5863 N N . ARG F 1 59 ? 11.697 37.013 1.128 1.00 65.43 64 ARG F N 1
ATOM 5864 C CA . ARG F 1 59 ? 10.602 36.372 0.412 1.00 81.09 64 ARG F CA 1
ATOM 5865 C C . ARG F 1 59 ? 10.329 34.996 1.014 1.00 87.55 64 ARG F C 1
ATOM 5866 O O . ARG F 1 59 ? 11.173 34.099 0.950 1.00 82.60 64 ARG F O 1
ATOM 5874 N N . VAL F 1 60 ? 9.146 34.840 1.598 1.00 80.31 65 VAL F N 1
ATOM 5875 C CA . VAL F 1 60 ? 8.781 33.613 2.296 1.00 83.06 65 VAL F CA 1
ATOM 5876 C C . VAL F 1 60 ? 8.785 32.377 1.397 1.00 94.37 65 VAL F C 1
ATOM 5877 O O . VAL F 1 60 ? 8.022 32.287 0.433 1.00 91.00 65 VAL F O 1
ATOM 5881 N N . GLU F 1 61 ? 9.661 31.432 1.726 1.00 101.98 66 GLU F N 1
ATOM 5882 C CA . GLU F 1 61 ? 9.769 30.176 0.992 1.00 94.24 66 GLU F CA 1
ATOM 5883 C C . GLU F 1 61 ? 9.644 28.975 1.932 1.00 101.60 66 GLU F C 1
ATOM 5884 O O . GLU F 1 61 ? 9.491 29.135 3.143 1.00 98.70 66 GLU F O 1
ATOM 5890 N N . ASP F 1 62 ? 9.712 27.775 1.363 1.00 112.38 67 ASP F N 1
ATOM 5891 C CA . ASP F 1 62 ? 9.616 26.537 2.133 1.00 108.70 67 ASP F CA 1
ATOM 5892 C C . ASP F 1 62 ? 10.829 26.319 3.036 1.00 100.48 67 ASP F C 1
ATOM 5893 O O . ASP F 1 62 ? 10.770 25.556 3.999 1.00 80.97 67 ASP F O 1
ATOM 5898 N N . ARG F 1 63 ? 11.923 27.000 2.716 1.00 98.95 68 ARG F N 1
ATOM 5899 C CA . ARG F 1 63 ? 13.180 26.845 3.437 1.00 94.80 68 ARG F CA 1
ATOM 5900 C C . ARG F 1 63 ? 13.244 27.790 4.641 1.00 87.54 68 ARG F C 1
ATOM 5901 O O . ARG F 1 63 ? 14.119 27.667 5.500 1.00 80.40 68 ARG F O 1
ATOM 5909 N N . THR F 1 64 ? 12.297 28.720 4.704 1.00 73.77 69 THR F N 1
ATOM 5910 C CA . THR F 1 64 ? 12.268 29.721 5.765 1.00 73.93 69 THR F CA 1
ATOM 5911 C C . THR F 1 64 ? 11.958 29.124 7.139 1.00 86.60 69 THR F C 1
ATOM 5912 O O . THR F 1 64 ? 10.930 28.473 7.323 1.00 63.46 69 THR F O 1
ATOM 5916 N N . LYS F 1 65 ? 12.859 29.346 8.095 1.00 89.74 70 LYS F N 1
ATOM 5917 C CA . LYS F 1 65 ? 12.659 28.906 9.475 1.00 84.10 70 LYS F CA 1
ATOM 5918 C C . LYS F 1 65 ? 11.835 29.920 10.262 1.00 80.58 70 LYS F C 1
ATOM 5919 O O . LYS F 1 65 ? 12.164 31.104 10.299 1.00 84.18 70 LYS F O 1
ATOM 5925 N N . ILE F 1 66 ? 10.761 29.453 10.888 1.00 74.21 71 ILE F N 1
ATOM 5926 C CA . ILE F 1 66 ? 9.855 30.340 11.609 1.00 56.39 71 ILE F CA 1
ATOM 5927 C C . ILE F 1 66 ? 9.764 30.035 13.105 1.00 71.49 71 ILE F C 1
ATOM 5928 O O . ILE F 1 66 ? 9.564 28.887 13.504 1.00 80.74 71 ILE F O 1
ATOM 5933 N N . THR F 1 67 ? 9.928 31.070 13.928 1.00 65.30 72 THR F N 1
ATOM 5934 C CA . THR F 1 67 ? 9.811 30.938 15.380 1.00 63.11 72 THR F CA 1
ATOM 5935 C C . THR F 1 67 ? 8.880 32.004 15.959 1.00 57.24 72 THR F C 1
ATOM 5936 O O . THR F 1 67 ? 8.715 33.078 15.382 1.00 54.58 72 THR F O 1
ATOM 5940 N N . LEU F 1 68 ? 8.268 31.696 17.099 1.00 60.51 73 LEU F N 1
ATOM 5941 C CA . LEU F 1 68 ? 7.371 32.636 17.768 1.00 49.60 73 LEU F CA 1
ATOM 5942 C C . LEU F 1 68 ? 8.055 33.408 18.893 1.00 63.22 73 LEU F C 1
ATOM 5943 O O . LEU F 1 68 ? 8.764 32.828 19.716 1.00 65.88 73 LEU F O 1
ATOM 5948 N N . VAL F 1 69 ? 7.826 34.718 18.920 1.00 49.03 74 VAL F N 1
ATOM 5949 C CA . VAL F 1 69 ? 8.320 35.577 19.989 1.00 40.30 74 VAL F CA 1
ATOM 5950 C C . VAL F 1 69 ? 7.202 35.722 21.019 1.00 38.59 74 VAL F C 1
ATOM 5951 O O . VAL F 1 69 ? 6.041 35.890 20.650 1.00 54.53 74 VAL F O 1
ATOM 5955 N N . THR F 1 70 ? 7.537 35.630 22.303 1.00 42.77 75 THR F N 1
ATOM 5956 C CA . THR F 1 70 ? 6.503 35.570 23.337 1.00 47.97 75 THR F CA 1
ATOM 5957 C C . THR F 1 70 ? 6.489 36.724 24.348 1.00 44.49 75 THR F C 1
ATOM 5958 O O . THR F 1 70 ? 5.628 36.759 25.226 1.00 49.66 75 THR F O 1
ATOM 5962 N N . HIS F 1 71 ? 7.427 37.662 24.244 1.00 49.40 76 HIS F N 1
ATOM 5963 C CA . HIS F 1 71 ? 7.475 38.758 25.215 1.00 59.57 76 HIS F CA 1
ATOM 5964 C C . HIS F 1 71 ? 6.361 39.790 25.005 1.00 48.05 76 HIS F C 1
ATOM 5965 O O . HIS F 1 71 ? 6.154 40.267 23.890 1.00 55.26 76 HIS F O 1
ATOM 5972 N N . PRO F 1 72 ? 5.633 40.126 26.084 1.00 75.47 77 PRO F N 1
ATOM 5973 C CA . PRO F 1 72 ? 4.543 41.109 26.060 1.00 82.11 77 PRO F CA 1
ATOM 5974 C C . PRO F 1 72 ? 5.090 42.527 26.077 1.00 82.98 77 PRO F C 1
ATOM 5975 O O . PRO F 1 72 ? 4.712 43.335 26.924 1.00 98.98 77 PRO F O 1
ATOM 5979 N N . VAL F 1 73 ? 5.970 42.822 25.131 1.00 76.16 78 VAL F N 1
ATOM 5980 C CA . VAL F 1 73 ? 6.718 44.064 25.142 1.00 69.45 78 VAL F CA 1
ATOM 5981 C C . VAL F 1 73 ? 7.163 44.385 23.721 1.00 74.84 78 VAL F C 1
ATOM 5982 O O . VAL F 1 73 ? 7.482 43.484 22.947 1.00 88.90 78 VAL F O 1
ATOM 5986 N N . ASP F 1 74 ? 7.157 45.665 23.366 1.00 80.39 79 ASP F N 1
ATOM 5987 C CA . ASP F 1 74 ? 7.622 46.079 22.048 1.00 91.66 79 ASP F CA 1
ATOM 5988 C C . ASP F 1 74 ? 9.089 46.485 22.102 1.00 62.28 79 ASP F C 1
ATOM 5989 O O . ASP F 1 74 ? 9.475 47.366 22.871 1.00 60.08 79 ASP F O 1
ATOM 5994 N N . VAL F 1 75 ? 9.905 45.818 21.292 1.00 116.25 80 VAL F N 1
ATOM 5995 C CA . VAL F 1 75 ? 11.331 46.105 21.221 1.00 64.30 80 VAL F CA 1
ATOM 5996 C C . VAL F 1 75 ? 11.647 46.888 19.956 1.00 86.11 80 VAL F C 1
ATOM 5997 O O . VAL F 1 75 ? 11.382 46.431 18.843 1.00 91.21 80 VAL F O 1
ATOM 6001 N N . LEU F 1 76 ? 12.216 48.073 20.138 1.00 62.63 81 LEU F N 1
ATOM 6002 C CA . LEU F 1 76 ? 12.529 48.958 19.029 1.00 76.20 81 LEU F CA 1
ATOM 6003 C C . LEU F 1 76 ? 14.013 49.304 19.048 1.00 73.30 81 LEU F C 1
ATOM 6004 O O . LEU F 1 76 ? 14.588 49.557 20.107 1.00 66.82 81 LEU F O 1
ATOM 6009 N N . GLU F 1 77 ? 14.635 49.299 17.875 1.00 71.38 82 GLU F N 1
ATOM 6010 C CA . GLU F 1 77 ? 16.068 49.534 17.781 1.00 65.37 82 GLU F CA 1
ATOM 6011 C C . GLU F 1 77 ? 16.390 50.688 16.834 1.00 66.45 82 GLU F C 1
ATOM 6012 O O . GLU F 1 77 ? 15.677 50.926 15.861 1.00 70.90 82 GLU F O 1
ATOM 6018 N N . ALA F 1 78 ? 17.462 51.413 17.139 1.00 69.28 83 ALA F N 1
ATOM 6019 C CA . ALA F 1 78 ? 17.914 52.513 16.295 1.00 73.36 83 ALA F CA 1
ATOM 6020 C C . ALA F 1 78 ? 19.436 52.596 16.308 1.00 75.70 83 ALA F C 1
ATOM 6021 O O . ALA F 1 78 ? 20.042 52.823 17.355 1.00 65.14 83 ALA F O 1
ATOM 6023 N N . LYS F 1 79 ? 20.049 52.411 15.143 1.00 77.00 84 LYS F N 1
ATOM 6024 C CA . LYS F 1 79 ? 21.501 52.473 15.032 1.00 74.10 84 LYS F CA 1
ATOM 6025 C C . LYS F 1 79 ? 21.998 53.912 15.095 1.00 72.70 84 LYS F C 1
ATOM 6026 O O . LYS F 1 79 ? 21.668 54.731 14.238 1.00 77.27 84 LYS F O 1
ATOM 6028 N N . ILE F 1 80 ? 22.782 54.216 16.124 1.00 80.29 85 ILE F N 1
ATOM 6029 C CA . ILE F 1 80 ? 23.352 55.548 16.291 1.00 89.87 85 ILE F CA 1
ATOM 6030 C C . ILE F 1 80 ? 24.827 55.452 16.670 1.00 100.28 85 ILE F C 1
ATOM 6031 O O . ILE F 1 80 ? 25.174 54.906 17.717 1.00 101.15 85 ILE F O 1
ATOM 6036 N N . LYS F 1 81 ? 25.690 55.986 15.813 1.00 106.85 86 LYS F N 1
ATOM 6037 C CA . LYS F 1 81 ? 27.129 55.932 16.045 1.00 107.27 86 LYS F CA 1
ATOM 6038 C C . LYS F 1 81 ? 27.568 56.932 17.111 1.00 102.06 86 LYS F C 1
ATOM 6039 O O . LYS F 1 81 ? 27.319 58.133 16.990 1.00 83.54 86 LYS F O 1
ATOM 6041 N N . GLY F 1 82 ? 28.212 56.425 18.158 1.00 105.71 87 GLY F N 1
ATOM 6042 C CA . GLY F 1 82 ? 28.776 57.269 19.197 1.00 107.78 87 GLY F CA 1
ATOM 6043 C C . GLY F 1 82 ? 27.764 58.097 19.965 1.00 104.41 87 GLY F C 1
ATOM 6044 O O . GLY F 1 82 ? 27.677 59.312 19.784 1.00 109.42 87 GLY F O 1
ATOM 6045 N N . ILE F 1 83 ? 27.002 57.439 20.830 1.00 89.86 88 ILE F N 1
ATOM 6046 C CA . ILE F 1 83 ? 26.023 58.127 21.659 1.00 82.50 88 ILE F CA 1
ATOM 6047 C C . ILE F 1 83 ? 26.702 58.761 22.869 1.00 104.73 88 ILE F C 1
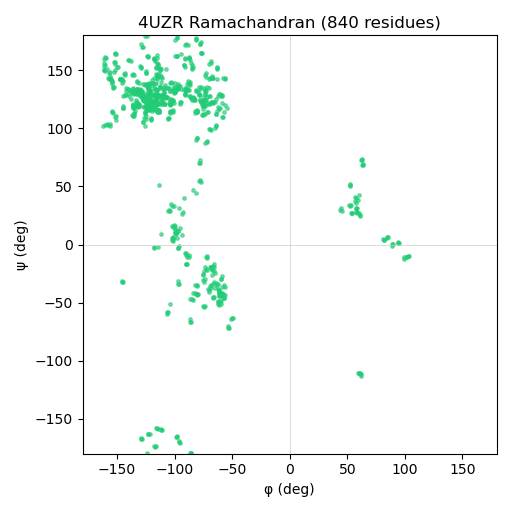ATOM 6048 O O . ILE F 1 83 ? 27.242 58.063 23.727 1.00 115.53 88 ILE F O 1
ATOM 6053 N N . LYS F 1 84 ? 26.671 60.089 22.930 1.00 103.60 89 LYS F N 1
ATOM 6054 C CA . LYS F 1 84 ? 27.325 60.827 24.005 1.00 102.92 89 LYS F CA 1
ATOM 6055 C C . LYS F 1 84 ? 26.470 60.877 25.267 1.00 101.60 89 LYS F C 1
ATOM 6056 O O . LYS F 1 84 ? 26.974 60.694 26.376 1.00 103.48 89 LYS F O 1
ATOM 6062 N N . ASP F 1 85 ? 25.175 61.113 25.093 1.00 91.15 90 ASP F N 1
ATOM 6063 C CA . ASP F 1 85 ? 24.264 61.210 26.225 1.00 89.68 90 ASP F CA 1
ATOM 6064 C C . ASP F 1 85 ? 22.820 61.007 25.789 1.00 83.73 90 ASP F C 1
ATOM 6065 O O . ASP F 1 85 ? 22.445 61.336 24.663 1.00 88.80 90 ASP F O 1
ATOM 6070 N N . VAL F 1 86 ? 22.014 60.461 26.693 1.00 68.39 91 VAL F N 1
ATOM 6071 C CA . VAL F 1 86 ? 20.597 60.254 26.441 1.00 60.38 91 VAL F CA 1
ATOM 6072 C C . VAL F 1 86 ? 19.782 60.851 27.577 1.00 54.43 91 VAL F C 1
ATOM 6073 O O . VAL F 1 86 ? 20.054 60.589 28.748 1.00 56.32 91 VAL F O 1
ATOM 6077 N N . ILE F 1 87 ? 18.788 61.661 27.232 1.00 46.17 92 ILE F N 1
ATOM 6078 C CA . ILE F 1 87 ? 17.911 62.241 28.238 1.00 52.51 92 ILE F CA 1
ATOM 6079 C C . ILE F 1 87 ? 16.521 61.653 28.064 1.00 61.05 92 ILE F C 1
ATOM 6080 O O . ILE F 1 87 ? 16.010 61.570 26.949 1.00 77.77 92 ILE F O 1
ATOM 6085 N N . LEU F 1 88 ? 15.909 61.256 29.174 1.00 66.90 93 LEU F N 1
ATOM 6086 C CA . LEU F 1 88 ? 14.656 60.520 29.126 1.00 63.33 93 LEU F CA 1
ATOM 6087 C C . LEU F 1 88 ? 13.539 61.213 29.899 1.00 62.70 93 LEU F C 1
ATOM 6088 O O . LEU F 1 88 ? 13.662 61.450 31.100 1.00 80.70 93 LEU F O 1
ATOM 6093 N N . ASP F 1 89 ? 12.451 61.537 29.207 1.00 58.62 94 ASP F N 1
ATOM 6094 C CA . ASP F 1 89 ? 11.280 62.115 29.856 1.00 61.45 94 ASP F CA 1
ATOM 6095 C C . ASP F 1 89 ? 10.034 61.329 29.445 1.00 77.27 94 ASP F C 1
ATOM 6096 O O . ASP F 1 89 ? 10.142 60.241 28.877 1.00 77.73 94 ASP F O 1
ATOM 6101 N N . GLU F 1 90 ? 8.858 61.882 29.730 1.00 78.07 95 GLU F N 1
ATOM 6102 C CA . GLU F 1 90 ? 7.587 61.226 29.423 1.00 76.75 95 GLU F CA 1
ATOM 6103 C C . GLU F 1 90 ? 7.373 61.026 27.923 1.00 74.47 95 GLU F C 1
ATOM 6104 O O . GLU F 1 90 ? 7.230 61.993 27.173 1.00 61.68 95 GLU F O 1
ATOM 6110 N N . ASN F 1 91 ? 7.341 59.762 27.502 1.00 80.58 96 ASN F N 1
ATOM 6111 C CA . ASN F 1 91 ? 7.250 59.382 26.088 1.00 78.93 96 ASN F CA 1
ATOM 6112 C C . ASN F 1 91 ? 8.180 60.164 25.158 1.00 72.08 96 ASN F C 1
ATOM 6113 O O . ASN F 1 91 ? 7.894 60.328 23.972 1.00 62.81 96 ASN F O 1
ATOM 6118 N N . LEU F 1 92 ? 9.304 60.616 25.703 1.00 75.38 97 LEU F N 1
ATOM 6119 C CA . LEU F 1 92 ? 10.291 61.370 24.945 1.00 61.19 97 LEU F CA 1
ATOM 6120 C C . LEU F 1 92 ? 11.685 60.790 25.142 1.00 49.93 97 LEU F C 1
ATOM 6121 O O . LEU F 1 92 ? 12.107 60.529 26.266 1.00 55.38 97 LEU F O 1
ATOM 6126 N N . ILE F 1 93 ? 12.398 60.593 24.041 1.00 47.60 98 ILE F N 1
ATOM 6127 C CA . ILE F 1 93 ? 13.769 60.113 24.099 1.00 52.96 98 ILE F CA 1
ATOM 6128 C C . ILE F 1 93 ? 14.671 61.069 23.337 1.00 60.52 98 ILE F C 1
ATOM 6129 O O . ILE F 1 93 ? 14.547 61.216 22.122 1.00 76.63 98 ILE F O 1
ATOM 6134 N N . VAL F 1 94 ? 15.561 61.740 24.059 1.00 56.20 99 VAL F N 1
ATOM 6135 C CA . VAL F 1 94 ? 16.461 62.702 23.438 1.00 65.01 99 VAL F CA 1
ATOM 6136 C C . VAL F 1 94 ? 17.882 62.157 23.428 1.00 59.34 99 VAL F C 1
ATOM 6137 O O . VAL F 1 94 ? 18.443 61.832 24.474 1.00 56.12 99 VAL F O 1
ATOM 6141 N N . VAL F 1 95 ? 18.446 62.036 22.232 1.00 58.69 100 VAL F N 1
ATOM 6142 C CA . VAL F 1 95 ? 19.782 61.489 22.059 1.00 66.28 100 VAL F CA 1
ATOM 6143 C C . VAL F 1 95 ? 20.733 62.537 21.494 1.00 77.52 100 VAL F C 1
ATOM 6144 O O . VAL F 1 95 ? 20.411 63.221 20.521 1.00 71.55 100 VAL F O 1
ATOM 6148 N N . ILE F 1 96 ? 21.900 62.669 22.115 1.00 78.92 101 ILE F N 1
ATOM 6149 C CA . ILE F 1 96 ? 22.930 63.569 21.616 1.00 82.44 101 ILE F CA 1
ATOM 6150 C C . ILE F 1 96 ? 24.162 62.758 21.237 1.00 77.42 101 ILE F C 1
ATOM 6151 O O . ILE F 1 96 ? 24.673 61.984 22.046 1.00 76.67 101 ILE F O 1
ATOM 6156 N N . THR F 1 97 ? 24.640 62.939 20.010 1.00 82.83 102 THR F N 1
ATOM 6157 C CA . THR F 1 97 ? 25.791 62.185 19.529 1.00 82.67 102 THR F CA 1
ATOM 6158 C C . THR F 1 97 ? 27.084 62.910 19.875 1.00 88.10 102 THR F C 1
ATOM 6159 O O . THR F 1 97 ? 27.063 64.054 20.327 1.00 86.56 102 THR F O 1
ATOM 6163 N N . GLU F 1 98 ? 28.211 62.245 19.650 1.00 96.31 103 GLU F N 1
ATOM 6164 C CA . GLU F 1 98 ? 29.501 62.812 20.012 1.00 99.33 103 GLU F CA 1
ATOM 6165 C C . GLU F 1 98 ? 29.883 63.961 19.086 1.00 100.64 103 GLU F C 1
ATOM 6166 O O . GLU F 1 98 ? 30.691 64.816 19.448 1.00 108.14 103 GLU F O 1
ATOM 6172 N N . GLU F 1 99 ? 29.292 63.982 17.895 1.00 99.21 104 GLU F N 1
ATOM 6173 C CA . GLU F 1 99 ? 29.535 65.062 16.947 1.00 106.14 104 GLU F CA 1
ATOM 6174 C C . GLU F 1 99 ? 28.371 66.052 16.912 1.00 116.12 104 GLU F C 1
ATOM 6175 O O . GLU F 1 99 ? 28.041 66.603 15.861 1.00 117.21 104 GLU F O 1
ATOM 6181 N N . ASN F 1 100 ? 27.756 66.262 18.074 1.00 117.81 105 ASN F N 1
ATOM 6182 C CA . ASN F 1 100 ? 26.719 67.279 18.263 1.00 106.68 105 ASN F CA 1
ATOM 6183 C C . ASN F 1 100 ? 25.461 67.165 17.393 1.00 96.47 105 ASN F C 1
ATOM 6184 O O . ASN F 1 100 ? 24.920 68.177 16.948 1.00 93.63 105 ASN F O 1
ATOM 6189 N N . GLU F 1 101 ? 24.994 65.943 17.156 1.00 95.54 106 GLU F N 1
ATOM 6190 C CA . GLU F 1 101 ? 23.714 65.751 16.478 1.00 103.56 106 GLU F CA 1
ATOM 6191 C C . GLU F 1 101 ? 22.630 65.439 17.506 1.00 103.17 106 GLU F C 1
ATOM 6192 O O . GLU F 1 101 ? 22.811 64.581 18.371 1.00 102.11 106 GLU F O 1
ATOM 6198 N N . VAL F 1 102 ? 21.503 66.137 17.404 1.00 94.27 107 VAL F N 1
ATOM 6199 C CA . VAL F 1 102 ? 20.403 65.949 18.345 1.00 75.26 107 VAL F CA 1
ATOM 6200 C C . VAL F 1 102 ? 19.224 65.237 17.686 1.00 68.23 107 VAL F C 1
ATOM 6201 O O . VAL F 1 102 ? 18.729 65.667 16.644 1.00 80.51 107 VAL F O 1
ATOM 6205 N N . LEU F 1 103 ? 18.788 64.139 18.296 1.00 55.34 108 LEU F N 1
ATOM 6206 C CA . LEU F 1 103 ? 17.670 63.357 17.777 1.00 61.35 108 LEU F CA 1
ATOM 6207 C C . LEU F 1 103 ? 16.575 63.201 18.829 1.00 60.76 108 LEU F C 1
ATOM 6208 O O . LEU F 1 103 ? 16.859 62.952 20.000 1.00 59.74 108 LEU F O 1
ATOM 6213 N N . ILE F 1 104 ? 15.323 63.329 18.403 1.00 57.98 109 ILE F N 1
ATOM 6214 C CA . ILE F 1 104 ? 14.189 63.237 19.316 1.00 61.60 109 ILE F CA 1
ATOM 6215 C C . ILE F 1 104 ? 13.186 62.194 18.838 1.00 65.02 109 ILE F C 1
ATOM 6216 O O . ILE F 1 104 ? 12.628 62.311 17.734 1.00 68.43 109 ILE F O 1
ATOM 6221 N N . PHE F 1 105 ? 12.981 61.182 19.684 1.00 53.20 110 PHE F N 1
ATOM 6222 C CA . PHE F 1 105 ? 12.095 60.051 19.411 1.00 63.49 110 PHE F CA 1
ATOM 6223 C C . PHE F 1 105 ? 10.914 60.027 20.378 1.00 67.54 110 PHE F C 1
ATOM 6224 O O . PHE F 1 105 ? 10.998 60.555 21.490 1.00 60.07 110 PHE F O 1
ATOM 6232 N N . ASN F 1 106 ? 9.823 59.392 19.958 1.00 63.22 111 ASN F N 1
ATOM 6233 C CA . ASN F 1 106 ? 8.681 59.153 20.836 1.00 66.43 111 ASN F CA 1
ATOM 6234 C C . ASN F 1 106 ? 8.722 57.738 21.421 1.00 82.21 111 ASN F C 1
ATOM 6235 O O . ASN F 1 106 ? 9.754 57.067 21.352 1.00 68.94 111 ASN F O 1
ATOM 6240 N N . GLN F 1 107 ? 7.610 57.284 21.996 1.00 85.80 112 GLN F N 1
ATOM 6241 C CA . GLN F 1 107 ? 7.571 55.965 22.631 1.00 68.30 112 GLN F CA 1
ATOM 6242 C C . GLN F 1 107 ? 7.666 54.835 21.605 1.00 74.95 112 GLN F C 1
ATOM 6243 O O . GLN F 1 107 ? 7.985 53.696 21.949 1.00 78.58 112 GLN F O 1
ATOM 6249 N N . ASN F 1 108 ? 7.377 55.152 20.346 1.00 65.27 113 ASN F N 1
ATOM 6250 C CA . ASN F 1 108 ? 7.433 54.160 19.278 1.00 77.97 113 ASN F CA 1
ATOM 6251 C C . ASN F 1 108 ? 8.722 54.253 18.467 1.00 67.97 113 ASN F C 1
ATOM 6252 O O . ASN F 1 108 ? 8.839 53.657 17.396 1.00 71.21 113 ASN F O 1
ATOM 6257 N N . LEU F 1 109 ? 9.682 55.001 19.003 1.00 76.55 114 LEU F N 1
ATOM 6258 C CA . LEU F 1 109 ? 10.992 55.204 18.381 1.00 85.69 114 LEU F CA 1
ATOM 6259 C C . LEU F 1 109 ? 10.916 55.789 16.970 1.00 87.71 114 LEU F C 1
ATOM 6260 O O . LEU F 1 109 ? 11.802 55.564 16.145 1.00 86.03 114 LEU F O 1
ATOM 6265 N N . GLU F 1 110 ? 9.856 56.542 16.696 1.00 85.27 115 GLU F N 1
ATOM 6266 C CA . GLU F 1 110 ? 9.752 57.246 15.426 1.00 88.47 115 GLU F CA 1
ATOM 6267 C C . GLU F 1 110 ? 10.511 58.558 15.539 1.00 80.84 115 GLU F C 1
ATOM 6268 O O . GLU F 1 110 ? 10.277 59.341 16.459 1.00 70.59 115 GLU F O 1
ATOM 6274 N N . GLU F 1 111 ? 11.437 58.782 14.612 1.00 93.66 116 GLU F N 1
ATOM 6275 C CA . GLU F 1 111 ? 12.278 59.971 14.641 1.00 87.85 116 GLU F CA 1
ATOM 6276 C C . GLU F 1 111 ? 11.445 61.232 14.452 1.00 89.45 116 GLU F C 1
ATOM 6277 O O . GLU F 1 111 ? 11.045 61.564 13.335 1.00 87.05 116 GLU F O 1
ATOM 6283 N N . LEU F 1 112 ? 11.181 61.923 15.556 1.00 83.94 117 LEU F N 1
ATOM 6284 C CA . LEU F 1 112 ? 10.397 63.147 15.519 1.00 65.47 117 LEU F CA 1
ATOM 6285 C C . LEU F 1 112 ? 11.259 64.324 15.096 1.00 67.25 117 LEU F C 1
ATOM 6286 O O . LEU F 1 112 ? 10.788 65.219 14.399 1.00 57.01 117 LEU F O 1
ATOM 6291 N N . TYR F 1 113 ? 12.522 64.331 15.513 1.00 73.55 118 TYR F N 1
ATOM 6292 C CA . TYR F 1 113 ? 13.387 65.458 15.153 1.00 67.30 118 TYR F CA 1
ATOM 6293 C C . TYR F 1 113 ? 14.855 65.086 14.961 1.00 72.16 118 TYR F C 1
ATOM 6294 O O . TYR F 1 113 ? 15.394 64.247 15.676 1.00 80.40 118 TYR F O 1
ATOM 6303 N N . ARG F 1 114 ? 15.493 65.721 13.982 1.00 76.95 119 ARG F N 1
ATOM 6304 C CA . ARG F 1 114 ? 16.925 65.557 13.753 1.00 83.26 119 ARG F CA 1
ATOM 6305 C C . ARG F 1 114 ? 17.565 66.911 13.483 1.00 85.90 119 ARG F C 1
ATOM 6306 O O . ARG F 1 114 ? 17.071 67.683 12.661 1.00 101.08 119 ARG F O 1
ATOM 6308 N N . GLY F 1 115 ? 18.662 67.203 14.175 1.00 64.62 120 GLY F N 1
ATOM 6309 C CA . GLY F 1 115 ? 19.318 68.487 14.012 1.00 78.54 120 GLY F CA 1
ATOM 6310 C C . GLY F 1 115 ? 20.827 68.488 14.165 1.00 87.76 120 GLY F C 1
ATOM 6311 O O . GLY F 1 115 ? 21.385 67.778 15.006 1.00 79.39 120 GLY F O 1
ATOM 6312 N N . LYS F 1 116 ? 21.485 69.293 13.336 1.00 96.61 121 LYS F N 1
ATOM 6313 C CA . LYS F 1 116 ? 22.928 69.485 13.413 1.00 105.16 121 LYS F CA 1
ATOM 6314 C C . LYS F 1 116 ? 23.241 70.888 13.926 1.00 113.83 121 LYS F C 1
ATOM 6315 O O . LYS F 1 116 ? 22.629 71.866 13.495 1.00 121.50 121 LYS F O 1
ATOM 6317 N N . PHE F 1 117 ? 24.191 70.981 14.849 1.00 107.48 122 PHE F N 1
ATOM 6318 C CA . PHE F 1 117 ? 24.567 72.264 15.432 1.00 103.28 122 PHE F CA 1
ATOM 6319 C C . PHE F 1 117 ? 26.084 72.391 15.519 1.00 104.86 122 PHE F C 1
ATOM 6320 O O . PHE F 1 117 ? 26.725 71.683 16.298 1.00 95.55 122 PHE F O 1
ATOM 6328 N N . GLU F 1 118 ? 26.644 73.287 14.706 1.00 116.08 123 GLU F N 1
ATOM 6329 C CA . GLU F 1 118 ? 28.087 73.530 14.665 1.00 128.13 123 GLU F CA 1
ATOM 6330 C C . GLU F 1 118 ? 28.635 73.757 16.067 1.00 135.68 123 GLU F C 1
ATOM 6331 O O . GLU F 1 118 ? 29.453 72.979 16.560 1.00 145.96 123 GLU F O 1
ATOM 6333 N N . ASN F 1 119 ? 28.176 74.825 16.706 1.00 124.66 124 ASN F N 1
ATOM 6334 C CA . ASN F 1 119 ? 28.427 75.010 18.122 1.00 125.84 124 ASN F CA 1
ATOM 6335 C C . ASN F 1 119 ? 27.267 74.380 18.881 1.00 128.93 124 ASN F C 1
ATOM 6336 O O . ASN F 1 119 ? 26.162 74.274 18.350 1.00 134.16 124 ASN F O 1
ATOM 6341 N N . LEU F 1 120 ? 27.518 73.938 20.108 1.00 119.68 125 LEU F N 1
ATOM 6342 C CA . LEU F 1 120 ? 26.472 73.316 20.912 1.00 101.79 125 LEU F CA 1
ATOM 6343 C C . LEU F 1 120 ? 26.816 73.385 22.392 1.00 97.40 125 LEU F C 1
ATOM 6344 O O . LEU F 1 120 ? 27.661 72.630 22.875 1.00 93.31 125 LEU F O 1
ATOM 6349 N N . ASN F 1 121 ? 26.176 74.302 23.110 1.00 101.45 126 ASN F N 1
ATOM 6350 C CA . ASN F 1 121 ? 26.425 74.438 24.538 1.00 106.47 126 ASN F CA 1
ATOM 6351 C C . ASN F 1 121 ? 25.563 73.508 25.394 1.00 100.38 126 ASN F C 1
ATOM 6352 O O . ASN F 1 121 ? 26.081 72.831 26.283 1.00 98.51 126 ASN F O 1
ATOM 6357 N N . LYS F 1 122 ? 24.260 73.451 25.121 1.00 90.62 127 LYS F N 1
ATOM 6358 C CA . LYS F 1 122 ? 23.365 72.694 26.006 1.00 75.31 127 LYS F CA 1
ATOM 6359 C C . LYS F 1 122 ? 22.111 72.122 25.347 1.00 65.17 127 LYS F C 1
ATOM 6360 O O . LYS F 1 122 ? 21.653 72.616 24.321 1.00 63.03 127 LYS F O 1
ATOM 6366 N N . VAL F 1 123 ? 21.559 71.076 25.957 1.00 52.49 128 VAL F N 1
ATOM 6367 C CA . VAL F 1 123 ? 20.251 70.550 25.576 1.00 51.59 128 VAL F CA 1
ATOM 6368 C C . VAL F 1 123 ? 19.432 70.248 26.830 1.00 61.64 128 VAL F C 1
ATOM 6369 O O . VAL F 1 123 ? 19.812 69.399 27.635 1.00 69.46 128 VAL F O 1
ATOM 6373 N N . LEU F 1 124 ? 18.308 70.942 26.990 1.00 56.87 129 LEU F N 1
ATOM 6374 C CA . LEU F 1 124 ? 17.461 70.768 28.169 1.00 45.71 129 LEU F CA 1
ATOM 6375 C C . LEU F 1 124 ? 16.091 70.205 27.809 1.00 48.36 129 LEU F C 1
ATOM 6376 O O . LEU F 1 124 ? 15.540 70.512 26.757 1.00 57.36 129 LEU F O 1
ATOM 6381 N N . VAL F 1 125 ? 15.552 69.368 28.690 1.00 58.01 130 VAL F N 1
ATOM 6382 C CA . VAL F 1 125 ? 14.260 68.730 28.463 1.00 51.93 130 VAL F CA 1
ATOM 6383 C C . VAL F 1 125 ? 13.327 68.902 29.659 1.00 53.32 130 VAL F C 1
ATOM 6384 O O . VAL F 1 125 ? 13.726 68.689 30.803 1.00 46.80 130 VAL F O 1
ATOM 6388 N N . ARG F 1 126 ? 12.088 69.301 29.389 1.00 54.90 131 ARG F N 1
ATOM 6389 C CA . ARG F 1 126 ? 11.067 69.377 30.425 1.00 50.39 131 ARG F CA 1
ATOM 6390 C C . ARG F 1 126 ? 9.686 69.158 29.822 1.00 55.05 131 ARG F C 1
ATOM 6391 O O . ARG F 1 126 ? 9.164 70.027 29.121 1.00 51.97 131 ARG F O 1
ATOM 6399 N N . ASN F 1 127 ? 9.108 67.990 30.097 1.00 66.75 132 ASN F N 1
ATOM 6400 C CA . ASN F 1 127 ? 7.786 67.622 29.588 1.00 81.78 132 ASN F CA 1
ATOM 6401 C C . ASN F 1 127 ? 7.703 67.583 28.060 1.00 71.08 132 ASN F C 1
ATOM 6402 O O . ASN F 1 127 ? 8.309 66.723 27.419 1.00 75.18 132 ASN F O 1
ATOM 6407 N N . ASP F 1 128 ? 6.957 68.523 27.486 1.00 63.16 133 ASP F N 1
ATOM 6408 C CA . ASP F 1 128 ? 6.739 68.568 26.043 1.00 68.21 133 ASP F CA 1
ATOM 6409 C C . ASP F 1 128 ? 7.827 69.360 25.332 1.00 67.52 133 ASP F C 1
ATOM 6410 O O . ASP F 1 128 ? 7.899 69.369 24.103 1.00 76.23 133 ASP F O 1
ATOM 6415 N N . LEU F 1 129 ? 8.673 70.024 26.109 1.00 58.27 134 LEU F N 1
ATOM 6416 C CA . LEU F 1 129 ? 9.606 70.995 25.556 1.00 48.66 134 LEU F CA 1
ATOM 6417 C C . LEU F 1 129 ? 11.034 70.473 25.476 1.00 42.39 134 LEU F C 1
ATOM 6418 O O . LEU F 1 129 ? 11.514 69.801 26.388 1.00 41.33 134 LEU F O 1
ATOM 6423 N N . VAL F 1 130 ? 11.704 70.776 24.370 1.00 43.74 135 VAL F N 1
ATOM 6424 C CA . VAL F 1 130 ? 13.137 70.530 24.262 1.00 60.86 135 VAL F CA 1
ATOM 6425 C C . VAL F 1 130 ? 13.834 71.812 23.814 1.00 55.13 135 VAL F C 1
ATOM 6426 O O . VAL F 1 130 ? 13.478 72.395 22.796 1.00 61.51 135 VAL F O 1
ATOM 6430 N N . VAL F 1 131 ? 14.817 72.258 24.586 1.00 44.89 136 VAL F N 1
ATOM 6431 C CA . VAL F 1 131 ? 15.546 73.478 24.262 1.00 60.28 136 VAL F CA 1
ATOM 6432 C C . VAL F 1 131 ? 16.988 73.172 23.877 1.00 57.72 136 VAL F C 1
ATOM 6433 O O . VAL F 1 131 ? 17.700 72.471 24.596 1.00 64.95 136 VAL F O 1
ATOM 6437 N N . ILE F 1 132 ? 17.406 73.700 22.733 1.00 58.67 137 ILE F N 1
ATOM 6438 C CA . ILE F 1 132 ? 18.750 73.482 22.220 1.00 68.75 137 ILE F CA 1
ATOM 6439 C C . ILE F 1 132 ? 19.498 74.808 22.160 1.00 61.44 137 ILE F C 1
ATOM 6440 O O . ILE F 1 132 ? 18.997 75.795 21.614 1.00 69.60 137 ILE F O 1
ATOM 6445 N N . ILE F 1 133 ? 20.695 74.821 22.740 1.00 67.20 138 ILE F N 1
ATOM 6446 C CA . ILE F 1 133 ? 21.471 76.044 22.905 1.00 80.47 138 ILE F CA 1
ATOM 6447 C C . ILE F 1 133 ? 22.868 75.968 22.303 1.00 90.45 138 ILE F C 1
ATOM 6448 O O . ILE F 1 133 ? 23.722 75.201 22.774 1.00 98.76 138 ILE F O 1
ATOM 6453 N N . ASP F 1 134 ? 23.089 76.786 21.276 1.00 99.57 139 ASP F N 1
ATOM 6454 C CA . ASP F 1 134 ? 24.421 77.037 20.738 1.00 105.96 139 ASP F CA 1
ATOM 6455 C C . ASP F 1 134 ? 24.843 78.472 21.058 1.00 101.43 139 ASP F C 1
ATOM 6456 O O . ASP F 1 134 ? 24.302 79.095 21.972 1.00 87.06 139 ASP F O 1
ATOM 6461 N N . GLU F 1 135 ? 25.810 78.993 20.311 1.00 112.16 140 GLU F N 1
ATOM 6462 C CA . GLU F 1 135 ? 26.322 80.334 20.571 1.00 118.42 140 GLU F CA 1
ATOM 6463 C C . GLU F 1 135 ? 25.832 81.351 19.543 1.00 128.54 140 GLU F C 1
ATOM 6464 O O . GLU F 1 135 ? 26.515 82.335 19.262 1.00 143.75 140 GLU F O 1
ATOM 6466 N N . GLN F 1 136 ? 24.648 81.114 18.987 1.00 119.17 141 GLN F N 1
ATOM 6467 C CA . GLN F 1 136 ? 24.085 82.026 17.997 1.00 109.84 141 GLN F CA 1
ATOM 6468 C C . GLN F 1 136 ? 22.562 82.118 18.075 1.00 108.39 141 GLN F C 1
ATOM 6469 O O . GLN F 1 136 ? 21.987 83.171 17.802 1.00 111.37 141 GLN F O 1
ATOM 6471 N N . LYS F 1 137 ? 21.912 81.021 18.452 1.00 105.80 142 LYS F N 1
ATOM 6472 C CA . LYS F 1 137 ? 20.452 80.994 18.522 1.00 98.02 142 LYS F CA 1
ATOM 6473 C C . LYS F 1 137 ? 19.918 80.001 19.556 1.00 87.05 142 LYS F C 1
ATOM 6474 O O . LYS F 1 137 ? 20.640 79.119 20.022 1.00 78.22 142 LYS F O 1
ATOM 6477 N N . LEU F 1 138 ? 18.647 80.163 19.910 1.00 82.08 143 LEU F N 1
ATOM 6478 C CA . LEU F 1 138 ? 17.951 79.230 20.787 1.00 75.12 143 LEU F CA 1
ATOM 6479 C C . LEU F 1 138 ? 16.897 78.484 19.988 1.00 57.67 143 LEU F C 1
ATOM 6480 O O . LEU F 1 138 ? 16.069 79.099 19.320 1.00 67.69 143 LEU F O 1
ATOM 6485 N N . THR F 1 139 ? 16.916 77.161 20.062 1.00 65.47 144 THR F N 1
ATOM 6486 C CA . THR F 1 139 ? 15.931 76.366 19.340 1.00 61.50 144 THR F CA 1
ATOM 6487 C C . THR F 1 139 ? 14.950 75.694 20.298 1.00 65.03 144 THR F C 1
ATOM 6488 O O . THR F 1 139 ? 15.350 74.962 21.198 1.00 57.98 144 THR F O 1
ATOM 6492 N N . LEU F 1 140 ? 13.663 75.963 20.117 1.00 52.19 145 LEU F N 1
ATOM 6493 C CA . LEU F 1 140 ? 12.639 75.329 20.939 1.00 50.43 145 LEU F CA 1
ATOM 6494 C C . LEU F 1 140 ? 11.843 74.317 20.122 1.00 61.26 145 LEU F C 1
ATOM 6495 O O . LEU F 1 140 ? 11.362 74.628 19.033 1.00 60.86 145 LEU F O 1
ATOM 6500 N N . ILE F 1 141 ? 11.698 73.111 20.657 1.00 55.05 146 ILE F N 1
ATOM 6501 C CA . ILE F 1 141 ? 10.952 72.056 19.982 1.00 55.25 146 ILE F CA 1
ATOM 6502 C C . ILE F 1 141 ? 9.818 71.547 20.864 1.00 54.66 146 ILE F C 1
ATOM 6503 O O . ILE F 1 141 ? 10.054 71.023 21.961 1.00 49.44 146 ILE F O 1
ATOM 6508 N N . ARG F 1 142 ? 8.592 71.694 20.368 1.00 53.50 147 ARG F N 1
ATOM 6509 C CA . ARG F 1 142 ? 7.401 71.282 21.102 1.00 62.01 147 ARG F CA 1
ATOM 6510 C C . ARG F 1 142 ? 6.898 69.931 20.601 1.0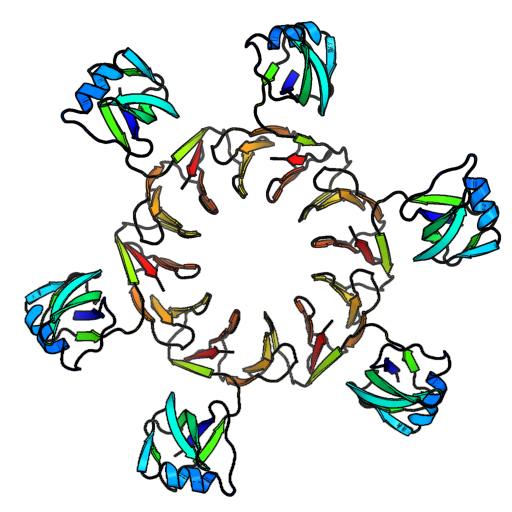0 71.88 147 ARG F C 1
ATOM 6511 O O . ARG F 1 142 ? 6.796 69.704 19.396 1.00 80.23 147 ARG F O 1
ATOM 6519 N N . THR F 1 143 ? 6.565 69.047 21.534 1.00 72.17 148 THR F N 1
ATOM 6520 C CA . THR F 1 143 ? 6.098 67.711 21.194 1.00 95.77 148 THR F CA 1
ATOM 6521 C C . THR F 1 143 ? 4.583 67.657 21.394 1.00 127.60 148 THR F C 1
ATOM 6522 O O . THR F 1 143 ? 3.969 68.656 21.772 1.00 135.72 148 THR F O 1
#

Radius of gyration: 37.26 Å; Cα contacts (8 Å, |Δi|>4): 1847; chains: 6; bounding box: 46×107×106 Å

Organism: Pyrococcus horikoshii (strain ATCC 700860 / DSM 12428 / JCM 9974 / NBRC 100139 / OT-3) (NCBI:txid70601)

Secondary structure (P-SEA, 3-state):
cbbbbbbcccccccccaaaaaaaaacccccccbbbbbbbcccbbbbbbccccccccccccccbbbbbbccbbbbbbbbbcccccccccccbbbbbcccbbbbbbcccccccccccccccccccccccbbbbbcccbbbbbcc/cbbbbbbcccccccccaaaaaaaaacccccccbbbbbbbcccbbbbbbccccccccccccccbbbbbbccbbbbbbbbccccccccccccbbbbbcccbbbbbbcccccccccccccccccccccccbbbbbcccbbbbbcc/cbbbbbbcccccccccaaaaaaaaacccccccbbbbbbbcccbbbbbbccccccccccccccbbbbbbccbbbbbbbbbcccccccccccbbbbbcccbbbbbbcccccccccccccccccccccccbbbbbcccbbbbbcc/cbbbbbcccccccccaaaaaaaaaaccccccccbbbbbbcccbbbbbbccccccccccccccbbbbbbbccbbbbbbbbcccccccccccbbbbbcccbbbbbbcccccccccccccccccccccccbbbbbcccbbbbbcc/cccccccccccccccaaaaaaaaaacccccccbbbbbbbcccbbbbbbccccccccccccccbbbbbbcccbbbbbbbbcccccccccccbbbbbcccbbbbbbcccccccccccccccccccccccbbbbbcccbbbbbcc/cbbbbbcccccccccaaaaaaaaaaccccccccbbbbbbcccbbbbbbccccccccccccccbbbbbbbccbbbbbbbbcccccccccccbbbbbcccbbbbbbcccccccccccccccccccccccbbbbbcccbbbbbcc

InterPro domains:
  IPR004201 CDC48, domain 2 [PF02933] (20-79)
  IPR004201 CDC48, domain 2 [SM01072] (18-80)
  IPR029067 CDC48 domain 2-like superfamily [SSF54585] (7-79)
  IPR049295 Domain of unknown function DUF6849 [PF20986] (86-147)

Nearest PDB structures (foldseek):
  4uzr-assembly1_B  TM=9.851E-01  e=5.518E-25  Pyrococcus horikoshii
  2m3x-assembly1_A  TM=5.105E-01  e=3.645E-21  Pyrococcus horikoshii OT3
  2jv2-assembly1_A  TM=8.752E-01  e=3.042E-08  Pyrococcus horikoshii
  8b9a-assembly1_L  TM=4.454E-01  e=7.886E-02  Saccharomyces cerevisiae
  4po6-assembly1_A  TM=3.547E-01  e=4.731E-01  Homo sapiens

Foldseek 3Di:
DEWEKEWPPNDDADPCVVVQVLVVQQFHWDFQQDWDWTDDPRDIIIMHGQQDVVPTDTDDPPYHYDYDDDPHHDDDDDDPAWPDWDDDDQWIWTAGPQGKIWIAGVVRHTPDIDHDRFFDDWDDDDQWIWTDGPPDIDIDGD/DEWEKEWPPNDDADPCVVVQVLVVQQFHWDFQQDWDWGDDPRDTIIMGGQHDVVPGDTRHPPYHYHYDDDPDHDDDDDDPAWPDWDDDDQWIWTAGPQGKIWIAGPVRDTPDTDHDNFFDDWDDDDQWIWTDGPPDIDIDGD/DEWEKEWPPNDDADPCVVVQVLVVQQFHWDAAQDWDWTADPRDIIIMHRQHDVVPGDRRDPPYHYHYDDDPDHDDDDDDPAWDDWDDDQQWIWTAGPQGWIWIAGPVRHTPDIDHDNFFDDWDDDDQWIWTDGDPDIDIDGD/DEFEKEWVPDDDDDPPVVVVVLVQQAFPWDAQQDWDWTQDPNDTIIIHRPHDVVPTDTRHPPYHYDYDHDPDRDDDDDDPAWPDWDDDQQWIWTAHPQGWIWIAGVRRDTPDIDHDNAWDDWDDDDQWIWTDGDPDIDIDGD/DEWEKEWVPDDDDDPPNVVVCLVQQAFPWDFQQDKDWTQDPNDTIIIHRNHDVVPTDTRHPPYHYDYDHDPDDDDDDDDPAWDDWDDDQQWIWTAHPQGWIWIAGVNRDTPDIDHDNAWDDWDDDHQWIWTDGDPDIDIDGD/DEWEKEWDPDDDADPPNVVVVLVQLAFPWAFQQDWDWTQDPNDTIIIHRPDDVVGGDTRDPPYHYDYDHDPDDDDDDDDPAWPDWDDDQQWIWTAHPQGWIWIAGVRRDTPDIDHDNAWDDWDDDVQWIWTDGDPDIDIGGD

Solvent-accessible surface area: 43844 Å² total; per-residue (Å²): 42,66,0,55,5,19,10,79,72,138,79,166,45,34,129,88,22,36,78,64,1,78,141,63,6,73,69,112,85,2,138,48,33,48,90,25,35,2,69,14,167,76,60,144,12,27,1,51,0,8,24,5,117,81,53,80,13,71,11,41,137,173,1,138,40,66,93,30,100,70,88,5,44,17,57,109,18,127,19,90,20,7,116,49,5,48,26,23,94,62,3,0,0,0,15,6,110,110,35,43,0,8,0,9,37,27,76,21,104,72,26,20,141,12,133,25,100,85,31,93,135,18,54,27,88,52,80,4,0,0,0,9,14,65,71,22,0,4,0,0,65,61,33,72,1,49,6,14,10,70,60,145,72,173,41,35,127,85,21,42,78,55,0,62,141,101,11,80,32,121,75,2,121,34,32,52,74,34,36,6,59,13,153,72,159,127,11,106,2,58,0,10,24,5,109,78,51,78,11,163,1,64,113,156,0,142,37,60,87,12,120,45,103,6,49,14,55,94,16,98,17,91,24,8,74,52,3,46,25,23,47,64,3,0,0,0,22,6,117,128,50,48,0,8,0,10,42,22,93,21,48,70,26,18,150,10,138,28,105,42,43,79,42,17,63,24,93,69,79,14,0,0,1,15,20,88,80,22,0,7,0,0,66,62,31,72,0,62,4,22,10,73,65,152,70,173,41,37,130,89,21,37,78,71,0,66,141,105,6,94,46,81,61,5,124,37,29,52,79,16,18,6,73,17,164,75,61,122,14,93,1,54,0,7,34,5,138,75,42,75,10,157,3,66,119,159,0,138,35,61,88,11,132,38,95,2,25,21,54,95,21,178,20,89,22,6,94,47,4,46,24,19,101,77,6,0,0,0,11,4,114,113,35,50,0,8,0,10,40,16,100,22,109,62,25,20,143,12,133,28,106,53,29,115,41,16,62,27,95,79,81,6,0,0,0,15,18,76,74,15,0,3,0,0,97,61,40,38,0,74,0,25,22,59,127,160,28,108,102,22,125,65,25,71,73,39,2,71,127,106,7,100,44,39,81,0,129,69,43,53,83,45,33,9,69,3,104,79,75,119,10,88,1,21,0,24,69,4,153,78,54,68,8,175,1,68,112,171,0,118,28,44,73,21,128,32,83,4,40,27,35,118,22,99,16,97,42,38,56,75,9,47,26,17,112,50,3,0,0,0,22,10,136,90,53,68,0,15,1,8,23,25,71,20,79,106,24,13,25,9,66,24,110,50,44,95,85,16,45,28,81,82,74,20,0,0,0,2,13,66,55,30,0,1,0,0,84,58,71,31,0,78,1,22,22,62,126,163,27,138,94,22,126,61,25,67,73,55,2,70,135,58,8,70,63,39,89,2,131,70,51,52,86,39,33,7,76,8,122,80,57,132,21,99,0,31,0,44,70,3,150,82,56,66,8,71,6,53,88,92,0,128,30,44,70,20,126,38,79,3,47,56,50,123,18,99,13,94,38,35,68,76,12,46,27,17,51,78,2,0,0,0,25,6,82,136,49,30,0,2,1,8,17,48,58,18,100,78,21,11,104,6,58,18,104,99,39,85,86,16,44,29,89,90,79,18,0,0,0,3,10,56,60,66,0,2,0,1,76,64,40,44,0,71,1,18,25,62,125,113,28,111,102,20,123,104,28,66,71,37,1,60,123,88,0,103,36,97,80,0,127,68,44,53,84,33,35,9,66,2,101,78,76,99,8,99,0,32,0,42,70,5,143,79,58,69,8,142,0,56,113,169,0,128,29,49,69,22,124,38,86,4,31,45,30,121,20,98,16,96,39,30,122,64,17,48,28,20,112,76,2,0,0,0,18,10,122,165,39,74,0,16,1,9,20,50,56,19,103,94,14,14,29,11,79,28,116,84,34,86,88,15,49,30,86,78,81,13,0,0,0,2,10,54,62,25,0,8,0,0,70,55

B-factor: mean 74.74, std 24.04, range [27.06, 181.9]